Protein 8ZNK (pdb70)

Radius of gyration: 32.52 Å; Cα contacts (8 Å, |Δi|>4): 1766; chains: 2; bounding box: 84×57×94 Å

Nearest PDB structures (foldseek):
  8cgq-assembly1_A  TM=8.191E-01  e=4.050E-26  Zea mays
  6lfz-assembly1_A  TM=8.009E-01  e=1.516E-26  Scutellaria baicalensis
  6lfz-assembly1_B  TM=7.905E-01  e=1.691E-26  Scutellaria baicalensis
  6lg0-assembly1_A  TM=7.712E-01  e=2.104E-26  Scutellaria baicalensis
  6lg0-assembly1_E  TM=7.809E-01  e=1.274E-25  Scutellaria baicalensis

Organism: Daucus carota subsp. sativus (NCBI:txid79200)

Structure (mmCIF, N/CA/C/O backbone):
data_8ZNK
#
_entry.id   8ZNK
#
_cell.length_a   80.560
_cell.length_b   67.610
_cell.length_c   93.850
_cell.angle_alpha   90.00
_cell.angle_beta   99.40
_cell.angle_gamma   90.00
#
_symmetry.space_group_name_H-M   'P 1 21 1'
#
loop_
_entity.id
_entity.type
_entity.pdbx_description
1 polymer 'chromone glycosyltransferase (UGT93BB1)'
2 non-polymer "URIDINE-5'-DIPHOSPHATE"
3 water water
#
loop_
_atom_site.group_PDB
_atom_site.id
_atom_site.type_symbol
_atom_site.label_atom_id
_atom_site.label_alt_id
_atom_site.label_comp_id
_atom_site.label_asym_id
_atom_site.label_entity_id
_atom_site.label_seq_id
_atom_site.pdbx_PDB_ins_code
_atom_site.Cartn_x
_atom_site.Cartn_y
_atom_site.Cartn_z
_atom_site.occupancy
_atom_site.B_iso_or_equiv
_atom_site.auth_seq_id
_atom_site.auth_comp_id
_atom_site.auth_asym_id
_atom_site.auth_atom_id
_atom_site.pdbx_PDB_model_num
ATOM 1 N N . GLN A 1 19 ? 36.907 25.623 20.880 1.00 44.49 19 GLN A N 1
ATOM 2 C CA . GLN A 1 19 ? 36.555 24.796 19.730 1.00 42.24 19 GLN A CA 1
ATOM 3 C C . GLN A 1 19 ? 35.784 23.524 20.110 1.00 40.81 19 GLN A C 1
ATOM 4 O O . GLN A 1 19 ? 36.028 22.914 21.155 1.00 40.96 19 GLN A O 1
ATOM 10 N N . ILE A 1 20 ? 34.835 23.151 19.257 1.00 33.90 20 ILE A N 1
ATOM 11 C CA . ILE A 1 20 ? 34.172 21.853 19.300 1.00 33.12 20 ILE A CA 1
ATOM 12 C C . ILE A 1 20 ? 34.816 20.983 18.233 1.00 29.55 20 ILE A C 1
ATOM 13 O O . ILE A 1 20 ? 35.084 21.465 17.131 1.00 29.34 20 ILE A O 1
ATOM 18 N N . VAL A 1 21 ? 35.091 19.715 18.546 1.00 27.40 21 VAL A N 1
ATOM 19 C CA . VAL A 1 21 ? 35.565 18.777 17.531 1.00 26.18 21 VAL A CA 1
ATOM 20 C C . VAL A 1 21 ? 34.770 17.484 17.648 1.00 24.82 21 VAL A C 1
ATOM 21 O O . VAL A 1 21 ? 34.386 17.074 18.745 1.00 26.54 21 VAL A O 1
ATOM 25 N N . VAL A 1 22 ? 34.508 16.861 16.501 1.00 22.78 22 VAL A N 1
ATOM 26 C CA . VAL A 1 22 ? 33.750 15.618 16.382 1.00 21.56 22 VAL A CA 1
ATOM 27 C C . VAL A 1 22 ? 34.685 14.495 15.959 1.00 24.13 22 VAL A C 1
ATOM 28 O O . VAL A 1 22 ? 35.542 14.684 15.085 1.00 23.43 22 VAL A O 1
ATOM 32 N N . VAL A 1 23 ? 34.538 13.336 16.602 1.00 21.21 23 VAL A N 1
ATOM 33 C CA . VAL A 1 23 ? 35.274 12.130 16.231 1.00 20.51 23 VAL A CA 1
ATOM 34 C C . VAL A 1 23 ? 34.247 11.083 15.818 1.00 21.65 23 VAL A C 1
ATOM 35 O O . VAL A 1 23 ? 33.394 10.687 16.623 1.00 22.03 23 VAL A O 1
ATOM 39 N N . MET A 1 24 ? 34.321 10.670 14.546 1.00 20.04 24 MET A N 1
ATOM 40 C CA . MET A 1 24 ? 33.526 9.607 13.944 1.00 17.74 24 MET A CA 1
ATOM 41 C C . MET A 1 24 ? 34.222 8.267 14.090 1.00 21.56 24 MET A C 1
ATOM 42 O O . MET A 1 24 ? 35.321 8.085 13.558 1.00 21.08 24 MET A O 1
ATOM 47 N N . VAL A 1 25 ? 33.548 7.301 14.702 1.00 18.05 25 VAL A N 1
ATOM 48 C CA . VAL A 1 25 ? 34.149 5.981 14.876 1.00 21.43 25 VAL A CA 1
ATOM 49 C C . VAL A 1 25 ? 33.145 4.953 14.371 1.00 19.30 25 VAL A C 1
ATOM 50 O O . VAL A 1 25 ? 32.295 4.474 15.139 1.00 18.55 25 VAL A O 1
ATOM 54 N N . PRO A 1 26 ? 33.177 4.613 13.087 1.00 20.83 26 PRO A N 1
ATOM 55 C CA . PRO A 1 26 ? 32.229 3.639 12.556 1.00 18.31 26 PRO A CA 1
ATOM 56 C C . PRO A 1 26 ? 32.629 2.226 12.946 1.00 21.97 26 PRO A C 1
ATOM 57 O O . PRO A 1 26 ? 33.788 1.929 13.238 1.00 24.32 26 PRO A O 1
ATOM 61 N N . PHE A 1 27 ? 31.659 1.339 12.910 1.00 21.30 27 PHE A N 1
ATOM 62 C CA . PHE A 1 27 ? 32.006 -0.067 12.868 1.00 21.51 27 PHE A CA 1
ATOM 63 C C . PHE A 1 27 ? 32.587 -0.395 11.493 1.00 23.77 27 PHE A C 1
ATOM 64 O O . PHE A 1 27 ? 32.081 0.083 10.474 1.00 22.01 27 PHE A O 1
ATOM 72 N N . PRO A 1 28 ? 33.665 -1.175 11.426 1.00 25.77 28 PRO A N 1
ATOM 73 C CA . PRO A 1 28 ? 34.277 -1.423 10.089 1.00 21.43 28 PRO A CA 1
ATOM 74 C C . PRO A 1 28 ? 33.513 -2.449 9.256 1.00 27.46 28 PRO A C 1
ATOM 75 O O . PRO A 1 28 ? 33.902 -3.613 9.079 1.00 27.88 28 PRO A O 1
ATOM 79 N N . ALA A 1 29 ? 32.374 -2.017 8.720 1.00 24.01 29 ALA A N 1
ATOM 80 C CA . ALA A 1 29 ? 31.631 -2.773 7.715 1.00 26.32 29 ALA A CA 1
ATOM 81 C C . ALA A 1 29 ? 30.950 -1.755 6.814 1.00 24.53 29 ALA A C 1
ATOM 82 O O . ALA A 1 29 ? 30.674 -0.634 7.246 1.00 22.41 29 ALA A O 1
ATOM 84 N N . GLN A 1 30 ? 30.714 -2.138 5.551 1.00 23.20 30 GLN A N 1
ATOM 85 C CA . GLN A 1 30 ? 30.463 -1.158 4.489 1.00 22.83 30 GLN A CA 1
ATOM 86 C C . GLN A 1 30 ? 29.403 -0.129 4.867 1.00 22.89 30 GLN A C 1
ATOM 87 O O . GLN A 1 30 ? 29.642 1.078 4.765 1.00 21.97 30 GLN A O 1
ATOM 93 N N . SER A 1 31 ? 28.204 -0.594 5.251 1.00 19.00 31 SER A N 1
ATOM 94 C CA . SER A 1 31 ? 27.099 0.326 5.506 1.00 26.87 31 SER A CA 1
ATOM 95 C C . SER A 1 31 ? 27.406 1.242 6.682 1.00 22.75 31 SER A C 1
ATOM 96 O O . SER A 1 31 ? 27.019 2.415 6.678 1.00 22.50 31 SER A O 1
ATOM 99 N N . HIS A 1 32 ? 28.107 0.724 7.699 1.00 18.94 32 HIS A N 1
ATOM 100 C CA . HIS A 1 32 ? 28.429 1.542 8.860 1.00 22.28 32 HIS A CA 1
ATOM 101 C C . HIS A 1 32 ? 29.506 2.563 8.531 1.00 22.49 32 HIS A C 1
ATOM 102 O O . HIS A 1 32 ? 29.412 3.726 8.940 1.00 22.16 32 HIS A O 1
ATOM 109 N N . LEU A 1 33 ? 30.516 2.171 7.754 1.00 21.20 33 LEU A N 1
ATOM 110 C CA . LEU A 1 33 ? 31.516 3.150 7.341 1.00 19.47 33 LEU A CA 1
ATOM 111 C C . LEU A 1 33 ? 30.895 4.250 6.490 1.00 21.48 33 LEU A C 1
ATOM 112 O O . LEU A 1 33 ? 31.205 5.434 6.674 1.00 18.99 33 LEU A O 1
ATOM 117 N N . ASN A 1 34 ? 30.021 3.873 5.550 1.00 18.91 34 ASN A N 1
ATOM 118 C CA . ASN A 1 34 ? 29.428 4.852 4.647 1.00 22.83 34 ASN A CA 1
ATOM 119 C C . ASN A 1 34 ? 28.471 5.784 5.384 1.00 22.57 34 ASN A C 1
ATOM 120 O O . ASN A 1 34 ? 28.420 6.981 5.072 1.00 23.09 34 ASN A O 1
ATOM 125 N N . GLN A 1 35 ? 27.732 5.264 6.383 1.00 20.19 35 GLN A N 1
ATOM 126 C CA . GLN A 1 35 ? 26.805 6.106 7.144 1.00 21.91 35 GLN A CA 1
ATOM 127 C C . GLN A 1 35 ? 27.525 7.320 7.722 1.00 22.02 35 GLN A C 1
ATOM 128 O O . GLN A 1 35 ? 27.053 8.455 7.596 1.00 21.32 35 GLN A O 1
ATOM 134 N N . LEU A 1 36 ? 28.673 7.101 8.371 1.00 20.09 36 LEU A N 1
ATOM 135 C CA . LEU A 1 36 ? 29.314 8.208 9.069 1.00 21.02 36 LEU A CA 1
ATOM 136 C C . LEU A 1 36 ? 30.089 9.123 8.134 1.00 19.72 36 LEU A C 1
ATOM 137 O O . LEU A 1 36 ? 30.354 10.272 8.501 1.00 20.44 36 LEU A O 1
ATOM 142 N N . LEU A 1 37 ? 30.490 8.648 6.951 1.00 18.73 37 LEU A N 1
ATOM 143 C CA . LEU A 1 37 ? 30.997 9.566 5.942 1.00 20.91 37 LEU A CA 1
ATOM 144 C C . LEU A 1 37 ? 29.909 10.557 5.544 1.00 21.70 37 LEU A C 1
ATOM 145 O O . LEU A 1 37 ? 30.160 11.762 5.450 1.00 20.49 37 LEU A O 1
ATOM 150 N N . HIS A 1 38 ? 28.681 10.073 5.323 1.00 20.80 38 HIS A N 1
ATOM 151 C CA . HIS A 1 38 ? 27.608 10.972 4.918 1.00 21.37 38 HIS A CA 1
ATOM 152 C C . HIS A 1 38 ? 27.070 11.795 6.079 1.00 20.13 38 HIS A C 1
ATOM 153 O O . HIS A 1 38 ? 26.644 12.931 5.856 1.00 20.17 38 HIS A O 1
ATOM 160 N N . LEU A 1 39 ? 27.119 11.285 7.318 1.00 19.44 39 LEU A N 1
ATOM 161 C CA . LEU A 1 39 ? 26.853 12.173 8.456 1.00 20.95 39 LEU A CA 1
ATOM 162 C C . LEU A 1 39 ? 27.881 13.297 8.513 1.00 21.13 39 LEU A C 1
ATOM 163 O O . LEU A 1 39 ? 27.546 14.441 8.850 1.00 22.95 39 LEU A O 1
ATOM 168 N N . SER A 1 40 ? 29.139 12.990 8.181 1.00 19.70 40 SER A N 1
ATOM 169 C CA . SER A 1 40 ? 30.158 14.030 8.084 1.00 21.77 40 SER A CA 1
ATOM 170 C C . SER A 1 40 ? 29.800 15.049 7.014 1.00 21.23 40 SER A C 1
ATOM 171 O O . SER A 1 40 ? 29.954 16.259 7.226 1.00 20.99 40 SER A O 1
ATOM 174 N N . ARG A 1 41 ? 29.319 14.577 5.858 1.00 21.97 41 ARG A N 1
ATOM 175 C CA . ARG A 1 41 ? 28.851 15.492 4.818 1.00 21.81 41 ARG A CA 1
ATOM 176 C C . ARG A 1 41 ? 27.791 16.442 5.359 1.00 24.49 41 ARG A C 1
ATOM 177 O O . ARG A 1 41 ? 27.802 17.639 5.058 1.00 22.56 41 ARG A O 1
ATOM 185 N N . LEU A 1 42 ? 26.880 15.926 6.182 1.00 20.38 42 LEU A N 1
ATOM 186 C CA . LEU A 1 42 ? 25.804 16.748 6.744 1.00 23.01 42 LEU A CA 1
ATOM 187 C C . LEU A 1 42 ? 26.304 17.718 7.807 1.00 22.71 42 LEU A C 1
ATOM 188 O O . LEU A 1 42 ? 25.750 18.809 7.960 1.00 26.80 42 LEU A O 1
ATOM 193 N N . ILE A 1 43 ? 27.303 17.323 8.592 1.00 22.21 43 ILE A N 1
ATOM 194 C CA . ILE A 1 43 ? 27.762 18.201 9.661 1.00 24.81 43 ILE A CA 1
ATOM 195 C C . ILE A 1 43 ? 28.725 19.249 9.127 1.00 27.43 43 ILE A C 1
ATOM 196 O O . ILE A 1 43 ? 28.838 20.334 9.703 1.00 28.05 43 ILE A O 1
ATOM 201 N N . SER A 1 44 ? 29.352 18.977 7.988 1.00 29.73 44 SER A N 1
ATOM 202 C CA . SER A 1 44 ? 30.418 19.841 7.489 1.00 33.47 44 SER A CA 1
ATOM 203 C C . SER A 1 44 ? 30.004 21.293 7.240 1.00 32.23 44 SER A C 1
ATOM 204 O O . SER A 1 44 ? 30.801 22.185 7.576 1.00 36.25 44 SER A O 1
ATOM 207 N N . PRO A 1 45 ? 28.821 21.610 6.693 1.00 28.42 45 PRO A N 1
ATOM 208 C CA . PRO A 1 45 ? 28.451 23.028 6.512 1.00 32.37 45 PRO A CA 1
ATOM 209 C C . PRO A 1 45 ? 28.389 23.826 7.802 1.00 31.72 45 PRO A C 1
ATOM 210 O O . PRO A 1 45 ? 28.334 25.060 7.739 1.00 32.31 45 PRO A O 1
ATOM 214 N N . TYR A 1 46 ? 28.373 23.175 8.959 1.00 23.22 46 TYR A N 1
ATOM 215 C CA . TYR A 1 46 ? 28.379 23.867 10.235 1.00 29.92 46 TYR A CA 1
ATOM 216 C C . TYR A 1 46 ? 29.787 24.222 10.706 1.00 29.41 46 TYR A C 1
ATOM 217 O O . TYR A 1 46 ? 29.942 24.781 11.799 1.00 30.23 46 TYR A O 1
ATOM 226 N N . ASN A 1 47 ? 30.809 23.904 9.913 1.00 31.10 47 ASN A N 1
ATOM 227 C CA . ASN A 1 47 ? 32.205 24.258 10.196 1.00 32.94 47 ASN A CA 1
ATOM 228 C C . ASN A 1 47 ? 32.646 23.774 11.575 1.00 35.14 47 ASN A C 1
ATOM 229 O O . ASN A 1 47 ? 33.223 24.511 12.375 1.00 36.69 47 ASN A O 1
ATOM 234 N N . ILE A 1 48 ? 32.373 22.506 11.836 1.00 29.29 48 ILE A N 1
ATOM 235 C CA . ILE A 1 48 ? 32.856 21.783 13.004 1.00 26.37 48 ILE A CA 1
ATOM 236 C C . ILE A 1 48 ? 33.877 20.762 12.520 1.00 24.40 48 ILE A C 1
ATOM 237 O O . ILE A 1 48 ? 33.553 19.941 11.650 1.00 25.12 48 ILE A O 1
ATOM 242 N N . PRO A 1 49 ? 35.108 20.785 13.024 1.00 26.02 49 PRO A N 1
ATOM 243 C CA . PRO A 1 49 ? 36.109 19.818 12.552 1.00 26.21 49 PRO A CA 1
ATOM 244 C C . PRO A 1 49 ? 35.735 18.396 12.931 1.00 25.89 49 PRO A C 1
ATOM 245 O O . PRO A 1 49 ? 35.206 18.134 14.015 1.00 22.80 49 PRO A O 1
ATOM 249 N N . ILE A 1 50 ? 36.028 17.474 12.017 1.00 22.19 50 ILE A N 1
ATOM 250 C CA . ILE A 1 50 ? 35.653 16.074 12.144 1.00 24.10 50 ILE A CA 1
ATOM 251 C C . ILE A 1 50 ? 36.890 15.221 11.908 1.00 22.83 50 ILE A C 1
ATOM 252 O O . ILE A 1 50 ? 37.631 15.440 10.938 1.00 25.28 50 ILE A O 1
ATOM 257 N N . HIS A 1 51 ? 37.103 14.262 12.796 1.00 22.38 51 HIS A N 1
ATOM 258 C CA . HIS A 1 51 ? 38.146 13.249 12.693 1.00 24.72 51 HIS A CA 1
ATOM 259 C C . HIS A 1 51 ? 37.475 11.898 12.488 1.00 24.31 51 HIS A C 1
ATOM 260 O O . HIS A 1 51 ? 36.801 11.390 13.389 1.00 23.22 51 HIS A O 1
ATOM 267 N N . TYR A 1 52 ? 37.696 11.303 11.325 1.00 21.08 52 TYR A N 1
ATOM 268 C CA . TYR A 1 52 ? 37.093 10.034 10.939 1.00 21.44 52 TYR A CA 1
ATOM 269 C C . TYR A 1 52 ? 38.131 8.926 11.106 1.00 23.93 52 TYR A C 1
ATOM 270 O O . TYR A 1 52 ? 39.227 9.011 10.537 1.00 21.64 52 TYR A O 1
ATOM 279 N N . VAL A 1 53 ? 37.787 7.893 11.878 1.00 20.80 53 VAL A N 1
ATOM 280 C CA . VAL A 1 53 ? 38.756 6.918 12.384 1.00 23.39 53 VAL A CA 1
ATOM 281 C C . VAL A 1 53 ? 38.369 5.511 11.956 1.00 23.09 53 VAL A C 1
ATOM 282 O O . VAL A 1 53 ? 37.294 5.025 12.329 1.00 21.13 53 VAL A O 1
ATOM 286 N N . SER A 1 54 ? 39.276 4.821 11.264 1.00 22.76 54 SER A N 1
ATOM 287 C CA . SER A 1 54 ? 39.124 3.385 11.046 1.00 20.83 54 SER A CA 1
ATOM 288 C C . SER A 1 54 ? 40.493 2.760 10.775 1.00 25.65 54 SER A C 1
ATOM 289 O O . SER A 1 54 ? 41.535 3.412 10.921 1.00 26.15 54 SER A O 1
ATOM 292 N N . THR A 1 55 ? 40.486 1.485 10.368 1.00 26.41 55 THR A N 1
ATOM 293 C CA . THR A 1 55 ? 41.715 0.824 9.940 1.00 26.64 55 THR A CA 1
ATOM 294 C C . THR A 1 55 ? 42.122 1.304 8.552 1.00 26.42 55 THR A C 1
ATOM 295 O O . THR A 1 55 ? 41.312 1.883 7.821 1.00 25.10 55 THR A O 1
ATOM 299 N N . PRO A 1 56 ? 43.379 1.061 8.147 1.00 28.91 56 PRO A N 1
ATOM 300 C CA . PRO A 1 56 ? 43.758 1.407 6.764 1.00 25.65 56 PRO A CA 1
ATOM 301 C C . PRO A 1 56 ? 42.911 0.707 5.718 1.00 25.76 56 PRO A C 1
ATOM 302 O O . PRO A 1 56 ? 42.540 1.326 4.717 1.00 24.37 56 PRO A O 1
ATOM 306 N N . SER A 1 57 ? 42.604 -0.575 5.911 1.00 24.19 57 SER A N 1
ATOM 307 C CA . SER A 1 57 ? 41.853 -1.294 4.891 1.00 25.08 57 SER A CA 1
ATOM 308 C C . SER A 1 57 ? 40.432 -0.751 4.787 1.00 27.62 57 SER A C 1
ATOM 309 O O . SER A 1 57 ? 39.911 -0.552 3.686 1.00 23.59 57 SER A O 1
ATOM 312 N N . HIS A 1 58 ? 39.811 -0.445 5.924 1.00 23.72 58 HIS A N 1
ATOM 313 C CA . HIS A 1 58 ? 38.425 -0.017 5.901 1.00 23.85 58 HIS A CA 1
ATOM 314 C C . HIS A 1 58 ? 38.290 1.435 5.458 1.00 24.03 58 HIS A C 1
ATOM 315 O O . HIS A 1 58 ? 37.295 1.790 4.819 1.00 23.04 58 HIS A O 1
ATOM 322 N N . VAL A 1 59 ? 39.300 2.273 5.715 1.00 23.40 59 VAL A N 1
ATOM 323 C CA . VAL A 1 59 ? 39.296 3.619 5.144 1.00 23.53 59 VAL A CA 1
ATOM 324 C C . VAL A 1 59 ? 39.449 3.546 3.636 1.00 24.05 59 VAL A C 1
ATOM 325 O O . VAL A 1 59 ? 38.726 4.213 2.887 1.00 23.01 59 VAL A O 1
ATOM 329 N N . ARG A 1 60 ? 40.388 2.722 3.165 1.00 22.51 60 ARG A N 1
ATOM 330 C CA . ARG A 1 60 ? 40.476 2.440 1.737 1.00 25.46 60 ARG A CA 1
ATOM 331 C C . ARG A 1 60 ? 39.125 2.007 1.173 1.00 22.22 60 ARG A C 1
ATOM 332 O O . ARG A 1 60 ? 38.660 2.534 0.152 1.00 23.52 60 ARG A O 1
ATOM 340 N N . GLN A 1 61 ? 38.481 1.041 1.828 1.00 21.80 61 GLN A N 1
ATOM 341 C CA . GLN A 1 61 ? 37.188 0.561 1.358 1.00 22.07 61 GLN A CA 1
ATOM 342 C C . GLN A 1 61 ? 36.156 1.685 1.358 1.00 22.47 61 GLN A C 1
ATOM 343 O O . GLN A 1 61 ? 35.433 1.874 0.374 1.00 22.42 61 GLN A O 1
ATOM 349 N N . ALA A 1 62 ? 36.091 2.459 2.452 1.00 22.01 62 ALA A N 1
ATOM 350 C CA . ALA A 1 62 ? 35.066 3.500 2.564 1.00 19.91 62 ALA A CA 1
ATOM 351 C C . ALA A 1 62 ? 35.250 4.577 1.506 1.00 21.73 62 ALA A C 1
ATOM 352 O O . ALA A 1 62 ? 34.279 4.988 0.856 1.00 22.45 62 ALA A O 1
ATOM 354 N N . LYS A 1 63 ? 36.497 5.020 1.284 1.00 24.68 63 LYS A N 1
ATOM 355 C CA . LYS A 1 63 ? 36.770 6.032 0.264 1.00 21.86 63 LYS A CA 1
ATOM 356 C C . LYS A 1 63 ? 36.491 5.514 -1.142 1.00 22.88 63 LYS A C 1
ATOM 357 O O . LYS A 1 63 ? 35.968 6.253 -1.985 1.00 21.46 63 LYS A O 1
ATOM 363 N N . SER A 1 64 ? 36.904 4.273 -1.434 1.00 23.63 64 SER A N 1
ATOM 364 C CA . SER A 1 64 ? 36.762 3.724 -2.783 1.00 23.93 64 SER A CA 1
ATOM 365 C C . SER A 1 64 ? 35.303 3.586 -3.178 1.00 24.93 64 SER A C 1
ATOM 366 O O . SER A 1 64 ? 34.951 3.760 -4.346 1.00 22.16 64 SER A O 1
ATOM 369 N N . ARG A 1 65 ? 34.441 3.235 -2.230 1.00 20.71 65 ARG A N 1
ATOM 370 C CA . ARG A 1 65 ? 33.041 2.981 -2.536 1.00 21.08 65 ARG A CA 1
ATOM 371 C C . ARG A 1 65 ? 32.128 4.171 -2.254 1.00 23.77 65 ARG A C 1
ATOM 372 O O . ARG A 1 65 ? 30.932 4.087 -2.533 1.00 22.09 65 ARG A O 1
ATOM 380 N N . LEU A 1 66 ? 32.656 5.246 -1.676 1.00 21.78 66 LEU A N 1
ATOM 381 C CA . LEU A 1 66 ? 31.885 6.456 -1.422 1.00 20.25 66 LEU A CA 1
ATOM 382 C C . LEU A 1 66 ? 31.313 7.013 -2.717 1.00 24.21 66 LEU A C 1
ATOM 383 O O . LEU A 1 66 ? 32.009 7.092 -3.737 1.00 21.93 66 LEU A O 1
ATOM 388 N N . GLN A 1 67 ? 30.048 7.431 -2.667 1.00 18.34 67 GLN A N 1
ATOM 389 C CA . GLN A 1 67 ? 29.398 8.051 -3.811 1.00 23.02 67 GLN A CA 1
ATOM 390 C C . GLN A 1 67 ? 28.668 9.302 -3.362 1.00 23.07 67 GLN A C 1
ATOM 391 O O . GLN A 1 67 ? 28.227 9.405 -2.213 1.00 20.90 67 GLN A O 1
ATOM 397 N N . ASN A 1 68 ? 28.590 10.265 -4.278 1.00 20.78 68 ASN A N 1
ATOM 398 C CA . ASN A 1 68 ? 27.796 11.482 -4.099 1.00 27.27 68 ASN A CA 1
ATOM 399 C C . ASN A 1 68 ? 28.299 12.330 -2.935 1.00 25.74 68 ASN A C 1
ATOM 400 O O . ASN A 1 68 ? 27.515 13.003 -2.258 1.00 25.36 68 ASN A O 1
ATOM 405 N N . TRP A 1 69 ? 29.609 12.298 -2.694 1.00 23.45 69 TRP A N 1
ATOM 406 C CA . TRP A 1 69 ? 30.253 13.266 -1.811 1.00 26.18 69 TRP A CA 1
ATOM 407 C C . TRP A 1 69 ? 31.696 13.387 -2.274 1.00 30.37 69 TRP A C 1
ATOM 408 O O . TRP A 1 69 ? 32.450 12.407 -2.231 1.00 26.55 69 TRP A O 1
ATOM 419 N N . ASN A 1 70 ? 32.060 14.576 -2.754 1.00 34.66 70 ASN A N 1
ATOM 420 C CA . ASN A 1 70 ? 33.450 14.864 -3.084 1.00 35.54 70 ASN A CA 1
ATOM 421 C C . ASN A 1 70 ? 34.257 15.019 -1.807 1.00 31.93 70 ASN A C 1
ATOM 422 O O . ASN A 1 70 ? 34.328 16.106 -1.220 1.00 30.64 70 ASN A O 1
ATOM 427 N N . ILE A 1 71 ? 34.878 13.926 -1.380 1.00 30.70 71 ILE A N 1
ATOM 428 C CA . ILE A 1 71 ? 35.620 13.940 -0.132 1.00 34.37 71 ILE A CA 1
ATOM 429 C C . ILE A 1 71 ? 36.882 14.783 -0.274 1.00 36.80 71 ILE A C 1
ATOM 430 O O . ILE A 1 71 ? 37.337 15.407 0.694 1.00 30.75 71 ILE A O 1
ATOM 435 N N . ASN A 1 72 ? 37.445 14.865 -1.480 1.00 29.91 72 ASN A N 1
ATOM 436 C CA . ASN A 1 72 ? 38.653 15.655 -1.611 1.00 37.68 72 ASN A CA 1
ATOM 437 C C . ASN A 1 72 ? 38.386 17.132 -1.387 1.00 36.05 72 ASN A C 1
ATOM 438 O O . ASN A 1 72 ? 39.323 17.863 -1.063 1.00 34.99 72 ASN A O 1
ATOM 443 N N . SER A 1 73 ? 37.132 17.583 -1.490 1.00 32.17 73 SER A N 1
ATOM 444 C CA . SER A 1 73 ? 36.820 18.971 -1.173 1.00 35.58 73 SER A CA 1
ATOM 445 C C . SER A 1 73 ? 36.147 19.165 0.184 1.00 33.77 73 SER A C 1
ATOM 446 O O . SER A 1 73 ? 35.785 20.298 0.514 1.00 35.38 73 SER A O 1
ATOM 449 N N . ALA A 1 74 ? 35.967 18.109 0.975 1.00 28.62 74 ALA A N 1
ATOM 450 C CA . ALA A 1 74 ? 35.456 18.266 2.334 1.00 31.19 74 ALA A CA 1
ATOM 451 C C . ALA A 1 74 ? 36.451 19.044 3.187 1.00 28.14 74 ALA A C 1
ATOM 452 O O . ALA A 1 74 ? 37.638 18.705 3.235 1.00 28.02 74 ALA A O 1
ATOM 454 N N . THR A 1 75 ? 35.970 20.065 3.893 1.00 27.98 75 THR A N 1
ATOM 455 C CA . THR A 1 75 ? 36.913 21.042 4.426 1.00 30.48 75 THR A CA 1
ATOM 456 C C . THR A 1 75 ? 37.529 20.637 5.758 1.00 37.64 75 THR A C 1
ATOM 457 O O . THR A 1 75 ? 38.683 20.217 5.786 1.00 42.12 75 THR A O 1
ATOM 461 N N . ASN A 1 76 ? 36.843 20.753 6.869 1.00 37.49 76 ASN A N 1
ATOM 462 C CA . ASN A 1 76 ? 37.524 20.475 8.133 1.00 33.07 76 ASN A CA 1
ATOM 463 C C . ASN A 1 76 ? 37.408 18.987 8.473 1.00 28.16 76 ASN A C 1
ATOM 464 O O . ASN A 1 76 ? 36.801 18.603 9.463 1.00 26.42 76 ASN A O 1
ATOM 469 N N . PHE A 1 77 ? 37.984 18.140 7.615 1.00 23.69 77 PHE A N 1
ATOM 470 C CA . PHE A 1 77 ? 37.701 16.707 7.643 1.00 24.93 77 PHE A CA 1
ATOM 471 C C . PHE A 1 77 ? 39.016 15.941 7.630 1.00 22.71 77 PHE A C 1
ATOM 472 O O . PHE A 1 77 ? 39.731 15.953 6.617 1.00 26.27 77 PHE A O 1
ATOM 480 N N . HIS A 1 78 ? 39.301 15.233 8.718 1.00 23.94 78 HIS A N 1
ATOM 481 C CA . HIS A 1 78 ? 40.588 14.592 8.966 1.00 26.47 78 HIS A CA 1
ATOM 482 C C . HIS A 1 78 ? 40.399 13.092 9.105 1.00 28.70 78 HIS A C 1
ATOM 483 O O . HIS A 1 78 ? 39.587 12.630 9.914 1.00 25.08 78 HIS A O 1
ATOM 490 N N . ILE A 1 79 ? 41.165 12.328 8.353 1.00 24.18 79 ILE A N 1
ATOM 491 C CA . ILE A 1 79 ? 41.075 10.876 8.403 1.00 25.68 79 ILE A CA 1
ATOM 492 C C . ILE A 1 79 ? 42.252 10.337 9.196 1.00 28.38 79 ILE A C 1
ATOM 493 O O . ILE A 1 79 ? 43.389 10.796 9.029 1.00 28.36 79 ILE A O 1
ATOM 498 N N . HIS A 1 80 ? 41.971 9.389 10.086 1.00 24.98 80 HIS A N 1
ATOM 499 C CA . HIS A 1 80 ? 42.983 8.663 10.847 1.00 25.38 80 HIS A CA 1
ATOM 500 C C . HIS A 1 80 ? 42.871 7.185 10.516 1.00 28.68 80 HIS A C 1
ATOM 501 O O . HIS A 1 80 ? 41.810 6.582 10.713 1.00 27.08 80 HIS A O 1
ATOM 508 N N . GLU A 1 81 ? 43.962 6.598 10.040 1.00 27.03 81 GLU A N 1
ATOM 509 C CA . GLU A 1 81 ? 44.029 5.168 9.754 1.00 23.02 81 GLU A CA 1
ATOM 510 C C . GLU A 1 81 ? 44.873 4.491 10.830 1.00 26.19 81 GLU A C 1
ATOM 511 O O . GLU A 1 81 ? 46.082 4.747 10.929 1.00 24.99 81 GLU A O 1
ATOM 517 N N . TYR A 1 82 ? 44.252 3.621 11.617 1.00 24.19 82 TYR A N 1
ATOM 518 C CA . TYR A 1 82 ? 44.928 2.958 12.736 1.00 26.41 82 TYR A CA 1
ATOM 519 C C . TYR A 1 82 ? 44.991 1.467 12.446 1.00 27.20 82 TYR A C 1
ATOM 520 O O . TYR A 1 82 ? 43.935 0.808 12.404 1.00 28.43 82 TYR A O 1
ATOM 529 N N . PRO A 1 83 ? 46.172 0.894 12.213 1.00 29.69 83 PRO A N 1
ATOM 530 C CA . PRO A 1 83 ? 46.259 -0.558 12.019 1.00 28.55 83 PRO A CA 1
ATOM 531 C C . PRO A 1 83 ? 45.796 -1.321 13.249 1.00 32.42 83 PRO A C 1
ATOM 532 O O . PRO A 1 83 ? 45.981 -0.883 14.390 1.00 31.63 83 PRO A O 1
ATOM 536 N N . ILE A 1 84 ? 45.200 -2.480 13.004 1.00 31.71 84 ILE A N 1
ATOM 537 C CA . ILE A 1 84 ? 44.786 -3.390 14.073 1.00 29.24 84 ILE A CA 1
ATOM 538 C C . ILE A 1 84 ? 45.433 -4.743 13.804 1.00 36.43 84 ILE A C 1
ATOM 539 O O . ILE A 1 84 ? 45.924 -5.004 12.689 1.00 31.83 84 ILE A O 1
ATOM 544 N N . PRO A 1 85 ? 45.491 -5.622 14.810 1.00 34.77 85 PRO A N 1
ATOM 545 C CA . PRO A 1 85 ? 46.099 -6.942 14.595 1.00 39.33 85 PRO A CA 1
ATOM 546 C C . PRO A 1 85 ? 45.410 -7.722 13.485 1.00 36.98 85 PRO A C 1
ATOM 547 O O . PRO A 1 85 ? 44.230 -7.523 13.181 1.00 34.08 85 PRO A O 1
ATOM 551 N N . SER A 1 86 ? 46.180 -8.624 12.872 1.00 33.10 86 SER A N 1
ATOM 552 C CA . SER A 1 86 ? 45.664 -9.457 11.796 1.00 33.17 86 SER A CA 1
ATOM 553 C C . SER A 1 86 ? 44.488 -10.303 12.272 1.00 33.97 86 SER A C 1
ATOM 554 O O . SER A 1 86 ? 44.374 -10.650 13.452 1.00 31.69 86 SER A O 1
ATOM 557 N N . PHE A 1 87 ? 43.623 -10.662 11.331 1.00 27.58 87 PHE A N 1
ATOM 558 C CA . PHE A 1 87 ? 42.491 -11.511 11.659 1.00 32.97 87 PHE A CA 1
ATOM 559 C C . PHE A 1 87 ? 42.138 -12.356 10.449 1.00 30.27 87 PHE A C 1
ATOM 560 O O . PHE A 1 87 ? 42.549 -12.069 9.322 1.00 33.69 87 PHE A O 1
ATOM 568 N N . GLU A 1 88 ? 41.362 -13.401 10.711 1.00 33.72 88 GLU A N 1
ATOM 569 C CA . GLU A 1 88 ? 40.840 -14.303 9.690 1.00 38.65 88 GLU A CA 1
ATOM 570 C C . GLU A 1 88 ? 39.820 -13.590 8.805 1.00 31.91 88 GLU A C 1
ATOM 571 O O . GLU A 1 88 ? 38.726 -13.259 9.264 1.00 37.36 88 GLU A O 1
ATOM 577 N N . ALA A 1 89 ? 40.153 -13.387 7.536 1.00 35.36 89 ALA A N 1
ATOM 578 C CA . ALA A 1 89 ? 39.180 -12.887 6.560 1.00 31.00 89 ALA A CA 1
ATOM 579 C C . ALA A 1 89 ? 38.533 -14.071 5.840 1.00 29.28 89 ALA A C 1
ATOM 580 O O . ALA A 1 89 ? 38.801 -14.364 4.680 1.00 30.44 89 ALA A O 1
ATOM 582 N N . LEU A 1 90 ? 37.666 -14.758 6.578 1.00 30.03 90 LEU A N 1
ATOM 583 C CA . LEU A 1 90 ? 36.958 -15.917 6.068 1.00 28.26 90 LEU A CA 1
ATOM 584 C C . LEU A 1 90 ? 35.994 -15.520 4.946 1.00 29.93 90 LEU A C 1
ATOM 585 O O . LEU A 1 90 ? 35.364 -14.462 5.011 1.00 27.90 90 LEU A O 1
ATOM 590 N N . PRO A 1 91 ? 35.815 -16.374 3.939 1.00 29.04 91 PRO A N 1
ATOM 591 C CA . PRO A 1 91 ? 34.788 -16.113 2.918 1.00 29.95 91 PRO A CA 1
ATOM 592 C C . PRO A 1 91 ? 33.404 -16.382 3.479 1.00 26.97 91 PRO A C 1
ATOM 593 O O . PRO A 1 91 ? 33.263 -17.149 4.441 1.00 25.09 91 PRO A O 1
ATOM 597 N N . PRO A 1 92 ? 32.361 -15.776 2.909 1.00 25.43 92 PRO A N 1
ATOM 598 C CA . PRO A 1 92 ? 31.006 -16.047 3.399 1.00 27.20 92 PRO A CA 1
ATOM 599 C C . PRO A 1 92 ? 30.598 -17.497 3.194 1.00 28.61 92 PRO A C 1
ATOM 600 O O . PRO A 1 92 ? 31.063 -18.189 2.279 1.00 25.76 92 PRO A O 1
ATOM 604 N N . ASN A 1 93 ? 29.708 -17.949 4.064 1.00 26.09 93 ASN A N 1
ATOM 605 C CA . ASN A 1 93 ? 29.183 -19.308 3.996 1.00 29.19 93 ASN A CA 1
ATOM 606 C C . ASN A 1 93 ? 27.694 -19.249 3.675 1.00 30.31 93 ASN A C 1
ATOM 607 O O . ASN A 1 93 ? 26.876 -18.984 4.573 1.00 32.65 93 ASN A O 1
ATOM 612 N N . PRO A 1 94 ? 27.290 -19.515 2.429 1.00 28.53 94 PRO A N 1
ATOM 613 C CA . PRO A 1 94 ? 25.866 -19.410 2.067 1.00 32.35 94 PRO A CA 1
ATOM 614 C C . PRO A 1 94 ? 24.974 -20.341 2.857 1.00 32.98 94 PRO A C 1
ATOM 615 O O . PRO A 1 94 ? 23.758 -20.124 2.903 1.00 33.11 94 PRO A O 1
ATOM 619 N N . ASN A 1 95 ? 25.526 -21.388 3.450 1.00 33.40 95 ASN A N 1
ATOM 620 C CA . ASN A 1 95 ? 24.706 -22.375 4.131 1.00 33.23 95 ASN A CA 1
ATOM 621 C C . ASN A 1 95 ? 24.507 -22.084 5.612 1.00 37.31 95 ASN A C 1
ATOM 622 O O . ASN A 1 95 ? 23.845 -22.872 6.292 1.00 40.50 95 ASN A O 1
ATOM 627 N N . ASP A 1 96 ? 25.030 -20.971 6.120 1.00 36.58 96 ASP A N 1
ATOM 628 C CA . ASP A 1 96 ? 24.727 -20.510 7.470 1.00 35.43 96 ASP A CA 1
ATOM 629 C C . ASP A 1 96 ? 23.214 -20.459 7.655 1.00 39.66 96 ASP A C 1
ATOM 630 O O . ASP A 1 96 ? 22.536 -19.669 6.983 1.00 36.30 96 ASP A O 1
ATOM 635 N N . PRO A 1 97 ? 22.645 -21.273 8.548 1.00 38.35 97 PRO A N 1
ATOM 636 C CA . PRO A 1 97 ? 21.178 -21.268 8.707 1.00 39.69 97 PRO A CA 1
ATOM 637 C C . PRO A 1 97 ? 20.596 -19.902 9.057 1.00 41.23 97 PRO A C 1
ATOM 638 O O . PRO A 1 97 ? 19.457 -19.610 8.669 1.00 44.58 97 PRO A O 1
ATOM 642 N N . THR A 1 98 ? 21.337 -19.050 9.774 1.00 38.14 98 THR A N 1
ATOM 643 C CA . THR A 1 98 ? 20.830 -17.733 10.139 1.00 33.20 98 THR A CA 1
ATOM 644 C C . THR A 1 98 ? 20.859 -16.718 8.997 1.00 36.79 98 THR A C 1
ATOM 645 O O . THR A 1 98 ? 20.161 -15.703 9.097 1.00 35.65 98 THR A O 1
ATOM 649 N N . LYS A 1 99 ? 21.622 -16.979 7.923 1.00 32.76 99 LYS A N 1
ATOM 650 C CA . LYS A 1 99 ? 21.878 -16.044 6.821 1.00 32.99 99 LYS A CA 1
ATOM 651 C C . LYS A 1 99 ? 22.644 -14.794 7.259 1.00 30.18 99 LYS A C 1
ATOM 652 O O . LYS A 1 99 ? 22.881 -13.895 6.437 1.00 27.09 99 LYS A O 1
ATOM 658 N N . PHE A 1 100 ? 23.043 -14.723 8.540 1.00 26.35 100 PHE A N 1
ATOM 659 C CA . PHE A 1 100 ? 23.828 -13.619 9.079 1.00 28.07 100 PHE A CA 1
ATOM 660 C C . PHE A 1 100 ? 25.292 -13.754 8.647 1.00 26.48 100 PHE A C 1
ATOM 661 O O . PHE A 1 100 ? 25.795 -14.870 8.485 1.00 26.96 100 PHE A O 1
ATOM 669 N N . PRO A 1 101 ? 26.003 -12.642 8.439 1.00 25.69 101 PRO A N 1
ATOM 670 C CA . PRO A 1 101 ? 27.417 -12.763 8.022 1.00 27.28 101 PRO A CA 1
ATOM 671 C C . PRO A 1 101 ? 28.333 -13.190 9.163 1.00 23.31 101 PRO A C 1
ATOM 672 O O . PRO A 1 101 ? 29.220 -12.438 9.574 1.00 22.63 101 PRO A O 1
ATOM 676 N N . THR A 1 102 ? 28.161 -14.427 9.636 1.00 24.51 102 THR A N 1
ATOM 677 C CA . THR A 1 102 ? 28.946 -14.935 10.760 1.00 28.10 102 THR A CA 1
ATOM 678 C C . THR A 1 102 ? 30.443 -14.971 10.464 1.00 30.22 102 THR A C 1
ATOM 679 O O . THR A 1 102 ? 31.250 -15.001 11.404 1.00 25.60 102 THR A O 1
ATOM 683 N N . HIS A 1 103 ? 30.831 -14.938 9.184 1.00 25.81 103 HIS A N 1
ATOM 684 C CA . HIS A 1 103 ? 32.238 -14.928 8.809 1.00 27.87 103 HIS A CA 1
ATOM 685 C C . HIS A 1 103 ? 32.947 -13.648 9.243 1.00 26.12 103 HIS A C 1
ATOM 686 O O . HIS A 1 103 ? 34.181 -13.616 9.240 1.00 26.75 103 HIS A O 1
ATOM 693 N N . LEU A 1 104 ? 32.203 -12.603 9.630 1.00 25.92 104 LEU A N 1
ATOM 694 C CA . LEU A 1 104 ? 32.789 -11.367 10.139 1.00 29.67 104 LEU A CA 1
ATOM 695 C C . LEU A 1 104 ? 33.234 -11.452 11.604 1.00 27.95 104 LEU A C 1
ATOM 696 O O . LEU A 1 104 ? 33.864 -10.509 12.098 1.00 28.34 104 LEU A O 1
ATOM 701 N N . LEU A 1 105 ? 32.924 -12.531 12.323 1.00 28.31 105 LEU A N 1
ATOM 702 C CA . LEU A 1 105 ? 33.267 -12.565 13.747 1.00 29.13 105 LEU A CA 1
ATOM 703 C C . LEU A 1 105 ? 34.743 -12.288 14.041 1.00 29.40 105 LEU A C 1
ATOM 704 O O . LEU A 1 105 ? 35.022 -11.602 15.039 1.00 30.60 105 LEU A O 1
ATOM 709 N N . PRO A 1 106 ? 35.716 -12.766 13.259 1.00 27.71 106 PRO A N 1
ATOM 710 C CA . PRO A 1 106 ? 37.106 -12.390 13.558 1.00 30.24 106 PRO A CA 1
ATOM 711 C C . PRO A 1 106 ? 37.348 -10.892 13.476 1.00 29.01 106 PRO A C 1
ATOM 712 O O . PRO A 1 106 ? 38.183 -10.371 14.223 1.00 29.05 106 PRO A O 1
ATOM 716 N N . LEU A 1 107 ? 36.630 -10.187 12.598 1.00 29.56 107 LEU A N 1
ATOM 717 C CA . LEU A 1 107 ? 36.757 -8.735 12.519 1.00 29.70 107 LEU A CA 1
ATOM 718 C C . LEU A 1 107 ? 36.096 -8.039 13.702 1.00 27.82 107 LEU A C 1
ATOM 719 O O . LEU A 1 107 ? 36.626 -7.044 14.206 1.00 28.77 107 LEU A O 1
ATOM 724 N N . PHE A 1 108 ? 34.919 -8.500 14.121 1.00 26.63 108 PHE A N 1
ATOM 725 C CA . PHE A 1 108 ? 34.374 -8.012 15.388 1.00 32.81 108 PHE A CA 1
ATOM 726 C C . PHE A 1 108 ? 35.422 -8.081 16.496 1.00 32.21 108 PHE A C 1
ATOM 727 O O . PHE A 1 108 ? 35.647 -7.100 17.216 1.00 33.19 108 PHE A O 1
ATOM 735 N N . HIS A 1 109 ? 36.073 -9.236 16.648 1.00 25.62 109 HIS A N 1
ATOM 736 C CA . HIS A 1 109 ? 37.114 -9.359 17.665 1.00 32.33 109 HIS A CA 1
ATOM 737 C C . HIS A 1 109 ? 38.252 -8.378 17.417 1.00 32.07 109 HIS A C 1
ATOM 738 O O . HIS A 1 109 ? 38.665 -7.649 18.326 1.00 29.26 109 HIS A O 1
ATOM 745 N N . ALA A 1 110 ? 38.790 -8.364 16.193 1.00 27.09 110 ALA A N 1
ATOM 746 C CA . ALA A 1 110 ? 39.971 -7.546 15.929 1.00 27.77 110 ALA A CA 1
ATOM 747 C C . ALA A 1 110 ? 39.672 -6.064 16.115 1.00 30.34 110 ALA A C 1
ATOM 748 O O . ALA A 1 110 ? 40.535 -5.301 16.565 1.00 27.64 110 ALA A O 1
ATOM 750 N N . SER A 1 111 ? 38.457 -5.639 15.756 1.00 28.59 111 SER A N 1
ATOM 751 C CA . SER A 1 111 ? 38.122 -4.220 15.789 1.00 31.81 111 SER A CA 1
ATOM 752 C C . SER A 1 111 ? 38.191 -3.649 17.199 1.00 29.40 111 SER A C 1
ATOM 753 O O . SER A 1 111 ? 38.346 -2.436 17.360 1.00 28.50 111 SER A O 1
ATOM 756 N N . ARG A 1 112 ? 38.072 -4.487 18.229 1.00 27.31 112 ARG A N 1
ATOM 757 C CA . ARG A 1 112 ? 38.141 -3.963 19.586 1.00 31.03 112 ARG A CA 1
ATOM 758 C C . ARG A 1 112 ? 39.511 -3.370 19.906 1.00 29.95 112 ARG A C 1
ATOM 759 O O . ARG A 1 112 ? 39.623 -2.568 20.840 1.00 27.74 112 ARG A O 1
ATOM 767 N N . HIS A 1 113 ? 40.538 -3.670 19.104 1.00 27.60 113 HIS A N 1
ATOM 768 C CA . HIS A 1 113 ? 41.862 -3.110 19.34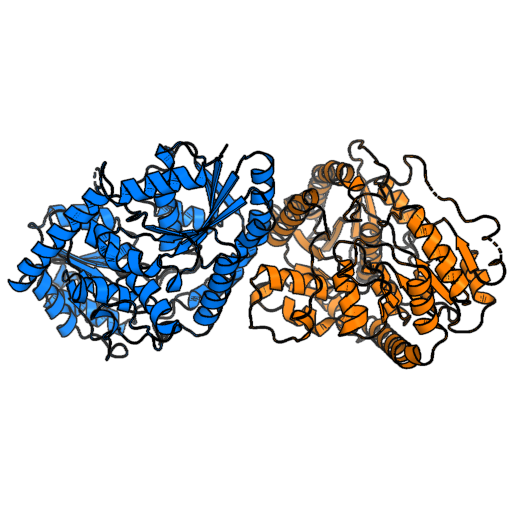1 1.00 29.24 113 HIS A CA 1
ATOM 769 C C . HIS A 1 113 ? 42.038 -1.712 18.779 1.00 29.88 113 HIS A C 1
ATOM 770 O O . HIS A 1 113 ? 43.132 -1.154 18.899 1.00 29.05 113 HIS A O 1
ATOM 777 N N . LEU A 1 114 ? 40.990 -1.124 18.197 1.00 29.10 114 LEU A N 1
ATOM 778 C CA . LEU A 1 114 ? 40.993 0.315 17.977 1.00 23.67 114 LEU A CA 1
ATOM 779 C C . LEU A 1 114 ? 40.900 1.086 19.288 1.00 22.53 114 LEU A C 1
ATOM 780 O O . LEU A 1 114 ? 41.133 2.296 19.297 1.00 21.42 114 LEU A O 1
ATOM 785 N N . CYS A 1 115 ? 40.595 0.410 20.394 1.00 24.01 115 CYS A N 1
ATOM 786 C CA . CYS A 1 115 ? 40.499 1.099 21.680 1.00 27.76 115 CYS A CA 1
ATOM 787 C C . CYS A 1 115 ? 41.777 1.872 22.004 1.00 26.23 115 CYS A C 1
ATOM 788 O O . CYS A 1 115 ? 41.720 3.045 22.389 1.00 24.03 115 CYS A O 1
ATOM 791 N N . GLU A 1 116 ? 42.945 1.241 21.820 1.00 26.72 116 GLU A N 1
ATOM 792 C CA . GLU A 1 116 ? 44.206 1.880 22.198 1.00 25.90 116 GLU A CA 1
ATOM 793 C C . GLU A 1 116 ? 44.480 3.162 21.428 1.00 26.82 116 GLU A C 1
ATOM 794 O O . GLU A 1 116 ? 44.688 4.210 22.068 1.00 24.85 116 GLU A O 1
ATOM 800 N N . PRO A 1 117 ? 44.521 3.169 20.088 1.00 21.27 117 PRO A N 1
ATOM 801 C CA . PRO A 1 117 ? 44.818 4.437 19.407 1.00 25.64 117 PRO A CA 1
ATOM 802 C C . PRO A 1 117 ? 43.700 5.454 19.557 1.00 24.94 117 PRO A C 1
ATOM 803 O O . PRO A 1 117 ? 43.979 6.658 19.611 1.00 26.51 117 PRO A O 1
ATOM 807 N N . VAL A 1 118 ? 42.443 5.007 19.621 1.00 23.88 118 VAL A N 1
ATOM 808 C CA . VAL A 1 118 ? 41.329 5.942 19.796 1.00 21.45 118 VAL A CA 1
ATOM 809 C C . VAL A 1 118 ? 41.385 6.571 21.179 1.00 23.62 118 VAL A C 1
ATOM 810 O O . VAL A 1 118 ? 41.144 7.773 21.339 1.00 27.20 118 VAL A O 1
ATOM 814 N N . THR A 1 119 ? 41.714 5.779 22.203 1.00 23.55 119 THR A N 1
ATOM 815 C CA . THR A 1 119 ? 41.894 6.365 23.529 1.00 23.06 119 THR A CA 1
ATOM 816 C C . THR A 1 119 ? 42.978 7.438 23.515 1.00 25.71 119 THR A C 1
ATOM 817 O O . THR A 1 119 ? 42.807 8.508 24.110 1.00 25.09 119 THR A O 1
ATOM 821 N N . ALA A 1 120 ? 44.096 7.178 22.824 1.00 23.91 120 ALA A N 1
ATOM 822 C CA . ALA A 1 120 ? 45.147 8.184 22.744 1.00 25.98 120 ALA A CA 1
ATOM 823 C C . ALA A 1 120 ? 44.665 9.427 22.008 1.00 27.37 120 ALA A C 1
ATOM 824 O O . ALA A 1 120 ? 44.973 10.554 22.409 1.00 28.19 120 ALA A O 1
ATOM 826 N N . LEU A 1 121 ? 43.891 9.245 20.937 1.00 24.77 121 LEU A N 1
ATOM 827 C CA . LEU A 1 121 ? 43.430 10.392 20.162 1.00 25.33 121 LEU A CA 1
ATOM 828 C C . LEU A 1 121 ? 42.469 11.261 20.964 1.00 26.67 121 LEU A C 1
ATOM 829 O O . LEU A 1 121 ? 42.545 12.496 20.900 1.00 23.16 121 LEU A O 1
ATOM 834 N N . LEU A 1 122 ? 41.558 10.632 21.718 1.00 22.86 122 LEU A N 1
ATOM 835 C CA . LEU A 1 122 ? 40.594 11.393 22.510 1.00 25.66 122 LEU A CA 1
ATOM 836 C C . LEU A 1 122 ? 41.294 12.218 23.579 1.00 28.24 122 LEU A C 1
ATOM 837 O O . LEU A 1 122 ? 40.892 13.350 23.860 1.00 25.38 122 LEU A O 1
ATOM 842 N N . HIS A 1 123 ? 42.322 11.651 24.213 1.00 26.34 123 HIS A N 1
ATOM 843 C CA . HIS A 1 123 ? 43.091 12.431 25.171 1.00 27.48 123 HIS A CA 1
ATOM 844 C C . HIS A 1 123 ? 43.802 13.585 24.484 1.00 32.72 123 HIS A C 1
ATOM 845 O O . HIS A 1 123 ? 43.791 14.721 24.977 1.00 32.73 123 HIS A O 1
ATOM 852 N N . SER A 1 124 ? 44.383 13.320 23.319 1.00 29.62 124 SER A N 1
ATOM 853 C CA . SER A 1 124 ? 45.078 14.357 22.572 1.00 27.51 124 SER A CA 1
ATOM 854 C C . SER A 1 124 ? 44.134 15.489 22.173 1.00 28.75 124 SER A C 1
ATOM 855 O O . SER A 1 124 ? 44.470 16.672 22.313 1.00 28.03 124 SER A O 1
ATOM 858 N N . LEU A 1 125 ? 42.948 15.150 21.653 1.00 28.21 125 LEU A N 1
ATOM 859 C CA . LEU A 1 125 ? 42.009 16.192 21.232 1.00 29.44 125 LEU A CA 1
ATOM 860 C C . LEU A 1 125 ? 41.419 16.934 22.425 1.00 29.27 125 LEU A C 1
ATOM 861 O O . LEU A 1 125 ? 41.198 18.150 22.355 1.00 28.10 125 LEU A O 1
ATOM 866 N N . ALA A 1 126 ? 41.153 16.228 23.524 1.00 28.36 126 ALA A N 1
ATOM 867 C CA . ALA A 1 126 ? 40.525 16.882 24.667 1.00 27.00 126 ALA A CA 1
ATOM 868 C C . ALA A 1 126 ? 41.439 17.914 25.314 1.00 35.86 126 ALA A C 1
ATOM 869 O O . ALA A 1 126 ? 40.949 18.807 26.024 1.00 31.38 126 ALA A O 1
ATOM 871 N N . ALA A 1 127 ? 42.749 17.824 25.065 1.00 30.70 127 ALA A N 1
ATOM 872 C CA . ALA A 1 127 ? 43.682 18.797 25.624 1.00 38.25 127 ALA A CA 1
ATOM 873 C C . ALA A 1 127 ? 43.454 20.192 25.058 1.00 38.05 127 ALA A C 1
ATOM 874 O O . ALA A 1 127 ? 43.664 21.180 25.768 1.00 45.91 127 ALA A O 1
ATOM 876 N N . THR A 1 128 ? 43.010 20.302 23.801 1.00 38.15 128 THR A N 1
ATOM 877 C CA . THR A 1 128 ? 42.898 21.601 23.149 1.00 42.00 128 THR A CA 1
ATOM 878 C C . THR A 1 128 ? 41.475 22.024 22.818 1.00 42.34 128 THR A C 1
ATOM 879 O O . THR A 1 128 ? 41.262 23.195 22.485 1.00 48.28 128 THR A O 1
ATOM 883 N N . ALA A 1 129 ? 40.500 21.131 22.898 1.00 38.60 129 ALA A N 1
ATOM 884 C CA . ALA A 1 129 ? 39.146 21.467 22.492 1.00 37.20 129 ALA A CA 1
ATOM 885 C C . ALA A 1 129 ? 38.297 21.802 23.704 1.00 33.38 129 ALA A C 1
ATOM 886 O O . ALA A 1 129 ? 38.460 21.216 24.776 1.00 36.29 129 ALA A O 1
ATOM 888 N N . HIS A 1 130 ? 37.381 22.751 23.529 1.00 32.57 130 HIS A N 1
ATOM 889 C CA . HIS A 1 130 ? 36.373 22.968 24.556 1.00 34.72 130 HIS A CA 1
ATOM 890 C C . HIS A 1 130 ? 35.586 21.683 24.808 1.00 36.69 130 HIS A C 1
ATOM 891 O O . HIS A 1 130 ? 35.345 21.309 25.962 1.00 30.72 130 HIS A O 1
ATOM 898 N N . ARG A 1 131 ? 35.226 20.966 23.738 1.00 30.77 131 ARG A N 1
ATOM 899 C CA . ARG A 1 131 ? 34.471 19.720 23.834 1.00 29.38 131 ARG A CA 1
ATOM 900 C C . ARG A 1 131 ? 34.854 18.796 22.693 1.00 28.41 131 ARG A C 1
ATOM 901 O O . ARG A 1 131 ? 34.976 19.235 21.553 1.00 28.28 131 ARG A O 1
ATOM 909 N N . VAL A 1 132 ? 35.021 17.518 23.010 1.00 28.36 132 VAL A N 1
ATOM 910 C CA . VAL A 1 132 ? 35.266 16.475 22.019 1.00 28.06 132 VAL A CA 1
ATOM 911 C C . VAL A 1 132 ? 33.998 15.629 21.951 1.00 26.95 132 VAL A C 1
ATOM 912 O O . VAL A 1 132 ? 33.594 15.015 22.951 1.00 25.00 132 VAL A O 1
ATOM 916 N N . VAL A 1 133 ? 33.348 15.612 20.788 1.00 23.90 133 VAL A N 1
ATOM 917 C CA . VAL A 1 133 ? 32.058 14.945 20.628 1.00 20.73 133 VAL A CA 1
ATOM 918 C C . VAL A 1 133 ? 32.320 13.671 19.846 1.00 25.45 133 VAL A C 1
ATOM 919 O O . VAL A 1 133 ? 32.769 13.733 18.697 1.00 22.01 133 VAL A O 1
ATOM 923 N N . VAL A 1 134 ? 32.053 12.519 20.457 1.00 19.63 134 VAL A N 1
ATOM 924 C CA . VAL A 1 134 ? 32.399 11.227 19.867 1.00 21.38 134 VAL A CA 1
ATOM 925 C C . VAL A 1 134 ? 31.106 10.586 19.367 1.00 23.03 134 VAL A C 1
ATOM 926 O O . VAL A 1 134 ? 30.219 10.252 20.161 1.00 23.75 134 VAL A O 1
ATOM 930 N N . ILE A 1 135 ? 30.974 10.450 18.047 1.00 19.36 135 ILE A N 1
ATOM 931 C CA . ILE A 1 135 ? 29.831 9.783 17.418 1.00 20.33 135 ILE A CA 1
ATOM 932 C C . ILE A 1 135 ? 30.300 8.428 16.932 1.00 20.04 135 ILE A C 1
ATOM 933 O O . ILE A 1 135 ? 31.168 8.333 16.056 1.00 20.73 135 ILE A O 1
ATOM 938 N N . HIS A 1 136 ? 29.724 7.378 17.485 1.00 18.36 136 HIS A N 1
ATOM 939 C CA . HIS A 1 136 ? 30.261 6.054 17.251 1.00 20.99 136 HIS A CA 1
ATOM 940 C C . HIS A 1 136 ? 29.112 5.079 17.055 1.00 22.14 136 HIS A C 1
ATOM 941 O O . HIS A 1 136 ? 28.035 5.243 17.631 1.00 18.98 136 HIS A O 1
ATOM 948 N N . ASP A 1 137 ? 29.353 4.066 16.234 1.00 19.94 137 ASP A N 1
ATOM 949 C CA . ASP A 1 137 ? 28.446 2.931 16.151 1.00 22.12 137 ASP A CA 1
ATOM 950 C C . ASP A 1 137 ? 28.271 2.283 17.514 1.00 24.42 137 ASP A C 1
ATOM 951 O O . ASP A 1 137 ? 29.241 2.093 18.254 1.00 23.04 137 ASP A O 1
ATOM 956 N N . VAL A 1 138 ? 27.027 1.928 17.844 1.00 25.33 138 VAL A N 1
ATOM 957 C CA . VAL A 1 138 ? 26.798 1.226 19.102 1.00 22.77 138 VAL A CA 1
ATOM 958 C C . VAL A 1 138 ? 27.662 -0.025 19.172 1.00 26.05 138 VAL A C 1
ATOM 959 O O . VAL A 1 138 ? 28.142 -0.401 20.247 1.00 23.13 138 VAL A O 1
ATOM 963 N N . LEU A 1 139 ? 27.919 -0.667 18.029 1.00 21.96 139 LEU A N 1
ATOM 964 C CA . LEU A 1 139 ? 28.656 -1.922 18.062 1.00 24.23 139 LEU A CA 1
ATOM 965 C C . LEU A 1 139 ? 30.124 -1.746 18.417 1.00 26.23 139 LEU A C 1
ATOM 966 O O . LEU A 1 139 ? 30.812 -2.743 18.664 1.00 26.41 139 LEU A O 1
ATOM 971 N N . ILE A 1 140 ? 30.624 -0.521 18.432 1.00 25.03 140 ILE A N 1
ATOM 972 C CA . ILE A 1 140 ? 32.023 -0.272 18.717 1.00 25.22 140 ILE A CA 1
ATOM 973 C C . ILE A 1 140 ? 32.171 0.581 19.982 1.00 25.19 140 ILE A C 1
ATOM 974 O O . ILE A 1 140 ? 33.197 1.229 20.201 1.00 24.84 140 ILE A O 1
ATOM 979 N N . SER A 1 141 ? 31.138 0.557 20.832 1.00 22.75 141 SER A N 1
ATOM 980 C CA . SER A 1 141 ? 31.110 1.373 22.044 1.00 24.12 141 SER A CA 1
ATOM 981 C C . SER A 1 141 ? 32.330 1.125 22.927 1.00 21.55 141 SER A C 1
ATOM 982 O O . SER A 1 141 ? 32.858 2.057 23.542 1.00 23.17 141 SER A O 1
ATOM 985 N N . SER A 1 142 ? 32.796 -0.123 23.005 1.00 23.65 142 SER A N 1
ATOM 986 C CA . SER A 1 142 ? 33.962 -0.435 23.834 1.00 23.87 142 SER A CA 1
ATOM 987 C C . SER A 1 142 ? 35.219 0.313 23.391 1.00 26.31 142 SER A C 1
ATOM 988 O O . SER A 1 142 ? 36.096 0.586 24.217 1.00 24.61 142 SER A O 1
ATOM 991 N N . VAL A 1 143 ? 35.309 0.684 22.111 1.00 19.76 143 VAL A N 1
ATOM 992 C CA . VAL A 1 143 ? 36.498 1.357 21.611 1.00 23.22 143 VAL A CA 1
ATOM 993 C C . VAL A 1 143 ? 36.575 2.795 22.125 1.00 24.84 143 VAL A C 1
ATOM 994 O O . VAL A 1 143 ? 37.669 3.342 22.290 1.00 25.52 143 VAL A O 1
ATOM 998 N N . VAL A 1 144 ? 35.442 3.415 22.434 1.00 23.27 144 VAL A N 1
ATOM 999 C CA . VAL A 1 144 ? 35.415 4.832 22.789 1.00 21.95 144 VAL A CA 1
ATOM 1000 C C . VAL A 1 144 ? 35.092 5.050 24.263 1.00 24.55 144 VAL A C 1
ATOM 1001 O O . VAL A 1 144 ? 34.844 6.191 24.676 1.00 26.86 144 VAL A O 1
ATOM 1005 N N . GLN A 1 145 ? 35.106 3.991 25.076 1.00 22.67 145 GLN A N 1
ATOM 1006 C CA . GLN A 1 145 ? 34.591 4.106 26.434 1.00 26.87 145 GLN A CA 1
ATOM 1007 C C . GLN A 1 145 ? 35.423 5.038 27.310 1.00 28.60 145 GLN A C 1
ATOM 1008 O O . GLN A 1 145 ? 34.919 5.487 28.338 1.00 28.59 145 GLN A O 1
ATOM 1014 N N . GLU A 1 146 ? 36.651 5.393 26.907 1.00 28.18 146 GLU A N 1
ATOM 1015 C CA . GLU A 1 146 ? 37.436 6.369 27.665 1.00 28.44 146 GLU A CA 1
ATOM 1016 C C . GLU A 1 146 ? 36.745 7.724 27.788 1.00 27.96 146 GLU A C 1
ATOM 1017 O O . GLU A 1 146 ? 37.144 8.533 28.636 1.00 26.77 146 GLU A O 1
ATOM 1023 N N . VAL A 1 147 ? 35.724 7.988 26.966 1.00 22.71 147 VAL A N 1
ATOM 1024 C CA . VAL A 1 147 ? 34.939 9.214 27.073 1.00 27.56 147 VAL A CA 1
ATOM 1025 C C . VAL A 1 147 ? 34.409 9.405 28.499 1.00 29.42 147 VAL A C 1
ATOM 1026 O O . VAL A 1 147 ? 34.299 10.539 28.986 1.00 29.31 147 VAL A O 1
ATOM 1030 N N . LYS A 1 148 ? 34.075 8.322 29.197 1.00 30.15 148 LYS A N 1
ATOM 1031 C CA . LYS A 1 148 ? 33.537 8.562 30.533 1.00 34.18 148 LYS A CA 1
ATOM 1032 C C . LYS A 1 148 ? 34.618 8.979 31.525 1.00 33.28 148 LYS A C 1
ATOM 1033 O O . LYS A 1 148 ? 34.307 9.327 32.668 1.00 35.86 148 LYS A O 1
ATOM 1039 N N . ASN A 1 149 ? 35.876 8.967 31.115 1.00 31.21 149 ASN A N 1
ATOM 1040 C CA . ASN A 1 149 ? 36.979 9.397 31.947 1.00 31.27 149 ASN A CA 1
ATOM 1041 C C . ASN A 1 149 ? 37.474 10.784 31.581 1.00 33.40 149 ASN A C 1
ATOM 1042 O O . ASN A 1 149 ? 38.360 11.310 32.253 1.00 34.57 149 ASN A O 1
ATOM 1047 N N . ILE A 1 150 ? 36.932 11.388 30.536 1.00 30.23 150 ILE A N 1
ATOM 1048 C CA . ILE A 1 150 ? 37.387 12.688 30.064 1.00 29.92 150 ILE A CA 1
ATOM 1049 C C . ILE A 1 150 ? 36.260 13.685 30.299 1.00 29.94 150 ILE A C 1
ATOM 1050 O O . ILE A 1 150 ? 35.168 13.516 29.742 1.00 31.49 150 ILE A O 1
ATOM 1055 N N . PRO A 1 151 ? 36.473 14.716 31.124 1.00 35.93 151 PRO A N 1
ATOM 1056 C CA . PRO A 1 151 ? 35.361 15.617 31.483 1.00 35.19 151 PRO A CA 1
ATOM 1057 C C . PRO A 1 151 ? 34.807 16.396 30.311 1.00 34.47 151 PRO A C 1
ATOM 1058 O O . PRO A 1 151 ? 33.602 16.666 30.291 1.00 36.57 151 PRO A O 1
ATOM 1062 N N . ASN A 1 152 ? 35.637 16.789 29.342 1.00 33.15 152 ASN A N 1
ATOM 1063 C CA . ASN A 1 152 ? 35.145 17.581 28.228 1.00 32.48 152 ASN A CA 1
ATOM 1064 C C . ASN A 1 152 ? 34.916 16.736 26.982 1.00 31.65 152 ASN A C 1
ATOM 1065 O O . ASN A 1 152 ? 34.953 17.266 25.870 1.00 31.15 152 ASN A O 1
ATOM 1070 N N . ALA A 1 153 ? 34.700 15.435 27.138 1.00 27.16 153 ALA A N 1
ATOM 1071 C CA . ALA A 1 153 ? 34.372 14.556 26.028 1.00 28.68 153 ALA A CA 1
ATOM 1072 C C . ALA A 1 153 ? 33.018 13.907 26.289 1.00 31.05 153 ALA A C 1
ATOM 1073 O O . ALA A 1 153 ? 32.722 13.502 27.416 1.00 30.56 153 ALA A O 1
ATOM 1075 N N . GLU A 1 154 ? 32.183 13.824 25.254 1.00 25.53 154 GLU A N 1
ATOM 1076 C CA . GLU A 1 154 ? 30.890 13.166 25.383 1.00 27.57 154 GLU A CA 1
ATOM 1077 C C . GLU A 1 154 ? 30.616 12.336 24.136 1.00 28.94 154 GLU A C 1
ATOM 1078 O O . GLU A 1 154 ? 31.163 12.594 23.063 1.00 28.07 154 GLU A O 1
ATOM 1084 N N . ALA A 1 155 ? 29.748 11.339 24.298 1.00 23.63 155 ALA A N 1
ATOM 1085 C CA . ALA A 1 155 ? 29.507 10.321 23.287 1.00 26.29 155 ALA A CA 1
ATOM 1086 C C . ALA A 1 155 ? 28.049 10.318 22.852 1.00 25.73 155 ALA A C 1
ATOM 1087 O O . ALA A 1 155 ? 27.125 10.382 23.682 1.00 25.31 155 ALA A O 1
ATOM 1089 N N . TYR A 1 156 ? 27.849 10.239 21.546 1.00 21.03 156 TYR A N 1
ATOM 1090 C CA . TYR A 1 156 ? 26.535 10.013 20.964 1.00 22.11 156 TYR A CA 1
ATOM 1091 C C . TYR A 1 156 ? 26.617 8.710 20.181 1.00 22.36 156 TYR A C 1
ATOM 1092 O O . TYR A 1 156 ? 27.420 8.590 19.254 1.00 23.28 156 TYR A O 1
ATOM 1101 N N . ALA A 1 157 ? 25.827 7.724 20.583 1.00 20.27 157 ALA A N 1
ATOM 1102 C CA . ALA A 1 157 ? 25.869 6.417 19.953 1.00 21.86 157 ALA A CA 1
ATOM 1103 C C . ALA A 1 157 ? 24.966 6.414 18.732 1.00 22.40 157 ALA A C 1
ATOM 1104 O O . ALA A 1 157 ? 23.831 6.885 18.788 1.00 21.93 157 ALA A O 1
ATOM 1106 N N . LEU A 1 158 ? 25.479 5.915 17.615 1.00 19.76 158 LEU A N 1
ATOM 1107 C CA . LEU A 1 158 ? 24.694 5.820 16.394 1.00 22.22 158 LEU A CA 1
ATOM 1108 C C . LEU A 1 158 ? 23.988 4.480 16.352 1.00 22.57 158 LEU A C 1
ATOM 1109 O O . LEU A 1 158 ? 24.617 3.419 16.449 1.00 22.81 158 LEU A O 1
ATOM 1114 N N . GLN A 1 159 ? 22.673 4.544 16.267 1.00 27.89 159 GLN A N 1
ATOM 1115 C CA . GLN A 1 159 ? 21.838 3.368 16.129 1.00 26.73 159 GLN A CA 1
ATOM 1116 C C . GLN A 1 159 ? 21.543 3.271 14.633 1.00 28.18 159 GLN A C 1
ATOM 1117 O O . GLN A 1 159 ? 21.012 4.221 14.049 1.00 25.94 159 GLN A O 1
ATOM 1123 N N . SER A 1 160 ? 21.967 2.170 13.998 1.00 26.25 160 SER A N 1
ATOM 1124 C CA . SER A 1 160 ? 22.078 2.136 12.535 1.00 26.79 160 SER A CA 1
ATOM 1125 C C . SER A 1 160 ? 20.855 1.618 11.774 1.00 29.90 160 SER A C 1
ATOM 1126 O O . SER A 1 160 ? 20.878 1.645 10.531 1.00 27.22 160 SER A O 1
ATOM 1129 N N . VAL A 1 161 ? 19.813 1.109 12.438 1.00 26.53 161 VAL A N 1
ATOM 1130 C CA . VAL A 1 161 ? 18.738 0.461 11.687 1.00 24.54 161 VAL A CA 1
ATOM 1131 C C . VAL A 1 161 ? 17.461 1.250 11.924 1.00 23.61 161 VAL A C 1
ATOM 1132 O O . VAL A 1 161 ? 17.512 2.323 12.532 1.00 21.30 161 VAL A O 1
ATOM 1136 N N . SER A 1 162 ? 16.312 0.754 11.447 1.00 21.06 162 SER A N 1
ATOM 1137 C CA . SER A 1 162 ? 15.109 1.566 11.565 1.00 20.87 162 SER A CA 1
ATOM 1138 C C . SER A 1 162 ? 14.780 1.748 13.037 1.00 19.99 162 SER A C 1
ATOM 1139 O O . SER A 1 162 ? 15.082 0.887 13.874 1.00 19.07 162 SER A O 1
ATOM 1142 N N . VAL A 1 163 ? 14.201 2.904 13.365 1.00 20.32 163 VAL A N 1
ATOM 1143 C CA . VAL A 1 163 ? 13.744 3.084 14.742 1.00 19.15 163 VAL A CA 1
ATOM 1144 C C . VAL A 1 163 ? 12.596 2.130 15.040 1.00 22.06 163 VAL A C 1
ATOM 1145 O O . VAL A 1 163 ? 12.431 1.686 16.186 1.00 20.52 163 VAL A O 1
ATOM 1149 N N . PHE A 1 164 ? 11.799 1.779 14.024 1.00 21.07 164 PHE A N 1
ATOM 1150 C CA . PHE A 1 164 ? 10.767 0.770 14.233 1.00 22.71 164 PHE A CA 1
ATOM 1151 C C . PHE A 1 164 ? 11.378 -0.520 14.763 1.00 22.63 164 PHE A C 1
ATOM 1152 O O . PHE A 1 164 ? 10.893 -1.097 15.745 1.00 19.55 164 PHE A O 1
ATOM 1160 N N . ASN A 1 165 ? 12.449 -0.996 14.126 1.00 19.14 165 ASN A N 1
ATOM 1161 C CA . ASN A 1 165 ? 13.078 -2.222 14.605 1.00 21.62 165 ASN A CA 1
ATOM 1162 C C . ASN A 1 165 ? 13.648 -2.012 15.999 1.00 24.91 165 ASN A C 1
ATOM 1163 O O . ASN A 1 165 ? 13.421 -2.816 16.912 1.00 23.32 165 ASN A O 1
ATOM 1168 N N . HIS A 1 166 ? 14.399 -0.922 16.173 1.00 21.92 166 HIS A N 1
ATOM 1169 C CA . HIS A 1 166 ? 15.067 -0.645 17.441 1.00 22.34 166 HIS A CA 1
ATO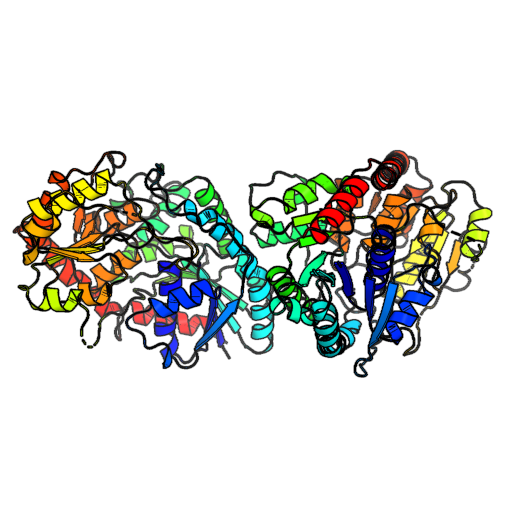M 1170 C C . HIS A 1 166 ? 14.054 -0.450 18.557 1.00 24.34 166 HIS A C 1
ATOM 1171 O O . HIS A 1 166 ? 14.216 -0.984 19.660 1.00 23.90 166 HIS A O 1
ATOM 1178 N N . PHE A 1 167 ? 13.008 0.330 18.294 1.00 22.03 167 PHE A N 1
ATOM 1179 C CA . PHE A 1 167 ? 12.014 0.545 19.342 1.00 23.76 167 PHE A CA 1
ATOM 1180 C C . PHE A 1 167 ? 11.205 -0.716 19.614 1.00 23.86 167 PHE A C 1
ATOM 1181 O O . PHE A 1 167 ? 10.913 -1.027 20.777 1.00 23.94 167 PHE A O 1
ATOM 1189 N N . ALA A 1 168 ? 10.822 -1.460 18.567 1.00 21.59 168 ALA A N 1
ATOM 1190 C CA . ALA A 1 168 ? 10.013 -2.653 18.818 1.00 27.69 168 ALA A CA 1
ATOM 1191 C C . ALA A 1 168 ? 10.775 -3.664 19.668 1.00 29.66 168 ALA A C 1
ATOM 1192 O O . ALA A 1 168 ? 10.180 -4.362 20.504 1.00 27.36 168 ALA A O 1
ATOM 1194 N N . THR A 1 169 ? 12.090 -3.768 19.460 1.00 24.85 169 THR A N 1
ATOM 1195 C CA . THR A 1 169 ? 12.889 -4.675 20.273 1.00 27.22 169 THR A CA 1
ATOM 1196 C C . THR A 1 169 ? 12.949 -4.197 21.722 1.00 28.10 169 THR A C 1
ATOM 1197 O O . THR A 1 169 ? 12.768 -4.994 22.650 1.00 30.05 169 THR A O 1
ATOM 1201 N N . ILE A 1 170 ? 13.142 -2.893 21.942 1.00 28.11 170 ILE A N 1
ATOM 1202 C CA . ILE A 1 170 ? 13.146 -2.381 23.309 1.00 27.01 170 ILE A CA 1
ATOM 1203 C C . ILE A 1 170 ? 11.783 -2.613 23.951 1.00 31.42 170 ILE A C 1
ATOM 1204 O O . ILE A 1 170 ? 11.683 -3.114 25.079 1.00 31.75 170 ILE A O 1
ATOM 1209 N N . TRP A 1 171 ? 10.716 -2.316 23.209 1.00 23.81 171 TRP A N 1
ATOM 1210 C CA . TRP A 1 171 ? 9.355 -2.476 23.721 1.00 25.01 171 TRP A CA 1
ATOM 1211 C C . TRP A 1 171 ? 9.068 -3.924 24.126 1.00 27.28 171 TRP A C 1
ATOM 1212 O O . TRP A 1 171 ? 8.475 -4.173 25.187 1.00 25.82 171 TRP A O 1
ATOM 1223 N N . GLU A 1 172 ? 9.523 -4.901 23.326 1.00 26.00 172 GLU A N 1
ATOM 1224 C CA . GLU A 1 172 ? 9.401 -6.305 23.742 1.00 30.94 172 GLU A CA 1
ATOM 1225 C C . GLU A 1 172 ? 10.253 -6.615 24.972 1.00 32.86 172 GLU A C 1
ATOM 1226 O O . GLU A 1 172 ? 9.815 -7.365 25.852 1.00 31.04 172 GLU A O 1
ATOM 1232 N N . MET A 1 173 ? 11.484 -6.076 25.049 1.00 33.74 173 MET A N 1
ATOM 1233 C CA . MET A 1 173 ? 12.303 -6.345 26.233 1.00 33.87 173 MET A CA 1
ATOM 1234 C C . MET A 1 173 ? 11.671 -5.786 27.504 1.00 34.34 173 MET A C 1
ATOM 1235 O O . MET A 1 173 ? 11.925 -6.307 28.600 1.00 36.40 173 MET A O 1
ATOM 1240 N N . MET A 1 174 ? 10.852 -4.745 27.396 1.00 29.47 174 MET A N 1
ATOM 1241 C CA . MET A 1 174 ? 10.199 -4.190 28.570 1.00 35.55 174 MET A CA 1
ATOM 1242 C C . MET A 1 174 ? 8.868 -4.850 28.889 1.00 30.61 174 MET A C 1
ATOM 1243 O O . MET A 1 174 ? 8.105 -4.304 29.686 1.00 32.70 174 MET A O 1
ATOM 1248 N N . GLY A 1 175 ? 8.556 -5.979 28.270 1.00 28.40 175 GLY A N 1
ATOM 1249 C CA . GLY A 1 175 ? 7.292 -6.633 28.540 1.00 31.45 175 GLY A CA 1
ATOM 1250 C C . GLY A 1 175 ? 6.103 -6.100 27.780 1.00 32.95 175 GLY A C 1
ATOM 1251 O O . GLY A 1 175 ? 4.961 -6.342 28.196 1.00 28.58 175 GLY A O 1
ATOM 1252 N N . LYS A 1 176 ? 6.326 -5.371 26.680 1.00 24.72 176 LYS A N 1
ATOM 1253 C CA . LYS A 1 176 ? 5.229 -4.889 25.836 1.00 28.60 176 LYS A CA 1
ATOM 1254 C C . LYS A 1 176 ? 4.238 -4.003 26.584 1.00 26.94 176 LYS A C 1
ATOM 1255 O O . LYS A 1 176 ? 3.049 -4.340 26.663 1.00 27.09 176 LYS A O 1
ATOM 1261 N N . PRO A 1 177 ? 4.660 -2.851 27.098 1.00 25.55 177 PRO A N 1
ATOM 1262 C CA . PRO A 1 177 ? 3.710 -1.970 27.784 1.00 28.71 177 PRO A CA 1
ATOM 1263 C C . PRO A 1 177 ? 2.677 -1.421 26.813 1.00 29.71 177 PRO A C 1
ATOM 1264 O O . PRO A 1 177 ? 2.974 -1.109 25.652 1.00 24.51 177 PRO A O 1
ATOM 1268 N N . SER A 1 178 ? 1.449 -1.299 27.305 1.00 28.39 178 SER A N 1
ATOM 1269 C CA . SER A 1 178 ? 0.348 -0.732 26.531 1.00 26.44 178 SER A CA 1
ATOM 1270 C C . SER A 1 178 ? 0.328 0.786 26.580 1.00 25.97 178 SER A C 1
ATOM 1271 O O . SER A 1 178 ? -0.553 1.402 25.965 1.00 26.24 178 SER A O 1
ATOM 1274 N N . SER A 1 179 ? 1.278 1.395 27.295 1.00 24.51 179 SER A N 1
ATOM 1275 C CA . SER A 1 179 ? 1.378 2.848 27.367 1.00 28.20 179 SER A CA 1
ATOM 1276 C C . SER A 1 179 ? 1.638 3.489 26.009 1.00 28.09 179 SER A C 1
ATOM 1277 O O . SER A 1 179 ? 1.303 4.667 25.823 1.00 26.72 179 SER A O 1
ATOM 1280 N N . VAL A 1 180 ? 2.212 2.753 25.055 1.00 25.09 180 VAL A N 1
ATOM 1281 C CA . VAL A 1 180 ? 2.307 3.197 23.671 1.00 26.87 180 VAL A CA 1
ATOM 1282 C C . VAL A 1 180 ? 1.306 2.384 22.866 1.00 21.48 180 VAL A C 1
ATOM 1283 O O . VAL A 1 180 ? 1.275 1.151 22.968 1.00 25.28 180 VAL A O 1
ATOM 1287 N N . GLU A 1 181 ? 0.509 3.062 22.051 1.00 25.38 181 GLU A N 1
ATOM 1288 C CA . GLU A 1 181 ? -0.488 2.397 21.220 1.00 27.20 181 GLU A CA 1
ATOM 1289 C C . GLU A 1 181 ? -0.021 2.360 19.774 1.00 25.50 181 GLU A C 1
ATOM 1290 O O . GLU A 1 181 ? 0.278 3.404 19.183 1.00 28.40 181 GLU A O 1
ATOM 1296 N N . ASP A 1 182 ? 0.008 1.163 19.199 1.00 24.10 182 ASP A N 1
ATOM 1297 C CA . ASP A 1 182 ? 0.294 1.025 17.780 1.00 26.51 182 ASP A CA 1
ATOM 1298 C C . ASP A 1 182 ? -0.048 -0.395 17.357 1.00 24.68 182 ASP A C 1
ATOM 1299 O O . ASP A 1 182 ? 0.554 -1.345 17.855 1.00 23.76 182 ASP A O 1
ATOM 1304 N N . GLU A 1 183 ? -1.001 -0.556 16.443 1.00 22.95 183 GLU A N 1
ATOM 1305 C CA . GLU A 1 183 ? -1.432 -1.900 16.077 1.00 26.29 183 GLU A CA 1
ATOM 1306 C C . GLU A 1 183 ? -0.307 -2.714 15.447 1.00 25.27 183 GLU A C 1
ATOM 1307 O O . GLU A 1 183 ? -0.252 -3.934 15.632 1.00 22.27 183 GLU A O 1
ATOM 1313 N N . ALA A 1 184 ? 0.611 -2.061 14.727 1.00 23.96 184 ALA A N 1
ATOM 1314 C CA . ALA A 1 184 ? 1.707 -2.795 14.091 1.00 22.89 184 ALA A CA 1
ATOM 1315 C C . ALA A 1 184 ? 2.544 -3.581 15.102 1.00 24.87 184 ALA A C 1
ATOM 1316 O O . ALA A 1 184 ? 3.049 -4.666 14.781 1.00 24.90 184 ALA A O 1
ATOM 1318 N N . LEU A 1 185 ? 2.704 -3.064 16.322 1.00 22.54 185 LEU A N 1
ATOM 1319 C CA . LEU A 1 185 ? 3.501 -3.764 17.320 1.00 22.18 185 LEU A CA 1
ATOM 1320 C C . LEU A 1 185 ? 2.907 -5.107 17.716 1.00 25.11 185 LEU A C 1
ATOM 1321 O O . LEU A 1 185 ? 3.618 -5.919 18.317 1.00 27.97 185 LEU A O 1
ATOM 1326 N N . ASN A 1 186 ? 1.640 -5.366 17.388 1.00 24.75 186 ASN A N 1
ATOM 1327 C CA . ASN A 1 186 ? 0.994 -6.637 17.681 1.00 25.97 186 ASN A CA 1
ATOM 1328 C C . ASN A 1 186 ? 1.231 -7.695 16.616 1.00 28.21 186 ASN A C 1
ATOM 1329 O O . ASN A 1 186 ? 0.815 -8.846 16.813 1.00 26.77 186 ASN A O 1
ATOM 1334 N N . HIS A 1 187 ? 1.905 -7.346 15.511 1.00 27.46 187 HIS A N 1
ATOM 1335 C CA . HIS A 1 187 ? 2.120 -8.247 14.382 1.00 27.26 187 HIS A CA 1
ATOM 1336 C C . HIS A 1 187 ? 3.594 -8.292 13.954 1.00 27.77 187 HIS A C 1
ATOM 1337 O O . HIS A 1 187 ? 3.893 -8.471 12.772 1.00 25.91 187 HIS A O 1
ATOM 1344 N N . LEU A 1 188 ? 4.523 -8.171 14.911 1.00 25.78 188 LEU A N 1
ATOM 1345 C CA . LEU A 1 188 ? 5.954 -8.163 14.592 1.00 26.21 188 LEU A CA 1
ATOM 1346 C C . LEU A 1 188 ? 6.413 -9.534 14.100 1.00 27.60 188 LEU A C 1
ATOM 1347 O O . LEU A 1 188 ? 5.999 -10.561 14.640 1.00 27.68 188 LEU A O 1
ATOM 1352 N N . PRO A 1 189 ? 7.282 -9.584 13.098 1.00 28.67 189 PRO A N 1
ATOM 1353 C CA . PRO A 1 189 ? 7.828 -10.877 12.669 1.00 26.97 189 PRO A CA 1
ATOM 1354 C C . PRO A 1 189 ? 8.761 -11.435 13.730 1.00 30.65 189 PRO A C 1
ATOM 1355 O O . PRO A 1 189 ? 9.411 -10.694 14.475 1.00 29.54 189 PRO A O 1
ATOM 1359 N N . SER A 1 190 ? 8.827 -12.758 13.800 1.00 32.14 190 SER A N 1
ATOM 1360 C CA . SER A 1 190 ? 9.704 -13.388 14.777 1.00 32.30 190 SER A CA 1
ATOM 1361 C C . SER A 1 190 ? 11.173 -13.069 14.483 1.00 35.86 190 SER A C 1
ATOM 1362 O O . SER A 1 190 ? 11.605 -13.074 13.327 1.00 34.93 190 SER A O 1
ATOM 1365 N N . GLN A 1 191 ? 11.936 -12.767 15.546 1.00 37.80 191 GLN A N 1
ATOM 1366 C CA . GLN A 1 191 ? 13.387 -12.569 15.516 1.00 40.70 191 GLN A CA 1
ATOM 1367 C C . GLN A 1 191 ? 14.156 -13.894 15.552 1.00 40.93 191 GLN A C 1
ATOM 1368 O O . GLN A 1 191 ? 15.389 -13.884 15.465 1.00 37.84 191 GLN A O 1
ATOM 1374 N N . GLU A 1 192 ? 13.467 -15.029 15.690 1.00 37.74 192 GLU A N 1
ATOM 1375 C CA . GLU A 1 192 ? 14.137 -16.288 15.999 1.00 38.62 192 GLU A CA 1
ATOM 1376 C C . GLU A 1 192 ? 15.069 -16.702 14.869 1.00 39.76 192 GLU A C 1
ATOM 1377 O O . GLU A 1 192 ? 14.667 -16.759 13.705 1.00 39.09 192 GLU A O 1
ATOM 1383 N N . GLY A 1 193 ? 16.325 -16.977 15.218 1.00 43.51 193 GLY A N 1
ATOM 1384 C CA . GLY A 1 193 ? 17.306 -17.367 14.229 1.00 43.02 193 GLY A CA 1
ATOM 1385 C C . GLY A 1 193 ? 17.762 -16.262 13.305 1.00 39.04 193 GLY A C 1
ATOM 1386 O O . GLY A 1 193 ? 18.420 -16.551 12.305 1.00 45.61 193 GLY A O 1
ATOM 1387 N N . CYS A 1 194 ? 17.436 -15.003 13.607 1.00 34.02 194 CYS A N 1
ATOM 1388 C CA . CYS A 1 194 ? 17.863 -13.893 12.757 1.00 39.76 194 CYS A CA 1
ATOM 1389 C C . CYS A 1 194 ? 19.333 -13.567 12.929 1.00 36.26 194 CYS A C 1
ATOM 1390 O O . CYS A 1 194 ? 19.944 -12.978 12.031 1.00 30.88 194 CYS A O 1
ATOM 1393 N N . VAL A 1 195 ? 19.900 -13.865 14.092 1.00 31.86 195 VAL A N 1
ATOM 1394 C CA . VAL A 1 195 ? 21.317 -13.617 14.336 1.00 34.78 195 VAL A CA 1
ATOM 1395 C C . VAL A 1 195 ? 21.877 -14.732 15.187 1.00 35.71 195 VAL A C 1
ATOM 1396 O O . VAL A 1 195 ? 21.188 -15.306 16.047 1.00 35.62 195 VAL A O 1
ATOM 1400 N N . PRO A 1 196 ? 23.135 -15.080 14.966 1.00 34.78 196 PRO A N 1
ATOM 1401 C CA . PRO A 1 196 ? 23.768 -16.107 15.795 1.00 34.12 196 PRO A CA 1
ATOM 1402 C C . PRO A 1 196 ? 23.969 -15.615 17.216 1.00 35.57 196 PRO A C 1
ATOM 1403 O O . PRO A 1 196 ? 23.974 -14.415 17.508 1.00 30.63 196 PRO A O 1
ATOM 1407 N N . MET A 1 197 ? 24.137 -16.586 18.110 1.00 36.65 197 MET A N 1
ATOM 1408 C CA . MET A 1 197 ? 24.119 -16.286 19.534 1.00 39.29 197 MET A CA 1
ATOM 1409 C C . MET A 1 197 ? 25.302 -15.409 19.915 1.00 38.53 197 MET A C 1
ATOM 1410 O O . MET A 1 197 ? 25.185 -14.550 20.797 1.00 35.85 197 MET A O 1
ATOM 1415 N N . GLU A 1 198 ? 26.439 -15.605 19.243 1.00 36.82 198 GLU A N 1
ATOM 1416 C CA . GLU A 1 198 ? 27.605 -14.769 19.481 1.00 38.00 198 GLU A CA 1
ATOM 1417 C C . GLU A 1 198 ? 27.277 -13.300 19.255 1.00 35.46 198 GLU A C 1
ATOM 1418 O O . GLU A 1 198 ? 27.653 -12.444 20.065 1.00 37.79 198 GLU A O 1
ATOM 1424 N N . PHE A 1 199 ? 26.559 -12.986 18.169 1.00 31.82 199 PHE A N 1
ATOM 1425 C CA . PHE A 1 199 ? 26.245 -11.586 17.882 1.00 32.73 199 PHE A CA 1
ATOM 1426 C C . PHE A 1 199 ? 25.253 -11.023 18.893 1.00 32.04 199 PHE A C 1
ATOM 1427 O O . PHE A 1 199 ? 25.346 -9.846 19.256 1.00 32.75 199 PHE A O 1
ATOM 1435 N N . ILE A 1 200 ? 24.272 -11.827 19.333 1.00 30.61 200 ILE A N 1
ATOM 1436 C CA . ILE A 1 200 ? 23.454 -11.433 20.489 1.00 35.11 200 ILE A CA 1
ATOM 1437 C C . ILE A 1 200 ? 24.329 -10.923 21.626 1.00 30.23 200 ILE A C 1
ATOM 1438 O O . ILE A 1 200 ? 24.164 -9.791 22.088 1.00 30.74 200 ILE A O 1
ATOM 1443 N N . GLU A 1 201 ? 25.273 -11.751 22.086 1.00 29.42 201 GLU A N 1
ATOM 1444 C CA . GLU A 1 201 ? 26.110 -11.357 23.217 1.00 33.42 201 GLU A CA 1
ATOM 1445 C C . GLU A 1 201 ? 26.858 -10.064 22.924 1.00 32.79 201 GLU A C 1
ATOM 1446 O O . GLU A 1 201 ? 26.930 -9.173 23.778 1.00 27.88 201 GLU A O 1
ATOM 1452 N N . ILE A 1 202 ? 27.413 -9.940 21.715 1.00 30.71 202 ILE A N 1
ATOM 1453 C CA . ILE A 1 202 ? 28.170 -8.742 21.365 1.00 29.65 202 ILE A CA 1
ATOM 1454 C C . ILE A 1 202 ? 27.260 -7.523 21.381 1.00 30.05 202 ILE A C 1
ATOM 1455 O O . ILE A 1 202 ? 27.607 -6.469 21.928 1.00 29.09 202 ILE A O 1
ATOM 1460 N N . LEU A 1 203 ? 26.080 -7.641 20.767 1.00 27.74 203 LEU A N 1
ATOM 1461 C CA . LEU A 1 203 ? 25.153 -6.515 20.730 1.00 29.97 203 LEU A CA 1
ATOM 1462 C C . LEU A 1 203 ? 24.739 -6.085 22.128 1.00 31.67 203 LEU A C 1
ATOM 1463 O O . LEU A 1 203 ? 24.749 -4.889 22.446 1.00 31.39 203 LEU A O 1
ATOM 1468 N N . MET A 1 204 ? 24.351 -7.045 22.972 1.00 31.55 204 MET A N 1
ATOM 1469 C CA . MET A 1 204 ? 23.939 -6.714 24.335 1.00 31.46 204 MET A CA 1
ATOM 1470 C C . MET A 1 204 ? 25.070 -6.047 25.099 1.00 30.85 204 MET A C 1
ATOM 1471 O O . MET A 1 204 ? 24.869 -5.020 25.757 1.00 32.78 204 MET A O 1
ATOM 1476 N N . SER A 1 205 ? 26.265 -6.635 25.027 1.00 29.19 205 SER A N 1
ATOM 1477 C CA . SER A 1 205 ? 27.439 -6.095 25.704 1.00 31.03 205 SER A CA 1
ATOM 1478 C C . SER A 1 205 ? 27.741 -4.670 25.247 1.00 31.22 205 SER A C 1
ATOM 1479 O O . SER A 1 205 ? 27.952 -3.764 26.069 1.00 30.19 205 SER A O 1
ATOM 1482 N N . GLN A 1 206 ? 27.789 -4.451 23.937 1.00 28.24 206 GLN A N 1
ATOM 1483 C CA . GLN A 1 206 ? 28.113 -3.116 23.448 1.00 28.77 206 GLN A CA 1
ATOM 1484 C C . GLN A 1 206 ? 26.984 -2.127 23.727 1.00 27.13 206 GLN A C 1
ATOM 1485 O O . GLN A 1 206 ? 27.246 -0.970 24.065 1.00 27.79 206 GLN A O 1
ATOM 1491 N N . SER A 1 207 ? 25.726 -2.561 23.604 1.00 25.22 207 SER A N 1
ATOM 1492 C CA . SER A 1 207 ? 24.607 -1.665 23.889 1.00 27.13 207 SER A CA 1
ATOM 1493 C C . SER A 1 207 ? 24.573 -1.256 25.357 1.00 29.78 207 SER A C 1
ATOM 1494 O O . SER A 1 207 ? 24.295 -0.092 25.678 1.00 26.87 207 SER A O 1
ATOM 1497 N N . HIS A 1 208 ? 24.828 -2.205 26.262 1.00 29.91 208 HIS A N 1
ATOM 1498 C CA . HIS A 1 208 ? 24.827 -1.894 27.688 1.00 32.37 208 HIS A CA 1
ATOM 1499 C C . HIS A 1 208 ? 25.934 -0.904 28.013 1.00 33.36 208 HIS A C 1
ATOM 1500 O O . HIS A 1 208 ? 25.740 0.028 28.800 1.00 30.84 208 HIS A O 1
ATOM 1507 N N . LEU A 1 209 ? 27.100 -1.083 27.391 1.00 28.67 209 LEU A N 1
ATOM 1508 C CA . LEU A 1 209 ? 28.184 -0.119 27.521 1.00 31.29 209 LEU A CA 1
ATOM 1509 C C . LEU A 1 209 ? 27.745 1.265 27.058 1.00 30.63 209 LEU A C 1
ATOM 1510 O O . LEU A 1 209 ? 27.924 2.260 27.772 1.00 30.92 209 LEU A O 1
ATOM 1515 N N . ALA A 1 210 ? 27.143 1.347 25.865 1.00 27.93 210 ALA A N 1
ATOM 1516 C CA . ALA A 1 210 ? 26.712 2.649 25.361 1.00 31.00 210 ALA A CA 1
ATOM 1517 C C . ALA A 1 210 ? 25.681 3.283 26.291 1.00 31.56 210 ALA A C 1
ATOM 1518 O O . ALA A 1 210 ? 25.699 4.497 26.522 1.00 29.28 210 ALA A O 1
ATOM 1520 N N . ASN A 1 211 ? 24.796 2.468 26.864 1.00 28.92 211 ASN A N 1
ATOM 1521 C CA . ASN A 1 211 ? 23.810 3.003 27.797 1.00 34.94 211 ASN A CA 1
ATOM 1522 C C . ASN A 1 211 ? 24.468 3.623 29.024 1.00 32.52 211 ASN A C 1
ATOM 1523 O O . ASN A 1 211 ? 23.910 4.552 29.624 1.00 34.58 211 ASN A O 1
ATOM 1528 N N . GLN A 1 212 ? 25.651 3.133 29.415 1.00 32.84 212 GLN A N 1
ATOM 1529 C CA . GLN A 1 212 ? 26.305 3.653 30.614 1.00 33.24 212 GLN A CA 1
ATOM 1530 C C . GLN A 1 212 ? 26.886 5.046 30.400 1.00 34.07 212 GLN A C 1
ATOM 1531 O O . GLN A 1 212 ? 26.898 5.859 31.330 1.00 33.01 212 GLN A O 1
ATOM 1537 N N . PHE A 1 213 ? 27.398 5.352 29.207 1.00 29.40 213 PHE A N 1
ATOM 1538 C CA . PHE A 1 213 ? 28.084 6.629 29.035 1.00 28.31 213 PHE A CA 1
ATOM 1539 C C . PHE A 1 213 ? 27.599 7.526 27.901 1.00 29.52 213 PHE A C 1
ATOM 1540 O O . PHE A 1 213 ? 28.078 8.664 27.815 1.00 29.30 213 PHE A O 1
ATOM 1548 N N . ALA A 1 214 ? 26.673 7.084 27.048 1.00 28.77 214 ALA A N 1
ATOM 1549 C CA . ALA A 1 214 ? 26.169 7.959 25.988 1.00 28.38 214 ALA A CA 1
ATOM 1550 C C . ALA A 1 214 ? 25.395 9.145 26.556 1.00 27.95 214 ALA A C 1
ATOM 1551 O O . ALA A 1 214 ? 24.625 9.002 27.509 1.00 31.84 214 ALA A O 1
ATOM 1553 N N . THR A 1 215 ? 25.616 10.330 25.968 1.00 23.61 215 THR A N 1
ATOM 1554 C CA . THR A 1 215 ? 24.774 11.496 26.237 1.00 26.05 215 THR A CA 1
ATOM 1555 C C . THR A 1 215 ? 23.508 11.475 25.387 1.00 30.35 215 THR A C 1
ATOM 1556 O O . THR A 1 215 ? 22.445 11.929 25.832 1.00 28.38 215 THR A O 1
ATOM 1560 N N . GLY A 1 216 ? 23.595 10.933 24.176 1.00 23.33 216 GLY A N 1
ATOM 1561 C CA . GLY A 1 216 ? 22.448 10.832 23.301 1.00 23.52 216 GLY A CA 1
ATOM 1562 C C . GLY A 1 216 ? 22.653 9.684 22.340 1.00 21.98 216 GLY A C 1
ATOM 1563 O O . GLY A 1 216 ? 23.732 9.093 22.270 1.00 20.71 216 GLY A O 1
ATOM 1564 N N . PHE A 1 217 ? 21.587 9.352 21.617 1.00 21.88 217 PHE A N 1
ATOM 1565 C CA . PHE A 1 217 ? 21.633 8.393 20.522 1.00 20.90 217 PHE A CA 1
ATOM 1566 C C . PHE A 1 217 ? 21.227 9.134 19.262 1.00 24.26 217 PHE A C 1
ATOM 1567 O O . PHE A 1 217 ? 20.327 9.980 19.302 1.00 20.25 217 PHE A O 1
ATOM 1575 N N . ILE A 1 218 ? 21.898 8.830 18.149 1.00 18.84 218 ILE A N 1
ATOM 1576 C CA . ILE A 1 218 ? 21.558 9.376 16.846 1.00 18.70 218 ILE A CA 1
ATOM 1577 C C . ILE A 1 218 ? 20.993 8.239 16.011 1.00 21.23 218 ILE A C 1
ATOM 1578 O O . ILE A 1 218 ? 21.554 7.135 16.004 1.00 21.02 218 ILE A O 1
ATOM 1583 N N . HIS A 1 219 ? 19.891 8.506 15.317 1.00 17.92 219 HIS A N 1
ATOM 1584 C CA . HIS A 1 219 ? 19.235 7.531 14.455 1.00 19.09 219 HIS A CA 1
ATOM 1585 C C . HIS A 1 219 ? 19.290 8.019 13.017 1.00 19.66 219 HIS A C 1
ATOM 1586 O O . HIS A 1 219 ? 19.017 9.196 12.741 1.00 22.24 219 HIS A O 1
ATOM 1593 N N . ASN A 1 220 ? 19.661 7.122 12.101 1.00 21.23 220 ASN A N 1
ATOM 1594 C CA . ASN A 1 220 ? 19.682 7.464 10.680 1.00 18.99 220 ASN A CA 1
ATOM 1595 C C . ASN A 1 220 ? 18.269 7.234 10.159 1.00 19.84 220 ASN A C 1
ATOM 1596 O O . ASN A 1 220 ? 17.956 6.227 9.524 1.00 19.59 220 ASN A O 1
ATOM 1601 N N . THR A 1 221 ? 17.378 8.160 10.502 1.00 20.08 221 THR A N 1
ATOM 1602 C CA . THR A 1 221 ? 16.011 8.090 10.011 1.00 19.67 221 THR A CA 1
ATOM 1603 C C . THR A 1 221 ? 15.445 9.491 10.053 1.00 22.05 221 THR A C 1
ATOM 1604 O O . THR A 1 221 ? 15.970 10.364 10.750 1.00 22.91 221 THR A O 1
ATOM 1608 N N . SER A 1 222 ? 14.359 9.687 9.311 1.00 21.52 222 SER A N 1
ATOM 1609 C CA . SER A 1 222 ? 13.640 10.949 9.298 1.00 21.59 222 SER A CA 1
ATOM 1610 C C . SER A 1 222 ? 12.306 10.766 10.009 1.00 25.93 222 SER A C 1
ATOM 1611 O O . SER A 1 222 ? 11.663 9.713 9.887 1.00 23.96 222 SER A O 1
ATOM 1614 N N . LYS A 1 223 ? 11.890 11.787 10.761 1.00 23.99 223 LYS A N 1
ATOM 1615 C CA . LYS A 1 223 ? 10.569 11.738 11.382 1.00 24.02 223 LYS A CA 1
ATOM 1616 C C . LYS A 1 223 ? 9.449 11.699 10.344 1.00 26.86 223 LYS A C 1
ATOM 1617 O O . LYS A 1 223 ? 8.309 11.336 10.672 1.00 27.67 223 LYS A O 1
ATOM 1623 N N . ALA A 1 224 ? 9.740 12.069 9.096 1.00 24.79 224 ALA A N 1
ATOM 1624 C CA . ALA A 1 224 ? 8.743 11.918 8.044 1.00 24.53 224 ALA A CA 1
ATOM 1625 C C . ALA A 1 224 ? 8.486 10.447 7.72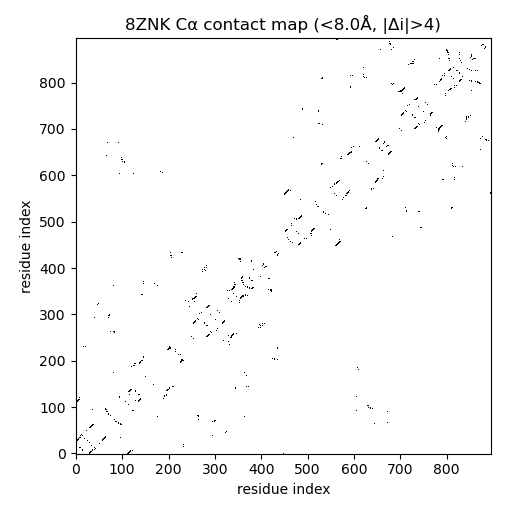0 1.00 28.26 224 ALA A C 1
ATOM 1626 O O . ALA A 1 224 ? 7.416 10.105 7.203 1.00 26.94 224 ALA A O 1
ATOM 1628 N N . ILE A 1 225 ? 9.454 9.578 7.997 1.00 24.35 225 ILE A N 1
ATOM 1629 C CA . ILE A 1 225 ? 9.304 8.135 7.809 1.00 23.57 225 ILE A CA 1
ATOM 1630 C C . ILE A 1 225 ? 8.724 7.479 9.053 1.00 26.28 225 ILE A C 1
ATOM 1631 O O . ILE A 1 225 ? 7.778 6.686 8.991 1.00 26.94 225 ILE A O 1
ATOM 1636 N N . GLU A 1 226 ? 9.303 7.782 10.212 1.00 25.81 226 GLU A N 1
ATOM 1637 C CA . GLU A 1 226 ? 9.007 7.011 11.412 1.00 27.41 226 GLU A CA 1
ATOM 1638 C C . GLU A 1 226 ? 8.848 7.887 12.638 1.00 24.10 226 GLU A C 1
ATOM 1639 O O . GLU A 1 226 ? 9.251 7.471 13.726 1.00 22.17 226 GLU A O 1
ATOM 1645 N N . GLY A 1 227 ? 8.317 9.106 12.488 1.00 24.85 227 GLY A N 1
ATOM 1646 C CA . GLY A 1 227 ? 8.267 10.018 13.626 1.00 25.41 227 GLY A CA 1
ATOM 1647 C C . GLY A 1 227 ? 7.498 9.452 14.806 1.00 24.73 227 GLY A C 1
ATOM 1648 O O . GLY A 1 227 ? 7.848 9.698 15.965 1.00 25.26 227 GLY A O 1
ATOM 1649 N N . LYS A 1 228 ? 6.457 8.673 14.533 1.00 25.39 228 LYS A N 1
ATOM 1650 C CA . LYS A 1 228 ? 5.689 8.073 15.618 1.00 25.57 228 LYS A CA 1
ATOM 1651 C C . LYS A 1 228 ? 6.578 7.217 16.516 1.00 24.89 228 LYS A C 1
ATOM 1652 O O . LYS A 1 228 ? 6.482 7.288 17.750 1.00 21.27 228 LYS A O 1
ATOM 1658 N N . TYR A 1 229 ? 7.477 6.421 15.916 1.00 21.94 229 TYR A N 1
ATOM 1659 C CA . TYR A 1 229 ? 8.341 5.554 16.711 1.00 23.25 229 TYR A CA 1
ATOM 1660 C C . TYR A 1 229 ? 9.520 6.298 17.307 1.00 22.97 229 TYR A C 1
ATOM 1661 O O . TYR A 1 229 ? 10.013 5.905 18.367 1.00 22.83 229 TYR A O 1
ATOM 1670 N N . VAL A 1 230 ? 10.015 7.339 16.632 1.00 20.20 230 VAL A N 1
ATOM 1671 C CA . VAL A 1 230 ? 10.988 8.215 17.274 1.00 22.43 230 VAL A CA 1
ATOM 1672 C C . VAL A 1 230 ? 10.384 8.836 18.533 1.00 20.74 230 VAL A C 1
ATOM 1673 O O . VAL A 1 230 ? 11.017 8.877 19.601 1.00 21.83 230 VAL A O 1
ATOM 1677 N N . ASP A 1 231 ? 9.149 9.331 18.427 1.00 22.51 231 ASP A N 1
ATOM 1678 C CA . ASP A 1 231 ? 8.495 9.917 19.597 1.00 25.01 231 ASP A CA 1
ATOM 1679 C C . ASP A 1 231 ? 8.322 8.901 20.731 1.00 25.92 231 ASP A C 1
ATOM 1680 O O . ASP A 1 231 ? 8.555 9.239 21.900 1.00 22.93 231 ASP A O 1
ATOM 1685 N N . PHE A 1 232 ? 7.900 7.661 20.420 1.00 23.62 232 PHE A N 1
ATOM 1686 C CA . PHE A 1 232 ? 7.804 6.626 21.460 1.00 23.95 232 PHE A CA 1
ATOM 1687 C C . PHE A 1 232 ? 9.152 6.393 22.135 1.00 23.94 232 PHE A C 1
ATOM 1688 O O . PHE A 1 232 ? 9.244 6.312 23.367 1.00 22.35 232 PHE A O 1
ATOM 1696 N N . LEU A 1 233 ? 10.205 6.194 21.330 1.00 23.20 233 LEU A N 1
ATOM 1697 C CA . LEU A 1 233 ? 11.520 5.871 21.887 1.00 24.63 233 LEU A CA 1
ATOM 1698 C C . LEU A 1 233 ? 12.050 6.978 22.788 1.00 19.45 233 LEU A C 1
ATOM 1699 O O . LEU A 1 233 ? 12.736 6.700 23.779 1.00 23.06 233 LEU A O 1
ATOM 1704 N N . ASP A 1 234 ? 11.793 8.236 22.437 1.00 19.56 234 ASP A N 1
ATOM 1705 C CA . ASP A 1 234 ? 12.285 9.356 23.240 1.00 22.98 234 ASP A CA 1
ATOM 1706 C C . ASP A 1 234 ? 11.591 9.477 24.594 1.00 26.02 234 ASP A C 1
ATOM 1707 O O . ASP A 1 234 ? 12.063 10.233 25.449 1.00 25.44 234 ASP A O 1
ATOM 1712 N N . LYS A 1 235 ? 10.466 8.808 24.790 1.00 23.96 235 LYS A N 1
ATOM 1713 C CA . LYS A 1 235 ? 9.816 8.859 26.098 1.00 27.68 235 LYS A CA 1
ATOM 1714 C C . LYS A 1 235 ? 10.740 8.265 27.146 1.00 28.03 235 LYS A C 1
ATOM 1715 O O . LYS A 1 235 ? 11.447 7.287 26.884 1.00 25.53 235 LYS A O 1
ATOM 1721 N N . GLU A 1 236 ? 10.709 8.849 28.349 1.00 31.54 236 GLU A N 1
ATOM 1722 C CA . GLU A 1 236 ? 11.619 8.432 29.412 1.00 32.05 236 GLU A CA 1
ATOM 1723 C C . GLU A 1 236 ? 11.419 6.967 29.769 1.00 30.66 236 GLU A C 1
ATOM 1724 O O . GLU A 1 236 ? 12.374 6.285 30.161 1.00 29.72 236 GLU A O 1
ATOM 1730 N N . GLU A 1 237 ? 10.188 6.465 29.631 1.00 31.00 237 GLU A N 1
ATOM 1731 C CA . GLU A 1 237 ? 9.919 5.049 29.869 1.00 32.32 237 GLU A CA 1
ATOM 1732 C C . GLU A 1 237 ? 10.891 4.148 29.107 1.00 30.97 237 GLU A C 1
ATOM 1733 O O . GLU A 1 237 ? 11.259 3.078 29.593 1.00 30.30 237 GLU A O 1
ATOM 1739 N N . PHE A 1 238 ? 11.302 4.554 27.900 1.00 28.93 238 PHE A N 1
ATOM 1740 C CA . PHE A 1 238 ? 12.060 3.678 27.013 1.00 29.76 238 PHE A CA 1
ATOM 1741 C C . PHE A 1 238 ? 13.515 4.069 26.818 1.00 30.91 238 PHE A C 1
ATOM 1742 O O . PHE A 1 238 ? 14.339 3.196 26.551 1.00 30.88 238 PHE A O 1
ATOM 1750 N N . SER A 1 239 ? 13.864 5.337 26.976 1.00 29.56 239 SER A N 1
ATOM 1751 C CA . SER A 1 239 ? 15.243 5.774 26.811 1.00 30.59 239 SER A CA 1
ATOM 1752 C C . SER A 1 239 ? 15.755 6.579 28.001 1.00 31.43 239 SER A C 1
ATOM 1753 O O . SER A 1 239 ? 16.916 7.019 27.986 1.00 29.71 239 SER A O 1
ATOM 1756 N N . GLY A 1 240 ? 14.932 6.738 29.034 1.00 29.02 240 GLY A N 1
ATOM 1757 C CA . GLY A 1 240 ? 15.185 7.541 30.220 1.00 35.69 240 GLY A CA 1
ATOM 1758 C C . GLY A 1 240 ? 16.392 8.447 30.210 1.00 39.05 240 GLY A C 1
ATOM 1759 O O . GLY A 1 240 ? 17.511 7.970 30.410 1.00 49.61 240 GLY A O 1
ATOM 1760 N N . ASN A 1 241 ? 16.201 9.735 29.947 1.00 36.27 241 ASN A N 1
ATOM 1761 C CA . ASN A 1 241 ? 17.245 10.761 30.036 1.00 35.60 241 ASN A CA 1
ATOM 1762 C C . ASN A 1 241 ? 18.318 10.703 28.946 1.00 33.94 241 ASN A C 1
ATOM 1763 O O . ASN A 1 241 ? 19.128 11.634 28.865 1.00 29.77 241 ASN A O 1
ATOM 1768 N N . ILE A 1 242 ? 18.345 9.694 28.087 1.00 31.04 242 ILE A N 1
ATOM 1769 C CA . ILE A 1 242 ? 19.244 9.745 26.937 1.00 26.70 242 ILE A CA 1
ATOM 1770 C C . ILE A 1 242 ? 18.453 10.311 25.764 1.00 26.32 242 ILE A C 1
ATOM 1771 O O . ILE A 1 242 ? 17.452 9.724 25.338 1.00 23.82 242 ILE A O 1
ATOM 1776 N N . LYS A 1 243 ? 18.884 11.457 25.252 1.00 25.73 243 LYS A N 1
ATOM 1777 C CA . LYS A 1 243 ? 18.155 12.093 24.169 1.00 28.53 243 LYS A CA 1
ATOM 1778 C C . LYS A 1 243 ? 18.333 11.302 22.875 1.00 26.40 243 LYS A C 1
ATOM 1779 O O . LYS A 1 243 ? 19.382 10.713 22.633 1.00 25.82 243 LYS A O 1
ATOM 1785 N N . GLN A 1 244 ? 17.284 11.284 22.050 1.00 27.54 244 GLN A N 1
ATOM 1786 C CA . GLN A 1 244 ? 17.283 10.608 20.756 1.00 23.70 244 GLN A CA 1
ATOM 1787 C C . GLN A 1 244 ? 17.174 11.640 19.641 1.00 27.84 244 GLN A C 1
ATOM 1788 O O . GLN A 1 244 ? 16.323 12.526 19.698 1.00 33.57 244 GLN A O 1
ATOM 1794 N N . TRP A 1 245 ? 18.035 11.532 18.632 1.00 20.35 245 TRP A N 1
ATOM 1795 C CA . TRP A 1 245 ? 18.042 12.457 17.509 1.00 23.24 245 TRP A CA 1
ATOM 1796 C C . TRP A 1 245 ? 17.766 11.697 16.220 1.00 22.43 245 TRP A C 1
ATOM 1797 O O . TRP A 1 245 ? 18.432 10.703 15.936 1.00 23.79 245 TRP A O 1
ATOM 1808 N N . ALA A 1 246 ? 16.813 12.164 15.430 1.00 22.64 246 ALA A N 1
ATOM 1809 C CA . ALA A 1 246 ? 16.529 11.540 14.138 1.00 23.77 246 ALA A CA 1
ATOM 1810 C C . ALA A 1 246 ? 17.113 12.451 13.068 1.00 24.34 246 ALA A C 1
ATOM 1811 O O . ALA A 1 246 ? 16.484 13.436 12.668 1.00 21.88 246 ALA A O 1
ATOM 1813 N N . LEU A 1 247 ? 18.318 12.111 12.601 1.00 22.09 247 LEU A N 1
ATOM 1814 C CA . LEU A 1 247 ? 19.106 13.001 11.754 1.00 20.86 247 LEU A CA 1
ATOM 1815 C C . LEU A 1 247 ? 19.219 12.519 10.316 1.00 22.66 247 LEU A C 1
ATOM 1816 O O . LEU A 1 247 ? 20.028 13.058 9.553 1.00 20.95 247 LEU A O 1
ATOM 1821 N N . GLY A 1 248 ? 18.399 11.561 9.913 1.00 20.19 248 GLY A N 1
ATOM 1822 C CA . GLY A 1 248 ? 18.494 11.014 8.583 1.00 21.93 248 GLY A CA 1
ATOM 1823 C C . GLY A 1 248 ? 17.394 11.483 7.653 1.00 19.53 248 GLY A C 1
ATOM 1824 O O . GLY A 1 248 ? 16.504 12.257 8.029 1.00 20.64 248 GLY A O 1
ATOM 1825 N N . PRO A 1 249 ? 17.431 10.999 6.401 1.00 20.39 249 PRO A N 1
ATOM 1826 C CA . PRO A 1 249 ? 18.405 10.018 5.870 1.00 21.89 249 PRO A CA 1
ATOM 1827 C C . PRO A 1 249 ? 19.801 10.596 5.707 1.00 22.30 249 PRO A C 1
ATOM 1828 O O . PRO A 1 249 ? 19.947 11.776 5.368 1.00 20.16 249 PRO A O 1
ATOM 1832 N N . PHE A 1 250 ? 20.852 9.798 5.937 1.00 20.34 250 PHE A N 1
ATOM 1833 C CA . PHE A 1 250 ? 22.203 10.298 5.692 1.00 21.78 250 PHE A CA 1
ATOM 1834 C C . PHE A 1 250 ? 22.553 10.286 4.217 1.00 21.70 250 PHE A C 1
ATOM 1835 O O . PHE A 1 250 ? 23.431 11.045 3.793 1.00 19.49 250 PHE A O 1
ATOM 1843 N N . ASN A 1 251 ? 21.911 9.426 3.433 1.00 19.44 251 ASN A N 1
ATOM 1844 C CA . ASN A 1 251 ? 22.163 9.453 2.001 1.00 23.29 251 ASN A CA 1
ATOM 1845 C C . ASN A 1 251 ? 21.682 10.786 1.443 1.00 21.16 251 ASN A C 1
ATOM 1846 O O . ASN A 1 251 ? 20.758 11.401 1.993 1.00 18.64 251 ASN A O 1
ATOM 1851 N N . PRO A 1 252 ? 22.315 11.275 0.382 1.00 20.10 252 PRO A N 1
ATOM 1852 C CA . PRO A 1 252 ? 21.841 12.506 -0.246 1.00 20.14 252 PRO A CA 1
ATOM 1853 C C . PRO A 1 252 ? 20.431 12.347 -0.785 1.00 20.57 252 PRO A C 1
ATOM 1854 O O . PRO A 1 252 ? 19.967 11.245 -1.096 1.00 19.96 252 PRO A O 1
ATOM 1858 N N . VAL A 1 253 ? 19.739 13.479 -0.906 1.00 18.73 253 VAL A N 1
ATOM 1859 C CA . VAL A 1 253 ? 18.366 13.464 -1.396 1.00 22.07 253 VAL A CA 1
ATOM 1860 C C . VAL A 1 253 ? 18.288 13.866 -2.857 1.00 23.11 253 VAL A C 1
ATOM 1861 O O . VAL A 1 253 ? 17.189 14.030 -3.397 1.00 23.17 253 VAL A O 1
ATOM 1865 N N . SER A 1 254 ? 19.430 14.040 -3.512 1.00 24.41 254 SER A N 1
ATOM 1866 C CA . SER A 1 254 ? 19.441 14.260 -4.952 1.00 23.86 254 SER A CA 1
ATOM 1867 C C . SER A 1 254 ? 20.842 13.911 -5.406 1.00 24.41 254 SER A C 1
ATOM 1868 O O . SER A 1 254 ? 21.784 13.985 -4.621 1.00 25.22 254 SER A O 1
ATOM 1871 N N . VAL A 1 255 ? 20.961 13.456 -6.645 1.00 26.41 255 VAL A N 1
ATOM 1872 C CA . VAL A 1 255 ? 22.232 13.017 -7.193 1.00 23.63 255 VAL A CA 1
ATOM 1873 C C . VAL A 1 255 ? 22.532 13.872 -8.416 1.00 30.44 255 VAL A C 1
ATOM 1874 O O . VAL A 1 255 ? 21.684 14.015 -9.302 1.00 27.91 255 VAL A O 1
ATOM 1878 N N . SER A 1 256 ? 23.721 14.459 -8.438 1.00 28.38 256 SER A N 1
ATOM 1879 C CA . SER A 1 256 ? 24.250 15.116 -9.624 1.00 31.62 256 SER A CA 1
ATOM 1880 C C . SER A 1 256 ? 24.831 14.096 -10.594 1.00 40.24 256 SER A C 1
ATOM 1881 O O . SER A 1 256 ? 26.041 13.827 -10.568 1.00 38.73 256 SER A O 1
ATOM 1884 N N . ARG A 1 262 ? 29.665 7.821 -18.157 1.00 32.62 262 ARG A N 1
ATOM 1885 C CA . ARG A 1 262 ? 28.435 7.303 -17.550 1.00 37.81 262 ARG A CA 1
ATOM 1886 C C . ARG A 1 262 ? 28.534 5.816 -17.232 1.00 35.63 262 ARG A C 1
ATOM 1887 O O . ARG A 1 262 ? 28.980 5.026 -18.065 1.00 29.18 262 ARG A O 1
ATOM 1895 N N . HIS A 1 263 ? 28.078 5.438 -16.038 1.00 28.40 263 HIS A N 1
ATOM 1896 C CA . HIS A 1 263 ? 28.192 4.057 -15.604 1.00 29.01 263 HIS A CA 1
ATOM 1897 C C . HIS A 1 263 ? 27.403 3.145 -16.531 1.00 31.11 263 HIS A C 1
ATOM 1898 O O . HIS A 1 263 ? 26.372 3.537 -17.086 1.00 27.86 263 HIS A O 1
ATOM 1905 N N . LYS A 1 264 ? 27.913 1.912 -16.705 1.00 28.29 264 LYS A N 1
ATOM 1906 C CA . LYS A 1 264 ? 27.277 0.963 -17.617 1.00 26.44 264 LYS A CA 1
ATOM 1907 C C . LYS A 1 264 ? 25.834 0.678 -17.216 1.00 27.99 264 LYS A C 1
ATOM 1908 O O . LYS A 1 264 ? 24.975 0.478 -18.076 1.00 24.91 264 LYS A O 1
ATOM 1914 N N . CYS A 1 265 ? 25.553 0.637 -15.909 1.00 25.40 265 CYS A N 1
ATOM 1915 C CA . CYS A 1 265 ? 24.184 0.425 -15.455 1.00 25.73 265 CYS A CA 1
ATOM 1916 C C . CYS A 1 265 ? 23.300 1.594 -15.855 1.00 24.15 265 CYS A C 1
ATOM 1917 O O . CYS A 1 265 ? 22.141 1.405 -16.241 1.00 22.02 265 CYS A O 1
ATOM 1920 N N . LEU A 1 266 ? 23.836 2.815 -15.769 1.00 24.00 266 LEU A N 1
ATOM 1921 C CA . LEU A 1 266 ? 23.044 3.989 -16.129 1.00 23.76 266 LEU A CA 1
ATOM 1922 C C . LEU A 1 266 ? 22.863 4.112 -17.633 1.00 23.92 266 LEU A C 1
ATOM 1923 O O . LEU A 1 266 ? 21.807 4.556 -18.093 1.00 21.94 266 LEU A O 1
ATOM 1928 N N . ASN A 1 267 ? 23.878 3.735 -18.414 1.00 24.89 267 ASN A N 1
ATOM 1929 C CA . ASN A 1 267 ? 23.693 3.662 -19.861 1.00 24.55 267 ASN A CA 1
ATOM 1930 C C . ASN A 1 267 ? 22.557 2.719 -20.219 1.00 25.04 267 ASN A C 1
ATOM 1931 O O . ASN A 1 267 ? 21.762 3.008 -21.120 1.00 27.75 267 ASN A O 1
ATOM 1936 N N . PHE A 1 268 ? 22.470 1.576 -19.531 1.00 29.08 268 PHE A N 1
ATOM 1937 C CA . PHE A 1 268 ? 21.370 0.641 -19.756 1.00 25.48 268 PHE A CA 1
ATOM 1938 C C . PHE A 1 268 ? 20.025 1.286 -19.426 1.00 24.97 268 PHE A C 1
ATOM 1939 O O . PHE A 1 268 ? 19.081 1.204 -20.212 1.00 23.42 268 PHE A O 1
ATOM 1947 N N . LEU A 1 269 ? 19.926 1.949 -18.268 1.00 22.11 269 LEU A N 1
ATOM 1948 C CA . LEU A 1 269 ? 18.672 2.599 -17.878 1.00 21.70 269 LEU A CA 1
ATOM 1949 C C . LEU A 1 269 ? 18.257 3.672 -18.874 1.00 21.40 269 LEU A C 1
ATOM 1950 O O . LEU A 1 269 ? 17.059 3.889 -19.110 1.00 23.22 269 LEU A O 1
ATOM 1955 N N . ASP A 1 270 ? 19.235 4.361 -19.463 1.00 23.17 270 ASP A N 1
ATOM 1956 C CA . ASP A 1 270 ? 18.929 5.406 -20.431 1.00 24.45 270 ASP A CA 1
ATOM 1957 C C . ASP A 1 270 ? 18.171 4.848 -21.624 1.00 26.33 270 ASP A C 1
ATOM 1958 O O . ASP A 1 270 ? 17.441 5.582 -22.296 1.00 28.12 270 ASP A O 1
ATOM 1963 N N . LYS A 1 271 ? 18.346 3.567 -21.919 1.00 26.05 271 LYS A N 1
ATOM 1964 C CA . LYS A 1 271 ? 17.682 2.931 -23.054 1.00 28.49 271 LYS A CA 1
ATOM 1965 C C . LYS A 1 271 ? 16.276 2.462 -22.763 1.00 30.32 271 LYS A C 1
ATOM 1966 O O . LYS A 1 271 ? 15.587 2.023 -23.688 1.00 29.69 271 LYS A O 1
ATOM 1972 N N . GLN A 1 272 ? 15.812 2.570 -21.527 1.00 25.81 272 GLN A N 1
ATOM 1973 C CA . GLN A 1 272 ? 14.545 1.971 -21.163 1.00 25.98 272 GLN A CA 1
ATOM 1974 C C . GLN A 1 272 ? 13.462 3.031 -20.988 1.00 28.59 272 GLN A C 1
ATOM 1975 O O . GLN A 1 272 ? 13.740 4.226 -20.840 1.00 27.62 272 GLN A O 1
ATOM 1981 N N . SER A 1 273 ? 12.218 2.558 -21.018 1.00 24.64 273 SER A N 1
ATOM 1982 C CA . SER A 1 273 ? 11.044 3.365 -20.739 1.00 26.16 273 SER A CA 1
ATOM 1983 C C . SER A 1 273 ? 10.973 3.757 -19.257 1.00 29.01 273 SER A C 1
ATOM 1984 O O . SER A 1 273 ? 11.554 3.090 -18.395 1.00 25.65 273 SER A O 1
ATOM 1987 N N . PRO A 1 274 ? 10.225 4.814 -18.935 1.00 25.26 274 PRO A N 1
ATOM 1988 C CA . PRO A 1 274 ? 10.118 5.244 -17.535 1.00 27.28 274 PRO A CA 1
ATOM 1989 C C . PRO A 1 274 ? 9.549 4.166 -16.619 1.00 27.75 274 PRO A C 1
ATOM 1990 O O . PRO A 1 274 ? 8.598 3.462 -16.962 1.00 23.95 274 PRO A O 1
ATOM 1994 N N . ARG A 1 275 ? 10.151 4.050 -15.434 1.00 26.03 275 ARG A N 1
ATOM 1995 C CA . ARG A 1 275 ? 9.681 3.155 -14.368 1.00 23.90 275 ARG A CA 1
ATOM 1996 C C . ARG A 1 275 ? 9.509 1.702 -14.826 1.00 25.80 275 ARG A C 1
ATOM 1997 O O . ARG A 1 275 ? 8.678 0.960 -14.293 1.00 25.90 275 ARG A O 1
ATOM 2005 N N . SER A 1 276 ? 10.324 1.267 -15.775 1.00 22.94 276 SER A N 1
ATOM 2006 C CA . SER A 1 276 ? 10.192 -0.059 -16.367 1.00 26.56 276 SER A CA 1
ATOM 2007 C C . SER A 1 276 ? 11.221 -1.086 -15.879 1.00 28.27 276 SER A C 1
ATOM 2008 O O . SER A 1 276 ? 11.072 -2.275 -16.183 1.00 28.05 276 SER A O 1
ATOM 2011 N N . VAL A 1 277 ? 12.229 -0.686 -15.107 1.00 22.82 277 VAL A N 1
ATOM 2012 C CA . VAL A 1 277 ? 13.351 -1.561 -14.765 1.00 22.30 277 VAL A CA 1
ATOM 2013 C C . VAL A 1 277 ? 13.308 -1.928 -13.290 1.00 21.51 277 VAL A C 1
ATOM 2014 O O . VAL A 1 277 ? 13.242 -1.044 -12.431 1.00 19.34 277 VAL A O 1
ATOM 2018 N N . MET A 1 278 ? 13.392 -3.227 -12.999 1.00 20.42 278 MET A N 1
ATOM 2019 C CA . MET A 1 278 ? 13.554 -3.693 -11.626 1.00 22.01 278 MET A CA 1
ATOM 2020 C C . MET A 1 278 ? 15.040 -3.740 -11.269 1.00 20.12 278 MET A C 1
ATOM 2021 O O . MET A 1 278 ? 15.821 -4.430 -11.932 1.00 22.19 278 MET A O 1
ATOM 2026 N N . TYR A 1 279 ? 15.428 -3.015 -10.221 1.00 21.01 279 TYR A N 1
ATOM 2027 C CA . TYR A 1 279 ? 16.792 -3.060 -9.705 1.00 21.40 279 TYR A CA 1
ATOM 2028 C C . TYR A 1 279 ? 16.831 -4.097 -8.592 1.00 19.19 279 TYR A C 1
ATOM 2029 O O . TYR A 1 279 ? 15.962 -4.094 -7.725 1.00 18.78 279 TYR A O 1
ATOM 2038 N N . VAL A 1 280 ? 17.812 -5.001 -8.639 1.00 18.66 280 VAL A N 1
ATOM 2039 C CA . VAL A 1 280 ? 17.881 -6.166 -7.754 1.00 19.15 280 VAL A CA 1
ATOM 2040 C C . VAL A 1 280 ? 19.251 -6.169 -7.082 1.00 20.29 280 VAL A C 1
ATOM 2041 O O . VAL A 1 280 ? 20.269 -6.361 -7.754 1.00 22.44 280 VAL A O 1
ATOM 2045 N N . SER A 1 281 ? 19.281 -6.015 -5.753 1.00 20.43 281 SER A N 1
ATOM 2046 C CA . SER A 1 281 ? 20.567 -5.905 -5.067 1.00 20.14 281 SER A CA 1
ATOM 2047 C C . SER A 1 281 ? 20.366 -6.192 -3.593 1.00 24.09 281 SER A C 1
ATOM 2048 O O . SER A 1 281 ? 19.370 -5.760 -3.013 1.00 19.95 281 SER A O 1
ATOM 2051 N N . PHE A 1 282 ? 21.324 -6.880 -2.984 1.00 22.33 282 PHE A N 1
ATOM 2052 C CA . PHE A 1 282 ? 21.159 -7.398 -1.628 1.00 22.83 282 PHE A CA 1
ATOM 2053 C C . PHE A 1 282 ? 22.286 -6.939 -0.708 1.00 23.36 282 PHE A C 1
ATOM 2054 O O . PHE A 1 282 ? 22.734 -7.670 0.183 1.00 20.92 282 PHE A O 1
ATOM 2062 N N . GLY A 1 283 ? 22.750 -5.701 -0.902 1.00 21.27 283 GLY A N 1
ATOM 2063 C CA . GLY A 1 283 ? 23.702 -5.128 0.038 1.00 22.23 283 GLY A CA 1
ATOM 2064 C C . GLY A 1 283 ? 25.030 -5.862 0.047 1.00 23.14 283 GLY A C 1
ATOM 2065 O O . GLY A 1 283 ? 25.492 -6.398 -0.970 1.00 23.47 283 GLY A O 1
ATOM 2066 N N . THR A 1 284 ? 25.632 -5.931 1.230 1.00 20.32 284 THR A N 1
ATOM 2067 C CA . THR A 1 284 ? 26.952 -6.517 1.382 1.00 21.44 284 THR A CA 1
ATOM 2068 C C . THR A 1 284 ? 26.992 -7.660 2.384 1.00 22.87 284 THR A C 1
ATOM 2069 O O . THR A 1 284 ? 28.070 -8.217 2.629 1.00 21.84 284 THR A O 1
ATOM 2073 N N . THR A 1 285 ? 25.870 -8.007 2.998 1.00 19.79 285 THR A N 1
ATOM 2074 C CA . THR A 1 285 ? 25.882 -9.001 4.065 1.00 25.50 285 THR A CA 1
ATOM 2075 C C . THR A 1 285 ? 25.098 -10.257 3.717 1.00 24.96 285 THR A C 1
ATOM 2076 O O . THR A 1 285 ? 24.837 -11.070 4.610 1.00 28.34 285 THR A O 1
ATOM 2080 N N . ILE A 1 286 ? 24.713 -10.442 2.458 1.00 24.00 286 ILE A N 1
ATOM 2081 C CA . ILE A 1 286 ? 23.855 -11.550 2.048 1.00 18.87 286 ILE A CA 1
ATOM 2082 C C . ILE A 1 286 ? 24.679 -12.503 1.191 1.00 23.91 286 ILE A C 1
ATOM 2083 O O . ILE A 1 286 ? 25.378 -12.069 0.267 1.00 21.42 286 ILE A O 1
ATOM 2088 N N . SER A 1 287 ? 24.599 -13.799 1.488 1.00 23.89 287 SER A N 1
ATOM 2089 C CA . SER A 1 287 ? 25.257 -14.827 0.686 1.00 25.96 287 SER A CA 1
ATOM 2090 C C . SER A 1 287 ? 24.223 -15.883 0.324 1.00 27.35 287 SER A C 1
ATOM 2091 O O . SER A 1 287 ? 23.654 -16.516 1.214 1.00 28.95 287 SER A O 1
ATOM 2094 N N . PHE A 1 288 ? 23.955 -16.045 -0.971 1.00 25.08 288 PHE A N 1
ATOM 2095 C CA . PHE A 1 288 ? 22.970 -16.992 -1.490 1.00 23.62 288 PHE A CA 1
ATOM 2096 C C . PHE A 1 288 ? 23.630 -18.327 -1.836 1.00 26.92 288 PHE A C 1
ATOM 2097 O O . PHE A 1 288 ? 24.768 -18.374 -2.304 1.00 24.10 288 PHE A O 1
ATOM 2105 N N . THR A 1 289 ? 22.881 -19.411 -1.675 1.00 27.96 289 THR A N 1
ATOM 2106 C CA . THR A 1 289 ? 23.335 -20.684 -2.222 1.00 29.17 289 THR A CA 1
ATOM 2107 C C . THR A 1 289 ? 23.250 -20.662 -3.743 1.00 27.38 289 THR A C 1
ATOM 2108 O O . THR A 1 289 ? 22.447 -19.934 -4.326 1.00 27.49 289 THR A O 1
ATOM 2112 N N . ASP A 1 290 ? 24.084 -21.483 -4.389 1.00 28.36 290 ASP A N 1
ATOM 2113 C CA . ASP A 1 290 ? 24.008 -21.620 -5.842 1.00 31.84 290 ASP A CA 1
ATOM 2114 C C . ASP A 1 290 ? 22.585 -21.937 -6.287 1.00 29.49 290 ASP A C 1
ATOM 2115 O O . ASP A 1 290 ? 22.127 -21.443 -7.321 1.00 32.32 290 ASP A O 1
ATOM 2120 N N . GLU A 1 291 ? 21.865 -22.752 -5.509 1.00 26.86 291 GLU A N 1
ATOM 2121 C CA . GLU A 1 291 ? 20.482 -23.080 -5.852 1.00 30.81 291 GLU A CA 1
ATOM 2122 C C . GLU A 1 291 ? 19.581 -21.852 -5.802 1.00 30.11 291 GLU A C 1
ATOM 2123 O O . GLU A 1 291 ? 18.725 -21.662 -6.677 1.00 26.52 291 GLU A O 1
ATOM 2129 N N . GLN A 1 292 ? 19.723 -21.021 -4.766 1.00 28.22 292 GLN A N 1
ATOM 2130 C CA . GLN A 1 292 ? 18.862 -19.843 -4.701 1.00 25.34 292 GLN A CA 1
ATOM 2131 C C . GLN A 1 292 ? 19.207 -18.854 -5.806 1.00 28.19 292 GLN A C 1
ATOM 2132 O O . GLN A 1 292 ? 18.310 -18.174 -6.328 1.00 28.12 292 GLN A O 1
ATOM 2138 N N . ILE A 1 293 ? 20.485 -18.785 -6.204 1.00 24.58 293 ILE A N 1
ATOM 2139 C CA . ILE A 1 293 ? 20.864 -17.918 -7.318 1.00 27.37 293 ILE A CA 1
ATOM 2140 C C . ILE A 1 293 ? 20.181 -18.380 -8.595 1.00 29.72 293 ILE A C 1
ATOM 2141 O O . ILE A 1 293 ? 19.729 -17.566 -9.407 1.00 27.66 293 ILE A O 1
ATOM 2146 N N . HIS A 1 294 ? 20.116 -19.698 -8.806 1.00 32.89 294 HIS A N 1
ATOM 2147 C CA . HIS A 1 294 ? 19.451 -20.218 -9.998 1.00 31.16 294 HIS A CA 1
ATOM 2148 C C . HIS A 1 294 ? 17.959 -19.880 -10.001 1.00 27.58 294 HIS A C 1
ATOM 2149 O O . HIS A 1 294 ? 17.409 -19.489 -11.037 1.00 29.64 294 HIS A O 1
ATOM 2156 N N . GLU A 1 295 ? 17.284 -20.013 -8.855 1.00 25.81 295 GLU A N 1
ATOM 2157 C CA . GLU A 1 295 ? 15.864 -19.653 -8.812 1.00 29.73 295 GLU A CA 1
ATOM 2158 C C . GLU A 1 295 ? 15.663 -18.164 -9.075 1.00 29.15 295 GLU A C 1
ATOM 2159 O O . GLU A 1 295 ? 14.683 -17.766 -9.721 1.00 25.43 295 GLU A O 1
ATOM 2165 N N . LEU A 1 296 ? 16.590 -17.330 -8.589 1.00 28.78 296 LEU A N 1
ATOM 2166 C CA . LEU A 1 296 ? 16.504 -15.891 -8.816 1.00 25.54 296 LEU A CA 1
ATOM 2167 C C . LEU A 1 296 ? 16.681 -15.564 -10.286 1.00 26.68 296 LEU A C 1
ATOM 2168 O O . LEU A 1 296 ? 15.905 -14.786 -10.856 1.00 27.27 296 LEU A O 1
ATOM 2173 N N . ALA A 1 297 ? 17.711 -16.143 -10.912 1.00 26.63 297 ALA A N 1
ATOM 2174 C CA . ALA A 1 297 ? 17.904 -15.984 -12.351 1.00 26.98 297 ALA A CA 1
ATOM 2175 C C . ALA A 1 297 ? 16.634 -16.319 -13.116 1.00 28.11 297 ALA A C 1
ATOM 2176 O O . ALA A 1 297 ? 16.152 -15.516 -13.922 1.00 23.29 297 ALA A O 1
ATOM 2178 N N . LEU A 1 298 ? 16.074 -17.510 -12.871 1.00 28.14 298 LEU A N 1
ATOM 2179 C CA . LEU A 1 298 ? 14.900 -17.939 -13.627 1.00 26.95 298 LEU A CA 1
ATOM 2180 C C . LEU A 1 298 ? 13.683 -17.080 -13.313 1.00 30.05 298 LEU A C 1
ATOM 2181 O O . LEU A 1 298 ? 12.850 -16.849 -14.190 1.00 27.10 298 LEU A O 1
ATOM 2186 N N . GLY A 1 299 ? 13.541 -16.637 -12.060 1.00 27.60 299 GLY A N 1
ATOM 2187 C CA . GLY A 1 299 ? 12.407 -15.790 -11.706 1.00 27.10 299 GLY A CA 1
ATOM 2188 C C . GLY A 1 299 ? 12.413 -14.459 -12.431 1.00 27.24 299 GLY A C 1
ATOM 2189 O O . GLY A 1 299 ? 11.368 -13.987 -12.891 1.00 27.36 299 GLY A O 1
ATOM 2190 N N . LEU A 1 300 ? 13.588 -13.827 -12.535 1.00 27.35 300 LEU A N 1
ATOM 2191 C CA . LEU A 1 300 ? 13.699 -12.564 -13.265 1.00 26.98 300 LEU A CA 1
ATOM 2192 C C . LEU A 1 300 ? 13.353 -12.747 -14.733 1.00 29.22 300 LEU A C 1
ATOM 2193 O O . LEU A 1 300 ? 12.672 -11.903 -15.325 1.00 28.81 300 LEU A O 1
ATOM 2198 N N . GLU A 1 301 ? 13.805 -13.850 -15.335 1.00 27.88 301 GLU A N 1
ATOM 2199 C CA . GLU A 1 301 ? 13.420 -14.143 -16.708 1.00 28.11 301 GLU A CA 1
ATOM 2200 C C . GLU A 1 301 ? 11.917 -14.378 -16.812 1.00 28.16 301 GLU A C 1
ATOM 2201 O O . GLU A 1 301 ? 11.255 -13.835 -17.701 1.00 32.10 301 GLU A O 1
ATOM 2207 N N . LYS A 1 302 ? 11.351 -15.173 -15.895 1.00 28.75 302 LYS A N 1
ATOM 2208 C CA . LYS A 1 302 ? 9.913 -15.423 -15.956 1.00 30.28 302 LYS A CA 1
ATOM 2209 C C . LYS A 1 302 ? 9.085 -14.168 -15.719 1.00 33.34 302 LYS A C 1
ATOM 2210 O O . LYS A 1 302 ? 7.924 -14.126 -16.144 1.00 33.03 302 LYS A O 1
ATOM 2216 N N . SER A 1 303 ? 9.641 -13.155 -15.040 1.00 29.62 303 SER A N 1
ATOM 2217 C CA . SER A 1 303 ? 8.898 -11.917 -14.821 1.00 29.81 303 SER A CA 1
ATOM 2218 C C . SER A 1 303 ? 8.605 -11.203 -16.126 1.00 30.43 303 SER A C 1
ATOM 2219 O O . SER A 1 303 ? 7.654 -10.416 -16.200 1.00 32.56 303 SER A O 1
ATOM 2222 N N . GLU A 1 304 ? 9.437 -11.431 -17.139 1.00 27.07 304 GLU A N 1
ATOM 2223 C CA . GLU A 1 304 ? 9.418 -10.726 -18.423 1.00 35.12 304 GLU A CA 1
ATOM 2224 C C . GLU A 1 304 ? 9.661 -9.222 -18.289 1.00 33.63 304 GLU A C 1
ATOM 2225 O O . GLU A 1 304 ? 9.439 -8.475 -19.246 1.00 32.28 304 GLU A O 1
ATOM 2231 N N . GLN A 1 305 ? 10.129 -8.742 -17.143 1.00 30.21 305 GLN A N 1
ATOM 2232 C CA . GLN A 1 305 ? 10.440 -7.324 -17.003 1.00 29.70 305 GLN A CA 1
ATOM 2233 C C . GLN A 1 305 ? 11.920 -7.054 -17.289 1.00 27.71 305 GLN A C 1
ATOM 2234 O O . GLN A 1 305 ? 12.764 -7.954 -17.259 1.00 28.98 305 GLN A O 1
ATOM 2240 N N . HIS A 1 306 ? 12.230 -5.795 -17.575 1.00 24.36 306 HIS A N 1
ATOM 2241 C CA . HIS A 1 306 ? 13.624 -5.376 -17.628 1.00 25.64 306 HIS A CA 1
ATOM 2242 C C . HIS A 1 306 ? 14.190 -5.297 -16.217 1.00 26.14 306 HIS A C 1
ATOM 2243 O O . HIS A 1 306 ? 13.471 -4.980 -15.267 1.00 23.36 306 HIS A O 1
ATOM 2250 N N . PHE A 1 307 ? 15.484 -5.591 -16.080 1.00 23.25 307 PHE A N 1
ATOM 2251 C CA . PHE A 1 307 ? 16.069 -5.607 -14.746 1.00 25.00 307 PHE A CA 1
ATOM 2252 C C . PHE A 1 307 ? 17.569 -5.349 -14.798 1.00 25.32 307 PHE A C 1
ATOM 2253 O O . PHE A 1 307 ? 18.234 -5.590 -15.810 1.00 24.56 307 PHE A O 1
ATOM 2261 N N . ILE A 1 308 ? 18.087 -4.853 -13.670 1.00 22.25 308 ILE A N 1
ATOM 2262 C CA . ILE A 1 308 ? 19.511 -4.817 -13.360 1.00 20.65 308 ILE A CA 1
ATOM 2263 C C . ILE A 1 308 ? 19.708 -5.700 -12.137 1.00 23.87 308 ILE A C 1
ATOM 2264 O O . ILE A 1 308 ? 19.082 -5.467 -11.099 1.00 21.49 308 ILE A O 1
ATOM 2269 N N . TRP A 1 309 ? 20.584 -6.682 -12.241 1.00 21.18 309 TRP A N 1
ATOM 2270 C CA . TRP A 1 309 ? 20.807 -7.629 -11.156 1.00 24.78 309 TRP A CA 1
ATOM 2271 C C . TRP A 1 309 ? 22.250 -7.506 -10.697 1.00 24.09 309 TRP A C 1
ATOM 2272 O O . TRP A 1 309 ? 23.176 -7.812 -11.458 1.00 20.89 309 TRP A O 1
ATOM 2283 N N . VAL A 1 310 ? 22.424 -7.043 -9.457 1.00 21.01 310 VAL A N 1
ATOM 2284 C CA . VAL A 1 310 ? 23.727 -6.973 -8.802 1.00 21.68 310 VAL A CA 1
ATOM 2285 C C . VAL A 1 310 ? 23.954 -8.323 -8.132 1.00 24.35 310 VAL A C 1
ATOM 2286 O O . VAL A 1 310 ? 23.425 -8.599 -7.051 1.00 21.98 310 VAL A O 1
ATOM 2290 N N . LEU A 1 311 ? 24.784 -9.139 -8.754 1.00 20.19 311 LEU A N 1
ATOM 2291 C CA . LEU A 1 311 ? 25.069 -10.505 -8.342 1.00 23.22 311 LEU A CA 1
ATOM 2292 C C . LEU A 1 311 ? 26.495 -10.500 -7.814 1.00 24.13 311 LEU A C 1
ATOM 2293 O O . LEU A 1 311 ? 27.444 -10.599 -8.594 1.00 20.74 311 LEU A O 1
ATOM 2298 N N . ARG A 1 312 ? 26.663 -10.366 -6.499 1.00 21.88 312 ARG A N 1
ATOM 2299 C CA . ARG A 1 312 ? 27.997 -10.136 -5.951 1.00 21.49 312 ARG A CA 1
ATOM 2300 C C . ARG A 1 312 ? 28.101 -10.760 -4.571 1.00 22.36 312 ARG A C 1
ATOM 2301 O O . ARG A 1 312 ? 27.248 -10.510 -3.726 1.00 22.62 312 ARG A O 1
ATOM 2309 N N . GLU A 1 313 ? 29.141 -11.556 -4.340 1.00 22.02 313 GLU A N 1
ATOM 2310 C CA . GLU A 1 313 ? 29.266 -12.223 -3.049 1.00 22.58 313 GLU A CA 1
ATOM 2311 C C . GLU A 1 313 ? 29.329 -11.189 -1.918 1.00 23.34 313 GLU A C 1
ATOM 2312 O O . GLU A 1 313 ? 29.776 -10.046 -2.105 1.00 21.12 313 GLU A O 1
ATOM 2318 N N . ALA A 1 314 ? 28.844 -11.585 -0.741 1.00 21.15 314 ALA A N 1
ATOM 2319 C CA . ALA A 1 314 ? 28.925 -10.722 0.431 1.00 21.49 314 ALA A CA 1
ATOM 2320 C C . ALA A 1 314 ? 30.374 -10.338 0.749 1.00 24.33 314 ALA A C 1
ATOM 2321 O O . ALA A 1 314 ? 31.324 -11.070 0.455 1.00 21.96 314 ALA A O 1
ATOM 2323 N N . ASP A 1 315 ? 30.529 -9.178 1.386 1.00 25.10 315 ASP A N 1
ATOM 2324 C CA . ASP A 1 315 ? 31.841 -8.701 1.804 1.00 21.86 315 ASP A CA 1
ATOM 2325 C C . ASP A 1 315 ? 32.454 -9.614 2.853 1.00 22.68 315 ASP A C 1
ATOM 2326 O O . ASP A 1 315 ? 31.762 -10.098 3.763 1.00 22.77 315 ASP A O 1
ATOM 2331 N N . ARG A 1 316 ? 33.773 -9.807 2.740 1.00 22.14 316 ARG A N 1
ATOM 2332 C CA . ARG A 1 316 ? 34.605 -10.288 3.829 1.00 24.20 316 ARG A CA 1
ATOM 2333 C C . ARG A 1 316 ? 34.941 -9.139 4.789 1.00 23.43 316 ARG A C 1
ATOM 2334 O O . ARG A 1 316 ? 34.749 -7.960 4.484 1.00 24.64 316 ARG A O 1
ATOM 2342 N N . GLY A 1 317 ? 35.473 -9.495 5.960 1.00 23.18 317 GLY A N 1
ATOM 2343 C CA . GLY A 1 317 ? 35.971 -8.500 6.907 1.00 28.32 317 GLY A CA 1
ATOM 2344 C C . GLY A 1 317 ? 37.142 -7.681 6.392 1.00 28.81 317 GLY A C 1
ATOM 2345 O O . GLY A 1 317 ? 37.511 -6.685 7.026 1.00 27.48 317 GLY A O 1
ATOM 2346 N N . ASP A 1 318 ? 37.742 -8.097 5.276 1.00 27.40 318 ASP A N 1
ATOM 2347 C CA . ASP A 1 318 ? 38.744 -7.331 4.538 1.00 27.56 318 ASP A CA 1
ATOM 2348 C C . ASP A 1 318 ? 38.406 -7.576 3.076 1.00 24.65 318 ASP A C 1
ATOM 2349 O O . ASP A 1 318 ? 38.597 -8.686 2.572 1.00 24.54 318 ASP A O 1
ATOM 2354 N N . ILE A 1 319 ? 37.841 -6.572 2.404 1.00 24.92 319 ILE A N 1
ATOM 2355 C CA . ILE A 1 319 ? 37.362 -6.817 1.047 1.00 26.43 319 ILE A CA 1
ATOM 2356 C C . ILE A 1 319 ? 38.497 -6.930 0.049 1.00 23.61 319 ILE A C 1
ATOM 2357 O O . ILE A 1 319 ? 38.256 -7.245 -1.132 1.00 26.41 319 ILE A O 1
ATOM 2362 N N . TYR A 1 320 ? 39.729 -6.669 0.479 1.00 25.14 320 TYR A N 1
ATOM 2363 C CA . TYR A 1 320 ? 40.874 -6.804 -0.413 1.00 27.16 320 TYR A CA 1
ATOM 2364 C C . TYR A 1 320 ? 41.598 -8.121 -0.204 1.00 27.28 320 TYR A C 1
ATOM 2365 O O . TYR A 1 320 ? 42.613 -8.367 -0.856 1.00 29.86 320 TYR A O 1
ATOM 2374 N N . ALA A 1 321 ? 41.050 -9.003 0.624 1.00 25.70 321 ALA A N 1
ATOM 2375 C CA . ALA A 1 321 ? 41.657 -10.297 0.903 1.00 30.20 321 ALA A CA 1
ATOM 2376 C C . ALA A 1 321 ? 40.962 -11.385 0.096 1.00 26.39 321 ALA A C 1
ATOM 2377 O O . ALA A 1 321 ? 39.734 -11.396 -0.025 1.00 27.00 321 ALA A O 1
ATOM 2379 N N . GLY A 1 322 ? 41.751 -12.287 -0.482 1.00 23.62 322 GLY A N 1
ATOM 2380 C CA . GLY A 1 322 ? 41.154 -13.479 -1.049 1.00 25.73 322 GLY A CA 1
ATOM 2381 C C . GLY A 1 322 ? 40.460 -13.245 -2.378 1.00 25.77 322 GLY A C 1
ATOM 2382 O O . GLY A 1 322 ? 40.578 -12.192 -3.010 1.00 24.64 322 GLY A O 1
ATOM 2383 N N . THR A 1 323 ? 39.733 -14.271 -2.802 1.00 23.68 323 THR A N 1
ATOM 2384 C CA . THR A 1 323 ? 39.041 -14.274 -4.079 1.00 30.19 323 THR A CA 1
ATOM 2385 C C . THR A 1 323 ? 37.575 -14.572 -3.846 1.00 29.87 323 THR A C 1
ATOM 2386 O O . THR A 1 323 ? 37.223 -15.570 -3.206 1.00 30.80 323 THR A O 1
ATOM 2390 N N . GLU A 1 324 ? 36.754 -13.695 -4.381 1.00 26.52 324 GLU A N 1
ATOM 2391 C CA . GLU A 1 324 ? 35.304 -13.761 -4.361 1.00 31.85 324 GLU A CA 1
ATOM 2392 C C . GLU A 1 324 ? 34.745 -14.950 -5.146 1.00 31.16 324 GLU A C 1
ATOM 2393 O O . GLU A 1 324 ? 35.086 -15.171 -6.315 1.00 28.60 324 GLU A O 1
ATOM 2399 N N . ARG A 1 325 ? 33.874 -15.711 -4.499 1.00 27.24 325 ARG A N 1
ATOM 2400 C CA . ARG A 1 325 ? 33.062 -16.714 -5.188 1.00 27.21 325 ARG A CA 1
ATOM 2401 C C . ARG A 1 325 ? 32.271 -16.102 -6.352 1.00 32.57 325 ARG A C 1
ATOM 2402 O O . ARG A 1 325 ? 31.656 -15.033 -6.186 1.00 28.29 325 ARG A O 1
ATOM 2410 N N . THR A 1 327 ? 29.472 -17.112 -9.094 1.00 34.47 327 THR A N 1
ATOM 2411 C CA . THR A 1 327 ? 28.489 -18.186 -9.313 1.00 36.99 327 THR A CA 1
ATOM 2412 C C . THR A 1 327 ? 28.053 -18.276 -10.788 1.00 35.41 327 THR A C 1
ATOM 2413 O O . THR A 1 327 ? 27.607 -17.298 -11.374 1.00 28.99 327 THR A O 1
ATOM 2417 N N . GLU A 1 328 ? 28.292 -19.459 -11.362 1.00 35.98 328 GLU A N 1
ATOM 2418 C CA . GLU A 1 328 ? 27.710 -20.046 -12.569 1.00 43.53 328 GLU A CA 1
ATOM 2419 C C . GLU A 1 328 ? 26.276 -19.612 -12.863 1.00 33.97 328 GLU A C 1
ATOM 2420 O O . GLU A 1 328 ? 25.380 -19.925 -12.075 1.00 42.64 328 GLU A O 1
ATOM 2426 N N . LEU A 1 329 ? 26.010 -18.973 -13.979 1.00 33.97 329 LEU A N 1
ATOM 2427 C CA . LEU A 1 329 ? 24.598 -18.781 -14.301 1.00 38.09 329 LEU A CA 1
ATOM 2428 C C . LEU A 1 329 ? 24.073 -19.971 -15.107 1.00 40.57 329 LEU A C 1
ATOM 2429 O O . LEU A 1 329 ? 24.850 -20.677 -15.762 1.00 39.31 329 LEU A O 1
ATOM 2434 N N . PRO A 1 330 ? 22.762 -20.244 -15.066 1.00 37.03 330 PRO A N 1
ATOM 2435 C CA . PRO A 1 330 ? 22.234 -21.418 -15.780 1.00 41.18 330 PRO A CA 1
ATOM 2436 C C . PRO A 1 330 ? 22.643 -21.406 -17.247 1.00 38.63 330 PRO A C 1
ATOM 2437 O O . PRO A 1 330 ? 22.866 -20.349 -17.835 1.00 38.65 330 PRO A O 1
ATOM 2441 N N . ASN A 1 331 ? 22.771 -22.602 -17.826 1.00 42.63 331 ASN A N 1
ATOM 2442 C CA . ASN A 1 331 ? 23.188 -22.727 -19.222 1.00 41.92 331 ASN A CA 1
ATOM 2443 C C . ASN A 1 331 ? 22.278 -21.921 -20.141 1.00 41.93 331 ASN A C 1
ATOM 2444 O O . ASN A 1 331 ? 21.052 -21.964 -20.009 1.00 44.56 331 ASN A O 1
ATOM 2449 N N . GLY A 1 332 ? 22.888 -21.180 -21.069 1.00 44.54 332 GLY A N 1
ATOM 2450 C CA . GLY A 1 332 ? 22.144 -20.383 -22.028 1.00 40.99 332 GLY A CA 1
ATOM 2451 C C . GLY A 1 332 ? 21.345 -19.241 -21.443 1.00 44.50 332 GLY A C 1
ATOM 2452 O O . GLY A 1 332 ? 20.571 -18.609 -22.171 1.00 42.55 332 GLY A O 1
ATOM 2453 N N . TYR A 1 333 ? 21.510 -18.942 -20.154 1.00 42.83 333 TYR A N 1
ATOM 2454 C CA . TYR A 1 333 ? 20.680 -17.919 -19.524 1.00 40.60 333 TYR A CA 1
ATOM 2455 C C . TYR A 1 333 ? 21.069 -16.516 -19.980 1.00 40.21 333 TYR A C 1
ATOM 2456 O O . TYR A 1 333 ? 20.205 -15.720 -20.368 1.00 38.85 333 TYR A O 1
ATOM 2465 N N . GLU A 1 334 ? 22.363 -16.187 -19.934 1.00 42.13 334 GLU A N 1
ATOM 2466 C CA . GLU A 1 334 ? 22.791 -14.827 -20.248 1.00 43.29 334 GLU A CA 1
ATOM 2467 C C . GLU A 1 334 ? 22.555 -14.474 -21.712 1.00 50.27 334 GLU A C 1
ATOM 2468 O O . GLU A 1 334 ? 22.570 -13.285 -22.058 1.00 51.60 334 GLU A O 1
ATOM 2474 N N . ASP A 1 335 ? 22.333 -15.477 -22.577 1.00 45.49 335 ASP A N 1
ATOM 2475 C CA . ASP A 1 335 ? 21.955 -15.208 -23.961 1.00 46.43 335 ASP A CA 1
ATOM 2476 C C . ASP A 1 335 ? 20.465 -14.906 -24.088 1.00 43.25 335 ASP A C 1
ATOM 2477 O O . ASP A 1 335 ? 20.072 -13.998 -24.825 1.00 42.57 335 ASP A O 1
ATOM 2482 N N . ARG A 1 336 ? 19.618 -15.643 -23.372 1.00 43.28 336 ARG A N 1
ATOM 2483 C CA . ARG A 1 336 ? 18.184 -15.436 -23.514 1.00 44.41 336 ARG A CA 1
ATOM 2484 C C . ARG A 1 336 ? 17.683 -14.129 -22.909 1.00 45.49 336 ARG A C 1
ATOM 2485 O O . ARG A 1 336 ? 16.545 -13.748 -23.196 1.00 45.14 336 ARG A O 1
ATOM 2493 N N . ILE A 1 337 ? 18.472 -13.433 -22.091 1.00 47.08 337 ILE A N 1
ATOM 2494 C CA . ILE A 1 337 ? 17.965 -12.251 -21.403 1.00 41.93 337 ILE A CA 1
ATOM 2495 C C . ILE A 1 337 ? 18.653 -10.974 -21.871 1.00 42.63 337 ILE A C 1
ATOM 2496 O O . ILE A 1 337 ? 18.486 -9.926 -21.237 1.00 39.71 337 ILE A O 1
ATOM 2501 N N . LYS A 1 338 ? 19.384 -11.024 -22.994 1.00 42.83 338 LYS A N 1
ATOM 2502 C CA . LYS A 1 338 ? 20.317 -9.951 -23.352 1.00 44.08 338 LYS A CA 1
ATOM 2503 C C . LYS A 1 338 ? 19.630 -8.595 -23.486 1.00 43.46 338 LYS A C 1
ATOM 2504 O O . LYS A 1 338 ? 20.201 -7.569 -23.099 1.00 45.77 338 LYS A O 1
ATOM 2510 N N . GLU A 1 339 ? 18.425 -8.554 -24.056 1.00 45.74 339 GLU A N 1
ATOM 2511 C CA . GLU A 1 339 ? 17.760 -7.264 -24.210 1.00 44.84 339 GLU A CA 1
ATOM 2512 C C . GLU A 1 339 ? 17.071 -6.843 -22.929 1.00 43.80 339 GLU A C 1
ATOM 2513 O O . GLU A 1 339 ? 16.855 -5.646 -22.704 1.00 41.46 339 GLU A O 1
ATOM 2519 N N . LYS A 1 340 ? 16.709 -7.811 -22.098 1.00 39.60 340 LYS A N 1
ATOM 2520 C CA . LYS A 1 340 ? 15.871 -7.563 -20.939 1.00 38.99 340 LYS A CA 1
ATOM 2521 C C . LYS A 1 340 ? 16.694 -7.235 -19.703 1.00 32.63 340 LYS A C 1
ATOM 2522 O O . LYS A 1 340 ? 16.340 -6.329 -18.940 1.00 29.24 340 LYS A O 1
ATOM 2528 N N . GLY A 1 341 ? 17.792 -7.934 -19.500 1.00 31.52 341 GLY A N 1
ATOM 2529 C CA . GLY A 1 341 ? 18.476 -7.912 -18.221 1.00 32.37 341 GLY A CA 1
ATOM 2530 C C . GLY A 1 341 ? 19.929 -7.508 -18.321 1.00 33.60 341 GLY A C 1
ATOM 2531 O O . GLY A 1 341 ? 20.625 -7.862 -19.269 1.00 33.98 341 GLY A O 1
ATOM 2532 N N . MET A 1 342 ? 20.373 -6.761 -17.326 1.00 26.02 342 MET A N 1
ATOM 2533 C CA . MET A 1 342 ? 21.780 -6.475 -17.116 1.00 28.81 342 MET A CA 1
ATOM 2534 C C . MET A 1 342 ? 22.230 -7.111 -15.819 1.00 28.05 342 MET A C 1
ATOM 2535 O O . MET A 1 342 ? 21.626 -6.884 -14.768 1.00 27.92 342 MET A O 1
ATOM 2540 N N . MET A 1 343 ? 23.302 -7.878 -15.890 1.00 26.58 343 MET A N 1
ATOM 2541 C CA . MET A 1 343 ? 23.815 -8.573 -14.727 1.00 28.54 343 MET A CA 1
ATOM 2542 C C . MET A 1 343 ? 25.228 -8.089 -14.462 1.00 28.28 343 MET A C 1
ATOM 2543 O O . MET A 1 343 ? 26.060 -8.084 -15.373 1.00 28.12 343 MET A O 1
ATOM 2548 N N . VAL A 1 344 ? 25.486 -7.643 -13.237 1.00 24.22 344 VAL A N 1
ATOM 2549 C CA . VAL A 1 344 ? 26.764 -7.040 -12.877 1.00 24.43 344 VAL A CA 1
ATOM 2550 C C . VAL A 1 344 ? 27.234 -7.659 -11.574 1.00 25.63 344 VAL A C 1
ATOM 2551 O O . VAL A 1 344 ? 26.422 -7.956 -10.687 1.00 25.46 344 VAL A O 1
ATOM 2555 N N . ARG A 1 345 ? 28.550 -7.835 -11.453 1.00 21.58 345 ARG A N 1
ATOM 2556 C CA . ARG A 1 345 ? 29.140 -8.557 -10.334 1.00 24.06 345 ARG A CA 1
ATOM 2557 C C . ARG A 1 345 ? 30.054 -7.672 -9.494 1.00 22.19 345 ARG A C 1
ATOM 2558 O O . ARG A 1 345 ? 30.875 -8.179 -8.722 1.00 29.06 345 ARG A O 1
ATOM 2566 N N . ASP A 1 346 ? 29.924 -6.358 -9.606 1.00 24.96 346 ASP A N 1
ATOM 2567 C CA . ASP A 1 346 ? 30.819 -5.453 -8.897 1.00 28.32 346 ASP A CA 1
ATOM 2568 C C . ASP A 1 346 ? 30.002 -4.427 -8.117 1.00 23.71 346 ASP A C 1
ATOM 2569 O O . ASP A 1 346 ? 28.804 -4.600 -7.860 1.00 22.81 346 ASP A O 1
ATOM 2574 N N . TRP A 1 347 ? 30.654 -3.329 -7.759 1.00 23.38 347 TRP A N 1
ATOM 2575 C CA . TRP A 1 347 ? 30.051 -2.284 -6.937 1.00 23.45 347 TRP A CA 1
ATOM 2576 C C . TRP A 1 347 ? 29.421 -1.236 -7.844 1.00 25.87 347 TRP A C 1
ATOM 2577 O O . TRP A 1 347 ? 30.081 -0.718 -8.747 1.00 22.74 347 TRP A O 1
ATOM 2588 N N . VAL A 1 348 ? 28.145 -0.941 -7.621 1.00 19.39 348 VAL A N 1
ATOM 2589 C CA . VAL A 1 348 ? 27.395 -0.090 -8.541 1.00 20.17 348 VAL A CA 1
ATOM 2590 C C . VAL A 1 348 ? 27.010 1.206 -7.840 1.00 20.79 348 VAL A C 1
ATOM 2591 O O . VAL A 1 348 ? 27.019 1.260 -6.601 1.00 20.43 348 VAL A O 1
ATOM 2595 N N . PRO A 1 349 ? 26.628 2.247 -8.584 1.00 21.67 349 PRO A N 1
ATOM 2596 C CA . PRO A 1 349 ? 26.079 3.485 -7.973 1.00 21.03 349 PRO A CA 1
ATOM 2597 C C . PRO A 1 349 ? 24.592 3.338 -7.662 1.00 20.35 349 PRO A C 1
ATOM 2598 O O . PRO A 1 349 ? 23.705 3.781 -8.406 1.00 18.39 349 PRO A O 1
ATOM 2602 N N . GLN A 1 350 ? 24.323 2.690 -6.521 1.00 17.24 350 GLN A N 1
ATOM 2603 C CA . GLN A 1 350 ? 22.958 2.308 -6.157 1.00 19.68 350 GLN A CA 1
ATOM 2604 C C . GLN A 1 350 ? 22.021 3.510 -6.088 1.00 19.98 350 GLN A C 1
ATOM 2605 O O . GLN A 1 350 ? 20.931 3.491 -6.673 1.00 16.84 350 GLN A O 1
ATOM 2611 N N . LEU A 1 351 ? 22.398 4.543 -5.324 1.00 19.12 351 LEU A N 1
ATOM 2612 C CA . LEU A 1 351 ? 21.504 5.693 -5.168 1.00 16.44 351 LEU A CA 1
ATOM 2613 C C . LEU A 1 351 ? 21.224 6.347 -6.511 1.00 20.04 351 LEU A C 1
ATOM 2614 O O . LEU A 1 351 ? 20.085 6.749 -6.789 1.00 19.04 351 LEU A O 1
ATOM 2619 N N . GLU A 1 352 ? 22.262 6.501 -7.347 1.00 18.32 352 GLU A N 1
ATOM 2620 C CA . GLU A 1 352 ? 22.056 7.092 -8.667 1.00 19.87 352 GLU A CA 1
ATOM 2621 C C . GLU A 1 352 ? 21.123 6.248 -9.530 1.00 20.75 352 GLU A C 1
ATOM 2622 O O . GLU A 1 352 ? 20.325 6.789 -10.300 1.00 19.78 352 GLU A O 1
ATOM 2628 N N . ILE A 1 353 ? 21.255 4.923 -9.463 1.00 19.12 353 ILE A N 1
ATOM 2629 C CA . ILE A 1 353 ? 20.331 4.046 -10.176 1.00 20.53 353 ILE A CA 1
ATOM 2630 C C . ILE A 1 353 ? 18.913 4.257 -9.673 1.00 21.63 353 ILE A C 1
ATOM 2631 O O . ILE A 1 353 ? 17.968 4.378 -10.461 1.00 19.46 353 ILE A O 1
ATOM 2636 N N . LEU A 1 354 ? 18.743 4.331 -8.343 1.00 17.35 354 LEU A N 1
ATOM 2637 C CA . LEU A 1 354 ? 17.408 4.491 -7.791 1.00 17.41 354 LEU A CA 1
ATOM 2638 C C . LEU A 1 354 ? 16.802 5.836 -8.184 1.00 23.04 354 LEU A C 1
ATOM 2639 O O . LEU A 1 354 ? 15.577 5.947 -8.277 1.00 20.44 354 LEU A O 1
ATOM 2644 N N . ALA A 1 355 ? 17.644 6.845 -8.469 1.00 19.97 355 ALA A N 1
ATOM 2645 C CA . ALA A 1 355 ? 17.209 8.178 -8.873 1.00 20.16 355 ALA A CA 1
ATOM 2646 C C . ALA A 1 355 ? 16.911 8.287 -10.365 1.00 21.07 355 ALA A C 1
ATOM 2647 O O . ALA A 1 355 ? 16.438 9.332 -10.810 1.00 24.08 355 ALA A O 1
ATOM 2649 N N . HIS A 1 356 ? 17.175 7.261 -11.133 1.00 20.35 356 HIS A N 1
ATOM 2650 C CA . HIS A 1 356 ? 16.959 7.291 -12.577 1.00 20.95 356 HIS A CA 1
ATOM 2651 C C . HIS A 1 356 ? 15.471 7.129 -12.893 1.00 21.87 356 HIS A C 1
ATOM 2652 O O . HIS A 1 356 ? 14.806 6.279 -12.295 1.00 20.14 356 HIS A O 1
ATOM 2659 N N . PRO A 1 357 ? 14.936 7.913 -13.838 1.00 20.92 357 PRO A N 1
ATOM 2660 C CA . PRO A 1 357 ? 13.511 7.772 -14.210 1.00 24.81 357 PRO A CA 1
ATOM 2661 C C . PRO A 1 357 ? 13.110 6.381 -14.671 1.00 24.45 357 PRO A C 1
ATOM 2662 O O . PRO A 1 357 ? 11.925 6.041 -14.588 1.00 20.91 357 PRO A O 1
ATOM 2666 N N . SER A 1 358 ? 14.035 5.570 -15.184 1.00 21.40 358 SER A N 1
ATOM 2667 C CA . SER A 1 358 ? 13.642 4.270 -15.719 1.00 22.68 358 SER A CA 1
ATOM 2668 C C . SER A 1 358 ? 13.475 3.208 -14.635 1.00 23.79 358 SER A C 1
ATOM 2669 O O . SER A 1 358 ? 12.986 2.111 -14.924 1.00 21.49 358 SER A O 1
ATOM 2672 N N . THR A 1 359 ? 13.855 3.501 -13.396 1.00 24.19 359 THR A N 1
ATOM 2673 C CA . THR A 1 359 ? 13.800 2.498 -12.342 1.00 24.02 359 THR A CA 1
ATOM 2674 C C . THR A 1 359 ? 12.375 2.420 -11.793 1.00 24.32 359 THR A C 1
ATOM 2675 O O . THR A 1 359 ? 11.821 3.427 -11.323 1.00 25.37 359 THR A O 1
ATOM 2679 N N . GLY A 1 360 ? 11.776 1.225 -11.849 1.00 22.25 360 GLY A N 1
ATOM 2680 C CA . GLY A 1 360 ? 10.407 1.039 -11.405 1.00 22.94 360 GLY A CA 1
ATOM 2681 C C . GLY A 1 360 ? 10.226 0.301 -10.094 1.00 25.37 360 GLY A C 1
ATOM 2682 O O . GLY A 1 360 ? 9.138 0.331 -9.518 1.00 26.67 360 GLY A O 1
ATOM 2683 N N . GLY A 1 361 ? 11.261 -0.376 -9.612 1.00 22.37 361 GLY A N 1
ATOM 2684 C CA . GLY A 1 361 ? 11.166 -1.059 -8.331 1.00 23.37 361 GLY A CA 1
ATOM 2685 C C . GLY A 1 361 ? 12.533 -1.521 -7.889 1.00 22.41 361 GLY A C 1
ATOM 2686 O O . GLY A 1 361 ? 13.490 -1.520 -8.665 1.00 20.70 361 GLY A O 1
ATOM 2687 N N . PHE A 1 362 ? 12.614 -1.901 -6.609 1.00 21.80 362 PHE A N 1
ATOM 2688 C CA . PHE A 1 362 ? 13.868 -2.293 -5.971 1.00 19.95 362 PHE A CA 1
ATOM 2689 C C . PHE A 1 362 ? 13.597 -3.563 -5.175 1.00 21.00 362 PHE A C 1
ATOM 2690 O O . PHE A 1 362 ? 12.958 -3.507 -4.121 1.00 21.88 362 PHE A O 1
ATOM 2698 N N . MET A 1 363 ? 14.077 -4.707 -5.681 1.00 19.83 363 MET A N 1
ATOM 2699 C CA . MET A 1 363 ? 14.129 -5.944 -4.897 1.00 22.18 363 MET A CA 1
ATOM 2700 C C . MET A 1 363 ? 15.341 -5.937 -3.984 1.00 21.99 363 MET A C 1
ATOM 2701 O O . MET A 1 363 ? 16.478 -5.967 -4.461 1.00 21.40 363 MET A O 1
ATOM 2706 N N . SER A 1 364 ? 15.084 -5.977 -2.671 1.00 21.54 364 SER A N 1
ATOM 2707 C CA . SER A 1 364 ? 16.031 -5.604 -1.634 1.00 22.53 364 SER A CA 1
ATOM 2708 C C . SER A 1 364 ? 15.978 -6.596 -0.485 1.00 20.94 364 SER A C 1
ATOM 2709 O O . SER A 1 364 ? 14.911 -7.108 -0.142 1.00 22.02 364 SER A O 1
ATOM 2712 N N . HIS A 1 365 ? 17.135 -6.840 0.130 1.00 19.52 365 HIS A N 1
ATOM 2713 C CA . HIS A 1 365 ? 17.135 -7.534 1.409 1.00 22.99 365 HIS A CA 1
ATOM 2714 C C . HIS A 1 365 ? 16.647 -6.640 2.543 1.00 19.22 365 HIS A C 1
ATOM 2715 O O . HIS A 1 365 ? 16.506 -7.106 3.669 1.00 19.83 365 HIS A O 1
ATOM 2722 N N . CYS A 1 366 ? 16.418 -5.364 2.278 1.00 17.84 366 CYS A N 1
ATOM 2723 C CA . CYS A 1 366 ? 15.850 -4.435 3.256 1.00 19.72 366 CYS A CA 1
ATOM 2724 C C . CYS A 1 366 ? 16.819 -4.154 4.389 1.00 21.41 366 CYS A C 1
ATOM 2725 O O . CYS A 1 366 ? 16.416 -3.851 5.509 1.00 21.34 366 CYS A O 1
ATOM 2728 N N . GLY A 1 367 ? 18.120 -4.211 4.121 1.00 22.92 367 GLY A N 1
ATOM 2729 C CA . GLY A 1 367 ? 19.039 -3.475 4.970 1.00 20.68 367 GLY A CA 1
ATOM 2730 C C . GLY A 1 367 ? 18.620 -2.020 5.034 1.00 18.66 367 GLY A C 1
ATOM 2731 O O . GLY A 1 367 ? 18.065 -1.475 4.079 1.00 17.30 367 GLY A O 1
ATOM 2732 N N . TRP A 1 368 ? 18.843 -1.393 6.191 1.00 21.85 368 TRP A N 1
ATOM 2733 C CA . TRP A 1 368 ? 18.201 -0.104 6.422 1.00 19.37 368 TRP A CA 1
ATOM 2734 C C . TRP A 1 368 ? 18.713 0.974 5.469 1.00 21.00 368 TRP A C 1
ATOM 2735 O O . TRP A 1 368 ? 17.937 1.840 5.036 1.00 18.73 368 TRP A O 1
ATOM 2746 N N . ASN A 1 369 ? 19.992 0.932 5.096 1.00 18.32 369 ASN A N 1
ATOM 2747 C CA . ASN A 1 369 ? 20.499 1.993 4.235 1.00 19.82 369 ASN A CA 1
ATOM 2748 C C . ASN A 1 369 ? 19.909 1.873 2.841 1.00 18.26 369 ASN A C 1
ATOM 2749 O O . ASN A 1 369 ? 19.615 2.886 2.192 1.00 19.87 369 ASN A O 1
ATOM 2754 N N . SER A 1 370 ? 19.704 0.640 2.372 1.00 19.81 370 SER A N 1
ATOM 2755 C CA . SER A 1 370 ? 19.020 0.447 1.098 1.00 19.73 370 SER A CA 1
ATOM 2756 C C . SER A 1 370 ? 17.552 0.858 1.193 1.00 17.97 370 SER A C 1
ATOM 2757 O O . SER A 1 370 ? 17.000 1.409 0.237 1.00 17.09 370 SER A O 1
ATOM 2760 N N . CYS A 1 371 ? 16.882 0.563 2.320 1.00 19.41 371 CYS A N 1
ATOM 2761 C CA . CYS A 1 371 ? 15.516 1.070 2.493 1.00 19.71 371 CYS A CA 1
ATOM 2762 C C . CYS A 1 371 ? 15.486 2.586 2.371 1.00 17.67 371 CYS A C 1
ATOM 2763 O O . CYS A 1 371 ? 14.625 3.141 1.684 1.00 18.78 371 CYS A O 1
ATOM 2766 N N . LEU A 1 372 ? 16.407 3.272 3.056 1.00 18.48 372 LEU A N 1
ATOM 2767 C CA . LEU A 1 372 ? 16.451 4.735 2.999 1.00 19.88 372 LEU A CA 1
ATOM 2768 C C . LEU A 1 372 ? 16.699 5.224 1.582 1.00 21.26 372 LEU A C 1
ATOM 2769 O O . LEU A 1 372 ? 16.095 6.205 1.137 1.00 20.61 372 LEU A O 1
ATOM 2774 N N . ASP A 1 373 ? 17.641 4.587 0.892 1.00 15.91 373 ASP A N 1
ATOM 2775 C CA . ASP A 1 373 ? 17.922 4.857 -0.515 1.00 18.74 373 ASP A CA 1
ATOM 2776 C C . ASP A 1 373 ? 16.630 4.837 -1.326 1.00 19.29 373 ASP A C 1
ATOM 2777 O O . ASP A 1 373 ? 16.317 5.776 -2.069 1.00 19.74 373 ASP A O 1
ATOM 2782 N N . SER A 1 374 ? 15.881 3.739 -1.215 1.00 19.18 374 SER A N 1
ATOM 2783 C CA . SER A 1 374 ? 14.662 3.582 -1.996 1.00 21.56 374 SER A CA 1
ATOM 2784 C C . SER A 1 374 ? 13.585 4.573 -1.557 1.00 20.08 374 SER A C 1
ATOM 2785 O O . SER A 1 374 ? 12.906 5.166 -2.403 1.00 22.92 374 SER A O 1
ATOM 2788 N N . LEU A 1 375 ? 13.396 4.745 -0.245 1.00 21.11 375 LEU A N 1
ATOM 2789 C CA . LEU A 1 375 ? 12.371 5.667 0.245 1.00 21.70 375 LEU A CA 1
ATOM 2790 C C . LEU A 1 375 ? 12.671 7.085 -0.206 1.00 23.94 375 LEU A C 1
ATOM 2791 O O . LEU A 1 375 ? 11.766 7.830 -0.618 1.00 24.95 375 LEU A O 1
ATOM 2796 N N . THR A 1 376 ? 13.941 7.476 -0.123 1.00 19.39 376 THR A N 1
ATOM 2797 C CA . THR A 1 376 ? 14.322 8.828 -0.510 1.00 21.75 376 THR A CA 1
ATOM 2798 C C . THR A 1 376 ? 13.986 9.073 -1.971 1.00 22.65 376 THR A C 1
ATOM 2799 O O . THR A 1 376 ? 13.517 10.156 -2.348 1.00 21.91 376 THR A O 1
ATOM 2803 N N . MET A 1 377 ? 14.233 8.076 -2.811 1.00 20.24 377 MET A N 1
ATOM 2804 C CA . MET A 1 377 ? 14.091 8.224 -4.247 1.00 21.13 377 MET A CA 1
ATOM 2805 C C . MET A 1 377 ? 12.677 7.902 -4.720 1.00 23.67 377 MET A C 1
ATOM 2806 O O . MET A 1 377 ? 12.383 8.037 -5.914 1.00 21.98 377 MET A O 1
ATOM 2811 N N . GLY A 1 378 ? 11.790 7.490 -3.816 1.00 23.10 378 GLY A N 1
ATOM 2812 C CA . GLY A 1 378 ? 10.425 7.170 -4.190 1.00 23.13 378 GLY A CA 1
ATOM 2813 C C . GLY A 1 378 ? 10.265 5.900 -4.992 1.00 25.18 378 GLY A C 1
ATOM 2814 O O . GLY A 1 378 ? 9.351 5.808 -5.820 1.00 23.84 378 GLY A O 1
ATOM 2815 N N . VAL A 1 379 ? 11.105 4.903 -4.759 1.00 21.04 379 VAL A N 1
ATOM 2816 C CA . VAL A 1 379 ? 11.050 3.657 -5.517 1.00 21.06 379 VAL A CA 1
ATOM 2817 C C . VAL A 1 379 ? 10.429 2.586 -4.625 1.00 19.26 379 VAL A C 1
ATOM 2818 O O . VAL A 1 379 ? 10.918 2.366 -3.515 1.00 20.08 379 VAL A O 1
ATOM 2822 N N . PRO A 1 380 ? 9.367 1.909 -5.058 1.00 22.21 380 PRO A N 1
ATOM 2823 C CA . PRO A 1 380 ? 8.767 0.870 -4.217 1.00 22.94 380 PRO A CA 1
ATOM 2824 C C . PRO A 1 380 ? 9.649 -0.370 -4.137 1.00 21.09 380 PRO A C 1
ATOM 2825 O O . PRO A 1 380 ? 10.433 -0.672 -5.037 1.00 19.50 380 PRO A O 1
ATOM 2829 N N . VAL A 1 381 ? 9.512 -1.099 -3.032 1.00 21.75 381 VAL A N 1
ATOM 2830 C CA . VAL A 1 381 ? 10.444 -2.150 -2.649 1.00 20.90 381 VAL A CA 1
ATOM 2831 C C . VAL A 1 381 ? 9.749 -3.500 -2.767 1.00 25.35 381 VAL A C 1
ATOM 2832 O O . VAL A 1 381 ? 8.610 -3.664 -2.306 1.00 22.73 381 VAL A O 1
ATOM 2836 N N . ALA A 1 382 ? 10.418 -4.454 -3.412 1.00 21.12 382 ALA A N 1
ATOM 2837 C CA . ALA A 1 382 ? 10.057 -5.864 -3.326 1.00 22.28 382 ALA A CA 1
ATOM 2838 C C . ALA A 1 382 ? 10.939 -6.454 -2.235 1.00 23.49 382 ALA A C 1
ATOM 2839 O O . ALA A 1 382 ? 12.125 -6.709 -2.448 1.00 21.75 382 ALA A O 1
ATOM 2841 N N . ALA A 1 383 ? 10.363 -6.655 -1.047 1.00 22.10 383 ALA A N 1
ATOM 2842 C CA . ALA A 1 383 ? 11.133 -6.933 0.157 1.00 20.43 383 ALA A CA 1
ATOM 2843 C C . ALA A 1 383 ? 11.438 -8.423 0.310 1.00 26.24 383 ALA A C 1
ATOM 2844 O O . ALA A 1 383 ? 10.526 -9.258 0.306 1.00 24.39 383 ALA A O 1
ATOM 2846 N N . TRP A 1 384 ? 12.718 -8.737 0.495 1.00 21.87 384 TRP A N 1
ATOM 2847 C CA . TRP A 1 384 ? 13.202 -10.098 0.732 1.00 22.56 384 TRP A CA 1
ATOM 2848 C C . TRP A 1 384 ? 14.136 -10.087 1.938 1.00 21.75 384 TRP A C 1
ATOM 2849 O O . TRP A 1 384 ? 15.355 -10.282 1.806 1.00 22.66 384 TRP A O 1
ATOM 2860 N N . PRO A 1 385 ? 13.599 -9.869 3.140 1.00 22.78 385 PRO A N 1
ATOM 2861 C CA . PRO A 1 385 ? 14.465 -9.762 4.325 1.00 23.62 385 PRO A CA 1
ATOM 2862 C C . PRO A 1 385 ? 15.126 -11.096 4.634 1.00 23.46 385 PRO A C 1
ATOM 2863 O O . PRO A 1 385 ? 14.549 -12.164 4.404 1.00 24.38 385 PRO A O 1
ATOM 2867 N N . MET A 1 386 ? 16.342 -11.033 5.181 1.00 20.40 386 MET A N 1
ATOM 2868 C CA . MET A 1 386 ? 17.090 -12.255 5.431 1.00 25.12 386 MET A CA 1
ATOM 2869 C C . MET A 1 386 ? 17.483 -12.436 6.886 1.00 29.27 386 MET A C 1
ATOM 2870 O O . MET A 1 386 ? 17.279 -13.522 7.439 1.00 27.30 386 MET A O 1
ATOM 2875 N N . HIS A 1 387 ? 18.067 -11.417 7.522 1.00 22.99 387 HIS A N 1
ATOM 2876 C CA . HIS A 1 387 ? 18.611 -11.581 8.865 1.00 27.35 387 HIS A CA 1
ATOM 2877 C C . HIS A 1 387 ? 18.554 -10.255 9.612 1.00 25.02 387 HIS A C 1
ATOM 2878 O O . HIS A 1 387 ? 18.187 -9.223 9.049 1.00 23.91 387 HIS A O 1
ATOM 2885 N N . SER A 1 388 ? 18.902 -10.305 10.902 1.00 26.41 388 SER A N 1
ATOM 2886 C CA . SER A 1 388 ? 19.104 -9.108 11.751 1.00 27.24 388 SER A CA 1
ATOM 2887 C C . SER A 1 388 ? 17.846 -8.240 11.735 1.00 28.05 388 SER A C 1
ATOM 2888 O O . SER A 1 388 ? 16.741 -8.763 11.950 1.00 26.63 388 SER A O 1
ATOM 2891 N N . ASP A 1 389 ? 17.963 -6.931 11.489 1.00 22.44 389 ASP A N 1
ATOM 2892 C CA . ASP A 1 389 ? 16.877 -5.960 11.496 1.00 24.87 389 ASP A CA 1
ATOM 2893 C C . ASP A 1 389 ? 16.008 -6.025 10.250 1.00 23.25 389 ASP A C 1
ATOM 2894 O O . ASP A 1 389 ? 14.953 -5.388 10.224 1.00 22.09 389 ASP A O 1
ATOM 2899 N N . GLN A 1 390 ? 16.431 -6.763 9.225 1.00 17.80 390 GLN A N 1
ATOM 2900 C CA . GLN A 1 390 ? 15.747 -6.708 7.938 1.00 19.97 390 GLN A CA 1
ATOM 2901 C C . GLN A 1 390 ? 14.259 -7.058 7.970 1.00 20.69 390 GLN A C 1
ATOM 2902 O O . GLN A 1 390 ? 13.491 -6.378 7.269 1.00 19.31 390 GLN A O 1
ATOM 2908 N N . PRO A 1 391 ? 13.779 -8.074 8.710 1.00 20.99 391 PRO A N 1
ATOM 2909 C CA . PRO A 1 391 ? 12.329 -8.352 8.676 1.00 23.22 391 PRO A CA 1
ATOM 2910 C C . PRO A 1 391 ? 11.492 -7.225 9.242 1.00 23.08 391 PRO A C 1
ATOM 2911 O O . PRO A 1 391 ? 10.398 -6.958 8.734 1.00 21.78 391 PRO A O 1
ATOM 2915 N N . ARG A 1 392 ? 11.962 -6.560 10.300 1.00 20.49 392 ARG A N 1
ATOM 2916 C CA . ARG A 1 392 ? 11.169 -5.467 10.850 1.00 20.25 392 ARG A CA 1
ATOM 2917 C C . ARG A 1 392 ? 11.288 -4.219 9.974 1.00 21.57 392 ARG A C 1
ATOM 2918 O O . ARG A 1 392 ? 10.300 -3.494 9.788 1.00 20.44 392 ARG A O 1
ATOM 2926 N N . ASN A 1 393 ? 12.485 -3.960 9.417 1.00 24.70 393 ASN A N 1
ATOM 2927 C CA . ASN A 1 393 ? 12.621 -2.928 8.385 1.00 20.10 393 ASN A CA 1
ATOM 2928 C C . ASN A 1 393 ? 11.614 -3.169 7.265 1.00 21.04 393 ASN A C 1
ATOM 2929 O O . ASN A 1 393 ? 10.927 -2.247 6.802 1.00 19.05 393 ASN A O 1
ATOM 2934 N N . ALA A 1 394 ? 11.543 -4.418 6.792 1.00 20.71 394 ALA A N 1
ATOM 2935 C CA . ALA A 1 394 ? 10.634 -4.760 5.709 1.00 21.41 394 ALA A CA 1
ATOM 2936 C C . ALA A 1 394 ? 9.179 -4.601 6.119 1.00 24.30 394 ALA A C 1
ATOM 2937 O O . ALA A 1 394 ? 8.353 -4.173 5.309 1.00 22.62 394 ALA A O 1
ATOM 2939 N N . MET A 1 395 ? 8.825 -4.942 7.363 1.00 22.20 395 MET A N 1
ATOM 2940 C CA . MET A 1 395 ? 7.415 -4.774 7.704 1.00 24.04 395 MET A CA 1
ATOM 2941 C C . MET A 1 395 ? 7.070 -3.292 7.826 1.00 20.86 395 MET A C 1
ATOM 2942 O O . MET A 1 395 ? 5.962 -2.889 7.462 1.00 22.36 395 MET A O 1
ATOM 2947 N N . LEU A 1 396 ? 8.034 -2.451 8.235 1.00 20.41 396 LEU A N 1
ATOM 2948 C CA . LEU A 1 396 ? 7.821 -1.003 8.198 1.00 22.81 396 LEU A CA 1
ATOM 2949 C C . LEU A 1 396 ? 7.532 -0.524 6.776 1.00 24.70 396 LEU A C 1
ATOM 2950 O O . LEU A 1 396 ? 6.537 0.170 6.532 1.00 23.59 396 LEU A O 1
ATOM 2955 N N . VAL A 1 397 ? 8.386 -0.900 5.816 1.00 21.24 397 VAL A N 1
ATOM 2956 C CA . VAL A 1 397 ? 8.206 -0.457 4.426 1.00 24.26 397 VAL A CA 1
ATOM 2957 C C . VAL A 1 397 ? 6.907 -0.997 3.817 1.00 23.55 397 VAL A C 1
ATOM 2958 O O . VAL A 1 397 ? 6.151 -0.264 3.161 1.00 23.16 397 VAL A O 1
ATOM 2962 N N . VAL A 1 398 ? 6.656 -2.293 3.963 1.00 19.64 398 VAL A N 1
ATOM 2963 C CA . VAL A 1 398 ? 5.536 -2.915 3.258 1.00 25.34 398 VAL A CA 1
ATOM 2964 C C . VAL A 1 398 ? 4.228 -2.773 4.033 1.00 26.67 398 VAL A C 1
ATOM 2965 O O . VAL A 1 398 ? 3.209 -2.365 3.474 1.00 26.17 398 VAL A O 1
ATOM 2969 N N . ASP A 1 399 ? 4.222 -3.126 5.315 1.00 24.81 399 ASP A N 1
ATOM 2970 C CA . ASP A 1 399 ? 2.971 -3.237 6.064 1.00 25.96 399 ASP A CA 1
ATOM 2971 C C . ASP A 1 399 ? 2.549 -1.933 6.730 1.00 28.90 399 ASP A C 1
ATOM 2972 O O . ASP A 1 399 ? 1.348 -1.650 6.813 1.00 27.57 399 ASP A O 1
ATOM 2977 N N . VAL A 1 400 ? 3.488 -1.134 7.231 1.00 21.82 400 VAL A N 1
ATOM 2978 C CA . VAL A 1 400 ? 3.113 0.113 7.912 1.00 24.22 400 VAL A CA 1
ATOM 2979 C C . VAL A 1 400 ? 3.025 1.271 6.932 1.00 27.58 400 VAL A C 1
ATOM 2980 O O . VAL A 1 400 ? 2.037 2.008 6.900 1.00 24.95 400 VAL A O 1
ATOM 2984 N N . LEU A 1 401 ? 4.059 1.457 6.116 1.00 23.26 401 LEU A N 1
ATOM 2985 C CA . LEU A 1 401 ? 4.091 2.574 5.183 1.00 27.33 401 LEU A CA 1
ATOM 2986 C C . LEU A 1 401 ? 3.420 2.271 3.847 1.00 26.30 401 LEU A C 1
ATOM 2987 O O . LEU A 1 401 ? 3.071 3.212 3.120 1.00 26.60 401 LEU A O 1
ATOM 2992 N N . LYS A 1 402 ? 3.267 0.992 3.484 1.00 24.17 402 LYS A N 1
ATOM 2993 C CA . LYS A 1 402 ? 2.476 0.600 2.314 1.00 24.49 402 LYS A CA 1
ATOM 2994 C C . LYS A 1 402 ? 3.151 0.9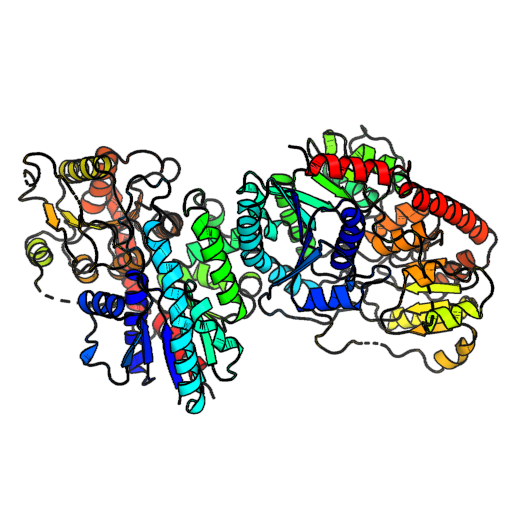90 1.001 1.00 27.92 402 LYS A C 1
ATOM 2995 O O . LYS A 1 402 ? 2.488 1.425 0.052 1.00 25.82 402 LYS A O 1
ATOM 3001 N N . ILE A 1 403 ? 4.470 0.843 0.926 1.00 26.60 403 ILE A N 1
ATOM 3002 C CA . ILE A 1 403 ? 5.146 1.213 -0.312 1.00 20.25 403 ILE A CA 1
ATOM 3003 C C . ILE A 1 403 ? 6.001 0.058 -0.810 1.00 24.74 403 ILE A C 1
ATOM 3004 O O . ILE A 1 403 ? 7.040 0.255 -1.452 1.00 26.69 403 ILE A O 1
ATOM 3009 N N . GLY A 1 404 ? 5.551 -1.158 -0.553 1.00 23.80 404 GLY A N 1
ATOM 3010 C CA . GLY A 1 404 ? 6.254 -2.295 -1.097 1.00 24.61 404 GLY A CA 1
ATOM 3011 C C . GLY A 1 404 ? 5.395 -3.538 -1.121 1.00 28.54 404 GLY A C 1
ATOM 3012 O O . GLY A 1 404 ? 4.177 -3.487 -0.915 1.00 25.57 404 GLY A O 1
ATOM 3013 N N . THR A 1 405 ? 6.061 -4.655 -1.388 1.00 23.94 405 THR A N 1
ATOM 3014 C CA . THR A 1 405 ? 5.443 -5.964 -1.389 1.00 25.43 405 THR A CA 1
ATOM 3015 C C . THR A 1 405 ? 6.498 -6.983 -0.980 1.00 26.68 405 THR A C 1
ATOM 3016 O O . THR A 1 405 ? 7.704 -6.748 -1.106 1.00 27.36 405 THR A O 1
ATOM 3020 N N . PHE A 1 406 ? 6.041 -8.111 -0.461 1.00 24.75 406 PHE A N 1
ATOM 3021 C CA . PHE A 1 406 ? 6.959 -9.155 -0.022 1.00 27.60 406 PHE A CA 1
ATOM 3022 C C . PHE A 1 406 ? 7.277 -10.128 -1.151 1.00 27.99 406 PHE A C 1
ATOM 3023 O O . PHE A 1 406 ? 6.387 -10.555 -1.888 1.00 28.74 406 PHE A O 1
ATOM 3031 N N . VAL A 1 407 ? 8.561 -10.467 -1.285 1.00 27.55 407 VAL A N 1
ATOM 3032 C CA . VAL A 1 407 ? 8.958 -11.535 -2.201 1.00 31.70 407 VAL A CA 1
ATOM 3033 C C . VAL A 1 407 ? 8.753 -12.890 -1.539 1.00 34.61 407 VAL A C 1
ATOM 3034 O O . VAL A 1 407 ? 8.106 -13.784 -2.098 1.00 32.57 407 VAL A O 1
ATOM 3038 N N . ASN A 1 408 ? 9.320 -13.055 -0.348 1.00 31.21 408 ASN A N 1
ATOM 3039 C CA . ASN A 1 408 ? 9.297 -14.288 0.422 1.00 36.16 408 ASN A CA 1
ATOM 3040 C C . ASN A 1 408 ? 8.261 -14.206 1.537 1.00 36.38 408 ASN A C 1
ATOM 3041 O O . ASN A 1 408 ? 7.761 -13.137 1.885 1.00 35.62 408 ASN A O 1
ATOM 3046 N N . ASP A 1 409 ? 7.955 -15.356 2.122 1.00 44.02 409 ASP A N 1
ATOM 3047 C CA . ASP A 1 409 ? 7.057 -15.412 3.268 1.00 42.83 409 ASP A CA 1
ATOM 3048 C C . ASP A 1 409 ? 7.905 -15.666 4.509 1.00 39.57 409 ASP A C 1
ATOM 3049 O O . ASP A 1 409 ? 8.553 -16.714 4.619 1.00 39.11 409 ASP A O 1
ATOM 3054 N N . TRP A 1 410 ? 7.925 -14.691 5.424 1.00 37.99 410 TRP A N 1
ATOM 3055 C CA . TRP A 1 410 ? 8.853 -14.754 6.548 1.00 40.83 410 TRP A CA 1
ATOM 3056 C C . TRP A 1 410 ? 8.652 -16.021 7.371 1.00 40.75 410 TRP A C 1
ATOM 3057 O O . TRP A 1 410 ? 9.617 -16.602 7.876 1.00 41.10 410 TRP A O 1
ATOM 3068 N N . GLU A 1 411 ? 7.409 -16.474 7.511 1.00 43.76 411 GLU A N 1
ATOM 3069 C CA . GLU A 1 411 ? 7.188 -17.686 8.287 1.00 46.84 411 GLU A CA 1
ATOM 3070 C C . GLU A 1 411 ? 7.711 -18.926 7.579 1.00 45.95 411 GLU A C 1
ATOM 3071 O O . GLU A 1 411 ? 7.743 -20.003 8.184 1.00 49.50 411 GLU A O 1
ATOM 3077 N N . LYS A 1 412 ? 8.141 -18.793 6.328 1.00 45.97 412 LYS A N 1
ATOM 3078 C CA . LYS A 1 412 ? 8.708 -19.885 5.551 1.00 48.66 412 LYS A CA 1
ATOM 3079 C C . LYS A 1 412 ? 10.153 -19.582 5.165 1.00 46.27 412 LYS A C 1
ATOM 3080 O O . LYS A 1 412 ? 10.636 -20.049 4.132 1.00 44.58 412 LYS A O 1
ATOM 3086 N N . ARG A 1 413 ? 10.857 -18.798 5.988 1.00 45.74 413 ARG A N 1
ATOM 3087 C CA . ARG A 1 413 ? 12.142 -18.248 5.564 1.00 44.47 413 ARG A CA 1
ATOM 3088 C C . ARG A 1 413 ? 13.204 -19.316 5.358 1.00 43.16 413 ARG A C 1
ATOM 3089 O O . ARG A 1 413 ? 14.198 -19.056 4.679 1.00 47.87 413 ARG A O 1
ATOM 3097 N N . SER A 1 414 ? 13.033 -20.505 5.928 1.00 44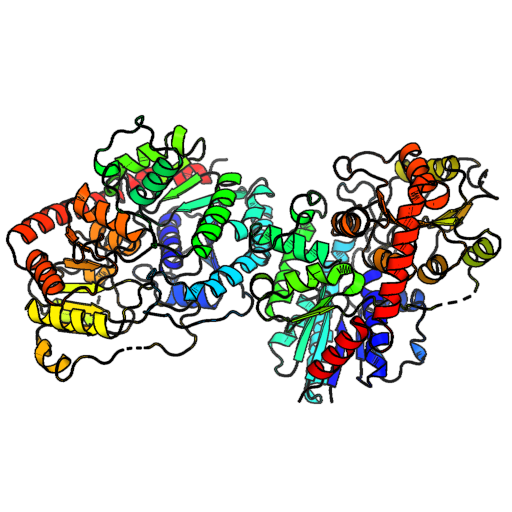.08 414 SER A N 1
ATOM 3098 C CA . SER A 1 414 ? 14.012 -21.555 5.684 1.00 44.84 414 SER A CA 1
ATOM 3099 C C . SER A 1 414 ? 13.843 -22.216 4.320 1.00 44.23 414 SER A C 1
ATOM 3100 O O . SER A 1 414 ? 14.733 -22.961 3.902 1.00 43.17 414 SER A O 1
ATOM 3103 N N . GLU A 1 415 ? 12.750 -21.949 3.611 1.00 44.11 415 GLU A N 1
ATOM 3104 C CA . GLU A 1 415 ? 12.487 -22.585 2.327 1.00 44.41 415 GLU A CA 1
ATOM 3105 C C . GLU A 1 415 ? 13.137 -21.816 1.181 1.00 44.20 415 GLU A C 1
ATOM 3106 O O . GLU A 1 415 ? 13.282 -20.594 1.226 1.00 38.89 415 GLU A O 1
ATOM 3112 N N . LEU A 1 416 ? 13.526 -22.551 0.146 1.00 39.02 416 LEU A N 1
ATOM 3113 C CA . LEU A 1 416 ? 13.957 -21.930 -1.098 1.00 34.66 416 LEU A CA 1
ATOM 3114 C C . LEU A 1 416 ? 12.859 -21.033 -1.649 1.00 35.01 416 LEU A C 1
ATOM 3115 O O . LEU A 1 416 ? 11.693 -21.433 -1.704 1.00 32.51 416 LEU A O 1
ATOM 3120 N N . VAL A 1 417 ? 13.226 -19.816 -2.054 1.00 31.56 417 VAL A N 1
ATOM 3121 C CA . VAL A 1 417 ? 12.277 -18.925 -2.718 1.00 34.32 417 VAL A CA 1
ATOM 3122 C C . VAL A 1 417 ? 12.225 -19.306 -4.194 1.00 31.56 417 VAL A C 1
ATOM 3123 O O . VAL A 1 417 ? 13.224 -19.204 -4.911 1.00 27.57 417 VAL A O 1
ATOM 3127 N N . SER A 1 418 ? 11.060 -19.741 -4.653 1.00 31.12 418 SER A N 1
ATOM 3128 C CA . SER A 1 418 ? 10.920 -20.270 -6.004 1.00 29.65 418 SER A CA 1
ATOM 3129 C C . SER A 1 418 ? 10.966 -19.167 -7.062 1.00 31.08 418 SER A C 1
ATOM 3130 O O . SER A 1 418 ? 10.634 -18.010 -6.806 1.00 29.70 418 SER A O 1
ATOM 3133 N N . SER A 1 419 ? 11.389 -19.542 -8.274 1.00 30.41 419 SER A N 1
ATOM 3134 C CA . SER A 1 419 ? 11.382 -18.579 -9.366 1.00 30.55 419 SER A CA 1
ATOM 3135 C C . SER A 1 419 ? 9.980 -18.019 -9.610 1.00 30.78 419 SER A C 1
ATOM 3136 O O . SER A 1 419 ? 9.839 -16.861 -10.018 1.00 29.93 419 SER A O 1
ATOM 3139 N N . ALA A 1 420 ? 8.932 -18.811 -9.344 1.00 30.89 420 ALA A N 1
ATOM 3140 C CA . ALA A 1 420 ? 7.568 -18.311 -9.528 1.00 32.37 420 ALA A CA 1
ATOM 3141 C C . ALA A 1 420 ? 7.255 -17.182 -8.555 1.00 31.95 420 ALA A C 1
ATOM 3142 O O . ALA A 1 420 ? 6.653 -16.173 -8.942 1.00 31.01 420 ALA A O 1
ATOM 3144 N N . MET A 1 421 ? 7.653 -17.338 -7.287 1.00 29.96 421 MET A N 1
ATOM 3145 C CA . MET A 1 421 ? 7.413 -16.299 -6.288 1.00 32.18 421 MET A CA 1
ATOM 3146 C C . MET A 1 421 ? 8.129 -15.013 -6.667 1.00 32.16 421 MET A C 1
ATOM 3147 O O . MET A 1 421 ? 7.604 -13.908 -6.478 1.00 28.80 421 MET A O 1
ATOM 3152 N N . ILE A 1 422 ? 9.347 -15.146 -7.183 1.00 30.23 422 ILE A N 1
ATOM 3153 C CA . ILE A 1 422 ? 10.137 -13.986 -7.569 1.00 28.50 422 ILE A CA 1
ATOM 3154 C C . ILE A 1 422 ? 9.490 -13.272 -8.748 1.00 32.04 422 ILE A C 1
ATOM 3155 O O . ILE A 1 422 ? 9.347 -12.042 -8.750 1.00 27.58 422 ILE A O 1
ATOM 3160 N N . ALA A 1 423 ? 9.079 -14.030 -9.770 1.00 26.19 423 ALA A N 1
ATOM 3161 C CA . ALA A 1 423 ? 8.474 -13.392 -10.932 1.00 28.68 423 ALA A CA 1
ATOM 3162 C C . ALA A 1 423 ? 7.167 -12.708 -10.561 1.00 28.76 423 ALA A C 1
ATOM 3163 O O . ALA A 1 423 ? 6.855 -11.628 -11.076 1.00 32.06 423 ALA A O 1
ATOM 3165 N N . LYS A 1 424 ? 6.390 -13.316 -9.664 1.00 27.14 424 LYS A N 1
ATOM 3166 C CA . LYS A 1 424 ? 5.124 -12.710 -9.268 1.00 31.50 424 LYS A CA 1
ATOM 3167 C C . LYS A 1 424 ? 5.355 -11.354 -8.604 1.00 32.05 424 LYS A C 1
ATOM 3168 O O . LYS A 1 424 ? 4.659 -10.378 -8.909 1.00 33.66 424 LYS A O 1
ATOM 3174 N N . ALA A 1 425 ? 6.358 -11.259 -7.727 1.00 28.85 425 ALA A N 1
ATOM 3175 C CA . ALA A 1 425 ? 6.636 -9.993 -7.055 1.00 30.00 425 ALA A CA 1
ATOM 3176 C C . ALA A 1 425 ? 7.117 -8.930 -8.038 1.00 29.08 425 ALA A C 1
ATOM 3177 O O . ALA A 1 425 ? 6.737 -7.756 -7.921 1.00 28.80 425 ALA A O 1
ATOM 3179 N N . VAL A 1 426 ? 7.943 -9.319 -9.018 1.00 27.36 426 VAL A N 1
ATOM 3180 C CA . VAL A 1 426 ? 8.485 -8.347 -9.965 1.00 26.50 426 VAL A CA 1
ATOM 3181 C C . VAL A 1 426 ? 7.385 -7.805 -10.873 1.00 27.95 426 VAL A C 1
ATOM 3182 O O . VAL A 1 426 ? 7.276 -6.589 -11.083 1.00 28.50 426 VAL A O 1
ATOM 3186 N N . LYS A 1 427 ? 6.579 -8.695 -11.458 1.00 29.23 427 LYS A N 1
ATOM 3187 C CA . LYS A 1 427 ? 5.474 -8.242 -12.301 1.00 29.95 427 LYS A CA 1
ATOM 3188 C C . LYS A 1 427 ? 4.502 -7.354 -11.525 1.00 29.15 427 LYS A C 1
ATOM 3189 O O . LYS A 1 427 ? 4.016 -6.348 -12.052 1.00 31.31 427 LYS A O 1
ATOM 3195 N N . LYS A 1 428 ? 4.212 -7.705 -10.271 1.00 27.87 428 LYS A N 1
ATOM 3196 C CA . LYS A 1 428 ? 3.314 -6.884 -9.459 1.00 32.78 428 LYS A CA 1
ATOM 3197 C C . LYS A 1 428 ? 3.799 -5.440 -9.388 1.00 36.00 428 LYS A C 1
ATOM 3198 O O . LYS A 1 428 ? 3.043 -4.499 -9.670 1.00 33.81 428 LYS A O 1
ATOM 3204 N N . LEU A 1 429 ? 5.065 -5.247 -9.008 1.00 29.84 429 LEU A N 1
ATOM 3205 C CA . LEU A 1 429 ? 5.570 -3.899 -8.783 1.00 31.82 429 LEU A CA 1
ATOM 3206 C C . LEU A 1 429 ? 5.709 -3.117 -10.085 1.00 30.64 429 LEU A C 1
ATOM 3207 O O . LEU A 1 429 ? 5.382 -1.927 -10.136 1.00 29.55 429 LEU A O 1
ATOM 3212 N N . VAL A 1 430 ? 6.239 -3.743 -11.131 1.00 30.41 430 VAL A N 1
ATOM 3213 C CA . VAL A 1 430 ? 6.556 -2.999 -12.347 1.00 29.25 430 VAL A CA 1
ATOM 3214 C C . VAL A 1 430 ? 5.401 -2.955 -13.341 1.00 34.96 430 VAL A C 1
ATOM 3215 O O . VAL A 1 430 ? 5.292 -1.993 -14.112 1.00 36.87 430 VAL A O 1
ATOM 3219 N N . ALA A 1 431 ? 4.533 -3.964 -13.358 1.00 31.79 431 ALA A N 1
ATOM 3220 C CA . ALA A 1 431 ? 3.620 -4.105 -14.486 1.00 37.19 431 ALA A CA 1
ATOM 3221 C C . ALA A 1 431 ? 2.140 -3.959 -14.149 1.00 38.49 431 ALA A C 1
ATOM 3222 O O . ALA A 1 431 ? 1.367 -3.597 -15.037 1.00 46.84 431 ALA A O 1
ATOM 3224 N N . SER A 1 432 ? 1.719 -4.201 -12.913 1.00 36.06 432 SER A N 1
ATOM 3225 C CA . SER A 1 432 ? 0.298 -4.328 -12.610 1.00 38.47 432 SER A CA 1
ATOM 3226 C C . SER A 1 432 ? -0.281 -3.034 -12.048 1.00 42.94 432 SER A C 1
ATOM 3227 O O . SER A 1 432 ? 0.432 -2.183 -11.503 1.00 37.31 432 SER A O 1
ATOM 3230 N N . LYS A 1 433 ? -1.616 -2.937 -12.120 1.00 44.39 433 LYS A N 1
ATOM 3231 C CA . LYS A 1 433 ? -2.330 -1.766 -11.606 1.00 43.65 433 LYS A CA 1
ATOM 3232 C C . LYS A 1 433 ? -2.059 -1.551 -10.121 1.00 44.64 433 LYS A C 1
ATOM 3233 O O . LYS A 1 433 ? -1.896 -0.411 -9.668 1.00 45.43 433 LYS A O 1
ATOM 3239 N N . GLU A 1 434 ? -2.023 -2.630 -9.342 1.00 43.20 434 GLU A N 1
ATOM 3240 C CA . GLU A 1 434 ? -1.698 -2.496 -7.925 1.00 43.85 434 GLU A CA 1
ATOM 3241 C C . GLU A 1 434 ? -0.271 -1.985 -7.716 1.00 40.24 434 GLU A C 1
ATOM 3242 O O . GLU A 1 434 ? -0.011 -1.241 -6.767 1.00 38.83 434 GLU A O 1
ATOM 3248 N N . GLY A 1 435 ? 0.650 -2.317 -8.618 1.00 36.77 435 GLY A N 1
ATOM 3249 C CA . GLY A 1 435 ? 1.991 -1.753 -8.532 1.00 38.55 435 GLY A CA 1
ATOM 3250 C C . GLY A 1 435 ? 2.018 -0.251 -8.751 1.00 36.53 435 GLY A C 1
ATOM 3251 O O . GLY A 1 435 ? 2.783 0.467 -8.098 1.00 33.62 435 GLY A O 1
ATOM 3252 N N . ALA A 1 436 ? 1.195 0.249 -9.677 1.00 41.59 436 ALA A N 1
ATOM 3253 C CA . ALA A 1 436 ? 1.098 1.698 -9.857 1.00 40.91 436 ALA A CA 1
ATOM 3254 C C . ALA A 1 436 ? 0.544 2.390 -8.610 1.00 37.53 436 ALA A C 1
ATOM 3255 O O . ALA A 1 436 ? 0.929 3.528 -8.319 1.00 36.55 436 ALA A O 1
ATOM 3257 N N . GLU A 1 437 ? -0.340 1.721 -7.860 1.00 35.45 437 GLU A N 1
ATOM 3258 C CA . GLU A 1 437 ? -0.842 2.273 -6.600 1.00 36.22 437 GLU A CA 1
ATOM 3259 C C . GLU A 1 437 ? 0.232 2.296 -5.510 1.00 38.76 437 GLU A C 1
ATOM 3260 O O . GLU A 1 437 ? 0.307 3.245 -4.716 1.00 34.77 437 GLU A O 1
ATOM 3266 N N . ILE A 1 438 ? 1.014 1.218 -5.398 1.00 34.05 438 ILE A N 1
ATOM 3267 C CA . ILE A 1 438 ? 2.151 1.211 -4.480 1.00 30.49 438 ILE A CA 1
ATOM 3268 C C . ILE A 1 438 ? 3.157 2.279 -4.877 1.00 25.60 438 ILE A C 1
ATOM 3269 O O . ILE A 1 438 ? 3.700 2.989 -4.021 1.00 24.18 438 ILE A O 1
ATOM 3274 N N . ARG A 1 439 ? 3.415 2.413 -6.181 1.00 25.82 439 ARG A N 1
ATOM 3275 C CA . ARG A 1 439 ? 4.394 3.387 -6.646 1.00 25.78 439 ARG A CA 1
ATOM 3276 C C . ARG A 1 439 ? 3.945 4.805 -6.330 1.00 28.00 439 ARG A C 1
ATOM 3277 O O . ARG A 1 439 ? 4.761 5.650 -5.942 1.00 27.19 439 ARG A O 1
ATOM 3285 N N . LYS A 1 440 ? 2.645 5.081 -6.457 1.00 31.73 440 LYS A N 1
ATOM 3286 C CA . LYS A 1 440 ? 2.167 6.423 -6.136 1.00 32.18 440 LYS A CA 1
ATOM 3287 C C . LYS A 1 440 ? 2.413 6.768 -4.664 1.00 28.34 440 LYS A C 1
ATOM 3288 O O . LYS A 1 440 ? 2.842 7.888 -4.353 1.00 29.00 440 LYS A O 1
ATOM 3294 N N . ARG A 1 441 ? 2.147 5.833 -3.734 1.00 27.75 441 ARG A N 1
ATOM 3295 C CA . ARG A 1 441 ? 2.486 6.120 -2.333 1.00 26.65 441 ARG A CA 1
ATOM 3296 C C . ARG A 1 441 ? 3.993 6.203 -2.106 1.00 28.40 441 ARG A C 1
ATOM 3297 O O . ARG A 1 441 ? 4.439 6.981 -1.250 1.00 25.29 441 ARG A O 1
ATOM 3305 N N . ALA A 1 442 ? 4.782 5.376 -2.808 1.00 23.08 442 ALA A N 1
ATOM 3306 C CA . ALA A 1 442 ? 6.235 5.500 -2.727 1.00 24.83 442 ALA A CA 1
ATOM 3307 C C . ALA A 1 442 ? 6.697 6.878 -3.187 1.00 24.76 442 ALA A C 1
ATOM 3308 O O . ALA A 1 442 ? 7.546 7.500 -2.544 1.00 21.39 442 ALA A O 1
ATOM 3310 N N . VAL A 1 443 ? 6.137 7.378 -4.294 1.00 23.02 443 VAL A N 1
ATOM 3311 C CA . VAL A 1 443 ? 6.506 8.706 -4.784 1.00 24.19 443 VAL A CA 1
ATOM 3312 C C . VAL A 1 443 ? 6.159 9.789 -3.766 1.00 24.54 443 VAL A C 1
ATOM 3313 O O . VAL A 1 443 ? 6.922 10.748 -3.580 1.00 23.72 443 VAL A O 1
ATOM 3317 N N . GLU A 1 444 ? 5.018 9.658 -3.088 1.00 23.74 444 GLU A N 1
ATOM 3318 C CA . GLU A 1 444 ? 4.660 10.653 -2.070 1.00 24.96 444 GLU A CA 1
ATOM 3319 C C . GLU A 1 444 ? 5.562 10.553 -0.839 1.00 27.92 444 GLU A C 1
ATOM 3320 O O . GLU A 1 444 ? 5.932 11.583 -0.248 1.00 23.55 444 GLU A O 1
ATOM 3326 N N . MET A 1 445 ? 5.951 9.334 -0.440 1.00 26.08 445 MET A N 1
ATOM 3327 C CA . MET A 1 445 ? 6.905 9.219 0.664 1.00 26.00 445 MET A CA 1
ATOM 3328 C C . MET A 1 445 ? 8.229 9.871 0.295 1.00 24.39 445 MET A C 1
ATOM 3329 O O . MET A 1 445 ? 8.815 10.609 1.097 1.00 25.77 445 MET A O 1
ATOM 3334 N N . GLY A 1 446 ? 8.711 9.602 -0.924 1.00 24.30 446 GLY A N 1
ATOM 3335 C CA . GLY A 1 446 ? 9.944 10.213 -1.390 1.00 22.91 446 GLY A CA 1
ATOM 3336 C C . GLY A 1 446 ? 9.935 11.720 -1.282 1.00 24.73 446 GLY A C 1
ATOM 3337 O O . GLY A 1 446 ? 10.901 12.327 -0.817 1.00 22.89 446 GLY A O 1
ATOM 3338 N N . ALA A 1 447 ? 8.842 12.351 -1.722 1.00 21.25 447 ALA A N 1
ATOM 3339 C CA . ALA A 1 447 ? 8.766 13.805 -1.647 1.00 24.35 447 ALA A CA 1
ATOM 3340 C C . ALA A 1 447 ? 8.854 14.283 -0.199 1.00 26.88 447 ALA A C 1
ATOM 3341 O O . ALA A 1 447 ? 9.538 15.266 0.103 1.00 24.29 447 ALA A O 1
ATOM 3343 N N . ALA A 1 448 ? 8.189 13.577 0.715 1.00 21.35 448 ALA A N 1
ATOM 3344 C CA . ALA A 1 448 ? 8.224 13.977 2.113 1.00 26.67 448 ALA A CA 1
ATOM 3345 C C . ALA A 1 448 ? 9.601 13.735 2.732 1.00 24.08 448 ALA A C 1
ATOM 3346 O O . ALA A 1 448 ? 10.067 14.536 3.551 1.00 23.80 448 ALA A O 1
ATOM 3348 N N . VAL A 1 449 ? 10.274 12.646 2.355 1.00 24.25 449 VAL A N 1
ATOM 3349 C CA . VAL A 1 449 ? 11.622 12.401 2.867 1.00 19.64 449 VAL A CA 1
ATOM 3350 C C . VAL A 1 449 ? 12.588 13.479 2.385 1.00 21.92 449 VAL A C 1
ATOM 3351 O O . VAL A 1 449 ? 13.386 14.018 3.161 1.00 20.43 449 VAL A O 1
ATOM 3355 N N . ARG A 1 450 ? 12.558 13.790 1.091 1.00 21.11 450 ARG A N 1
ATOM 3356 C CA . ARG A 1 450 ? 13.479 14.790 0.560 1.00 22.96 450 ARG A CA 1
ATOM 3357 C C . ARG A 1 450 ? 13.209 16.177 1.144 1.00 23.91 450 ARG A C 1
ATOM 3358 O O . ARG A 1 450 ? 14.156 16.942 1.402 1.00 25.71 450 ARG A O 1
ATOM 3366 N N . GLN A 1 451 ? 11.939 16.497 1.402 1.00 27.62 451 GLN A N 1
ATOM 3367 C CA . GLN A 1 451 ? 11.585 17.769 2.036 1.00 25.43 451 GLN A CA 1
ATOM 3368 C C . GLN A 1 451 ? 12.048 17.850 3.484 1.00 27.10 451 GLN A C 1
ATOM 3369 O O . GLN A 1 451 ? 12.289 18.954 3.986 1.00 26.65 451 GLN A O 1
ATOM 3375 N N . SER A 1 452 ? 12.162 16.717 4.185 1.00 24.37 452 SER A N 1
ATOM 3376 C CA . SER A 1 452 ? 12.541 16.779 5.593 1.00 27.03 452 SER A CA 1
ATOM 3377 C C . SER A 1 452 ? 13.970 17.275 5.789 1.00 24.16 452 SER A C 1
ATOM 3378 O O . SER A 1 452 ? 14.307 17.759 6.877 1.00 24.76 452 SER A O 1
ATOM 3381 N N . VAL A 1 453 ? 14.806 17.195 4.752 1.00 25.80 453 VAL A N 1
ATOM 3382 C CA . VAL A 1 453 ? 16.191 17.629 4.850 1.00 29.08 453 VAL A CA 1
ATOM 3383 C C . VAL A 1 453 ? 16.376 19.068 4.382 1.00 29.68 453 VAL A C 1
ATOM 3384 O O . VAL A 1 453 ? 17.384 19.701 4.724 1.00 34.05 453 VAL A O 1
ATOM 3388 N N . ALA A 1 454 ? 15.418 19.618 3.644 1.00 32.70 454 ALA A N 1
ATOM 3389 C CA . ALA A 1 454 ? 15.522 20.996 3.189 1.00 33.88 454 ALA A CA 1
ATOM 3390 C C . ALA A 1 454 ? 15.166 21.974 4.316 1.00 37.16 454 ALA A C 1
ATOM 3391 O O . ALA A 1 454 ? 14.742 21.590 5.408 1.00 29.97 454 ALA A O 1
ATOM 3393 N N . ASP A 1 455 ? 15.350 23.266 4.034 1.00 39.70 455 ASP A N 1
ATOM 3394 C CA . ASP A 1 455 ? 15.105 24.295 5.037 1.00 38.79 455 ASP A CA 1
ATOM 3395 C C . ASP A 1 455 ? 13.655 24.250 5.495 1.00 35.38 455 ASP A C 1
ATOM 3396 O O . ASP A 1 455 ? 12.734 24.159 4.676 1.00 37.41 455 ASP A O 1
ATOM 3401 N N . GLY A 1 456 ? 13.453 24.290 6.811 1.00 31.04 456 GLY A N 1
ATOM 3402 C CA . GLY A 1 456 ? 12.144 24.114 7.384 1.00 33.40 456 GLY A CA 1
ATOM 3403 C C . GLY A 1 456 ? 11.714 22.675 7.575 1.00 34.71 456 GLY A C 1
ATOM 3404 O O . GLY A 1 456 ? 10.717 22.428 8.272 1.00 36.16 456 GLY A O 1
ATOM 3405 N N . GLY A 1 457 ? 12.418 21.714 6.978 1.00 29.86 457 GLY A N 1
ATOM 3406 C CA . GLY A 1 457 ? 12.036 20.322 7.120 1.00 27.51 457 GLY A CA 1
ATOM 3407 C C . GLY A 1 457 ? 12.368 19.771 8.491 1.00 28.39 457 GLY A C 1
ATOM 3408 O O . GLY A 1 457 ? 13.236 20.282 9.209 1.00 27.54 457 GLY A O 1
ATOM 3409 N N . VAL A 1 458 ? 11.668 18.694 8.866 1.00 22.49 458 VAL A N 1
ATOM 3410 C CA . VAL A 1 458 ? 11.819 18.172 10.221 1.00 24.10 458 VAL A CA 1
ATOM 3411 C C . VAL A 1 458 ? 13.257 17.703 10.487 1.00 26.79 458 VAL A C 1
ATOM 3412 O O . VAL A 1 458 ? 13.798 17.938 11.574 1.00 25.53 458 VAL A O 1
ATOM 3416 N N . THR A 1 459 ? 13.924 17.076 9.505 1.00 24.49 459 THR A N 1
ATOM 3417 C CA . THR A 1 459 ? 15.298 16.624 9.767 1.00 24.14 459 THR A CA 1
ATOM 3418 C C . THR A 1 459 ? 16.258 17.803 9.900 1.00 23.17 459 THR A C 1
ATOM 3419 O O . THR A 1 459 ? 17.153 17.785 10.751 1.00 23.73 459 THR A O 1
ATOM 3423 N N . ARG A 1 460 ? 16.084 18.846 9.085 1.00 24.03 460 ARG A N 1
ATOM 3424 C CA . ARG A 1 460 ? 16.943 20.018 9.226 1.00 27.23 460 ARG A CA 1
ATOM 3425 C C . ARG A 1 460 ? 16.785 20.648 10.610 1.00 26.69 460 ARG A C 1
ATOM 3426 O O . ARG A 1 460 ? 17.765 21.105 11.216 1.00 28.25 460 ARG A O 1
ATOM 3434 N N . MET A 1 461 ? 15.566 20.662 11.139 1.00 26.88 461 MET A N 1
ATOM 3435 C CA . MET A 1 461 ? 15.362 21.196 12.482 1.00 28.67 461 MET A CA 1
ATOM 3436 C C . MET A 1 461 ? 16.042 20.327 13.534 1.00 27.41 461 MET A C 1
ATOM 3437 O O . MET A 1 461 ? 16.634 20.845 14.492 1.00 25.30 461 MET A O 1
ATOM 3442 N N . GLU A 1 462 ? 15.980 19.004 13.372 1.00 26.37 462 GLU A N 1
ATOM 3443 C CA . GLU A 1 462 ? 16.663 18.116 14.305 1.00 26.90 462 GLU A CA 1
ATOM 3444 C C . GLU A 1 462 ? 18.174 18.329 14.258 1.00 22.73 462 GLU A C 1
ATOM 3445 O O . GLU A 1 462 ? 18.842 18.351 15.297 1.00 21.85 462 GLU A O 1
ATOM 3451 N N . LEU A 1 463 ? 18.725 18.466 13.051 1.00 23.08 463 LEU A N 1
ATOM 3452 C CA . LEU A 1 463 ? 20.158 18.637 12.886 1.00 22.51 463 LEU A CA 1
ATOM 3453 C C . LEU A 1 463 ? 20.612 19.981 13.447 1.00 24.09 463 LEU A C 1
ATOM 3454 O O . LEU A 1 463 ? 21.669 20.072 14.084 1.00 23.05 463 LEU A O 1
ATOM 3459 N N . ASP A 1 464 ? 19.821 21.034 13.227 1.00 24.91 464 ASP A N 1
ATOM 3460 C CA . ASP A 1 464 ? 20.131 22.331 13.820 1.00 25.37 464 ASP A CA 1
ATOM 3461 C C . ASP A 1 464 ? 20.175 22.226 15.336 1.00 24.85 464 ASP A C 1
ATOM 3462 O O . ASP A 1 464 ? 21.088 22.751 15.986 1.00 26.12 464 ASP A O 1
ATOM 3467 N N . SER A 1 465 ? 19.221 21.509 15.917 1.00 25.47 465 SER A N 1
ATOM 3468 C CA . SER A 1 465 ? 19.192 21.384 17.368 1.00 27.68 465 SER A CA 1
ATOM 3469 C C . SER A 1 465 ? 20.321 20.492 17.876 1.00 27.75 465 SER A C 1
ATOM 3470 O O . SER A 1 465 ? 20.907 20.764 18.940 1.00 24.29 465 SER A O 1
ATOM 3473 N N . PHE A 1 466 ? 20.648 19.419 17.137 1.00 24.42 466 PHE A N 1
ATOM 3474 C CA . PHE A 1 466 ? 21.787 18.593 17.519 1.00 24.92 466 PHE A CA 1
ATOM 3475 C C . PHE A 1 466 ? 23.075 19.409 17.521 1.00 23.77 466 PHE A C 1
ATOM 3476 O O . PHE A 1 466 ? 23.888 19.296 18.444 1.00 23.77 466 PHE A O 1
ATOM 3484 N N . ILE A 1 467 ? 23.289 20.220 16.481 1.00 23.92 467 ILE A N 1
ATOM 3485 C CA . ILE A 1 467 ? 24.493 21.050 16.412 1.00 24.55 467 ILE A CA 1
ATOM 3486 C C . ILE A 1 467 ? 24.522 22.049 17.564 1.00 29.05 467 ILE A C 1
ATOM 3487 O O . ILE A 1 467 ? 25.581 22.308 18.161 1.00 25.88 467 ILE A O 1
ATOM 3492 N N . ALA A 1 468 ? 23.365 22.625 17.890 1.00 28.12 468 ALA A N 1
ATOM 3493 C CA . ALA A 1 468 ? 23.285 23.527 19.035 1.00 30.40 468 ALA A CA 1
ATOM 3494 C C . ALA A 1 468 ? 23.651 22.805 20.317 1.00 26.60 468 ALA A C 1
ATOM 3495 O O . ALA A 1 468 ? 24.366 23.352 21.166 1.00 33.67 468 ALA A O 1
ATOM 3497 N N . GLN A 1 469 ? 23.187 21.565 20.464 1.00 27.44 469 GLN A N 1
ATOM 3498 C CA . GLN A 1 469 ? 23.500 20.771 21.648 1.00 31.33 469 GLN A CA 1
ATOM 3499 C C . GLN A 1 469 ? 24.996 20.554 21.788 1.00 29.65 469 GLN A C 1
ATOM 3500 O O . GLN A 1 469 ? 25.572 20.795 22.855 1.00 29.73 469 GLN A O 1
ATOM 3506 N N . ILE A 1 470 ? 25.655 20.095 20.718 1.00 27.26 470 ILE A N 1
ATOM 3507 C CA . ILE A 1 470 ? 27.053 19.700 20.888 1.00 27.32 470 ILE A CA 1
ATOM 3508 C C . ILE A 1 470 ? 28.008 20.880 20.901 1.00 28.49 470 ILE A C 1
ATOM 3509 O O . ILE A 1 470 ? 29.174 20.701 21.260 1.00 29.09 470 ILE A O 1
ATOM 3514 N N . SER A 1 471 ? 27.554 22.089 20.573 1.00 28.90 471 SER A N 1
ATOM 3515 C CA . SER A 1 471 ? 28.440 23.244 20.648 1.00 32.76 471 SER A CA 1
ATOM 3516 C C . SER A 1 471 ? 28.022 24.225 21.733 1.00 34.75 471 SER A C 1
ATOM 3517 O O . SER A 1 471 ? 28.455 25.379 21.711 1.00 37.89 471 SER A O 1
ATOM 3520 N N . ARG A 1 472 ? 27.205 23.784 22.688 1.00 32.70 472 ARG A N 1
ATOM 3521 C CA . ARG A 1 472 ? 26.854 24.629 23.820 1.00 39.48 472 ARG A CA 1
ATOM 3522 C C . ARG A 1 472 ? 28.102 24.942 24.639 1.00 40.16 472 ARG A C 1
ATOM 3523 O O . ARG A 1 472 ? 29.076 24.184 24.646 1.00 39.12 472 ARG A O 1
ATOM 3531 N N . ILE A 1 473 ? 28.072 26.069 25.340 1.00 44.91 473 ILE A N 1
ATOM 3532 C CA . ILE A 1 473 ? 29.208 26.431 26.181 1.00 48.22 473 ILE A CA 1
ATOM 3533 C C . ILE A 1 473 ? 28.855 26.267 27.645 1.00 51.18 473 ILE A C 1
ATOM 3534 O O . ILE A 1 473 ? 28.559 25.152 28.083 1.00 49.41 473 ILE A O 1
ATOM 3539 N N . GLN B 1 19 ? 72.438 -17.171 10.559 1.00 33.16 19 GLN B N 1
ATOM 3540 C CA . GLN B 1 19 ? 72.655 -16.627 11.902 1.00 36.23 19 GLN B CA 1
ATOM 3541 C C . GLN B 1 19 ? 71.434 -15.850 12.380 1.00 31.45 19 GLN B C 1
ATOM 3542 O O . GLN B 1 19 ? 70.821 -15.090 11.622 1.00 26.10 19 GLN B O 1
ATOM 3548 N N . ILE B 1 20 ? 71.095 -16.105 13.640 1.00 25.25 20 ILE B N 1
ATOM 3549 C CA . ILE B 1 20 ? 70.043 -15.438 14.389 1.00 27.04 20 ILE B CA 1
ATOM 3550 C C . ILE B 1 20 ? 70.730 -14.448 15.312 1.00 24.86 20 ILE B C 1
ATOM 3551 O O . ILE B 1 20 ? 71.802 -14.742 15.849 1.00 24.47 20 ILE B O 1
ATOM 3556 N N . VAL B 1 21 ? 70.130 -13.282 15.521 1.00 21.81 21 VAL B N 1
ATOM 3557 C CA . VAL B 1 21 ? 70.690 -12.333 16.475 1.00 22.75 21 VAL B CA 1
ATOM 3558 C C . VAL B 1 21 ? 69.517 -11.667 17.175 1.00 22.33 21 VAL B C 1
ATOM 3559 O O . VAL B 1 21 ? 68.454 -11.472 16.579 1.00 23.89 21 VAL B O 1
ATOM 3563 N N . VAL B 1 22 ? 69.698 -11.364 18.457 1.00 21.79 22 VAL B N 1
ATOM 3564 C CA . VAL B 1 22 ? 68.674 -10.722 19.280 1.00 21.52 22 VAL B CA 1
ATOM 3565 C C . VAL B 1 22 ? 69.139 -9.313 19.614 1.00 23.25 22 VAL B C 1
ATOM 3566 O O . VAL B 1 22 ? 70.316 -9.101 19.947 1.00 20.49 22 VAL B O 1
ATOM 3570 N N . VAL B 1 23 ? 68.208 -8.355 19.552 1.00 22.49 23 VAL B N 1
ATOM 3571 C CA . VAL B 1 23 ? 68.433 -6.987 20.004 1.00 19.80 23 VAL B CA 1
ATOM 3572 C C . VAL B 1 23 ? 67.444 -6.721 21.133 1.00 19.31 23 VAL B C 1
ATOM 3573 O O . VAL B 1 23 ? 66.232 -6.838 20.935 1.00 20.76 23 VAL B O 1
ATOM 3577 N N . MET B 1 24 ? 67.976 -6.385 22.305 1.00 17.84 24 MET B N 1
ATOM 3578 C CA . MET B 1 24 ? 67.231 -6.153 23.541 1.00 20.48 24 MET B CA 1
ATOM 3579 C C . MET B 1 24 ? 67.050 -4.648 23.646 1.00 21.87 24 MET B C 1
ATOM 3580 O O . MET B 1 24 ? 68.046 -3.920 23.669 1.00 18.37 24 MET B O 1
ATOM 3585 N N . VAL B 1 25 ? 65.814 -4.162 23.709 1.00 19.37 25 VAL B N 1
ATOM 3586 C CA . VAL B 1 25 ? 65.671 -2.716 23.848 1.00 18.91 25 VAL B CA 1
ATOM 3587 C C . VAL B 1 25 ? 64.777 -2.423 25.044 1.00 20.39 25 VAL B C 1
ATOM 3588 O O . VAL B 1 25 ? 63.558 -2.435 24.895 1.00 20.22 25 VAL B O 1
ATOM 3592 N N . PRO B 1 26 ? 65.320 -2.184 26.235 1.00 21.22 26 PRO B N 1
ATOM 3593 C CA . PRO B 1 26 ? 64.466 -1.879 27.392 1.00 18.56 26 PRO B CA 1
ATOM 3594 C C . PRO B 1 26 ? 64.038 -0.423 27.411 1.00 20.81 26 PRO B C 1
ATOM 3595 O O . PRO B 1 26 ? 64.640 0.450 26.782 1.00 22.40 26 PRO B O 1
ATOM 3599 N N . PHE B 1 27 ? 62.965 -0.173 28.141 1.00 19.02 27 PHE B N 1
ATOM 3600 C CA . PHE B 1 27 ? 62.704 1.188 28.575 1.00 21.12 27 PHE B CA 1
ATOM 3601 C C . PHE B 1 27 ? 63.690 1.551 29.689 1.00 23.48 27 PHE B C 1
ATOM 3602 O O . PHE B 1 27 ? 63.950 0.730 30.572 1.00 24.59 27 PHE B O 1
ATOM 3610 N N . PRO B 1 28 ? 64.280 2.755 29.660 1.00 23.20 28 PRO B N 1
ATOM 3611 C CA . PRO B 1 28 ? 65.361 3.102 30.613 1.00 22.04 28 PRO B CA 1
ATOM 3612 C C . PRO B 1 28 ? 64.852 3.430 32.011 1.00 25.69 28 PRO B C 1
ATOM 3613 O O . PRO B 1 28 ? 64.892 4.565 32.499 1.00 24.68 28 PRO B O 1
ATOM 3617 N N . ALA B 1 29 ? 64.348 2.399 32.681 1.00 23.04 29 ALA B N 1
ATOM 3618 C CA . ALA B 1 29 ? 63.953 2.477 34.078 1.00 25.12 29 ALA B CA 1
ATOM 3619 C C . ALA B 1 29 ? 64.366 1.168 34.734 1.00 23.71 29 ALA B C 1
ATOM 3620 O O . ALA B 1 29 ? 64.415 0.124 34.077 1.00 18.81 29 ALA B O 1
ATOM 3622 N N . GLN B 1 30 ? 64.648 1.228 36.037 1.00 22.25 30 GLN B N 1
ATOM 3623 C CA . GLN B 1 30 ? 65.445 0.182 36.671 1.00 24.78 30 GLN B CA 1
ATOM 3624 C C . GLN B 1 30 ? 64.872 -1.206 36.440 1.00 22.17 30 GLN B C 1
ATOM 3625 O O . GLN B 1 30 ? 65.563 -2.100 35.936 1.00 20.03 30 GLN B O 1
ATOM 3631 N N . SER B 1 31 ? 63.617 -1.414 36.845 1.00 23.20 31 SER B N 1
ATOM 3632 C CA . SER B 1 31 ? 62.961 -2.704 36.644 1.00 26.09 31 SER B CA 1
ATOM 3633 C C . SER B 1 31 ? 63.092 -3.198 35.204 1.00 20.71 31 SER B C 1
ATOM 3634 O O . SER B 1 31 ? 63.362 -4.381 34.958 1.00 21.70 31 SER B O 1
ATOM 3637 N N . HIS B 1 32 ? 62.850 -2.311 34.241 1.00 23.25 32 HIS B N 1
ATOM 3638 C CA . HIS B 1 32 ? 62.826 -2.730 32.843 1.00 22.11 32 HIS B CA 1
ATOM 3639 C C . HIS B 1 32 ? 64.232 -3.031 32.320 1.00 22.15 32 HIS B C 1
ATOM 3640 O O . HIS B 1 32 ? 64.432 -4.010 31.590 1.00 20.78 32 HIS B O 1
ATOM 3647 N N . LEU B 1 33 ? 65.217 -2.186 32.648 1.00 21.32 33 LEU B N 1
ATOM 3648 C CA . LEU B 1 33 ? 66.605 -2.490 32.289 1.00 20.65 33 LEU B CA 1
ATOM 3649 C C . LEU B 1 33 ? 67.034 -3.838 32.850 1.00 21.88 33 LEU B C 1
ATOM 3650 O O . LEU B 1 33 ? 67.634 -4.665 32.147 1.00 22.91 33 LEU B O 1
ATOM 3655 N N . ASN B 1 34 ? 66.735 -4.069 34.125 1.00 20.35 34 ASN B N 1
ATOM 3656 C CA . ASN B 1 34 ? 67.132 -5.305 34.784 1.00 22.45 34 ASN B CA 1
ATOM 3657 C C . ASN B 1 34 ? 66.443 -6.523 34.187 1.00 22.02 34 ASN B C 1
ATOM 3658 O O . ASN B 1 34 ? 67.082 -7.566 34.002 1.00 25.18 34 ASN B O 1
ATOM 3663 N N . GLN B 1 35 ? 65.137 -6.423 33.906 1.00 22.67 35 GLN B N 1
ATOM 3664 C CA . GLN B 1 35 ? 64.395 -7.529 33.291 1.00 24.89 35 GLN B CA 1
ATOM 3665 C C . GLN B 1 35 ? 65.089 -8.052 32.040 1.00 23.39 35 GLN B C 1
ATOM 3666 O O . GLN B 1 35 ? 65.209 -9.261 31.841 1.00 20.43 35 GLN B O 1
ATOM 3672 N N . LEU B 1 36 ? 65.484 -7.155 31.143 1.00 21.66 36 LEU B N 1
ATOM 3673 C CA . LEU B 1 36 ? 66.064 -7.623 29.888 1.00 22.57 36 LEU B CA 1
ATOM 3674 C C . LEU B 1 36 ? 67.516 -8.058 30.029 1.00 20.65 36 LEU B C 1
ATOM 3675 O O . LEU B 1 36 ? 67.999 -8.840 29.201 1.00 18.86 36 LEU B O 1
ATOM 3680 N N . LEU B 1 37 ? 68.234 -7.581 31.049 1.00 21.25 37 LEU B N 1
ATOM 3681 C CA . LEU B 1 37 ? 69.531 -8.177 31.352 1.00 22.17 37 LEU B CA 1
ATOM 3682 C C . LEU B 1 37 ? 69.369 -9.651 31.729 1.00 22.45 37 LEU B C 1
ATOM 3683 O O . LEU B 1 37 ? 70.138 -10.513 31.285 1.00 20.36 37 LEU B O 1
ATOM 3688 N N . HIS B 1 38 ? 68.364 -9.964 32.533 1.00 21.34 38 HIS B N 1
ATOM 3689 C CA . HIS B 1 38 ? 68.178 -11.354 32.926 1.00 23.49 38 HIS B CA 1
ATOM 3690 C C . HIS B 1 38 ? 67.536 -12.202 31.834 1.00 22.30 38 HIS B C 1
ATOM 3691 O O . HIS B 1 38 ? 67.839 -13.399 31.744 1.00 22.41 38 HIS B O 1
ATOM 3698 N N . LEU B 1 39 ? 66.696 -11.625 30.969 1.00 17.68 39 LEU B N 1
ATOM 3699 C CA . LEU B 1 39 ? 66.307 -12.383 29.785 1.00 20.27 39 LEU B CA 1
ATOM 3700 C C . LEU B 1 39 ? 67.537 -12.706 28.944 1.00 20.98 39 LEU B C 1
ATOM 3701 O O . LEU B 1 39 ? 67.646 -13.804 28.387 1.00 21.78 39 LEU B O 1
ATOM 3706 N N . SER B 1 40 ? 68.493 -11.770 28.860 1.00 21.08 40 SER B N 1
ATOM 3707 C CA . SER B 1 40 ? 69.721 -12.057 28.124 1.00 22.11 40 SER B CA 1
ATOM 3708 C C . SER B 1 40 ? 70.467 -13.211 28.762 1.00 20.99 40 SER B C 1
ATOM 3709 O O . SER B 1 40 ? 70.989 -14.087 28.061 1.00 24.79 40 SER B O 1
ATOM 3712 N N . ARG B 1 41 ? 70.496 -13.245 30.099 1.00 23.93 41 ARG B N 1
ATOM 3713 C CA . ARG B 1 41 ? 71.107 -14.371 30.798 1.00 23.44 41 ARG B CA 1
ATOM 3714 C C . ARG B 1 41 ? 70.433 -15.687 30.417 1.00 23.29 41 ARG B C 1
ATOM 3715 O O . ARG B 1 41 ? 71.115 -16.699 30.224 1.00 24.99 41 ARG B O 1
ATOM 3723 N N . LEU B 1 42 ? 69.102 -15.686 30.271 1.00 26.41 42 LEU B N 1
ATOM 3724 C CA . LEU B 1 42 ? 68.371 -16.912 29.921 1.00 24.12 42 LEU B CA 1
ATOM 3725 C C . LEU B 1 42 ? 68.632 -17.341 28.479 1.00 25.42 42 LEU B C 1
ATOM 3726 O O . LEU B 1 42 ? 68.726 -18.542 28.195 1.00 22.21 42 LEU B O 1
ATOM 3731 N N . ILE B 1 43 ? 68.751 -16.384 27.554 1.00 22.97 43 ILE B N 1
ATOM 3732 C CA . ILE B 1 43 ? 68.860 -16.732 26.129 1.00 22.51 43 ILE B CA 1
ATOM 3733 C C . ILE B 1 43 ? 70.303 -17.033 25.744 1.00 25.16 43 ILE B C 1
ATOM 3734 O O . ILE B 1 43 ? 70.559 -17.884 24.879 1.00 24.85 43 ILE B O 1
ATOM 3739 N N . SER B 1 44 ? 71.260 -16.379 26.391 1.00 24.22 44 SER B N 1
ATOM 3740 C CA . SER B 1 44 ? 72.657 -16.513 25.987 1.00 29.21 44 SER B CA 1
ATOM 3741 C C . SER B 1 44 ? 73.161 -17.956 25.893 1.00 29.35 44 SER B C 1
ATOM 3742 O O . SER B 1 44 ? 73.876 -18.251 24.922 1.00 31.16 44 SER B O 1
ATOM 3745 N N . PRO B 1 45 ? 72.826 -18.892 26.795 1.00 25.97 45 PRO B N 1
ATOM 3746 C CA . PRO B 1 45 ? 73.384 -20.256 26.668 1.00 27.70 45 PRO B CA 1
ATOM 3747 C C . PRO B 1 45 ? 72.922 -20.995 25.423 1.00 28.53 45 PRO B C 1
ATOM 3748 O O . PRO B 1 45 ? 73.467 -22.064 25.120 1.00 28.47 45 PRO B O 1
ATOM 3752 N N . TYR B 1 46 ? 71.900 -20.504 24.737 1.00 26.88 46 TYR B N 1
ATOM 3753 C CA . TYR B 1 46 ? 71.449 -21.096 23.491 1.00 25.08 46 TYR B CA 1
ATOM 3754 C C . TYR B 1 46 ? 72.333 -20.690 22.320 1.00 26.80 46 TYR B C 1
ATOM 3755 O O . TYR B 1 46 ? 72.029 -21.035 21.173 1.00 28.24 46 TYR B O 1
ATOM 3764 N N . ASN B 1 47 ? 73.391 -19.929 22.594 1.00 23.50 47 ASN B N 1
ATOM 3765 C CA . ASN B 1 47 ? 74.422 -19.576 21.623 1.00 27.21 47 ASN B CA 1
ATOM 3766 C C . ASN B 1 47 ? 73.839 -18.667 20.534 1.00 31.30 47 ASN B C 1
ATOM 3767 O O . ASN B 1 47 ? 74.003 -18.896 19.336 1.00 31.98 47 ASN B O 1
ATOM 3772 N N . ILE B 1 48 ? 73.126 -17.634 20.971 1.00 26.93 48 ILE B N 1
ATOM 3773 C CA . ILE B 1 48 ? 72.573 -16.608 20.099 1.00 26.16 48 ILE B CA 1
ATOM 3774 C C . ILE B 1 48 ? 73.196 -15.283 20.514 1.00 25.18 48 ILE B C 1
ATOM 3775 O O . ILE B 1 48 ? 73.133 -14.915 21.689 1.00 24.24 48 ILE B O 1
ATOM 3780 N N . PRO B 1 49 ? 73.828 -14.544 19.606 1.00 24.81 49 PRO B N 1
ATOM 3781 C CA . PRO B 1 49 ? 74.356 -13.232 19.987 1.00 25.06 49 PRO B CA 1
ATOM 3782 C C . PRO B 1 49 ? 73.227 -12.290 20.391 1.00 22.35 49 PRO B C 1
ATOM 3783 O O . PRO B 1 49 ? 72.133 -12.307 19.816 1.00 19.70 49 PRO B O 1
ATOM 3787 N N . ILE B 1 50 ? 73.510 -11.476 21.398 1.00 22.07 50 ILE B N 1
ATOM 3788 C CA . ILE B 1 50 ? 72.546 -10.553 21.975 1.00 21.68 50 ILE B CA 1
ATOM 3789 C C . ILE B 1 50 ? 73.176 -9.171 22.009 1.00 24.12 50 ILE B C 1
ATOM 3790 O O . ILE B 1 50 ? 74.299 -9.007 22.494 1.00 23.13 50 ILE B O 1
ATOM 3795 N N . HIS B 1 51 ? 72.448 -8.188 21.491 1.00 21.21 51 HIS B N 1
ATOM 3796 C CA . HIS B 1 51 ? 72.799 -6.782 21.565 1.00 18.38 51 HIS B CA 1
ATOM 3797 C C . HIS B 1 51 ? 71.815 -6.129 22.516 1.00 21.36 51 HIS B C 1
ATOM 3798 O O . HIS B 1 51 ? 70.605 -6.324 22.384 1.00 27.31 51 HIS B O 1
ATOM 3805 N N . TYR B 1 52 ? 72.326 -5.369 23.468 1.00 19.39 52 TYR B N 1
ATOM 3806 C CA . TYR B 1 52 ? 71.497 -4.732 24.480 1.00 19.41 52 TYR B CA 1
ATOM 3807 C C . TYR B 1 52 ? 71.715 -3.228 24.393 1.00 21.22 52 TYR B C 1
ATOM 3808 O O . TYR B 1 52 ? 72.857 -2.760 24.453 1.00 22.46 52 TYR B O 1
ATOM 3817 N N . VAL B 1 53 ? 70.625 -2.475 24.272 1.00 19.92 53 VAL B N 1
ATOM 3818 C CA . VAL B 1 53 ? 70.681 -1.072 23.868 1.00 19.97 53 VAL B CA 1
ATOM 3819 C C . VAL B 1 53 ? 70.110 -0.195 24.969 1.00 21.67 53 VAL B C 1
ATOM 3820 O O . VAL B 1 53 ? 68.944 -0.361 25.341 1.00 22.46 53 VAL B O 1
ATOM 3824 N N . SER B 1 54 ? 70.909 0.758 25.460 1.00 21.79 54 SER B N 1
ATOM 3825 C CA . SER B 1 54 ? 70.401 1.844 26.310 1.00 23.24 54 SER B CA 1
ATOM 3826 C C . SER B 1 54 ? 71.336 3.049 26.222 1.00 27.16 54 SER B C 1
ATOM 3827 O O . SER B 1 54 ? 72.204 3.120 25.346 1.00 24.69 54 SER B O 1
ATOM 3830 N N . THR B 1 55 ? 71.139 4.017 27.138 1.00 24.41 55 THR B N 1
ATOM 3831 C CA . THR B 1 55 ? 71.985 5.206 27.259 1.00 26.57 55 THR B CA 1
ATOM 3832 C C . THR B 1 55 ? 73.209 4.914 28.130 1.00 26.12 55 THR B C 1
ATOM 3833 O O . THR B 1 55 ? 73.207 3.958 28.917 1.00 24.15 55 THR B O 1
ATOM 3837 N N . PRO B 1 56 ? 74.274 5.725 28.012 1.00 24.07 56 PRO B N 1
ATOM 3838 C CA . PRO B 1 56 ? 75.425 5.544 28.920 1.00 26.17 56 PRO B CA 1
ATOM 3839 C C . PRO B 1 56 ? 75.041 5.565 30.389 1.00 25.34 56 PRO B C 1
ATOM 3840 O O . PRO B 1 56 ? 75.479 4.694 31.157 1.00 24.28 56 PRO B O 1
ATOM 3844 N N . SER B 1 57 ? 74.218 6.530 30.795 1.00 22.13 57 SER B N 1
ATOM 3845 C CA . SER B 1 57 ? 73.834 6.630 32.200 1.00 24.98 57 SER B CA 1
ATOM 3846 C C . SER B 1 57 ? 73.014 5.418 32.647 1.00 23.12 57 SER B C 1
ATOM 3847 O O . SER B 1 57 ? 73.212 4.895 33.755 1.00 23.26 57 SER B O 1
ATOM 3850 N N . HIS B 1 58 ? 72.077 4.965 31.816 1.00 23.56 58 HIS B N 1
ATOM 3851 C CA . HIS B 1 58 ? 71.232 3.844 32.227 1.00 23.81 58 HIS B CA 1
ATOM 3852 C C . HIS B 1 58 ? 71.963 2.509 32.143 1.00 25.75 58 HIS B C 1
ATOM 3853 O O . HIS B 1 58 ? 71.653 1.591 32.911 1.00 22.37 58 HIS B O 1
ATOM 3860 N N . VAL B 1 59 ? 72.948 2.383 31.248 1.00 22.20 59 VAL B N 1
ATOM 3861 C CA . VAL B 1 59 ? 73.786 1.189 31.261 1.00 23.49 59 VAL B CA 1
ATOM 3862 C C . VAL B 1 59 ? 74.649 1.158 32.521 1.00 23.79 59 VAL B C 1
ATOM 3863 O O . VAL B 1 59 ? 74.794 0.109 33.161 1.00 23.50 59 VAL B O 1
ATOM 3867 N N . ARG B 1 60 ? 75.219 2.309 32.904 1.00 22.31 60 ARG B N 1
ATOM 3868 C CA . ARG B 1 60 ? 75.940 2.420 34.170 1.00 25.52 60 ARG B CA 1
ATOM 3869 C C . ARG B 1 60 ? 75.042 2.051 35.345 1.00 27.29 60 ARG B C 1
ATOM 3870 O O . ARG B 1 60 ? 75.433 1.285 36.237 1.00 24.10 60 ARG B O 1
ATOM 3878 N N . GLN B 1 61 ? 73.828 2.592 35.358 1.00 23.05 61 GLN B N 1
ATOM 3879 C CA . GLN B 1 61 ? 72.880 2.258 36.418 1.00 23.69 61 GLN B CA 1
ATOM 3880 C C . GLN B 1 61 ? 72.555 0.765 36.415 1.00 22.23 61 GLN B C 1
ATOM 3881 O O . GLN B 1 61 ? 72.596 0.104 37.464 1.00 26.15 61 GLN B O 1
ATOM 3887 N N . ALA B 1 62 ? 72.232 0.216 35.239 1.00 21.95 62 ALA B N 1
ATOM 3888 C CA . ALA B 1 62 ? 71.846 -1.192 35.144 1.00 22.84 62 ALA B CA 1
ATOM 3889 C C . ALA B 1 62 ? 72.984 -2.105 35.585 1.00 27.55 62 ALA B C 1
ATOM 3890 O O . ALA B 1 62 ? 72.767 -3.068 36.328 1.00 23.28 62 ALA B O 1
ATOM 3892 N N . LYS B 1 63 ? 74.212 -1.802 35.154 1.00 24.70 63 LYS B N 1
ATOM 3893 C CA . LYS B 1 63 ? 75.352 -2.643 35.504 1.00 26.21 63 LYS B CA 1
ATOM 3894 C C . LYS B 1 63 ? 75.672 -2.539 36.987 1.00 23.97 63 LYS B C 1
ATOM 3895 O O . LYS B 1 63 ? 75.970 -3.545 37.638 1.00 24.32 63 LYS B O 1
ATOM 3901 N N . SER B 1 64 ? 75.629 -1.327 37.534 1.00 22.55 64 SER B N 1
ATOM 3902 C CA . SER B 1 64 ? 75.996 -1.139 38.932 1.00 25.36 64 SER B CA 1
ATOM 3903 C C . SER B 1 64 ? 75.058 -1.897 39.866 1.00 26.71 64 SER B C 1
ATOM 3904 O O . SER B 1 64 ? 75.479 -2.347 40.940 1.00 29.25 64 SER B O 1
ATOM 3907 N N . ARG B 1 65 ? 73.796 -2.058 39.472 1.00 23.78 65 ARG B N 1
ATOM 3908 C CA . ARG B 1 65 ? 72.777 -2.681 40.307 1.00 26.99 65 ARG B CA 1
ATOM 3909 C C . ARG B 1 65 ? 72.494 -4.129 39.937 1.00 25.13 65 ARG B C 1
ATOM 3910 O O . ARG B 1 65 ? 71.674 -4.777 40.601 1.00 25.81 65 ARG B O 1
ATOM 3918 N N . LEU B 1 66 ? 73.101 -4.636 38.867 1.00 23.66 66 LEU B N 1
ATOM 3919 C CA . LEU B 1 66 ? 72.844 -6.003 38.440 1.00 23.42 66 LEU B CA 1
ATOM 3920 C C . LEU B 1 66 ? 73.294 -6.962 39.527 1.00 25.34 66 LEU B C 1
ATOM 3921 O O . LEU B 1 66 ? 74.368 -6.791 40.108 1.00 21.65 66 LEU B O 1
ATOM 3926 N N . GLN B 1 67 ? 72.472 -7.978 39.794 1.00 23.63 67 GLN B N 1
ATOM 3927 C CA . GLN B 1 67 ? 72.826 -9.039 40.723 1.00 24.71 67 GLN B CA 1
ATOM 3928 C C . GLN B 1 67 ? 72.567 -10.409 40.113 1.00 26.35 67 GLN B C 1
ATOM 3929 O O . GLN B 1 67 ? 71.659 -10.591 39.298 1.00 24.35 67 GLN B O 1
ATOM 3935 N N . ASN B 1 68 ? 73.393 -11.372 40.527 1.00 25.47 68 ASN B N 1
ATOM 3936 C CA . ASN B 1 68 ? 73.185 -12.787 40.236 1.00 26.42 68 ASN B CA 1
ATOM 3937 C C . ASN B 1 68 ? 73.345 -13.084 38.752 1.00 28.71 68 ASN B C 1
ATOM 3938 O O . ASN B 1 68 ? 72.639 -13.924 38.184 1.00 29.81 68 ASN B O 1
ATOM 3943 N N . TRP B 1 69 ? 74.288 -12.398 38.119 1.00 26.76 69 TRP B N 1
ATOM 3944 C CA . TRP B 1 69 ? 74.697 -12.753 36.767 1.00 31.65 69 TRP B CA 1
ATOM 3945 C C . TRP B 1 69 ? 76.093 -12.190 36.523 1.00 32.00 69 TRP B C 1
ATOM 3946 O O . TRP B 1 69 ? 76.306 -10.988 36.682 1.00 31.57 69 TRP B O 1
ATOM 3957 N N . ASN B 1 70 ? 77.038 -13.043 36.136 1.00 34.56 70 ASN B N 1
ATOM 3958 C CA . ASN B 1 70 ? 78.347 -12.528 35.730 1.00 37.30 70 ASN B CA 1
ATOM 3959 C C . ASN B 1 70 ? 78.265 -12.104 34.276 1.00 37.44 70 ASN B C 1
ATOM 3960 O O . ASN B 1 70 ? 78.478 -12.892 33.356 1.00 39.53 70 ASN B O 1
ATOM 3965 N N . ILE B 1 71 ? 77.960 -10.823 34.082 1.00 33.72 71 ILE B N 1
ATOM 3966 C CA . ILE B 1 71 ? 77.760 -10.287 32.747 1.00 36.69 71 ILE B CA 1
ATOM 3967 C C . ILE B 1 71 ? 79.086 -10.240 31.989 1.00 40.27 71 ILE B C 1
ATOM 3968 O O . ILE B 1 71 ? 79.122 -10.456 30.772 1.00 39.33 71 ILE B O 1
ATOM 3973 N N . ASN B 1 72 ? 80.202 -10.024 32.695 1.00 44.29 72 ASN B N 1
ATOM 3974 C CA . ASN B 1 72 ? 81.496 -9.929 32.023 1.00 49.16 72 ASN B CA 1
ATOM 3975 C C . ASN B 1 72 ? 81.954 -11.261 31.440 1.00 45.18 72 ASN B C 1
ATOM 3976 O O . ASN B 1 72 ? 82.859 -11.271 30.600 1.00 52.21 72 ASN B O 1
ATOM 3981 N N . SER B 1 73 ? 81.335 -12.369 31.836 1.00 45.47 73 SER B N 1
ATOM 3982 C CA . SER B 1 73 ? 81.634 -13.687 31.302 1.00 47.09 73 SER B CA 1
ATOM 3983 C C . SER B 1 73 ? 80.650 -14.136 30.228 1.00 47.91 73 SER B C 1
ATOM 3984 O O . SER B 1 73 ? 80.735 -15.280 29.762 1.00 45.42 73 SER B O 1
ATOM 3987 N N . ALA B 1 74 ? 79.706 -13.286 29.838 1.00 44.30 74 ALA B N 1
ATOM 3988 C CA . ALA B 1 74 ? 78.730 -13.666 28.825 1.00 41.24 74 ALA B CA 1
ATOM 3989 C C . ALA B 1 74 ? 79.371 -13.527 27.449 1.00 45.22 74 ALA B C 1
ATOM 3990 O O . ALA B 1 74 ? 79.821 -12.441 27.066 1.00 46.28 74 ALA B O 1
ATOM 3992 N N . THR B 1 75 ? 79.399 -14.623 26.707 1.00 40.64 75 THR B N 1
ATOM 3993 C CA . THR B 1 75 ? 80.157 -14.690 25.471 1.00 45.98 75 THR B CA 1
ATOM 3994 C C . THR B 1 75 ? 79.675 -13.672 24.435 1.00 44.77 75 THR B C 1
ATOM 3995 O O . THR B 1 75 ? 80.255 -12.587 24.333 1.00 54.29 75 THR B O 1
ATOM 3999 N N . ASN B 1 76 ? 78.625 -13.969 23.683 1.00 38.82 76 ASN B N 1
ATOM 4000 C CA . ASN B 1 76 ? 78.223 -13.079 22.593 1.00 38.56 76 ASN B CA 1
ATOM 4001 C C . ASN B 1 76 ? 77.156 -12.083 23.059 1.00 30.92 76 ASN B C 1
ATOM 4002 O O . ASN B 1 76 ? 76.071 -11.998 22.493 1.00 28.60 76 ASN B O 1
ATOM 4007 N N . PHE B 1 77 ? 77.485 -11.329 24.106 1.00 27.98 77 PHE B N 1
ATOM 4008 C CA . PHE B 1 77 ? 76.595 -10.322 24.678 1.00 28.83 77 PHE B CA 1
ATOM 4009 C C . PHE B 1 77 ? 77.233 -8.952 24.520 1.00 27.92 77 PHE B C 1
ATOM 4010 O O . PHE B 1 77 ? 78.314 -8.714 25.064 1.00 29.51 77 PHE B O 1
ATOM 4018 N N . HIS B 1 78 ? 76.555 -8.049 23.804 1.00 23.84 78 HIS B N 1
ATOM 4019 C CA . HIS B 1 78 ? 77.127 -6.765 23.407 1.00 24.75 78 HIS B CA 1
ATOM 4020 C C . HIS B 1 78 ? 76.233 -5.628 23.872 1.00 25.57 78 HIS B C 1
ATOM 4021 O O . HIS B 1 78 ? 75.060 -5.561 23.493 1.00 27.28 78 HIS B O 1
ATOM 4028 N N . ILE B 1 79 ? 76.796 -4.711 24.639 1.00 25.21 79 ILE B N 1
ATOM 4029 C CA . ILE B 1 79 ? 76.069 -3.554 25.143 1.00 23.15 79 ILE B CA 1
ATOM 4030 C C . ILE B 1 79 ? 76.375 -2.368 24.240 1.00 26.13 79 ILE B C 1
ATOM 4031 O O . ILE B 1 79 ? 77.547 -2.089 23.955 1.00 24.62 79 ILE B O 1
ATOM 4036 N N . HIS B 1 80 ? 75.330 -1.665 23.799 1.00 21.17 80 HIS B N 1
ATOM 4037 C CA . HIS B 1 80 ? 75.455 -0.443 23.008 1.00 23.11 80 HIS B CA 1
ATOM 4038 C C . HIS B 1 80 ? 75.000 0.739 23.844 1.00 22.72 80 HIS B C 1
ATOM 4039 O O . HIS B 1 80 ? 73.826 0.809 24.232 1.00 23.56 80 HIS B O 1
ATOM 4046 N N . GLU B 1 81 ? 75.908 1.678 24.091 1.00 20.79 81 GLU B N 1
ATOM 4047 C CA . GLU B 1 81 ? 75.601 2.868 24.880 1.00 23.66 81 GLU B CA 1
ATOM 4048 C C . GLU B 1 81 ? 75.396 4.027 23.909 1.00 26.32 81 GLU B C 1
ATOM 4049 O O . GLU B 1 81 ? 76.362 4.566 23.361 1.00 26.49 81 GLU B O 1
ATOM 4055 N N . TYR B 1 82 ? 74.137 4.415 23.699 1.00 22.46 82 TYR B N 1
ATOM 4056 C CA . TYR B 1 82 ? 73.792 5.481 22.758 1.00 22.15 82 TYR B CA 1
ATOM 4057 C C . TYR B 1 82 ? 73.388 6.716 23.545 1.00 22.58 82 TYR B C 1
ATOM 4058 O O . TYR B 1 82 ? 72.436 6.640 24.338 1.00 25.33 82 TYR B O 1
ATOM 4067 N N . PRO B 1 83 ? 74.046 7.855 23.367 1.00 25.09 83 PRO B N 1
ATOM 4068 C CA . PRO B 1 83 ? 73.633 9.065 24.089 1.00 27.38 83 PRO B CA 1
ATOM 4069 C C . PRO B 1 83 ? 72.304 9.587 23.571 1.00 27.21 83 PRO B C 1
ATOM 4070 O O . PRO B 1 83 ? 71.968 9.434 22.395 1.00 27.09 83 PRO B O 1
ATOM 4074 N N . ILE B 1 84 ? 71.552 10.215 24.468 1.00 26.36 84 ILE B N 1
ATOM 4075 C CA . ILE B 1 84 ? 70.305 10.903 24.138 1.00 29.46 84 ILE B CA 1
ATOM 4076 C C . ILE B 1 84 ? 70.449 12.352 24.578 1.00 28.28 84 ILE B C 1
ATOM 4077 O O . ILE B 1 84 ? 71.388 12.697 25.318 1.00 30.38 84 ILE B O 1
ATOM 4082 N N . PRO B 1 85 ? 69.563 13.239 24.120 1.00 28.89 85 PRO B N 1
ATOM 4083 C CA . PRO B 1 85 ? 69.675 14.648 24.525 1.00 32.68 85 PRO B CA 1
ATOM 4084 C C . PRO B 1 85 ? 69.512 14.793 26.031 1.00 34.14 85 PRO B C 1
ATOM 4085 O O . PRO B 1 85 ? 68.904 13.953 26.696 1.00 26.78 85 PRO B O 1
ATOM 4089 N N . SER B 1 86 ? 70.105 15.856 26.567 1.00 29.29 86 SER B N 1
ATOM 4090 C CA . SER B 1 86 ? 69.908 16.202 27.957 1.00 29.73 86 SER B CA 1
ATOM 4091 C C . SER B 1 86 ? 68.429 16.410 28.237 1.00 29.24 86 SER B C 1
ATOM 4092 O O . SER B 1 86 ? 67.646 16.815 27.370 1.00 29.84 86 SER B O 1
ATOM 4095 N N . PHE B 1 87 ? 68.019 16.104 29.466 1.00 26.50 87 PHE B N 1
ATOM 4096 C CA . PHE B 1 87 ? 66.590 16.258 29.813 1.00 26.17 87 PHE B CA 1
ATOM 4097 C C . PHE B 1 87 ? 66.466 16.616 31.295 1.00 29.69 87 PHE B C 1
ATOM 4098 O O . PHE B 1 87 ? 67.423 16.494 32.033 1.00 28.17 87 PHE B O 1
ATOM 4106 N N . GLU B 1 88 ? 65.286 17.064 31.714 1.00 30.85 88 GLU B N 1
ATOM 4107 C CA . GLU B 1 88 ? 65.039 17.493 33.083 1.00 33.57 88 GLU B CA 1
ATOM 4108 C C . GLU B 1 88 ? 64.901 16.248 33.926 1.00 29.63 88 GLU B C 1
ATOM 4109 O O . GLU B 1 88 ? 63.896 15.546 33.819 1.00 29.28 88 GLU B O 1
ATOM 4115 N N . ALA B 1 89 ? 65.934 15.938 34.744 1.00 26.14 89 ALA B N 1
ATOM 4116 C CA . ALA B 1 89 ? 65.799 14.832 35.707 1.00 26.47 89 ALA B CA 1
ATOM 4117 C C . ALA B 1 89 ? 65.065 15.331 36.955 1.00 27.13 89 ALA B C 1
ATOM 4118 O O . ALA B 1 89 ? 65.640 15.512 38.027 1.00 30.66 89 ALA B O 1
ATOM 4120 N N . LEU B 1 90 ? 63.765 15.596 36.775 1.00 26.89 90 LEU B N 1
ATOM 4121 C CA . LEU B 1 90 ? 62.905 16.133 37.835 1.00 27.24 90 LEU B CA 1
ATOM 4122 C C . LEU B 1 90 ? 62.971 15.281 39.102 1.00 26.73 90 LEU B C 1
ATOM 4123 O O . LEU B 1 90 ? 63.086 14.055 39.034 1.00 26.17 90 LEU B O 1
ATOM 4128 N N . PRO B 1 91 ? 62.863 15.905 40.276 1.00 27.86 91 PRO B N 1
ATOM 4129 C CA . PRO B 1 91 ? 62.766 15.130 41.502 1.00 24.86 91 PRO B CA 1
ATOM 4130 C C . PRO B 1 91 ? 61.394 14.501 41.634 1.00 27.29 91 PRO B C 1
ATOM 4131 O O . PRO B 1 91 ? 60.391 15.052 41.146 1.00 26.26 91 PRO B O 1
ATOM 4135 N N . PRO B 1 92 ? 61.288 13.350 42.296 1.00 28.94 92 PRO B N 1
ATOM 4136 C CA . PRO B 1 92 ? 59.964 12.779 42.567 1.00 27.85 92 PRO B CA 1
ATOM 4137 C C . PRO B 1 92 ? 59.161 13.681 43.492 1.00 30.12 92 PRO B C 1
ATOM 4138 O O . PRO B 1 92 ? 59.716 14.394 44.329 1.00 31.96 92 PRO B O 1
ATOM 4142 N N . ASN B 1 93 ? 57.838 13.650 43.324 1.00 29.39 93 ASN B N 1
ATOM 4143 C CA . ASN B 1 93 ? 56.912 14.445 44.128 1.00 32.21 93 ASN B CA 1
ATOM 4144 C C . ASN B 1 93 ? 56.024 13.532 44.963 1.00 29.74 93 ASN B C 1
ATOM 4145 O O . ASN B 1 93 ? 55.099 12.915 44.415 1.00 29.84 93 ASN B O 1
ATOM 4150 N N . PRO B 1 94 ? 56.216 13.457 46.282 1.00 29.74 94 PRO B N 1
ATOM 4151 C CA . PRO B 1 94 ? 55.346 12.601 47.104 1.00 30.16 94 PRO B CA 1
ATOM 4152 C C . PRO B 1 94 ? 53.900 13.048 47.118 1.00 33.12 94 PRO B C 1
ATOM 4153 O O . PRO B 1 94 ? 53.026 12.253 47.487 1.00 32.12 94 PRO B O 1
ATOM 4157 N N . ASN B 1 95 ? 53.620 14.301 46.768 1.00 30.60 95 ASN B N 1
ATOM 4158 C CA . ASN B 1 95 ? 52.270 14.840 46.856 1.00 35.29 95 ASN B CA 1
ATOM 4159 C C . ASN B 1 95 ? 51.495 14.723 45.549 1.00 39.05 95 ASN B C 1
ATOM 4160 O O . ASN B 1 95 ? 50.350 15.175 45.487 1.00 40.70 95 ASN B O 1
ATOM 4165 N N . ASP B 1 96 ? 52.092 14.130 44.514 1.00 37.97 96 ASP B N 1
ATOM 4166 C CA . ASP B 1 96 ? 51.381 13.685 43.324 1.00 37.78 96 ASP B CA 1
ATOM 4167 C C . ASP B 1 96 ? 50.231 12.764 43.734 1.00 44.48 96 ASP B C 1
ATOM 4168 O O . ASP B 1 96 ? 50.471 11.727 44.375 1.00 42.06 96 ASP B O 1
ATOM 4173 N N . PRO B 1 97 ? 48.991 13.079 43.353 1.00 43.78 97 PRO B N 1
ATOM 4174 C CA . PRO B 1 97 ? 47.847 12.258 43.799 1.00 44.21 97 PRO B CA 1
ATOM 4175 C C . PRO B 1 97 ? 47.912 10.807 43.353 1.00 44.72 97 PRO B C 1
ATOM 4176 O O . PRO B 1 97 ? 47.463 9.929 44.102 1.00 42.03 97 PRO B O 1
ATOM 4180 N N . THR B 1 98 ? 48.471 10.516 42.169 1.00 35.72 98 THR B N 1
ATOM 4181 C CA . THR B 1 98 ? 48.374 9.160 41.632 1.00 36.64 98 THR B CA 1
ATOM 4182 C C . THR B 1 98 ? 49.441 8.202 42.157 1.00 36.77 98 THR B C 1
ATOM 4183 O O . THR B 1 98 ? 49.262 6.980 42.024 1.00 38.90 98 THR B O 1
ATOM 4187 N N . LYS B 1 99 ? 50.548 8.710 42.707 1.00 33.76 99 LYS B N 1
ATOM 4188 C CA . LYS B 1 99 ? 51.743 7.959 43.118 1.00 29.70 99 LYS B CA 1
ATOM 4189 C C . LYS B 1 99 ? 52.547 7.459 41.918 1.00 29.41 99 LYS B C 1
ATOM 4190 O O . LYS B 1 99 ? 53.631 6.905 42.105 1.00 29.41 99 LYS B O 1
ATOM 4196 N N . PHE B 1 100 ? 52.053 7.649 40.696 1.00 27.36 100 PHE B N 1
ATOM 4197 C CA . PHE B 1 100 ? 52.774 7.282 39.488 1.00 26.17 100 PHE B CA 1
ATOM 4198 C C . PHE B 1 100 ? 54.032 8.148 39.359 1.00 25.70 100 PHE B C 1
ATOM 4199 O O . PHE B 1 100 ? 54.031 9.307 39.763 1.00 25.34 100 PHE B O 1
ATOM 4207 N N . PRO B 1 101 ? 55.130 7.603 38.811 1.00 27.75 101 PRO B N 1
ATOM 4208 C CA . PRO B 1 101 ? 56.388 8.398 38.698 1.00 24.44 101 PRO B CA 1
ATOM 4209 C C . PRO B 1 101 ? 56.354 9.426 37.571 1.00 25.01 101 PRO B C 1
ATOM 4210 O O . PRO B 1 101 ? 57.086 9.343 36.579 1.00 23.63 101 PRO B O 1
ATOM 4214 N N . THR B 1 102 ? 55.511 10.442 37.739 1.00 25.71 102 THR B N 1
ATOM 4215 C CA . THR B 1 102 ? 55.291 11.451 36.704 1.00 25.89 102 THR B CA 1
ATOM 4216 C C . THR B 1 102 ? 56.535 12.287 36.435 1.00 25.20 102 THR B C 1
ATOM 4217 O O . THR B 1 102 ? 56.645 12.891 35.364 1.00 25.26 102 THR B O 1
ATOM 4221 N N . HIS B 1 103 ? 57.482 12.320 37.370 1.00 23.29 103 HIS B N 1
ATOM 4222 C CA . HIS B 1 103 ? 58.730 13.035 37.160 1.00 26.97 103 HIS B CA 1
ATOM 4223 C C . HIS B 1 103 ? 59.567 12.415 36.045 1.00 24.95 103 HIS B C 1
ATOM 4224 O O . HIS B 1 103 ? 60.555 13.026 35.619 1.00 26.66 103 HIS B O 1
ATOM 4231 N N . LEU B 1 104 ? 59.183 11.233 35.550 1.00 22.48 104 LEU B N 1
ATOM 4232 C CA . LEU B 1 104 ? 59.901 10.564 34.471 1.00 27.22 104 LEU B CA 1
ATOM 4233 C C . LEU B 1 104 ? 59.487 11.045 33.089 1.00 27.29 104 LEU B C 1
ATOM 4234 O O . LEU B 1 104 ? 60.075 10.594 32.099 1.00 26.48 104 LEU B O 1
ATOM 4239 N N . LEU B 1 105 ? 58.478 11.911 32.985 1.00 25.71 105 LEU B N 1
ATOM 4240 C CA . LEU B 1 105 ? 57.994 12.289 31.657 1.00 28.26 105 LEU B CA 1
ATOM 4241 C C . LEU B 1 105 ? 59.082 12.891 30.768 1.00 28.72 105 LEU B C 1
ATOM 4242 O O . LEU B 1 105 ? 59.105 12.559 29.568 1.00 28.36 105 LEU B O 1
ATOM 4247 N N . PRO B 1 106 ? 59.985 13.760 31.245 1.00 24.83 106 PRO B N 1
ATOM 4248 C CA . PRO B 1 106 ? 60.998 14.284 30.313 1.00 26.64 106 PRO B CA 1
ATOM 4249 C C . PRO B 1 106 ? 61.902 13.191 29.777 1.00 27.83 106 PRO B C 1
ATOM 4250 O O . PRO B 1 106 ? 62.314 13.256 28.610 1.00 26.86 106 PRO B O 1
ATOM 4254 N N . LEU B 1 107 ? 62.184 12.158 30.580 1.00 24.53 107 LEU B N 1
ATOM 4255 C CA . LEU B 1 107 ? 62.980 11.037 30.085 1.00 24.52 107 LEU B CA 1
ATOM 4256 C C . LEU B 1 107 ? 62.209 10.231 29.047 1.00 23.77 107 LEU B C 1
ATOM 4257 O O . LEU B 1 107 ? 62.796 9.782 28.055 1.00 26.18 107 LEU B O 1
ATOM 4262 N N . PHE B 1 108 ? 60.901 10.020 29.248 1.00 24.73 108 PHE B N 1
ATOM 4263 C CA . PHE B 1 108 ? 60.091 9.413 28.184 1.00 28.42 108 PHE B CA 1
ATOM 4264 C C . PHE B 1 108 ? 60.322 10.107 26.844 1.00 27.77 108 PHE B C 1
ATOM 4265 O O . PHE B 1 108 ? 60.611 9.453 25.837 1.00 29.43 108 PHE B O 1
ATOM 4273 N N . HIS B 1 109 ? 60.209 11.435 26.818 1.00 27.68 109 HIS B N 1
ATOM 4274 C CA . HIS B 1 109 ? 60.390 12.175 25.568 1.00 29.86 109 HIS B CA 1
ATOM 4275 C C . HIS B 1 109 ? 61.827 12.088 25.057 1.00 28.27 109 HIS B C 1
ATOM 4276 O O . HIS B 1 109 ? 62.055 11.889 23.858 1.00 26.57 109 HIS B O 1
ATOM 4283 N N . ALA B 1 110 ? 62.807 12.229 25.950 1.00 24.93 110 ALA B N 1
ATOM 4284 C CA . ALA B 1 110 ? 64.202 12.158 25.535 1.00 26.27 110 ALA B CA 1
ATOM 4285 C C . ALA B 1 110 ? 64.542 10.780 24.981 1.00 26.04 110 ALA B C 1
ATOM 4286 O O . ALA B 1 110 ? 65.265 10.664 23.986 1.00 25.44 110 ALA B O 1
ATOM 4288 N N . SER B 1 111 ? 63.982 9.722 25.572 1.00 25.93 111 SER B N 1
ATOM 4289 C CA . SER B 1 111 ? 64.346 8.374 25.148 1.00 22.65 111 SER B CA 1
ATOM 4290 C C . SER B 1 111 ? 63.909 8.048 23.718 1.00 23.53 111 SER B C 1
ATOM 4291 O O . SER B 1 111 ? 64.461 7.116 23.123 1.00 24.05 111 SER B O 1
ATOM 4294 N N . ARG B 1 112 ? 62.916 8.756 23.160 1.00 26.36 112 ARG B N 1
ATOM 4295 C CA . ARG B 1 112 ? 62.520 8.486 21.780 1.00 24.57 112 ARG B CA 1
ATOM 4296 C C . ARG B 1 112 ? 63.658 8.717 20.807 1.00 29.00 112 ARG B C 1
ATOM 4297 O O . ARG B 1 112 ? 63.638 8.165 19.697 1.00 27.82 112 ARG B O 1
ATOM 4305 N N . HIS B 1 113 ? 64.660 9.498 21.217 1.00 27.83 113 HIS B N 1
ATOM 4306 C CA . HIS B 1 113 ? 65.824 9.784 20.386 1.00 27.02 113 HIS B CA 1
ATOM 4307 C C . HIS B 1 113 ? 66.630 8.534 20.049 1.00 31.16 113 HIS B C 1
ATOM 4308 O O . HIS B 1 113 ? 67.368 8.534 19.055 1.00 31.23 113 HIS B O 1
ATOM 4315 N N . LEU B 1 114 ? 66.486 7.459 20.832 1.00 24.15 114 LEU B N 1
ATOM 4316 C CA . LEU B 1 114 ? 67.172 6.205 20.538 1.00 25.67 114 LEU B CA 1
ATOM 4317 C C . LEU B 1 114 ? 66.758 5.604 19.195 1.00 19.42 114 LEU B C 1
ATOM 4318 O O . LEU B 1 114 ? 67.422 4.676 18.719 1.00 21.47 114 LEU B O 1
ATOM 4323 N N . CYS B 1 115 ? 65.666 6.075 18.588 1.00 22.73 115 CYS B N 1
ATOM 4324 C CA . CYS B 1 115 ? 65.222 5.506 17.315 1.00 21.54 115 CYS B CA 1
ATOM 4325 C C . CYS B 1 115 ? 66.323 5.577 16.258 1.00 23.97 115 CYS B C 1
ATOM 4326 O O . CYS B 1 115 ? 66.569 4.603 15.536 1.00 21.77 115 CYS B O 1
ATOM 4329 N N . GLU B 1 116 ? 67.020 6.709 16.168 1.00 23.02 116 GLU B N 1
ATOM 4330 C CA . GLU B 1 116 ? 68.040 6.850 15.129 1.00 26.65 116 GLU B CA 1
ATOM 4331 C C . GLU B 1 116 ? 69.141 5.800 15.265 1.00 25.06 116 GLU B C 1
ATOM 4332 O O . GLU B 1 116 ? 69.345 5.023 14.316 1.00 24.61 116 GLU B O 1
ATOM 4338 N N . PRO B 1 117 ? 69.856 5.687 16.398 1.00 22.92 117 PRO B N 1
ATOM 4339 C CA . PRO B 1 117 ? 70.918 4.665 16.459 1.00 25.16 117 PRO B CA 1
ATOM 4340 C C . PRO B 1 117 ? 70.387 3.240 16.462 1.00 24.89 117 PRO B C 1
ATOM 4341 O O . PRO B 1 117 ? 71.106 2.331 16.025 1.00 23.68 117 PRO B O 1
ATOM 4345 N N . VAL B 1 118 ? 69.150 3.009 16.917 1.00 21.73 118 VAL B N 1
ATOM 4346 C CA . VAL B 1 118 ? 68.617 1.647 16.894 1.00 20.13 118 VAL B CA 1
ATOM 4347 C C . VAL B 1 118 ? 68.232 1.262 15.470 1.00 21.45 118 VAL B C 1
ATOM 4348 O O . VAL B 1 118 ? 68.488 0.138 15.021 1.00 20.48 118 VAL B O 1
ATOM 4352 N N . THR B 1 119 ? 67.649 2.203 14.726 1.00 20.16 119 THR B N 1
ATOM 4353 C CA . THR B 1 119 ? 67.331 1.946 13.322 1.00 23.25 119 THR B CA 1
ATOM 4354 C C . THR B 1 119 ? 68.587 1.575 12.535 1.00 23.43 119 THR B C 1
ATOM 4355 O O . THR B 1 119 ? 68.575 0.638 11.721 1.00 21.17 119 THR B O 1
ATOM 4359 N N . ALA B 1 120 ? 69.684 2.302 12.766 1.00 26.24 120 ALA B N 1
ATOM 4360 C CA . ALA B 1 120 ? 70.922 1.991 12.062 1.00 22.77 120 ALA B CA 1
ATOM 4361 C C . ALA B 1 120 ? 71.433 0.618 12.464 1.00 23.58 120 ALA B C 1
ATOM 4362 O O . ALA B 1 120 ? 71.861 -0.168 11.615 1.00 23.54 120 ALA B O 1
ATOM 4364 N N . LEU B 1 121 ? 71.361 0.294 13.761 1.00 22.91 121 LEU B N 1
ATOM 4365 C CA . LEU B 1 121 ? 71.843 -1.008 14.212 1.00 21.94 121 LEU B CA 1
ATOM 4366 C C . LEU B 1 121 ? 71.008 -2.141 13.611 1.00 20.68 121 LEU B C 1
ATOM 4367 O O . LEU B 1 121 ? 71.560 -3.172 13.197 1.00 21.14 121 LEU B O 1
ATOM 4372 N N . LEU B 1 122 ? 69.679 -1.958 13.529 1.00 19.94 122 LEU B N 1
ATOM 4373 C CA . LEU B 1 122 ? 68.820 -2.982 12.934 1.00 21.60 122 LEU B CA 1
ATOM 4374 C C . LEU B 1 122 ? 69.147 -3.180 11.459 1.00 22.62 122 LEU B C 1
ATOM 4375 O O . LEU B 1 122 ? 69.200 -4.318 10.978 1.00 22.45 122 LEU B O 1
ATOM 4380 N N . HIS B 1 123 ? 69.381 -2.091 10.725 1.00 24.54 123 HIS B N 1
ATOM 4381 C CA . HIS B 1 123 ? 69.775 -2.239 9.321 1.00 24.46 123 HIS B CA 1
ATOM 4382 C C . HIS B 1 123 ? 71.117 -2.942 9.188 1.00 23.55 123 HIS B C 1
ATOM 4383 O O . HIS B 1 123 ? 71.301 -3.783 8.302 1.00 26.02 123 HIS B O 1
ATOM 4390 N N . SER B 1 124 ? 72.066 -2.639 10.072 1.00 23.41 124 SER B N 1
ATOM 4391 C CA . SER B 1 124 ? 73.388 -3.231 9.920 1.00 25.53 124 SER B CA 1
ATOM 4392 C C . SER B 1 124 ? 73.354 -4.735 10.210 1.00 28.50 124 SER B C 1
ATOM 4393 O O . SER B 1 124 ? 73.962 -5.531 9.483 1.00 27.03 124 SER B O 1
ATOM 4396 N N . LEU B 1 125 ? 72.618 -5.149 11.240 1.00 26.13 125 LEU B N 1
ATOM 4397 C CA . LEU B 1 125 ? 72.525 -6.576 11.556 1.00 27.19 125 LEU B CA 1
ATOM 4398 C C . LEU B 1 125 ? 71.713 -7.334 10.513 1.00 24.34 125 LEU B C 1
ATOM 4399 O O . LEU B 1 125 ? 72.057 -8.465 10.153 1.00 26.31 125 LEU B O 1
ATOM 4404 N N . ALA B 1 126 ? 70.629 -6.733 10.024 1.00 25.37 126 ALA B N 1
ATOM 4405 C CA . ALA B 1 126 ? 69.777 -7.390 9.029 1.00 23.67 126 ALA B CA 1
ATOM 4406 C C . ALA B 1 126 ? 70.504 -7.622 7.719 1.00 30.39 126 ALA B C 1
ATOM 4407 O O . ALA B 1 126 ? 70.100 -8.493 6.942 1.00 28.71 126 ALA B O 1
ATOM 4409 N N . ALA B 1 127 ? 71.556 -6.853 7.457 1.00 26.77 127 ALA B N 1
ATOM 4410 C CA . ALA B 1 127 ? 72.341 -7.067 6.252 1.00 31.33 127 ALA B CA 1
ATOM 4411 C C . ALA B 1 127 ? 73.023 -8.423 6.272 1.00 34.83 127 ALA B C 1
ATOM 4412 O O . ALA B 1 127 ? 73.276 -9.001 5.209 1.00 38.95 127 ALA B O 1
ATOM 4414 N N . THR B 1 128 ? 73.302 -8.963 7.465 1.00 29.79 128 THR B N 1
ATOM 4415 C CA . THR B 1 128 ? 74.148 -10.146 7.580 1.00 37.17 128 THR B CA 1
ATOM 4416 C C . THR B 1 128 ? 73.514 -11.280 8.376 1.00 39.11 128 THR B C 1
ATOM 4417 O O . THR B 1 128 ? 74.186 -12.288 8.623 1.00 44.58 128 THR B O 1
ATOM 4421 N N . ALA B 1 129 ? 72.273 -11.140 8.825 1.00 25.80 129 ALA B N 1
ATOM 4422 C CA . ALA B 1 129 ? 71.649 -12.161 9.654 1.00 27.97 129 ALA B CA 1
ATOM 4423 C C . ALA B 1 129 ? 70.501 -12.804 8.894 1.00 26.78 129 ALA B C 1
ATOM 4424 O O . ALA B 1 129 ? 69.887 -12.176 8.031 1.00 26.59 129 ALA B O 1
ATOM 4426 N N . HIS B 1 130 ? 70.199 -14.066 9.220 1.00 24.75 130 HIS B N 1
ATOM 4427 C CA . HIS B 1 130 ? 68.964 -14.634 8.703 1.00 25.21 130 HIS B CA 1
ATOM 4428 C C . HIS B 1 130 ? 67.751 -13.922 9.294 1.00 23.77 130 HIS B C 1
ATOM 4429 O O . HIS B 1 130 ? 66.800 -13.592 8.573 1.00 23.64 130 HIS B O 1
ATOM 4436 N N . ARG B 1 131 ? 67.785 -13.649 10.595 1.00 22.17 131 ARG B N 1
ATOM 4437 C CA . ARG B 1 131 ? 66.692 -12.997 11.295 1.00 21.86 131 ARG B CA 1
ATOM 4438 C C . ARG B 1 131 ? 67.265 -12.145 12.403 1.00 20.87 131 ARG B C 1
ATOM 4439 O O . ARG B 1 131 ? 68.127 -12.602 13.155 1.00 22.79 131 ARG B O 1
ATOM 4447 N N . VAL B 1 132 ? 66.732 -10.936 12.542 1.00 19.70 132 VAL B N 1
ATOM 4448 C CA . VAL B 1 132 ? 67.047 -10.073 13.665 1.00 18.98 132 VAL B CA 1
ATOM 4449 C C . VAL B 1 132 ? 65.819 -10.077 14.561 1.00 19.44 132 VAL B C 1
ATOM 4450 O O . VAL B 1 132 ? 64.735 -9.673 14.133 1.00 22.99 132 VAL B O 1
ATOM 4454 N N . VAL B 1 133 ? 65.975 -10.575 15.782 1.00 21.10 133 VAL B N 1
ATOM 4455 C CA . VAL B 1 133 ? 64.869 -10.749 16.716 1.00 21.28 133 VAL B CA 1
ATOM 4456 C C . VAL B 1 133 ? 64.933 -9.588 17.701 1.00 22.10 133 VAL B C 1
ATOM 4457 O O . VAL B 1 133 ? 65.863 -9.506 18.510 1.00 21.96 133 VAL B O 1
ATOM 4461 N N . VAL B 1 134 ? 63.946 -8.698 17.665 1.00 21.52 134 VAL B N 1
ATOM 4462 C CA . VAL B 1 134 ? 63.986 -7.469 18.453 1.00 22.23 134 VAL B CA 1
ATOM 4463 C C . VAL B 1 134 ? 63.026 -7.630 19.627 1.00 19.42 134 VAL B C 1
ATOM 4464 O O . VAL B 1 134 ? 61.806 -7.700 19.443 1.00 19.97 134 VAL B O 1
ATOM 4468 N N . ILE B 1 135 ? 63.563 -7.674 20.836 1.00 20.68 135 ILE B N 1
ATOM 4469 C CA . ILE B 1 135 ? 62.769 -7.817 22.052 1.00 18.68 135 ILE B CA 1
ATOM 4470 C C . ILE B 1 135 ? 62.785 -6.478 22.779 1.00 20.32 135 ILE B C 1
ATOM 4471 O O . ILE B 1 135 ? 63.849 -5.992 23.191 1.00 20.28 135 ILE B O 1
ATOM 4476 N N . HIS B 1 136 ? 61.612 -5.880 22.939 1.00 21.34 136 HIS B N 1
ATOM 4477 C CA . HIS B 1 136 ? 61.547 -4.494 23.383 1.00 22.68 136 HIS B CA 1
ATOM 4478 C C . HIS B 1 136 ? 60.401 -4.300 24.357 1.00 21.16 136 HIS B C 1
ATOM 4479 O O . HIS B 1 136 ? 59.363 -4.950 24.249 1.00 22.58 136 HIS B O 1
ATOM 4486 N N . ASP B 1 137 ? 60.608 -3.388 25.301 1.00 20.85 137 ASP B N 1
ATOM 4487 C CA . ASP B 1 137 ? 59.530 -2.951 26.178 1.00 22.70 137 ASP B CA 1
ATOM 4488 C C . ASP B 1 137 ? 58.420 -2.288 25.372 1.00 23.76 137 ASP B C 1
ATOM 4489 O O . ASP B 1 137 ? 58.684 -1.542 24.416 1.00 22.30 137 ASP B O 1
ATOM 4494 N N . VAL B 1 138 ? 57.163 -2.560 25.762 1.00 20.45 138 VAL B N 1
ATOM 4495 C CA . VAL B 1 138 ? 56.037 -1.923 25.079 1.00 21.48 138 VAL B CA 1
ATOM 4496 C C . VAL B 1 138 ? 56.220 -0.411 25.069 1.00 22.17 138 VAL B C 1
ATOM 4497 O O . VAL B 1 138 ? 55.952 0.259 24.064 1.00 24.25 138 VAL B O 1
ATOM 4501 N N . LEU B 1 139 ? 56.698 0.151 26.187 1.00 23.46 139 LEU B N 1
ATOM 4502 C CA . LEU B 1 139 ? 56.824 1.598 26.309 1.00 25.28 139 LEU B CA 1
ATOM 4503 C C . LEU B 1 139 ? 57.918 2.193 25.430 1.00 24.68 139 LEU B C 1
ATOM 4504 O O . LEU B 1 139 ? 58.033 3.414 25.385 1.00 24.14 139 LEU B O 1
ATOM 4509 N N . ILE B 1 140 ? 58.714 1.385 24.728 1.00 23.55 140 ILE B N 1
ATOM 4510 C CA . ILE B 1 140 ? 59.719 1.970 23.848 1.00 22.66 140 ILE B CA 1
ATOM 4511 C C . ILE B 1 140 ? 59.498 1.468 22.422 1.00 25.84 140 ILE B C 1
ATOM 4512 O O . ILE B 1 140 ? 60.411 1.474 21.585 1.00 22.74 140 ILE B O 1
ATOM 4517 N N . SER B 1 141 ? 58.251 1.082 22.132 1.00 23.34 141 SER B N 1
ATOM 4518 C CA . SER B 1 141 ? 57.901 0.530 20.819 1.00 23.14 141 SER B CA 1
ATOM 4519 C C . SER B 1 141 ? 58.254 1.485 19.685 1.00 23.39 141 SER B C 1
ATOM 4520 O O . SER B 1 141 ? 58.699 1.051 18.618 1.00 23.41 141 SER B O 1
ATOM 4523 N N . SER B 1 142 ? 58.029 2.789 19.877 1.00 22.65 142 SER B N 1
ATOM 4524 C CA . SER B 1 142 ? 58.312 3.731 18.794 1.00 25.93 142 SER B CA 1
ATOM 4525 C C . SER B 1 142 ? 59.782 3.690 18.377 1.00 29.23 142 SER B C 1
ATOM 4526 O O . SER B 1 142 ? 60.098 3.892 17.194 1.00 24.42 142 SER B O 1
ATOM 4529 N N . VAL B 1 143 ? 60.676 3.332 19.303 1.00 23.70 143 VAL B N 1
ATOM 4530 C CA . VAL B 1 143 ? 62.107 3.324 19.020 1.00 23.44 143 VAL B CA 1
ATOM 4531 C C . VAL B 1 143 ? 62.485 2.196 18.059 1.00 22.75 143 VAL B C 1
ATOM 4532 O O . VAL B 1 143 ? 63.476 2.315 17.322 1.00 25.63 143 VAL B O 1
ATOM 4536 N N . VAL B 1 144 ? 61.722 1.096 18.033 1.00 20.55 144 VAL B N 1
ATOM 4537 C CA . VAL B 1 144 ? 62.068 -0.054 17.199 1.00 23.57 144 VAL B CA 1
ATOM 4538 C C . VAL B 1 144 ? 61.181 -0.153 15.960 1.00 27.42 144 VAL B C 1
ATOM 4539 O O . VAL B 1 144 ? 61.182 -1.182 15.285 1.00 23.86 144 VAL B O 1
ATOM 4543 N N . GLN B 1 145 ? 60.449 0.909 15.621 1.00 28.11 145 GLN B N 1
ATOM 4544 C CA . GLN B 1 145 ? 59.404 0.776 14.612 1.00 30.69 145 GLN B CA 1
ATOM 4545 C C . GLN B 1 145 ? 59.949 0.452 13.227 1.00 30.01 145 GLN B C 1
ATOM 4546 O O . GLN B 1 145 ? 59.181 0.003 12.372 1.00 30.22 145 GLN B O 1
ATOM 4552 N N . GLU B 1 146 ? 61.246 0.635 12.987 1.00 29.04 146 GLU B N 1
ATOM 4553 C CA . GLU B 1 146 ? 61.792 0.256 11.687 1.00 30.14 146 GLU B CA 1
ATOM 4554 C C . GLU B 1 146 ? 61.711 -1.245 11.433 1.00 30.25 146 GLU B C 1
ATOM 4555 O O . GLU B 1 146 ? 61.962 -1.667 10.305 1.00 30.43 146 GLU B O 1
ATOM 4561 N N . VAL B 1 147 ? 61.355 -2.062 12.434 1.00 27.95 147 VAL B N 1
ATOM 4562 C CA . VAL B 1 147 ? 61.151 -3.483 12.159 1.00 26.20 147 VAL B CA 1
ATOM 4563 C C . VAL B 1 147 ? 60.035 -3.684 11.145 1.00 28.85 147 VAL B C 1
ATOM 4564 O O . VAL B 1 147 ? 60.029 -4.685 10.419 1.00 29.61 147 VAL B O 1
ATOM 4568 N N . LYS B 1 148 ? 59.077 -2.752 11.061 1.00 30.49 148 LYS B N 1
ATOM 4569 C CA . LYS B 1 148 ? 57.992 -2.955 10.104 1.00 31.21 148 LYS B CA 1
ATOM 4570 C C . LYS B 1 148 ? 58.478 -2.827 8.669 1.00 32.38 148 LYS B C 1
ATOM 4571 O O . LYS B 1 148 ? 57.826 -3.347 7.763 1.00 37.03 148 LYS B O 1
ATOM 4577 N N . ASN B 1 149 ? 59.629 -2.196 8.452 1.00 28.40 149 ASN B N 1
ATOM 4578 C CA . ASN B 1 149 ? 60.193 -2.015 7.129 1.00 32.58 149 ASN B CA 1
ATOM 4579 C C . ASN B 1 149 ? 61.318 -2.991 6.803 1.00 35.25 149 ASN B C 1
ATOM 4580 O O . ASN B 1 149 ? 61.798 -2.979 5.666 1.00 35.74 149 ASN B O 1
ATOM 4585 N N . ILE B 1 150 ? 61.773 -3.807 7.751 1.00 26.62 150 ILE B N 1
ATOM 4586 C CA . ILE B 1 150 ? 62.861 -4.754 7.509 1.00 26.21 150 ILE B CA 1
ATOM 4587 C C . ILE B 1 150 ? 62.281 -6.162 7.449 1.00 28.76 150 ILE B C 1
ATOM 4588 O O . ILE B 1 150 ? 61.741 -6.648 8.456 1.00 27.80 150 ILE B O 1
ATOM 4593 N N . PRO B 1 151 ? 62.389 -6.859 6.312 1.00 28.59 151 PRO B N 1
ATOM 4594 C CA . PRO B 1 151 ? 61.659 -8.130 6.168 1.00 29.42 151 PRO B CA 1
ATOM 4595 C C . PRO B 1 151 ? 62.170 -9.229 7.079 1.00 29.17 151 PRO B C 1
ATOM 4596 O O . PRO B 1 151 ? 61.379 -10.096 7.471 1.00 31.42 151 PRO B O 1
ATOM 4600 N N . ASN B 1 152 ? 63.462 -9.244 7.412 1.00 27.86 152 ASN B N 1
ATOM 4601 C CA . ASN B 1 152 ? 64.031 -10.306 8.234 1.00 27.39 152 ASN B CA 1
ATOM 4602 C C . ASN B 1 152 ? 64.223 -9.861 9.677 1.00 28.05 152 ASN B C 1
ATOM 4603 O O . ASN B 1 152 ? 65.103 -10.370 10.377 1.00 24.21 152 ASN B O 1
ATOM 4608 N N . ALA B 1 153 ? 63.417 -8.899 10.127 1.00 26.77 153 ALA B N 1
ATOM 4609 C CA . ALA B 1 153 ? 63.391 -8.468 11.518 1.00 26.78 153 ALA B CA 1
ATOM 4610 C C . ALA B 1 153 ? 61.994 -8.711 12.055 1.00 26.57 153 ALA B C 1
ATOM 4611 O O . ALA B 1 153 ? 61.013 -8.339 11.407 1.00 33.11 153 ALA B O 1
ATOM 4613 N N . GLU B 1 154 ? 61.892 -9.366 13.212 1.00 23.93 154 GLU B N 1
ATOM 4614 C CA . GLU B 1 154 ? 60.590 -9.585 13.822 1.00 23.85 154 GLU B CA 1
ATOM 4615 C C . GLU B 1 154 ? 60.670 -9.196 15.283 1.00 26.54 154 GLU B C 1
ATOM 4616 O O . GLU B 1 154 ? 61.680 -9.448 15.955 1.00 22.29 154 GLU B O 1
ATOM 4622 N N . ALA B 1 155 ? 59.613 -8.544 15.751 1.00 23.24 155 ALA B N 1
ATOM 4623 C CA . ALA B 1 155 ? 59.596 -7.920 17.058 1.00 23.13 155 ALA B CA 1
ATOM 4624 C C . ALA B 1 155 ? 58.840 -8.799 18.041 1.00 23.54 155 ALA B C 1
ATOM 4625 O O . ALA B 1 155 ? 57.818 -9.404 17.699 1.00 23.81 155 ALA B O 1
ATOM 4627 N N . TYR B 1 156 ? 59.336 -8.849 19.266 1.00 20.45 156 TYR B N 1
ATOM 4628 C CA . TYR B 1 156 ? 58.611 -9.463 20.365 1.00 21.02 156 TYR B CA 1
ATOM 4629 C C . TYR B 1 156 ? 58.442 -8.399 21.430 1.00 24.07 156 TYR B C 1
ATOM 4630 O O . TYR B 1 156 ? 59.434 -7.902 21.979 1.00 21.68 156 TYR B O 1
ATOM 4639 N N . ALA B 1 157 ? 57.189 -8.032 21.688 1.00 22.29 157 ALA B N 1
ATOM 4640 C CA . ALA B 1 157 ? 56.883 -7.022 22.683 1.00 22.06 157 ALA B CA 1
ATOM 4641 C C . ALA B 1 157 ? 56.942 -7.640 24.067 1.00 25.43 157 ALA B C 1
ATOM 4642 O O . ALA B 1 157 ? 56.301 -8.663 24.335 1.00 26.74 157 ALA B O 1
ATOM 4644 N N . LEU B 1 158 ? 57.706 -7.019 24.944 1.00 24.74 158 LEU B N 1
ATOM 4645 C CA . LEU B 1 158 ? 57.825 -7.483 26.312 1.00 28.61 158 LEU B CA 1
ATOM 4646 C C . LEU B 1 158 ? 56.774 -6.774 27.145 1.00 26.83 158 LEU B C 1
ATOM 4647 O O . LEU B 1 158 ? 56.773 -5.542 27.248 1.00 28.66 158 LEU B O 1
ATOM 4652 N N . GLN B 1 159 ? 55.849 -7.546 27.689 1.00 33.24 159 GLN B N 1
ATOM 4653 C CA . GLN B 1 159 ? 54.835 -7.018 28.580 1.00 31.49 159 GLN B CA 1
ATOM 4654 C C . GLN B 1 159 ? 55.372 -7.262 29.985 1.00 36.70 159 GLN B C 1
ATOM 4655 O O . GLN B 1 159 ? 55.685 -8.409 30.336 1.00 29.10 159 GLN B O 1
ATOM 4661 N N . SER B 1 160 ? 55.542 -6.180 30.758 1.00 29.56 160 SER B N 1
ATOM 4662 C CA . SER B 1 160 ? 56.341 -6.223 31.975 1.00 32.42 160 SER B CA 1
ATOM 4663 C C . SER B 1 160 ? 55.556 -6.580 33.234 1.00 34.24 160 SER B C 1
ATOM 4664 O O . SER B 1 160 ? 56.183 -6.803 34.280 1.00 33.77 160 SER B O 1
ATOM 4667 N N . VAL B 1 161 ? 54.229 -6.645 33.181 1.00 30.35 161 VAL B N 1
ATOM 4668 C CA . VAL B 1 161 ? 53.438 -6.728 34.414 1.00 27.11 161 VAL B CA 1
ATOM 4669 C C . VAL B 1 161 ? 52.783 -8.103 34.442 1.00 25.60 161 VAL B C 1
ATOM 4670 O O . VAL B 1 161 ? 52.966 -8.884 33.504 1.00 22.00 161 VAL B O 1
ATOM 4674 N N . SER B 1 162 ? 52.036 -8.427 35.503 1.00 22.37 162 SER B N 1
ATOM 4675 C CA . SER B 1 162 ? 51.419 -9.751 35.575 1.00 20.51 162 SER B CA 1
ATOM 4676 C C . SER B 1 162 ? 50.433 -9.947 34.428 1.00 22.96 162 SER B C 1
ATOM 4677 O O . SER B 1 162 ? 49.794 -9.003 33.948 1.00 22.21 162 SER B O 1
ATOM 4680 N N . VAL B 1 163 ? 50.333 -11.192 33.966 1.00 20.38 163 VAL B N 1
ATOM 4681 C CA . VAL B 1 163 ? 49.371 -11.470 32.906 1.00 21.06 163 VAL B CA 1
ATOM 4682 C C . VAL B 1 163 ? 47.961 -11.292 33.437 1.00 24.71 163 VAL B C 1
ATOM 4683 O O . VAL B 1 163 ? 47.065 -10.854 32.709 1.00 22.59 163 VAL B O 1
ATOM 4687 N N . PHE B 1 164 ? 47.756 -11.557 34.729 1.00 23.42 164 PHE B N 1
ATOM 4688 C CA . PHE B 1 164 ? 46.461 -11.262 35.329 1.00 25.33 164 PHE B CA 1
ATOM 4689 C C . PHE B 1 164 ? 46.094 -9.791 35.117 1.00 22.53 164 PHE B C 1
ATOM 4690 O O . PHE B 1 164 ? 45.010 -9.483 34.615 1.00 24.17 164 PHE B O 1
ATOM 4698 N N . ASN B 1 165 ? 47.021 -8.868 35.411 1.00 22.76 165 ASN B N 1
ATOM 4699 C CA . ASN B 1 165 ? 46.741 -7.449 35.184 1.00 22.72 165 ASN B CA 1
ATOM 4700 C C . ASN B 1 165 ? 46.506 -7.168 33.706 1.00 25.49 165 ASN B C 1
ATOM 4701 O O . ASN B 1 165 ? 45.562 -6.456 33.333 1.00 23.13 165 ASN B O 1
ATOM 4706 N N . HIS B 1 166 ? 47.393 -7.684 32.851 1.00 23.36 166 HIS B N 1
ATOM 4707 C CA . HIS B 1 166 ? 47.302 -7.403 31.426 1.00 26.38 166 HIS B CA 1
ATOM 4708 C C . HIS B 1 166 ? 46.000 -7.938 30.854 1.00 24.29 166 HIS B C 1
ATOM 4709 O O . HIS B 1 166 ? 45.261 -7.211 30.182 1.00 25.65 166 HIS B O 1
ATOM 4716 N N . PHE B 1 167 ? 45.698 -9.212 31.113 1.00 22.13 167 PHE B N 1
ATOM 4717 C CA . PHE B 1 167 ? 44.496 -9.781 30.529 1.00 23.31 167 PHE B CA 1
ATOM 4718 C C . PHE B 1 167 ? 43.242 -9.150 31.124 1.00 25.61 167 PHE B C 1
ATOM 4719 O O . PHE B 1 167 ? 42.283 -8.886 30.399 1.00 26.72 167 PHE B O 1
ATOM 4727 N N . ALA B 1 168 ? 43.216 -8.914 32.438 1.00 26.68 168 ALA B N 1
ATOM 4728 C CA . ALA B 1 168 ? 42.023 -8.306 33.022 1.00 26.98 168 ALA B CA 1
ATOM 4729 C C . ALA B 1 168 ? 41.765 -6.930 32.423 1.00 25.27 168 ALA B C 1
ATOM 4730 O O . ALA B 1 168 ? 40.615 -6.581 32.133 1.00 29.72 168 ALA B O 1
ATOM 4732 N N . THR B 1 169 ? 42.819 -6.142 32.219 1.00 26.80 169 THR B N 1
ATOM 4733 C CA . THR B 1 169 ? 42.665 -4.829 31.602 1.00 27.32 169 THR B CA 1
ATOM 4734 C C . THR B 1 169 ? 42.182 -4.955 30.160 1.00 29.30 169 THR B C 1
ATOM 4735 O O . THR B 1 169 ? 41.256 -4.250 29.737 1.00 29.88 169 THR B O 1
ATOM 4739 N N . ILE B 1 170 ? 42.793 -5.858 29.392 1.00 25.14 170 ILE B N 1
ATOM 4740 C CA . ILE B 1 170 ? 42.355 -6.074 28.017 1.00 28.35 170 ILE B CA 1
ATOM 4741 C C . ILE B 1 170 ? 40.898 -6.511 28.004 1.00 29.92 170 ILE B C 1
ATOM 4742 O O . ILE B 1 170 ? 40.083 -6.007 27.226 1.00 27.10 170 ILE B O 1
ATOM 4747 N N . TRP B 1 171 ? 40.542 -7.422 28.903 1.00 26.58 171 TRP B N 1
ATOM 4748 C CA . TRP B 1 171 ? 39.174 -7.917 28.961 1.00 29.68 171 TRP B CA 1
ATOM 4749 C C . TRP B 1 171 ? 38.187 -6.774 29.205 1.00 28.66 171 TRP B C 1
ATOM 4750 O O . TRP B 1 171 ? 37.158 -6.680 28.525 1.00 26.67 171 TRP B O 1
ATOM 4761 N N . GLU B 1 172 ? 38.517 -5.857 30.119 1.00 27.96 172 GLU B N 1
ATOM 4762 C CA . GLU B 1 172 ? 37.637 -4.710 30.344 1.00 31.28 172 GLU B CA 1
ATOM 4763 C C . GLU B 1 172 ? 37.601 -3.800 29.121 1.00 30.21 172 GLU B C 1
ATOM 4764 O O . GLU B 1 172 ? 36.545 -3.258 28.770 1.00 29.32 172 GLU B O 1
ATOM 4770 N N . MET B 1 173 ? 38.741 -3.626 28.450 1.00 28.59 173 MET B N 1
ATOM 4771 C CA . MET B 1 173 ? 38.765 -2.786 27.257 1.00 29.13 173 MET B CA 1
ATOM 4772 C C . MET B 1 173 ? 37.912 -3.363 26.126 1.00 30.80 173 MET B C 1
ATOM 4773 O O . MET B 1 173 ? 37.392 -2.596 25.304 1.00 28.19 173 MET B O 1
ATOM 4778 N N . MET B 1 174 ? 37.799 -4.698 26.033 1.00 26.43 174 MET B N 1
ATOM 4779 C CA . MET B 1 174 ? 36.923 -5.369 25.063 1.00 32.01 174 MET B CA 1
ATOM 4780 C C . MET B 1 174 ? 35.448 -5.325 25.428 1.00 33.37 174 MET B C 1
ATOM 4781 O O . MET B 1 174 ? 34.642 -5.900 24.684 1.00 31.96 174 MET B O 1
ATOM 4786 N N . GLY B 1 175 ? 35.082 -4.738 26.563 1.00 30.59 175 GLY B N 1
ATOM 4787 C CA . GLY B 1 175 ? 33.694 -4.735 26.982 1.00 35.12 175 GLY B CA 1
ATOM 4788 C C . GLY B 1 175 ? 33.290 -5.906 27.848 1.00 36.38 175 GLY B C 1
ATOM 4789 O O . GLY B 1 175 ? 32.100 -6.235 27.892 1.00 38.08 175 GLY B O 1
ATOM 4790 N N . LYS B 1 176 ? 34.238 -6.550 28.526 1.00 33.18 176 LYS B N 1
ATOM 4791 C CA . LYS B 1 176 ? 33.966 -7.682 29.405 1.00 33.17 176 LYS B CA 1
ATOM 4792 C C . LYS B 1 176 ? 33.221 -8.803 28.673 1.00 35.85 176 LYS B C 1
ATOM 4793 O O . LYS B 1 176 ? 32.110 -9.168 29.062 1.00 39.50 176 LYS B O 1
ATOM 4799 N N . PRO B 1 177 ? 33.805 -9.360 27.609 1.00 35.37 177 PRO B N 1
ATOM 4800 C CA . PRO B 1 177 ? 33.147 -10.471 26.915 1.00 35.61 177 PRO B CA 1
ATOM 4801 C C . PRO B 1 177 ? 32.888 -11.617 27.875 1.00 40.20 177 PRO B C 1
ATOM 4802 O O . PRO B 1 177 ? 33.666 -11.866 28.796 1.00 37.27 177 PRO B O 1
ATOM 4806 N N . SER B 1 178 ? 31.792 -12.337 27.638 1.00 43.99 178 SER B N 1
ATOM 4807 C CA . SER B 1 178 ? 31.412 -13.454 28.499 1.00 42.79 178 SER B CA 1
ATOM 4808 C C . SER B 1 178 ? 32.036 -14.781 28.078 1.00 43.79 178 SER B C 1
ATOM 4809 O O . SER B 1 178 ? 31.838 -15.787 28.764 1.00 41.85 178 SER B O 1
ATOM 4812 N N . SER B 1 179 ? 32.793 -14.812 26.991 1.00 40.44 179 SER B N 1
ATOM 4813 C CA . SER B 1 179 ? 33.454 -16.053 26.584 1.00 41.12 179 SER B CA 1
ATOM 4814 C C . SER B 1 179 ? 34.576 -16.485 27.532 1.00 44.20 179 SER B C 1
ATOM 4815 O O . SER B 1 179 ? 35.219 -17.488 27.201 1.00 40.11 179 SER B O 1
ATOM 4818 N N . VAL B 1 180 ? 34.868 -15.799 28.639 1.00 37.18 180 VAL B N 1
ATOM 4819 C CA . VAL B 1 180 ? 35.747 -16.318 29.681 1.00 41.66 180 VAL B CA 1
ATOM 4820 C C . VAL B 1 180 ? 34.958 -16.359 30.978 1.00 39.69 180 VAL B C 1
ATOM 4821 O O . VAL B 1 180 ? 34.313 -15.374 31.348 1.00 43.33 180 VAL B O 1
ATOM 4825 N N . GLU B 1 181 ? 34.994 -17.503 31.652 1.00 45.69 181 GLU B N 1
ATOM 4826 C CA . GLU B 1 181 ? 34.397 -17.669 32.972 1.00 46.61 181 GLU B CA 1
ATOM 4827 C C . GLU B 1 181 ? 35.509 -17.629 34.011 1.00 42.56 181 GLU B C 1
ATOM 4828 O O . GLU B 1 181 ? 36.385 -18.501 34.015 1.00 41.47 181 GLU B O 1
ATOM 4834 N N . ASP B 1 182 ? 35.459 -16.641 34.902 1.00 41.73 182 ASP B N 1
ATOM 4835 C CA . ASP B 1 182 ? 36.431 -16.570 35.990 1.00 41.63 182 ASP B CA 1
ATOM 4836 C C . ASP B 1 182 ? 35.912 -15.616 37.050 1.00 40.44 182 ASP B C 1
ATOM 4837 O O . ASP B 1 182 ? 35.774 -14.416 36.787 1.00 36.40 182 ASP B O 1
ATOM 4842 N N . GLU B 1 183 ? 35.661 -16.135 38.256 1.00 43.11 183 GLU B N 1
ATOM 4843 C CA . GLU B 1 183 ? 35.071 -15.307 39.302 1.00 43.35 183 GLU B CA 1
ATOM 4844 C C . GLU B 1 183 ? 35.937 -14.097 39.634 1.00 39.26 183 GLU B C 1
ATOM 4845 O O . GLU B 1 183 ? 35.402 -13.027 39.954 1.00 36.52 183 GLU B O 1
ATOM 4851 N N . ALA B 1 184 ? 37.264 -14.232 39.527 1.00 36.44 184 ALA B N 1
ATOM 4852 C CA . ALA B 1 184 ? 38.160 -13.132 39.886 1.00 34.58 184 ALA B CA 1
ATOM 4853 C C . ALA B 1 184 ? 37.904 -11.895 39.030 1.00 35.22 184 ALA B C 1
ATOM 4854 O O . ALA B 1 184 ? 38.014 -10.759 39.513 1.00 30.13 184 ALA B O 1
ATOM 4856 N N . LEU B 1 185 ? 37.554 -12.093 37.755 1.00 35.18 185 LEU B N 1
ATOM 4857 C CA . LEU B 1 185 ? 37.288 -10.963 36.877 1.00 33.57 185 LEU B CA 1
ATOM 4858 C C . LEU B 1 185 ? 36.069 -10.157 37.294 1.00 35.66 185 LEU B C 1
ATOM 4859 O O . LEU B 1 185 ? 35.907 -9.034 36.806 1.00 33.62 185 LEU B O 1
ATOM 4864 N N . ASN B 1 186 ? 35.221 -10.689 38.171 1.00 32.87 186 ASN B N 1
ATOM 4865 C CA . ASN B 1 186 ? 34.053 -9.958 38.649 1.00 39.04 186 ASN B CA 1
ATOM 4866 C C . ASN B 1 186 ? 34.356 -9.072 39.849 1.00 40.29 186 ASN B C 1
ATOM 4867 O O . ASN B 1 186 ? 33.446 -8.411 40.361 1.00 36.96 186 ASN B O 1
ATOM 4872 N N . HIS B 1 187 ? 35.599 -9.059 40.326 1.00 35.14 187 HIS B N 1
ATOM 4873 C CA . HIS B 1 187 ? 35.959 -8.383 41.563 1.00 35.72 187 HIS B CA 1
ATOM 4874 C C . HIS B 1 187 ? 37.256 -7.604 41.385 1.00 30.58 187 HIS B C 1
ATOM 4875 O O . HIS B 1 187 ? 38.079 -7.524 42.300 1.00 32.13 187 HIS B O 1
ATOM 4882 N N . LEU B 1 188 ? 37.447 -7.003 40.214 1.00 32.84 188 LEU B N 1
ATOM 4883 C CA . LEU B 1 188 ? 38.701 -6.325 39.927 1.00 28.96 188 LEU B CA 1
ATOM 4884 C C . LEU B 1 188 ? 38.795 -5.001 40.674 1.00 30.81 188 LEU B C 1
ATOM 4885 O O . LEU B 1 188 ? 37.807 -4.277 40.775 1.00 25.32 188 LEU B O 1
ATOM 4890 N N . PRO B 1 189 ? 39.980 -4.640 41.168 1.00 30.11 189 PRO B N 1
ATOM 4891 C CA . PRO B 1 189 ? 40.146 -3.314 41.763 1.00 32.38 189 PRO B CA 1
ATOM 4892 C C . PRO B 1 189 ? 39.998 -2.220 40.714 1.00 30.67 189 PRO B C 1
ATOM 4893 O O . PRO B 1 189 ? 40.270 -2.416 39.530 1.00 32.13 189 PRO B O 1
ATOM 4897 N N . SER B 1 190 ? 39.536 -1.057 41.160 1.00 30.30 190 SER B N 1
ATOM 4898 C CA . SER B 1 190 ? 39.339 0.039 40.231 1.00 34.99 190 SER B CA 1
ATOM 4899 C C . SER B 1 190 ? 40.686 0.494 39.673 1.00 33.57 190 SER B C 1
ATOM 4900 O O . SER B 1 190 ? 41.712 0.463 40.352 1.00 35.75 190 SER B O 1
ATOM 4903 N N . GLN B 1 191 ? 40.691 0.909 38.414 1.00 34.45 191 GLN B N 1
ATOM 4904 C CA . GLN B 1 191 ? 41.906 1.475 37.854 1.00 38.64 191 GLN B CA 1
ATOM 4905 C C . GLN B 1 191 ? 41.926 3.000 37.918 1.00 38.74 191 GLN B C 1
ATOM 4906 O O . GLN B 1 191 ? 42.848 3.621 37.385 1.00 35.23 191 GLN B O 1
ATOM 4912 N N . GLU B 1 192 ? 40.980 3.615 38.624 1.00 35.07 192 GLU B N 1
ATOM 4913 C CA . GLU B 1 192 ? 40.943 5.067 38.660 1.00 36.95 192 GLU B CA 1
ATOM 4914 C C . GLU B 1 192 ? 42.100 5.595 39.512 1.00 39.69 192 GLU B C 1
ATOM 4915 O O . GLU B 1 192 ? 42.335 5.127 40.630 1.00 41.81 192 GLU B O 1
ATOM 4921 N N . GLY B 1 193 ? 42.860 6.540 38.959 1.00 42.05 193 GLY B N 1
ATOM 4922 C CA . GLY B 1 193 ? 44.047 7.051 39.620 1.00 44.36 193 GLY B CA 1
ATOM 4923 C C . GLY B 1 193 ? 45.311 6.217 39.470 1.00 40.81 193 GLY B C 1
ATOM 4924 O O . GLY B 1 193 ? 46.364 6.630 39.973 1.00 42.94 193 GLY B O 1
ATOM 4925 N N . CYS B 1 194 ? 45.247 5.057 38.815 1.00 37.17 194 CYS B N 1
ATOM 4926 C CA . CYS B 1 194 ? 46.436 4.217 38.689 1.00 35.10 194 CYS B CA 1
ATOM 4927 C C . CYS B 1 194 ? 47.526 4.919 37.883 1.00 34.92 194 CYS B C 1
ATOM 4928 O O . CYS B 1 194 ? 48.716 4.761 38.167 1.00 34.57 194 CYS B O 1
ATOM 4931 N N . VAL B 1 195 ? 47.145 5.672 36.854 1.00 34.17 195 VAL B N 1
ATOM 4932 C CA . VAL B 1 195 ? 48.104 6.515 36.137 1.00 34.60 195 VAL B CA 1
ATOM 4933 C C . VAL B 1 195 ? 47.459 7.853 35.835 1.00 35.41 195 VAL B C 1
ATOM 4934 O O . VAL B 1 195 ? 46.233 7.951 35.651 1.00 37.09 195 VAL B O 1
ATOM 4938 N N . PRO B 1 196 ? 48.252 8.920 35.802 1.00 31.21 196 PRO B N 1
ATOM 4939 C CA . PRO B 1 196 ? 47.694 10.231 35.460 1.00 39.22 196 PRO B CA 1
ATOM 4940 C C . PRO B 1 196 ? 47.423 10.322 33.966 1.00 37.28 196 PRO B C 1
ATOM 4941 O O . PRO B 1 196 ? 47.951 9.553 33.163 1.00 34.99 196 PRO B O 1
ATOM 4945 N N . MET B 1 197 ? 46.613 11.317 33.599 1.00 44.23 197 MET B N 1
ATOM 4946 C CA . MET B 1 197 ? 46.117 11.414 32.226 1.00 45.02 197 MET B CA 1
ATOM 4947 C C . MET B 1 197 ? 47.225 11.637 31.198 1.00 44.77 197 MET B C 1
ATOM 4948 O O . MET B 1 197 ? 47.053 11.265 30.034 1.00 46.47 197 MET B O 1
ATOM 4953 N N . GLU B 1 198 ? 48.371 12.207 31.594 1.00 48.57 198 GLU B N 1
ATOM 4954 C CA . GLU B 1 198 ? 49.462 12.406 30.633 1.00 46.40 198 GLU B CA 1
ATOM 4955 C C . GLU B 1 198 ? 50.009 11.084 30.125 1.00 45.90 198 GLU B C 1
ATOM 4956 O O . GLU B 1 198 ? 50.340 10.951 28.936 1.00 53.03 198 GLU B O 1
ATOM 4962 N N . PHE B 1 199 ? 50.121 10.094 31.002 1.00 36.12 199 PHE B N 1
ATOM 4963 C CA . PHE B 1 199 ? 50.701 8.843 30.565 1.00 39.86 199 PHE B CA 1
ATOM 4964 C C . PHE B 1 199 ? 49.669 7.941 29.899 1.00 37.11 199 PHE B C 1
ATOM 4965 O O . PHE B 1 199 ? 50.062 6.943 29.288 1.00 37.52 199 PHE B O 1
ATOM 4973 N N . ILE B 1 200 ? 48.371 8.283 29.951 1.00 38.85 200 ILE B N 1
ATOM 4974 C CA . ILE B 1 200 ? 47.386 7.491 29.211 1.00 36.56 200 ILE B CA 1
ATOM 4975 C C . ILE B 1 200 ? 47.670 7.565 27.722 1.00 29.48 200 ILE B C 1
ATOM 4976 O O . ILE B 1 200 ? 47.800 6.538 27.052 1.00 29.52 200 ILE B O 1
ATOM 4981 N N . GLU B 1 201 ? 47.778 8.782 27.186 1.00 32.00 201 GLU B N 1
ATOM 4982 C CA . GLU B 1 201 ? 48.086 8.939 25.770 1.00 32.08 201 GLU B CA 1
ATOM 4983 C C . GLU B 1 201 ? 49.410 8.277 25.423 1.00 30.71 201 GLU B C 1
ATOM 4984 O O . GLU B 1 201 ? 49.530 7.623 24.382 1.00 27.62 201 GLU B O 1
ATOM 4990 N N . ILE B 1 202 ? 50.398 8.388 26.311 1.00 30.57 202 ILE B N 1
ATOM 4991 C CA . ILE B 1 202 ? 51.697 7.769 26.067 1.00 32.46 202 ILE B CA 1
ATOM 4992 C C . ILE B 1 202 ? 51.578 6.252 26.099 1.00 29.43 202 ILE B C 1
ATOM 4993 O O . ILE B 1 202 ? 52.037 5.559 25.182 1.00 29.49 202 ILE B O 1
ATOM 4998 N N . LEU B 1 203 ? 50.987 5.705 27.169 1.00 30.06 203 LEU B N 1
ATOM 4999 C CA . LEU B 1 203 ? 50.874 4.250 27.280 1.00 30.66 203 LEU B CA 1
ATOM 5000 C C . LEU B 1 203 ? 50.059 3.679 26.132 1.00 29.79 203 LEU B C 1
ATOM 5001 O O . LEU B 1 203 ? 50.403 2.625 25.580 1.00 26.58 203 LEU B O 1
ATOM 5006 N N . MET B 1 204 ? 48.967 4.358 25.760 1.00 25.03 204 MET B N 1
ATOM 5007 C CA . MET B 1 204 ? 48.081 3.769 24.765 1.00 29.36 204 MET B CA 1
ATOM 5008 C C . MET B 1 204 ? 48.730 3.825 23.385 1.00 22.14 204 MET B C 1
ATOM 5009 O O . MET B 1 204 ? 48.639 2.869 22.607 1.00 25.17 204 MET B O 1
ATOM 5014 N N . SER B 1 205 ? 49.395 4.937 23.068 1.00 24.93 205 SER B N 1
ATOM 5015 C CA . SER B 1 205 ? 50.074 5.050 21.771 1.00 25.26 205 SER B CA 1
ATOM 5016 C C . SER B 1 205 ? 51.163 3.996 21.598 1.00 27.19 205 SER B C 1
ATOM 5017 O O . SER B 1 205 ? 51.295 3.403 20.515 1.00 25.98 205 SER B O 1
ATOM 5020 N N . GLN B 1 206 ? 52.000 3.795 22.624 1.00 24.55 206 GLN B N 1
ATOM 5021 C CA . GLN B 1 206 ? 53.029 2.764 22.517 1.00 27.53 206 GLN B CA 1
ATOM 5022 C C . GLN B 1 206 ? 52.419 1.371 22.490 1.00 24.53 206 GLN B C 1
ATOM 5023 O O . GLN B 1 206 ? 52.945 0.482 21.808 1.00 23.96 206 GLN B O 1
ATOM 5029 N N . SER B 1 207 ? 51.322 1.151 23.216 1.00 24.26 207 SER B N 1
ATOM 5030 C CA . SER B 1 207 ? 50.677 -0.160 23.136 1.00 26.33 207 SER B CA 1
ATOM 5031 C C . SER B 1 207 ? 50.136 -0.399 21.741 1.00 23.10 207 SER B C 1
ATOM 5032 O O . SER B 1 207 ? 50.229 -1.511 21.216 1.00 23.55 207 SER B O 1
ATOM 5035 N N . HIS B 1 208 ? 49.558 0.635 21.125 1.00 23.45 208 HIS B N 1
ATOM 5036 C CA . HIS B 1 208 ? 49.072 0.487 19.756 1.00 23.33 208 HIS B CA 1
ATOM 5037 C C . HIS B 1 208 ? 50.207 0.109 18.808 1.00 26.20 208 HIS B C 1
ATOM 5038 O O . HIS B 1 208 ? 50.057 -0.788 17.967 1.00 26.48 208 HIS B O 1
ATOM 5045 N N . LEU B 1 209 ? 51.347 0.784 18.933 1.00 27.15 209 LEU B N 1
ATOM 5046 C CA . LEU B 1 209 ? 52.495 0.470 18.090 1.00 24.95 209 LEU B CA 1
ATOM 5047 C C . LEU B 1 209 ? 52.981 -0.950 18.332 1.00 26.58 209 LEU B C 1
ATOM 5048 O O . LEU B 1 209 ? 53.290 -1.683 17.385 1.00 27.38 209 LEU B O 1
ATOM 5053 N N . ALA B 1 210 ? 53.075 -1.351 19.605 1.00 25.67 210 ALA B N 1
ATOM 5054 C CA . ALA B 1 210 ? 53.480 -2.716 19.926 1.00 28.47 210 ALA B CA 1
ATOM 5055 C C . ALA B 1 210 ? 52.564 -3.724 19.244 1.00 27.91 210 ALA B C 1
ATOM 5056 O O . ALA B 1 210 ? 53.037 -4.698 18.645 1.00 24.34 210 ALA B O 1
ATOM 5058 N N . ASN B 1 211 ? 51.250 -3.485 19.301 1.00 26.77 211 ASN B N 1
ATOM 5059 C CA . ASN B 1 211 ? 50.295 -4.373 18.644 1.00 29.69 211 ASN B CA 1
ATOM 5060 C C . ASN B 1 211 ? 50.488 -4.398 17.127 1.00 29.92 211 ASN B C 1
ATOM 5061 O O . ASN B 1 211 ? 50.247 -5.432 16.498 1.00 33.96 211 ASN B O 1
ATOM 5066 N N . GLN B 1 212 ? 50.898 -3.290 16.506 1.00 31.89 212 GLN B N 1
ATOM 5067 C CA . GLN B 1 212 ? 50.976 -3.329 15.041 1.00 32.91 212 GLN B CA 1
ATOM 5068 C C . GLN B 1 212 ? 52.103 -4.215 14.538 1.00 35.55 212 GLN B C 1
ATOM 5069 O O . GLN B 1 212 ? 51.965 -4.856 13.493 1.00 38.09 212 GLN B O 1
ATOM 5075 N N . PHE B 1 213 ? 53.257 -4.217 15.190 1.00 32.85 213 PHE B N 1
ATOM 5076 C CA . PHE B 1 213 ? 54.337 -4.967 14.561 1.00 36.27 213 PHE B CA 1
ATOM 5077 C C . PHE B 1 213 ? 54.899 -6.100 15.406 1.00 32.45 213 PHE B C 1
ATOM 5078 O O . PHE B 1 213 ? 55.863 -6.751 14.980 1.00 33.28 213 PHE B O 1
ATOM 5086 N N . ALA B 1 214 ? 54.269 -6.416 16.532 1.00 25.95 214 ALA B N 1
ATOM 5087 C CA . ALA B 1 214 ? 54.666 -7.586 17.295 1.00 27.39 214 ALA B CA 1
ATOM 5088 C C . ALA B 1 214 ? 54.343 -8.858 16.525 1.00 26.34 214 ALA B C 1
ATOM 5089 O O . ALA B 1 214 ? 53.221 -9.045 16.052 1.00 31.28 214 ALA B O 1
ATOM 5091 N N . THR B 1 215 ? 55.343 -9.724 16.379 1.00 25.05 215 THR B N 1
ATOM 5092 C CA . THR B 1 215 ? 55.068 -11.092 15.970 1.00 21.74 215 THR B CA 1
ATOM 5093 C C . THR B 1 215 ? 54.564 -11.899 17.158 1.00 25.77 215 THR B C 1
ATOM 5094 O O . THR B 1 215 ? 53.693 -12.762 17.014 1.00 29.21 215 THR B O 1
ATOM 5098 N N . GLY B 1 216 ? 55.077 -11.606 18.348 1.00 24.80 216 GLY B N 1
ATOM 5099 C CA . GLY B 1 216 ? 54.584 -12.232 19.559 1.00 23.77 216 GLY B CA 1
ATOM 5100 C C . GLY B 1 216 ? 54.791 -11.305 20.735 1.00 24.92 216 GLY B C 1
ATOM 5101 O O . GLY B 1 216 ? 55.441 -10.264 20.625 1.00 20.95 216 GLY B O 1
ATOM 5102 N N . PHE B 1 217 ? 54.216 -11.690 21.870 1.00 22.36 217 PHE B N 1
ATOM 5103 C CA . PHE B 1 217 ? 54.463 -11.017 23.139 1.00 23.15 217 PHE B CA 1
ATOM 5104 C C . PHE B 1 217 ? 55.195 -11.957 24.090 1.00 23.88 217 PHE B C 1
ATOM 5105 O O . PHE B 1 217 ? 54.918 -13.166 24.131 1.00 24.19 217 PHE B O 1
ATOM 5113 N N . ILE B 1 218 ? 56.144 -11.405 24.842 1.00 21.34 218 ILE B N 1
ATOM 5114 C CA . ILE B 1 218 ? 56.866 -12.141 25.873 1.00 20.88 218 ILE B CA 1
ATOM 5115 C C . ILE B 1 218 ? 56.414 -11.605 27.219 1.00 20.49 218 ILE B C 1
ATOM 5116 O O . ILE B 1 218 ? 56.410 -10.390 27.441 1.00 23.37 218 ILE B O 1
ATOM 5121 N N . HIS B 1 219 ? 56.035 -12.504 28.110 1.00 19.70 219 HIS B N 1
ATOM 5122 C CA . HIS B 1 219 ? 55.564 -12.138 29.442 1.00 20.84 219 HIS B CA 1
ATOM 5123 C C . HIS B 1 219 ? 56.556 -12.638 30.477 1.00 21.05 219 HIS B C 1
ATOM 5124 O O . HIS B 1 219 ? 56.951 -13.809 30.437 1.00 19.11 219 HIS B O 1
ATOM 5131 N N . ASN B 1 220 ? 56.935 -11.770 31.423 1.00 19.01 220 ASN B N 1
ATOM 5132 C CA . ASN B 1 220 ? 57.840 -12.185 32.496 1.00 20.49 220 ASN B CA 1
ATOM 5133 C C . ASN B 1 220 ? 56.975 -12.852 33.562 1.00 23.36 220 ASN B C 1
ATOM 5134 O O . ASN B 1 220 ? 56.622 -12.276 34.588 1.00 19.76 220 ASN B O 1
ATOM 5139 N N . THR B 1 221 ? 56.588 -14.086 33.276 1.00 23.87 221 THR B N 1
ATOM 5140 C CA . THR B 1 221 ? 55.765 -14.843 34.209 1.00 25.39 221 THR B CA 1
ATOM 5141 C C . THR B 1 221 ? 55.873 -16.312 33.863 1.00 22.54 221 THR B C 1
ATOM 5142 O O . THR B 1 221 ? 56.364 -16.685 32.792 1.00 23.16 221 THR B O 1
ATOM 5146 N N . SER B 1 222 ? 55.448 -17.145 34.804 1.00 23.65 222 SER B N 1
ATOM 5147 C CA . SER B 1 222 ? 55.487 -18.582 34.636 1.00 23.35 222 SER B CA 1
ATOM 5148 C C . SER B 1 222 ? 54.064 -19.120 34.664 1.00 27.25 222 SER B C 1
ATOM 5149 O O . SER B 1 222 ? 53.219 -18.651 35.443 1.00 25.32 222 SER B O 1
ATOM 5152 N N . LYS B 1 223 ? 53.795 -20.088 33.786 1.00 24.37 223 LYS B N 1
ATOM 5153 C CA . LYS B 1 223 ? 52.497 -20.750 33.785 1.00 25.41 223 LYS B CA 1
ATOM 5154 C C . LYS B 1 223 ? 52.216 -21.405 35.131 1.00 28.43 223 LYS B C 1
ATOM 5155 O O . LYS B 1 223 ? 51.048 -21.614 35.482 1.00 26.23 223 LYS B O 1
ATOM 5161 N N . ALA B 1 224 ? 53.258 -21.695 35.917 1.00 27.26 224 ALA B N 1
ATOM 5162 C CA . ALA B 1 224 ? 53.027 -22.192 37.272 1.00 29.91 224 ALA B CA 1
ATOM 5163 C C . ALA B 1 224 ? 52.346 -21.149 38.149 1.00 29.65 224 ALA B C 1
ATOM 5164 O O . ALA B 1 224 ? 51.706 -21.513 39.146 1.00 25.67 224 ALA B O 1
ATOM 5166 N N . ILE B 1 225 ? 52.475 -19.866 37.808 1.00 22.94 225 ILE B N 1
ATOM 5167 C CA . ILE B 1 225 ? 51.861 -18.794 38.590 1.00 25.71 225 ILE B CA 1
ATOM 5168 C C . ILE B 1 225 ? 50.497 -18.408 38.037 1.00 31.26 225 ILE B C 1
ATOM 5169 O O . ILE B 1 225 ? 49.520 -18.295 38.787 1.00 28.58 225 ILE B O 1
ATOM 5174 N N . GLU B 1 226 ? 50.424 -18.177 36.721 1.00 27.05 226 GLU B N 1
ATOM 5175 C CA . GLU B 1 226 ? 49.244 -17.593 36.090 1.00 29.56 226 GLU B CA 1
ATOM 5176 C C . GLU B 1 226 ? 48.862 -18.289 34.793 1.00 27.78 226 GLU B C 1
ATOM 5177 O O . GLU B 1 226 ? 48.232 -17.659 33.938 1.00 28.33 226 GLU B O 1
ATOM 5183 N N . GLY B 1 227 ? 49.244 -19.558 34.609 1.00 28.31 227 GLY B N 1
ATOM 5184 C CA . GLY B 1 227 ? 48.946 -20.244 33.352 1.00 28.40 227 GLY B CA 1
ATOM 5185 C C . GLY B 1 227 ? 47.500 -20.127 32.905 1.00 31.02 227 GLY B C 1
ATOM 5186 O O . GLY B 1 227 ? 47.213 -20.113 31.699 1.00 28.40 227 GLY B O 1
ATOM 5187 N N . LYS B 1 228 ? 46.571 -20.040 33.856 1.00 28.28 228 LYS B N 1
ATOM 5188 C CA . LYS B 1 228 ? 45.161 -19.882 33.505 1.00 32.48 228 LYS B CA 1
ATOM 5189 C C . LYS B 1 228 ? 44.929 -18.599 32.711 1.00 28.50 228 LYS B C 1
ATOM 5190 O O . LYS B 1 228 ? 44.215 -18.608 31.701 1.00 29.03 228 LYS B O 1
ATOM 5196 N N . TYR B 1 229 ? 45.548 -17.494 33.133 1.00 25.70 229 TYR B N 1
ATOM 5197 C CA . TYR B 1 229 ? 45.353 -16.224 32.446 1.00 25.50 229 TYR B CA 1
ATOM 5198 C C . TYR B 1 229 ? 46.224 -16.090 31.201 1.00 28.94 229 TYR B C 1
ATOM 5199 O O . TYR B 1 229 ? 45.843 -15.362 30.275 1.00 24.59 229 TYR B O 1
ATOM 5208 N N . VAL B 1 230 ? 47.366 -16.783 31.151 1.00 26.27 230 VAL B N 1
ATOM 5209 C CA . VAL B 1 230 ? 48.108 -16.894 29.898 1.00 25.79 230 VAL B CA 1
ATOM 5210 C C . VAL B 1 230 ? 47.253 -17.609 28.856 1.00 27.97 230 VAL B C 1
ATOM 5211 O O . VAL B 1 230 ? 47.194 -17.202 27.690 1.00 26.34 230 VAL B O 1
ATOM 5215 N N . ASP B 1 231 ? 46.575 -18.691 29.263 1.00 28.00 231 ASP B N 1
ATOM 5216 C CA . ASP B 1 231 ? 45.695 -19.401 28.341 1.00 30.34 231 ASP B CA 1
ATOM 5217 C C . ASP B 1 231 ? 44.528 -18.526 27.879 1.00 26.99 231 ASP B C 1
ATOM 5218 O O . ASP B 1 231 ? 44.148 -18.572 26.703 1.00 29.05 231 ASP B O 1
ATOM 5223 N N . PHE B 1 232 ? 43.934 -17.730 28.779 1.00 26.16 232 PHE B N 1
ATOM 5224 C CA . PHE B 1 232 ? 42.892 -16.796 28.340 1.00 27.19 232 PHE B CA 1
ATOM 5225 C C . PHE B 1 232 ? 43.429 -15.829 27.290 1.00 24.24 232 PHE B C 1
ATOM 5226 O O . PHE B 1 232 ? 42.814 -15.626 26.236 1.00 24.32 232 PHE B O 1
ATOM 5234 N N . LEU B 1 233 ? 44.556 -15.180 27.594 1.00 23.22 233 LEU B N 1
ATOM 5235 C CA . LEU B 1 233 ? 45.117 -14.181 26.687 1.00 23.23 233 LEU B CA 1
ATOM 5236 C C . LEU B 1 233 ? 45.468 -14.778 25.332 1.00 25.13 233 LEU B C 1
ATOM 5237 O O . LEU B 1 233 ? 45.333 -14.103 24.301 1.00 22.43 233 LEU B O 1
ATOM 5242 N N . ASP B 1 234 ? 45.898 -16.041 25.307 1.00 25.68 234 ASP B N 1
ATOM 5243 C CA . ASP B 1 234 ? 46.359 -16.665 24.066 1.00 25.77 234 ASP B CA 1
ATOM 5244 C C . ASP B 1 234 ? 45.229 -17.019 23.094 1.00 26.01 234 ASP B C 1
ATOM 5245 O O . ASP B 1 234 ? 45.514 -17.308 21.920 1.00 24.30 234 ASP B O 1
ATOM 5250 N N . LYS B 1 235 ? 43.973 -17.034 23.544 1.00 26.27 235 LYS B N 1
ATOM 5251 C CA . LYS B 1 235 ? 42.853 -17.307 22.646 1.00 29.31 235 LYS B CA 1
ATOM 5252 C C . LYS B 1 235 ? 42.805 -16.297 21.509 1.00 27.06 235 LYS B C 1
ATOM 5253 O O . LYS B 1 235 ? 43.098 -15.114 21.695 1.00 27.73 235 LYS B O 1
ATOM 5259 N N . GLU B 1 236 ? 42.409 -16.779 20.322 1.00 26.86 236 GLU B N 1
ATOM 5260 C CA . GLU B 1 236 ? 42.313 -15.912 19.149 1.00 31.46 236 GLU B CA 1
ATOM 5261 C C . GLU B 1 236 ? 41.454 -14.681 19.396 1.00 30.22 236 GLU B C 1
ATOM 5262 O O . GLU B 1 236 ? 41.735 -13.612 18.845 1.00 29.28 236 GLU B O 1
ATOM 5268 N N . GLU B 1 237 ? 40.398 -14.811 20.196 1.00 30.58 237 GLU B N 1
ATOM 5269 C CA . GLU B 1 237 ? 39.538 -13.663 20.465 1.00 31.72 237 GLU B CA 1
ATOM 5270 C C . GLU B 1 237 ? 40.311 -12.502 21.080 1.00 32.35 237 GLU B C 1
ATOM 5271 O O . GLU B 1 237 ? 40.030 -11.333 20.788 1.00 31.04 237 GLU B O 1
ATOM 5277 N N . PHE B 1 238 ? 41.276 -12.793 21.945 1.00 29.81 238 PHE B N 1
ATOM 5278 C CA . PHE B 1 238 ? 41.944 -11.713 22.658 1.00 29.87 238 PHE B CA 1
ATOM 5279 C C . PHE B 1 238 ? 43.265 -11.283 22.032 1.00 30.58 238 PHE B C 1
ATOM 5280 O O . PHE B 1 238 ? 43.591 -10.093 22.055 1.00 32.82 238 PHE B O 1
ATOM 5288 N N . SER B 1 239 ? 44.023 -12.203 21.450 1.00 25.61 239 SER B N 1
ATOM 5289 C CA . SER B 1 239 ? 45.345 -11.883 20.937 1.00 29.18 239 SER B CA 1
ATOM 5290 C C . SER B 1 239 ? 45.497 -12.290 19.488 1.00 30.32 239 SER B C 1
ATOM 5291 O O . SER B 1 239 ? 46.572 -12.079 18.905 1.00 31.01 239 SER B O 1
ATOM 5294 N N . GLY B 1 240 ? 44.448 -12.864 18.909 1.00 32.70 240 GLY B N 1
ATOM 5295 C CA . GLY B 1 240 ? 44.350 -13.211 17.508 1.00 37.44 240 GLY B CA 1
ATOM 5296 C C . GLY B 1 240 ? 45.640 -13.522 16.803 1.00 41.88 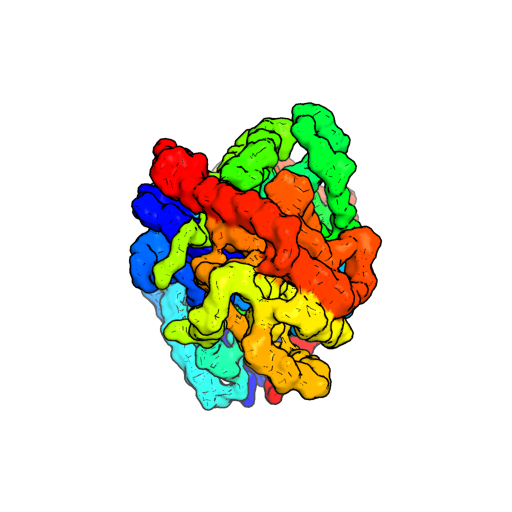240 GLY B C 1
ATOM 5297 O O . GLY B 1 240 ? 46.123 -12.691 16.029 1.00 51.47 240 GLY B O 1
ATOM 5298 N N . ASN B 1 241 ? 46.238 -14.675 17.082 1.00 41.08 241 ASN B N 1
ATOM 5299 C CA . ASN B 1 241 ? 47.363 -15.179 16.307 1.00 41.65 241 ASN B CA 1
ATOM 5300 C C . ASN B 1 241 ? 48.726 -14.562 16.724 1.00 38.15 241 ASN B C 1
ATOM 5301 O O . ASN B 1 241 ? 49.772 -15.083 16.318 1.00 34.64 241 ASN B O 1
ATOM 5306 N N . ILE B 1 242 ? 48.755 -13.517 17.548 1.00 31.26 242 ILE B N 1
ATOM 5307 C CA . ILE B 1 242 ? 49.999 -13.082 18.178 1.00 30.00 242 ILE B CA 1
ATOM 5308 C C . ILE B 1 242 ? 50.302 -14.063 19.310 1.00 30.90 242 ILE B C 1
ATOM 5309 O O . ILE B 1 242 ? 49.494 -14.232 20.222 1.00 23.86 242 ILE B O 1
ATOM 5314 N N . LYS B 1 243 ? 51.450 -14.735 19.248 1.00 28.62 243 LYS B N 1
ATOM 5315 C CA . LYS B 1 243 ? 51.734 -15.757 20.251 1.00 28.46 243 LYS B CA 1
ATOM 5316 C C . LYS B 1 243 ? 52.105 -15.119 21.597 1.00 25.58 243 LYS B C 1
ATOM 5317 O O . LYS B 1 243 ? 52.678 -14.034 21.662 1.00 24.62 243 LYS B O 1
ATOM 5323 N N . GLN B 1 244 ? 51.728 -15.788 22.682 1.00 27.05 244 GLN B N 1
ATOM 5324 C CA . GLN B 1 244 ? 51.941 -15.286 24.037 1.00 28.26 244 GLN B CA 1
ATOM 5325 C C . GLN B 1 244 ? 52.890 -16.222 24.770 1.00 29.17 244 GLN B C 1
ATOM 5326 O O . GLN B 1 244 ? 52.503 -17.330 25.149 1.00 33.59 244 GLN B O 1
ATOM 5332 N N . TRP B 1 245 ? 54.117 -15.767 24.998 1.00 25.00 245 TRP B N 1
ATOM 5333 C CA . TRP B 1 245 ? 55.168 -16.590 25.588 1.00 25.68 245 TRP B CA 1
ATOM 5334 C C . TRP B 1 245 ? 55.355 -16.254 27.062 1.00 25.76 245 TRP B C 1
ATOM 5335 O O . TRP B 1 245 ? 55.743 -15.129 27.391 1.00 24.91 245 TRP B O 1
ATOM 5346 N N . ALA B 1 246 ? 55.166 -17.249 27.935 1.00 22.04 246 ALA B N 1
ATOM 5347 C CA . ALA B 1 246 ? 55.434 -17.107 29.371 1.00 23.37 246 ALA B CA 1
ATOM 5348 C C . ALA B 1 246 ? 56.839 -17.625 29.673 1.00 21.56 246 ALA B C 1
ATOM 5349 O O . ALA B 1 246 ? 57.045 -18.811 29.922 1.00 23.71 246 ALA B O 1
ATOM 5351 N N . LEU B 1 247 ? 57.824 -16.725 29.682 1.00 21.45 247 LEU B N 1
ATOM 5352 C CA . LEU B 1 247 ? 59.228 -17.112 29.781 1.00 20.28 247 LEU B CA 1
ATOM 5353 C C . LEU B 1 247 ? 59.856 -16.779 31.130 1.00 25.56 247 LEU B C 1
ATOM 5354 O O . LEU B 1 247 ? 61.086 -16.766 31.252 1.00 22.69 247 LEU B O 1
ATOM 5359 N N . GLY B 1 248 ? 59.053 -16.503 32.138 1.00 24.23 248 GLY B N 1
ATOM 5360 C CA . GLY B 1 248 ? 59.601 -16.084 33.401 1.00 21.02 248 GLY B CA 1
ATOM 5361 C C . GLY B 1 248 ? 59.455 -17.123 34.493 1.00 26.82 248 GLY B C 1
ATOM 5362 O O . GLY B 1 248 ? 58.945 -18.224 34.277 1.00 25.82 248 GLY B O 1
ATOM 5363 N N . PRO B 1 249 ? 59.906 -16.784 35.699 1.00 24.00 249 PRO B N 1
ATOM 5364 C CA . PRO B 1 249 ? 60.497 -15.489 36.091 1.00 24.63 249 PRO B CA 1
ATOM 5365 C C . PRO B 1 249 ? 61.855 -15.229 35.476 1.00 25.15 249 PRO B C 1
ATOM 5366 O O . PRO B 1 249 ? 62.638 -16.166 35.293 1.00 23.93 249 PRO B O 1
ATOM 5370 N N . PHE B 1 250 ? 62.172 -13.978 35.126 1.00 22.78 250 PHE B N 1
ATOM 5371 C CA . PHE B 1 250 ? 63.513 -13.718 34.607 1.00 24.61 250 PHE B CA 1
ATOM 5372 C C . PHE B 1 250 ? 64.545 -13.701 35.728 1.00 22.82 250 PHE B C 1
ATOM 5373 O O . PHE B 1 250 ? 65.723 -13.938 35.464 1.00 26.23 250 PHE B O 1
ATOM 5381 N N . ASN B 1 251 ? 64.134 -13.463 36.970 1.00 24.78 251 ASN B N 1
ATOM 5382 C CA . ASN B 1 251 ? 65.101 -13.492 38.050 1.00 27.49 251 ASN B CA 1
ATOM 5383 C C . ASN B 1 251 ? 65.608 -14.915 38.276 1.00 25.18 251 ASN B C 1
ATOM 5384 O O . ASN B 1 251 ? 64.890 -15.889 38.018 1.00 27.91 251 ASN B O 1
ATOM 5389 N N . PRO B 1 252 ? 66.856 -15.059 38.732 1.00 27.22 252 PRO B N 1
ATOM 5390 C CA . PRO B 1 252 ? 67.392 -16.391 39.038 1.00 28.56 252 PRO B CA 1
ATOM 5391 C C . PRO B 1 252 ? 66.564 -17.081 40.114 1.00 28.36 252 PRO B C 1
ATOM 5392 O O . PRO B 1 252 ? 65.851 -16.443 40.893 1.00 25.35 252 PRO B O 1
ATOM 5396 N N . VAL B 1 253 ? 66.668 -18.410 40.155 1.00 27.03 253 VAL B N 1
ATOM 5397 C CA . VAL B 1 253 ? 66.047 -19.192 41.218 1.00 30.60 253 VAL B CA 1
ATOM 5398 C C . VAL B 1 253 ? 67.054 -19.559 42.300 1.00 36.46 253 VAL B C 1
ATOM 5399 O O . VAL B 1 253 ? 66.710 -20.253 43.262 1.00 38.45 253 VAL B O 1
ATOM 5403 N N . SER B 1 254 ? 68.287 -19.086 42.166 1.00 31.77 254 SER B N 1
ATOM 5404 C CA . SER B 1 254 ? 69.385 -19.325 43.082 1.00 36.04 254 SER B CA 1
ATOM 5405 C C . SER B 1 254 ? 70.306 -18.119 42.973 1.00 34.61 254 SER B C 1
ATOM 5406 O O . SER B 1 254 ? 70.395 -17.506 41.911 1.00 33.72 254 SER B O 1
ATOM 5409 N N . VAL B 1 255 ? 70.948 -17.741 44.068 1.00 31.74 255 VAL B N 1
ATOM 5410 C CA . VAL B 1 255 ? 71.740 -16.506 44.007 1.00 34.23 255 VAL B CA 1
ATOM 5411 C C . VAL B 1 255 ? 73.258 -16.721 44.031 1.00 38.66 255 VAL B C 1
ATOM 5412 O O . VAL B 1 255 ? 73.724 -17.823 44.308 1.00 39.06 255 VAL B O 1
ATOM 5416 N N . ARG B 1 262 ? 79.608 -9.547 51.601 1.00 53.50 262 ARG B N 1
ATOM 5417 C CA . ARG B 1 262 ? 78.330 -9.795 52.263 1.00 47.97 262 ARG B CA 1
ATOM 5418 C C . ARG B 1 262 ? 77.767 -8.507 52.847 1.00 49.74 262 ARG B C 1
ATOM 5419 O O . ARG B 1 262 ? 78.230 -8.040 53.894 1.00 54.28 262 ARG B O 1
ATOM 5427 N N . HIS B 1 263 ? 76.767 -7.948 52.152 1.00 51.38 263 HIS B N 1
ATOM 5428 C CA . HIS B 1 263 ? 76.081 -6.699 52.489 1.00 46.77 263 HIS B CA 1
ATOM 5429 C C . HIS B 1 263 ? 75.690 -6.677 53.962 1.00 41.03 263 HIS B C 1
ATOM 5430 O O . HIS B 1 263 ? 75.487 -7.734 54.564 1.00 47.21 263 HIS B O 1
ATOM 5437 N N . LYS B 1 264 ? 75.561 -5.490 54.553 1.00 42.33 264 LYS B N 1
ATOM 5438 C CA . LYS B 1 264 ? 75.244 -5.412 55.981 1.00 47.54 264 LYS B CA 1
ATOM 5439 C C . LYS B 1 264 ? 73.894 -6.046 56.318 1.00 47.19 264 LYS B C 1
ATOM 5440 O O . LYS B 1 264 ? 73.745 -6.638 57.396 1.00 43.64 264 LYS B O 1
ATOM 5446 N N . CYS B 1 265 ? 72.901 -5.920 55.427 1.00 35.22 265 CYS B N 1
ATOM 5447 C CA . CYS B 1 265 ? 71.619 -6.600 55.622 1.00 36.20 265 CYS B CA 1
ATOM 5448 C C . CYS B 1 265 ? 71.782 -8.100 55.809 1.00 36.87 265 CYS B C 1
ATOM 5449 O O . CYS B 1 265 ? 71.093 -8.707 56.634 1.00 39.16 265 CYS B O 1
ATOM 5452 N N . LEU B 1 266 ? 72.656 -8.725 55.033 1.00 36.42 266 LEU B N 1
ATOM 5453 C CA . LEU B 1 266 ? 72.792 -10.172 55.152 1.00 37.77 266 LEU B CA 1
ATOM 5454 C C . LEU B 1 266 ? 73.440 -10.573 56.473 1.00 39.97 266 LEU B C 1
ATOM 5455 O O . LEU B 1 266 ? 73.060 -11.593 57.059 1.00 38.97 266 LEU B O 1
ATOM 5460 N N . ASN B 1 267 ? 74.407 -9.791 56.964 1.00 39.75 267 ASN B N 1
ATOM 5461 C CA . ASN B 1 267 ? 74.984 -10.105 58.266 1.00 38.76 267 ASN B CA 1
ATOM 5462 C C . ASN B 1 267 ? 73.933 -9.989 59.360 1.00 38.65 267 ASN B C 1
ATOM 5463 O O . ASN B 1 267 ? 73.905 -10.801 60.293 1.00 37.68 267 ASN B O 1
ATOM 5468 N N . PHE B 1 268 ? 73.051 -8.990 59.249 1.00 38.82 268 PHE B N 1
ATOM 5469 C CA . PHE B 1 268 ? 71.924 -8.869 60.169 1.00 37.42 268 PHE B CA 1
ATOM 5470 C C . PHE B 1 268 ? 71.008 -10.088 60.087 1.00 39.33 268 PHE B C 1
ATOM 5471 O O . PHE B 1 268 ? 70.570 -10.615 61.117 1.00 36.99 268 PHE B O 1
ATOM 5479 N N . LEU B 1 269 ? 70.701 -10.545 58.870 1.00 38.90 269 LEU B N 1
ATOM 5480 C CA . LEU B 1 269 ? 69.873 -11.739 58.702 1.00 35.35 269 LEU B CA 1
ATOM 5481 C C . LEU B 1 269 ? 70.537 -12.978 59.290 1.00 33.44 269 LEU B C 1
ATOM 5482 O O . LEU B 1 269 ? 69.858 -13.830 59.872 1.00 33.32 269 LEU B O 1
ATOM 5487 N N . ASP B 1 270 ? 71.863 -13.103 59.144 1.00 35.52 270 ASP B N 1
ATOM 5488 C CA . ASP B 1 270 ? 72.566 -14.262 59.700 1.00 35.36 270 ASP B CA 1
ATOM 5489 C C . ASP B 1 270 ? 72.391 -14.397 61.211 1.00 37.49 270 ASP B C 1
ATOM 5490 O O . ASP B 1 270 ? 72.515 -15.509 61.733 1.00 39.63 270 ASP B O 1
ATOM 5495 N N . LYS B 1 271 ? 72.097 -13.305 61.924 1.00 38.33 271 LYS B N 1
ATOM 5496 C CA . LYS B 1 271 ? 71.913 -13.370 63.370 1.00 40.20 271 LYS B CA 1
ATOM 5497 C C . LYS B 1 271 ? 70.507 -13.756 63.808 1.00 40.35 271 LYS B C 1
ATOM 5498 O O . LYS B 1 271 ? 70.296 -13.930 65.010 1.00 38.01 271 LYS B O 1
ATOM 5504 N N . GLN B 1 272 ? 69.541 -13.875 62.900 1.00 34.90 272 GLN B N 1
ATOM 5505 C CA . GLN B 1 272 ? 68.149 -13.990 63.311 1.00 36.34 272 GLN B CA 1
ATOM 5506 C C . GLN B 1 272 ? 67.665 -15.430 63.198 1.00 37.51 272 GLN B C 1
ATOM 5507 O O . GLN B 1 272 ? 68.326 -16.299 62.623 1.00 35.43 272 GLN B O 1
ATOM 5513 N N . SER B 1 273 ? 66.493 -15.675 63.778 1.00 36.59 273 SER B N 1
ATOM 5514 C CA . SER B 1 273 ? 65.872 -16.986 63.724 1.00 37.19 273 SER B CA 1
ATOM 5515 C C . SER B 1 273 ? 65.194 -17.191 62.366 1.00 37.37 273 SER B C 1
ATOM 5516 O O . SER B 1 273 ? 65.022 -16.241 61.597 1.00 36.61 273 SER B O 1
ATOM 5519 N N . PRO B 1 274 ? 64.828 -18.430 62.034 1.00 39.44 274 PRO B N 1
ATOM 5520 C CA . PRO B 1 274 ? 64.165 -18.682 60.745 1.00 35.10 274 PRO B CA 1
ATOM 5521 C C . PRO B 1 274 ? 62.823 -17.962 60.613 1.00 35.34 274 PRO B C 1
ATOM 5522 O O . PRO B 1 274 ? 62.017 -17.909 61.548 1.00 33.46 274 PRO B O 1
ATOM 5526 N N . ARG B 1 275 ? 62.592 -17.407 59.423 1.00 33.86 275 ARG B N 1
ATOM 5527 C CA . ARG B 1 275 ? 61.300 -16.829 59.045 1.00 33.54 275 ARG B CA 1
ATOM 5528 C C . ARG B 1 275 ? 60.847 -15.740 60.011 1.00 30.74 275 ARG B C 1
ATOM 5529 O O . ARG B 1 275 ? 59.651 -15.546 60.211 1.00 33.45 275 ARG B O 1
ATOM 5537 N N . SER B 1 276 ? 61.790 -15.006 60.602 1.00 31.67 276 SER B N 1
ATOM 5538 C CA . SER B 1 276 ? 61.474 -14.024 61.632 1.00 32.51 276 SER B CA 1
ATOM 5539 C C . SER B 1 276 ? 61.597 -12.579 61.177 1.00 32.12 276 SER B C 1
ATOM 5540 O O . SER B 1 276 ? 61.173 -11.684 61.917 1.00 30.98 276 SER B O 1
ATOM 5543 N N . VAL B 1 277 ? 62.147 -12.320 59.993 1.00 31.21 277 VAL B N 1
ATOM 5544 C CA . VAL B 1 277 ? 62.471 -10.963 59.563 1.00 29.00 277 VAL B CA 1
ATOM 5545 C C . VAL B 1 277 ? 61.516 -10.522 58.456 1.00 32.35 277 VAL B C 1
ATOM 5546 O O . VAL B 1 277 ? 61.390 -11.187 57.417 1.00 29.35 277 VAL B O 1
ATOM 5550 N N . MET B 1 278 ? 60.856 -9.392 58.683 1.00 32.10 278 MET B N 1
ATOM 5551 C CA . MET B 1 278 ? 60.013 -8.737 57.692 1.00 27.21 278 MET B CA 1
ATOM 5552 C C . MET B 1 278 ? 60.860 -7.810 56.826 1.00 29.93 278 MET B C 1
ATOM 5553 O O . MET B 1 278 ? 61.465 -6.862 57.332 1.00 28.28 278 MET B O 1
ATOM 5558 N N . TYR B 1 279 ? 60.902 -8.081 55.520 1.00 30.03 279 TYR B N 1
ATOM 5559 C CA . TYR B 1 279 ? 61.613 -7.224 54.575 1.00 27.62 279 TYR B CA 1
ATOM 5560 C C . TYR B 1 279 ? 60.642 -6.206 53.984 1.00 25.11 279 TYR B C 1
ATOM 5561 O O . TYR B 1 279 ? 59.546 -6.572 53.555 1.00 26.88 279 TYR B O 1
ATOM 5570 N N . VAL B 1 280 ? 61.030 -4.924 53.986 1.00 26.08 280 VAL B N 1
ATOM 5571 C CA . VAL B 1 280 ? 60.152 -3.834 53.560 1.00 23.13 280 VAL B CA 1
ATOM 5572 C C . VAL B 1 280 ? 60.849 -3.048 52.451 1.00 26.07 280 VAL B C 1
ATOM 5573 O O . VAL B 1 280 ? 61.878 -2.404 52.693 1.00 24.08 280 VAL B O 1
ATOM 5577 N N . SER B 1 281 ? 60.278 -3.058 51.253 1.00 25.04 281 SER B N 1
ATOM 5578 C CA . SER B 1 281 ? 60.927 -2.325 50.169 1.00 24.51 281 SER B CA 1
ATOM 5579 C C . SER B 1 281 ? 59.878 -1.990 49.121 1.00 25.71 281 SER B C 1
ATOM 5580 O O . SER B 1 281 ? 58.963 -2.785 48.872 1.00 24.48 281 SER B O 1
ATOM 5583 N N . PHE B 1 282 ? 60.005 -0.809 48.523 1.00 22.09 282 PHE B N 1
ATOM 5584 C CA . PHE B 1 282 ? 58.989 -0.316 47.605 1.00 24.50 282 PHE B CA 1
ATOM 5585 C C . PHE B 1 282 ? 59.546 -0.013 46.206 1.00 24.99 282 PHE B C 1
ATOM 5586 O O . PHE B 1 282 ? 59.059 0.886 45.517 1.00 22.80 282 PHE B O 1
ATOM 5594 N N . GLY B 1 283 ? 60.554 -0.761 45.764 1.00 25.85 283 GLY B N 1
ATOM 5595 C CA . GLY B 1 283 ? 60.977 -0.619 44.379 1.00 26.15 283 GLY B CA 1
ATOM 5596 C C . GLY B 1 283 ? 61.681 0.704 44.120 1.00 25.09 283 GLY B C 1
ATOM 5597 O O . GLY B 1 283 ? 62.330 1.278 44.998 1.00 26.24 283 GLY B O 1
ATOM 5598 N N . THR B 1 284 ? 61.515 1.218 42.902 1.00 24.77 284 THR B N 1
ATOM 5599 C CA . THR B 1 284 ? 62.200 2.429 42.483 1.00 23.13 284 THR B CA 1
ATOM 5600 C C . THR B 1 284 ? 61.270 3.544 42.023 1.00 26.99 284 THR B C 1
ATOM 5601 O O . THR B 1 284 ? 61.769 4.607 41.628 1.00 25.79 284 THR B O 1
ATOM 5605 N N . THR B 1 285 ? 59.950 3.351 42.055 1.00 23.72 285 THR B N 1
ATOM 5606 C CA . THR B 1 285 ? 59.013 4.340 41.518 1.00 24.34 285 THR B CA 1
ATOM 5607 C C . THR B 1 285 ? 58.125 4.976 42.578 1.00 26.38 285 THR B C 1
ATOM 5608 O O . THR B 1 285 ? 57.232 5.754 42.232 1.00 30.66 285 THR B O 1
ATOM 5612 N N . ILE B 1 286 ? 58.351 4.685 43.848 1.00 24.32 286 ILE B N 1
ATOM 5613 C CA . ILE B 1 286 ? 57.439 5.077 44.918 1.00 27.01 286 ILE B CA 1
ATOM 5614 C C . ILE B 1 286 ? 58.073 6.207 45.722 1.00 25.87 286 ILE B C 1
ATOM 5615 O O . ILE B 1 286 ? 59.196 6.063 46.215 1.00 24.33 286 ILE B O 1
ATOM 5620 N N . SER B 1 287 ? 57.340 7.311 45.883 1.00 24.26 287 SER B N 1
ATOM 5621 C CA . SER B 1 287 ? 57.740 8.456 46.692 1.00 26.17 287 SER B CA 1
ATOM 5622 C C . SER B 1 287 ? 56.730 8.680 47.809 1.00 29.20 287 SER B C 1
ATOM 5623 O O . SER B 1 287 ? 55.565 8.994 47.539 1.00 29.53 287 SER B O 1
ATOM 5626 N N . PHE B 1 288 ? 57.192 8.572 49.052 1.00 26.02 288 PHE B N 1
ATOM 5627 C CA . PHE B 1 288 ? 56.344 8.681 50.233 1.00 31.08 288 PHE B CA 1
ATOM 5628 C C . PHE B 1 288 ? 56.364 10.107 50.780 1.00 29.92 288 PHE B C 1
ATOM 5629 O O . PHE B 1 288 ? 57.406 10.760 50.770 1.00 29.00 288 PHE B O 1
ATOM 5637 N N . THR B 1 289 ? 55.219 10.573 51.289 1.00 30.43 289 THR B N 1
ATOM 5638 C CA . THR B 1 289 ? 55.184 11.820 52.052 1.00 35.77 289 THR B CA 1
ATOM 5639 C C . THR B 1 289 ? 55.828 11.614 53.416 1.00 32.22 289 THR B C 1
ATOM 5640 O O . THR B 1 289 ? 55.768 10.526 53.991 1.00 35.42 289 THR B O 1
ATOM 5644 N N . ASP B 1 290 ? 56.382 12.699 53.966 1.00 35.03 290 ASP B N 1
ATOM 5645 C CA . ASP B 1 290 ? 56.984 12.637 55.299 1.00 35.28 290 ASP B CA 1
ATOM 5646 C C . ASP B 1 290 ? 56.034 12.015 56.310 1.00 34.05 290 ASP B C 1
ATOM 5647 O O . ASP B 1 290 ? 56.444 11.164 57.104 1.00 35.82 290 ASP B O 1
ATOM 5652 N N . GLU B 1 291 ? 54.763 12.427 56.290 1.00 34.49 291 GLU B N 1
ATOM 5653 C CA . GLU B 1 291 ? 53.756 11.825 57.159 1.00 34.47 291 GLU B CA 1
ATOM 5654 C C . GLU B 1 291 ? 53.750 10.302 57.044 1.00 37.53 291 GLU B C 1
ATOM 5655 O O . GLU B 1 291 ? 53.786 9.588 58.053 1.00 33.29 291 GLU B O 1
ATOM 5661 N N . GLN B 1 292 ? 53.734 9.781 55.810 1.00 35.23 292 GLN B N 1
ATOM 5662 C CA . GLN B 1 292 ? 53.613 8.335 55.635 1.00 31.89 292 GLN B CA 1
ATOM 5663 C C . GLN B 1 292 ? 54.869 7.572 56.065 1.00 32.77 292 GLN B C 1
ATOM 5664 O O . GLN B 1 292 ? 54.734 6.458 56.577 1.00 33.85 292 GLN B O 1
ATOM 5670 N N . ILE B 1 293 ? 56.087 8.108 55.850 1.00 31.62 293 ILE B N 1
ATOM 5671 C CA . ILE B 1 293 ? 57.270 7.481 56.463 1.00 33.06 293 ILE B CA 1
ATOM 5672 C C . ILE B 1 293 ? 57.121 7.388 57.976 1.00 34.99 293 ILE B C 1
ATOM 5673 O O . ILE B 1 293 ? 57.480 6.370 58.580 1.00 32.27 293 ILE B O 1
ATOM 5678 N N . HIS B 1 294 ? 56.621 8.445 58.613 1.00 33.42 294 HIS B N 1
ATOM 5679 C CA . HIS B 1 294 ? 56.502 8.434 60.068 1.00 36.51 294 HIS B CA 1
ATOM 5680 C C . HIS B 1 294 ? 55.591 7.297 60.526 1.00 37.77 294 HIS B C 1
ATOM 5681 O O . HIS B 1 294 ? 55.950 6.519 61.421 1.00 38.75 294 HIS B O 1
ATOM 5688 N N . GLU B 1 295 ? 54.418 7.162 59.893 1.00 32.73 295 GLU B N 1
ATOM 5689 C CA . GLU B 1 295 ? 53.502 6.082 60.257 1.00 33.32 295 GLU B CA 1
ATOM 5690 C C . GLU B 1 295 ? 54.123 4.723 59.995 1.00 35.77 295 GLU B C 1
ATOM 5691 O O . GLU B 1 295 ? 53.948 3.785 60.783 1.00 31.45 295 GLU B O 1
ATOM 5697 N N . LEU B 1 296 ? 54.853 4.589 58.888 1.00 33.40 296 LEU B N 1
ATOM 5698 C CA . LEU B 1 296 ? 55.454 3.295 58.595 1.00 32.07 296 LEU B CA 1
ATOM 5699 C C . LEU B 1 296 ? 56.530 2.957 59.624 1.00 33.44 296 LEU B C 1
ATOM 5700 O O . LEU B 1 296 ? 56.623 1.809 60.076 1.00 30.60 296 LEU B O 1
ATOM 5705 N N . ALA B 1 297 ? 57.316 3.953 60.045 1.00 32.97 297 ALA B N 1
ATOM 5706 C CA . ALA B 1 297 ? 58.302 3.727 61.101 1.00 35.05 297 ALA B CA 1
ATOM 5707 C C . ALA B 1 297 ? 57.643 3.263 62.400 1.00 34.39 297 ALA B C 1
ATOM 5708 O O . ALA B 1 297 ? 58.123 2.326 63.048 1.00 35.03 297 ALA B O 1
ATOM 5710 N N . LEU B 1 298 ? 56.543 3.903 62.800 1.00 35.65 298 LEU B N 1
ATOM 5711 C CA . LEU B 1 298 ? 55.897 3.497 64.048 1.00 37.11 298 LEU B CA 1
ATOM 5712 C C . LEU B 1 298 ? 55.163 2.173 63.901 1.00 37.19 298 LEU B C 1
ATOM 5713 O O . LEU B 1 298 ? 55.022 1.436 64.884 1.00 36.43 298 LEU B O 1
ATOM 5718 N N . GLY B 1 299 ? 54.696 1.848 62.694 1.00 33.73 299 GLY B N 1
ATOM 5719 C CA . GLY B 1 299 ? 54.063 0.554 62.482 1.00 32.42 299 GLY B CA 1
ATOM 5720 C C . GLY B 1 299 ? 55.029 -0.610 62.623 1.00 32.53 299 GLY B C 1
ATOM 5721 O O . GLY B 1 299 ? 54.694 -1.634 63.227 1.00 30.73 299 GLY B O 1
ATOM 5722 N N . LEU B 1 300 ? 56.239 -0.476 62.072 1.00 29.72 300 LEU B N 1
ATOM 5723 C CA . LEU B 1 300 ? 57.213 -1.559 62.195 1.00 27.84 300 LEU B CA 1
ATOM 5724 C C . LEU B 1 300 ? 57.670 -1.739 63.638 1.00 34.09 300 LEU B C 1
ATOM 5725 O O . LEU B 1 300 ? 57.921 -2.869 64.077 1.00 33.71 300 LEU B O 1
ATOM 5730 N N . GLU B 1 301 ? 57.821 -0.638 64.375 1.00 33.90 301 GLU B N 1
ATOM 5731 C CA . GLU B 1 301 ? 58.148 -0.740 65.796 1.00 37.21 301 GLU B CA 1
ATOM 5732 C C . GLU B 1 301 ? 57.020 -1.415 66.557 1.00 39.11 301 GLU B C 1
ATOM 5733 O O . GLU B 1 301 ? 57.239 -2.357 67.331 1.00 41.81 301 GLU B O 1
ATOM 5739 N N . LYS B 1 302 ? 55.799 -0.935 66.334 1.00 36.74 302 LYS B N 1
ATOM 5740 C CA . LYS B 1 302 ? 54.615 -1.457 66.988 1.00 38.70 302 LYS B CA 1
ATOM 5741 C C . LYS B 1 302 ? 54.344 -2.909 66.621 1.00 41.62 302 LYS B C 1
ATOM 5742 O O . LYS B 1 302 ? 53.654 -3.607 67.372 1.00 41.06 302 LYS B O 1
ATOM 5748 N N . SER B 1 303 ? 54.869 -3.390 65.490 1.00 35.51 303 SER B N 1
ATOM 5749 C CA . SER B 1 303 ? 54.681 -4.794 65.156 1.00 37.20 303 SER B CA 1
ATOM 5750 C C . SER B 1 303 ? 55.515 -5.703 66.047 1.00 36.95 303 SER B C 1
ATOM 5751 O O . SER B 1 303 ? 55.240 -6.908 66.114 1.00 41.73 303 SER B O 1
ATOM 5754 N N . GLU B 1 304 ? 56.550 -5.158 66.688 1.00 38.02 304 GLU B N 1
ATOM 5755 C CA . GLU B 1 304 ? 57.488 -5.882 67.541 1.00 37.52 304 GLU B CA 1
ATOM 5756 C C . GLU B 1 304 ? 58.207 -7.004 66.812 1.00 41.23 304 GLU B C 1
ATOM 5757 O O . GLU B 1 304 ? 58.771 -7.895 67.451 1.00 39.75 304 GLU B O 1
ATOM 5763 N N . GLN B 1 305 ? 58.212 -6.992 65.484 1.00 38.28 305 GLN B N 1
ATOM 5764 C CA . GLN B 1 305 ? 58.931 -7.995 64.723 1.00 34.68 305 GLN B CA 1
ATOM 5765 C C . GLN B 1 305 ? 60.270 -7.424 64.276 1.00 34.59 305 GLN B C 1
ATOM 5766 O O . GLN B 1 305 ? 60.476 -6.209 64.278 1.00 35.84 305 GLN B O 1
ATOM 5772 N N . HIS B 1 306 ? 61.200 -8.320 63.954 1.00 34.29 306 HIS B N 1
ATOM 5773 C CA . HIS B 1 306 ? 62.450 -7.924 63.320 1.00 31.76 306 HIS B CA 1
ATOM 5774 C C . HIS B 1 306 ? 62.182 -7.485 61.883 1.00 31.95 306 HIS B C 1
ATOM 5775 O O . HIS B 1 306 ? 61.239 -7.963 61.240 1.00 29.03 306 HIS B O 1
ATOM 5782 N N . PHE B 1 307 ? 63.012 -6.568 61.372 1.00 26.18 307 PHE B N 1
ATOM 5783 C CA . PHE B 1 307 ? 62.731 -6.079 60.028 1.00 28.01 307 PHE B CA 1
ATOM 5784 C C . PHE B 1 307 ? 63.965 -5.455 59.400 1.00 30.42 307 PHE B C 1
ATOM 5785 O O . PHE B 1 307 ? 64.890 -5.009 60.088 1.00 32.15 307 PHE B O 1
ATOM 5793 N N . ILE B 1 308 ? 63.958 -5.451 58.066 1.00 27.46 308 ILE B N 1
ATOM 5794 C CA . ILE B 1 308 ? 64.882 -4.690 57.229 1.00 26.68 308 ILE B CA 1
ATOM 5795 C C . ILE B 1 308 ? 64.024 -3.725 56.417 1.00 27.59 308 ILE B C 1
ATOM 5796 O O . ILE B 1 308 ? 63.143 -4.160 55.673 1.00 25.48 308 ILE B O 1
ATOM 5801 N N . TRP B 1 309 ? 64.244 -2.427 56.586 1.00 27.74 309 TRP B N 1
ATOM 5802 C CA . TRP B 1 309 ? 63.446 -1.395 55.930 1.00 27.17 309 TRP B CA 1
ATOM 5803 C C . TRP B 1 309 ? 64.328 -0.652 54.936 1.00 29.42 309 TRP B C 1
ATOM 5804 O O . TRP B 1 309 ? 65.243 0.070 55.343 1.00 28.87 309 TRP B O 1
ATOM 5815 N N . VAL B 1 310 ? 64.064 -0.836 53.639 1.00 25.70 310 VAL B N 1
ATOM 5816 C CA . VAL B 1 310 ? 64.781 -0.113 52.592 1.00 26.13 310 VAL B CA 1
ATOM 5817 C C . VAL B 1 310 ? 64.049 1.208 52.408 1.00 25.70 310 VAL B C 1
ATOM 5818 O O . VAL B 1 310 ? 62.985 1.264 51.787 1.00 24.83 310 VAL B O 1
ATOM 5822 N N . LEU B 1 311 ? 64.611 2.271 52.976 1.00 25.66 311 LEU B N 1
ATOM 5823 C CA . LEU B 1 311 ? 64.024 3.608 52.963 1.00 26.37 311 LEU B CA 1
ATOM 5824 C C . LEU B 1 311 ? 64.824 4.434 51.973 1.00 26.61 311 LEU B C 1
ATOM 5825 O O . LEU B 1 311 ? 65.908 4.932 52.300 1.00 25.35 311 LEU B O 1
ATOM 5830 N N . ARG B 1 312 ? 64.297 4.575 50.763 1.00 28.48 312 ARG B N 1
ATOM 5831 C CA . ARG B 1 312 ? 65.092 5.166 49.693 1.00 27.03 312 ARG B CA 1
ATOM 5832 C C . ARG B 1 312 ? 64.152 5.852 48.716 1.00 23.02 312 ARG B C 1
ATOM 5833 O O . ARG B 1 312 ? 63.166 5.252 48.286 1.00 28.50 312 ARG B O 1
ATOM 5841 N N . GLU B 1 313 ? 64.435 7.109 48.393 1.00 27.69 313 GLU B N 1
ATOM 5842 C CA . GLU B 1 313 ? 63.586 7.854 47.469 1.00 26.17 313 GLU B CA 1
ATOM 5843 C C . GLU B 1 313 ? 63.521 7.166 46.102 1.00 25.79 313 GLU B C 1
ATOM 5844 O O . GLU B 1 313 ? 64.418 6.414 45.712 1.00 26.82 313 GLU B O 1
ATOM 5850 N N . ALA B 1 314 ? 62.424 7.391 45.382 1.00 24.00 314 ALA B N 1
ATOM 5851 C CA . ALA B 1 314 ? 62.310 6.849 44.031 1.00 23.68 314 ALA B CA 1
ATOM 5852 C C . ALA B 1 314 ? 63.432 7.378 43.146 1.00 27.14 314 ALA B C 1
ATOM 5853 O O . ALA B 1 314 ? 64.002 8.437 43.403 1.00 25.10 314 ALA B O 1
ATOM 5855 N N . ASP B 1 315 ? 63.757 6.612 42.102 1.00 24.86 315 ASP B N 1
ATOM 5856 C CA . ASP B 1 315 ? 64.773 7.004 41.136 1.00 26.61 315 ASP B CA 1
ATOM 5857 C C . ASP B 1 315 ? 64.324 8.209 40.318 1.00 25.57 315 ASP B C 1
ATOM 5858 O O . ASP B 1 315 ? 63.180 8.270 39.855 1.00 26.27 315 ASP B O 1
ATOM 5863 N N . ARG B 1 316 ? 65.250 9.144 40.096 1.00 25.39 316 ARG B N 1
ATOM 5864 C CA . ARG B 1 316 ? 65.079 10.119 39.037 1.00 22.57 316 ARG B CA 1
ATOM 5865 C C . ARG B 1 316 ? 65.361 9.460 37.692 1.00 29.95 316 ARG B C 1
ATOM 5866 O O . ARG B 1 316 ? 65.892 8.345 37.625 1.00 28.25 316 ARG B O 1
ATOM 5874 N N . GLY B 1 317 ? 65.015 10.168 36.609 1.00 26.26 317 GLY B N 1
ATOM 5875 C CA . GLY B 1 317 ? 65.308 9.651 35.273 1.00 27.14 317 GLY B CA 1
ATOM 5876 C C . GLY B 1 317 ? 66.788 9.517 34.985 1.00 26.68 317 GLY B C 1
ATOM 5877 O O . GLY B 1 317 ? 67.170 8.869 33.999 1.00 25.87 317 GLY B O 1
ATOM 5878 N N . ASP B 1 318 ? 67.620 10.125 35.819 1.00 27.69 318 ASP B N 1
ATOM 5879 C CA . ASP B 1 318 ? 69.062 9.940 35.802 1.00 30.78 318 ASP B CA 1
ATOM 5880 C C . ASP B 1 318 ? 69.476 9.849 37.261 1.00 28.92 318 ASP B C 1
ATOM 5881 O O . ASP B 1 318 ? 69.392 10.843 37.988 1.00 28.95 318 ASP B O 1
ATOM 5886 N N . ILE B 1 319 ? 69.879 8.657 37.717 1.00 29.02 319 ILE B N 1
ATOM 5887 C CA . ILE B 1 319 ? 70.183 8.508 39.142 1.00 29.73 319 ILE B CA 1
ATOM 5888 C C . ILE B 1 319 ? 71.542 9.074 39.512 1.00 31.21 319 ILE B C 1
ATOM 5889 O O . ILE B 1 319 ? 71.923 9.022 40.686 1.00 34.32 319 ILE B O 1
ATOM 5894 N N . TYR B 1 320 ? 72.281 9.629 38.556 1.00 31.65 320 TYR B N 1
ATOM 5895 C CA . TYR B 1 320 ? 73.538 10.296 38.852 1.00 32.21 320 TYR B CA 1
ATOM 5896 C C . TYR B 1 320 ? 73.392 11.804 38.803 1.00 40.14 320 TYR B C 1
ATOM 5897 O O . TYR B 1 320 ? 74.366 12.525 39.042 1.00 39.94 320 TYR B O 1
ATOM 5906 N N . ALA B 1 321 ? 72.188 12.290 38.524 1.00 37.88 321 ALA B N 1
ATOM 5907 C CA . ALA B 1 321 ? 71.890 13.709 38.485 1.00 43.25 321 ALA B CA 1
ATOM 5908 C C . ALA B 1 321 ? 71.066 14.089 39.706 1.00 40.53 321 ALA B C 1
ATOM 5909 O O . ALA B 1 321 ? 70.336 13.271 40.268 1.00 38.75 321 ALA B O 1
ATOM 5911 N N . GLY B 1 322 ? 71.180 15.340 40.109 1.00 41.26 322 GLY B N 1
ATOM 5912 C CA . GLY B 1 322 ? 70.290 15.822 41.133 1.00 37.71 322 GLY B CA 1
ATOM 5913 C C . GLY B 1 322 ? 70.726 15.359 42.503 1.00 46.31 322 GLY B C 1
ATOM 5914 O O . GLY B 1 322 ? 71.685 14.600 42.670 1.00 46.87 322 GLY B O 1
ATOM 5915 N N . THR B 1 323 ? 70.015 15.837 43.499 1.00 40.18 323 THR B N 1
ATOM 5916 C CA . THR B 1 323 ? 70.359 15.601 44.883 1.00 40.71 323 THR B CA 1
ATOM 5917 C C . THR B 1 323 ? 69.292 14.713 45.499 1.00 40.35 323 THR B C 1
ATOM 5918 O O . THR B 1 323 ? 68.171 14.644 44.992 1.00 41.25 323 THR B O 1
ATOM 5922 N N . GLU B 1 324 ? 69.643 13.984 46.552 1.00 40.45 324 GLU B N 1
ATOM 5923 C CA . GLU B 1 324 ? 68.661 13.043 47.058 1.00 44.86 324 GLU B CA 1
ATOM 5924 C C . GLU B 1 324 ? 67.978 13.588 48.308 1.00 38.68 324 GLU B C 1
ATOM 5925 O O . GLU B 1 324 ? 68.319 14.643 48.849 1.00 38.54 324 GLU B O 1
ATOM 5931 N N . ARG B 1 325 ? 66.955 12.867 48.725 1.00 39.84 325 ARG B N 1
ATOM 5932 C CA . ARG B 1 325 ? 66.046 13.287 49.765 1.00 38.75 325 ARG B CA 1
ATOM 5933 C C . ARG B 1 325 ? 66.405 12.639 51.093 1.00 41.89 325 ARG B C 1
ATOM 5934 O O . ARG B 1 325 ? 66.550 11.425 51.149 1.00 50.67 325 ARG B O 1
ATOM 5942 N N . THR B 1 327 ? 65.361 11.473 54.280 1.00 44.65 327 THR B N 1
ATOM 5943 C CA . THR B 1 327 ? 64.096 11.728 54.974 1.00 44.23 327 THR B CA 1
ATOM 5944 C C . THR B 1 327 ? 64.169 11.420 56.471 1.00 47.42 327 THR B C 1
ATOM 5945 O O . THR B 1 327 ? 64.748 10.420 56.906 1.00 40.65 327 THR B O 1
ATOM 5949 N N . GLU B 1 328 ? 63.500 12.314 57.203 1.00 53.21 328 GLU B N 1
ATOM 5950 C CA . GLU B 1 328 ? 63.612 12.521 58.640 1.00 57.72 328 GLU B CA 1
ATOM 5951 C C . GLU B 1 328 ? 63.026 11.338 59.414 1.00 50.42 328 GLU B C 1
ATOM 5952 O O . GLU B 1 328 ? 61.821 11.080 59.328 1.00 53.63 328 GLU B O 1
ATOM 5958 N N . LEU B 1 329 ? 63.836 10.652 60.190 1.00 48.44 329 LEU B N 1
ATOM 5959 C CA . LEU B 1 329 ? 63.271 9.661 61.101 1.00 52.80 329 LEU B CA 1
ATOM 5960 C C . LEU B 1 329 ? 62.906 10.291 62.441 1.00 53.18 329 LEU B C 1
ATOM 5961 O O . LEU B 1 329 ? 63.439 11.339 62.812 1.00 52.99 329 LEU B O 1
ATOM 5966 N N . PRO B 1 330 ? 62.000 9.677 63.202 1.00 51.51 330 PRO B N 1
ATOM 5967 C CA . PRO B 1 330 ? 61.613 10.259 64.493 1.00 52.78 330 PRO B CA 1
ATOM 5968 C C . PRO B 1 330 ? 62.759 10.255 65.494 1.00 54.97 330 PRO B C 1
ATOM 5969 O O . PRO B 1 330 ? 63.734 9.510 65.375 1.00 53.97 330 PRO B O 1
ATOM 5973 N N . ASN B 1 331 ? 62.620 11.120 66.501 1.00 60.94 331 ASN B N 1
ATOM 5974 C CA . ASN B 1 331 ? 63.697 11.374 67.456 1.00 62.08 331 ASN B CA 1
ATOM 5975 C C . ASN B 1 331 ? 63.979 10.127 68.285 1.00 56.64 331 ASN B C 1
ATOM 5976 O O . ASN B 1 331 ? 63.081 9.600 68.949 1.00 55.72 331 ASN B O 1
ATOM 5981 N N . GLY B 1 332 ? 65.225 9.659 68.250 1.00 59.46 332 GLY B N 1
ATOM 5982 C CA . GLY B 1 332 ? 65.603 8.462 68.970 1.00 60.98 332 GLY B CA 1
ATOM 5983 C C . GLY B 1 332 ? 65.009 7.171 68.449 1.00 58.76 332 GLY B C 1
ATOM 5984 O O . GLY B 1 332 ? 65.249 6.116 69.050 1.00 56.42 332 GLY B O 1
ATOM 5985 N N . TYR B 1 333 ? 64.248 7.217 67.352 1.00 58.84 333 TYR B N 1
ATOM 5986 C CA . TYR B 1 333 ? 63.696 6.000 66.763 1.00 54.17 333 TYR B CA 1
ATOM 5987 C C . TYR B 1 333 ? 64.792 4.978 66.467 1.00 51.75 333 TYR B C 1
ATOM 5988 O O . TYR B 1 333 ? 64.721 3.829 66.917 1.00 49.73 333 TYR B O 1
ATOM 5997 N N . GLU B 1 334 ? 65.815 5.375 65.712 1.00 55.67 334 GLU B N 1
ATOM 5998 C CA . GLU B 1 334 ? 66.867 4.445 65.292 1.00 51.22 334 GLU B CA 1
ATOM 5999 C C . GLU B 1 334 ? 67.669 3.897 66.472 1.00 55.28 334 GLU B C 1
ATOM 6000 O O . GLU B 1 334 ? 68.145 2.756 66.437 1.00 57.75 334 GLU B O 1
ATOM 6006 N N . ARG B 1 336 ? 65.710 3.171 69.554 1.00 51.58 336 ARG B N 1
ATOM 6007 C CA . ARG B 1 336 ? 64.823 2.186 70.172 1.00 53.53 336 ARG B CA 1
ATOM 6008 C C . ARG B 1 336 ? 64.751 0.858 69.426 1.00 54.16 336 ARG B C 1
ATOM 6009 O O . ARG B 1 336 ? 64.534 -0.181 70.050 1.00 58.32 336 ARG B O 1
ATOM 6017 N N . ILE B 1 337 ? 64.901 0.888 68.100 1.00 49.17 337 ILE B N 1
ATOM 6018 C CA . ILE B 1 337 ? 64.738 -0.306 67.271 1.00 46.45 337 ILE B CA 1
ATOM 6019 C C . ILE B 1 337 ? 66.058 -0.997 66.978 1.00 47.99 337 ILE B C 1
ATOM 6020 O O . ILE B 1 337 ? 66.087 -1.956 66.204 1.00 49.03 337 ILE B O 1
ATOM 6025 N N . LYS B 1 338 ? 67.146 -0.544 67.597 1.00 49.64 338 LYS B N 1
ATOM 6026 C CA . LYS B 1 338 ? 68.489 -0.999 67.257 1.00 52.22 338 LYS B CA 1
ATOM 6027 C C . LYS B 1 338 ? 68.582 -2.521 67.155 1.00 53.81 338 LYS B C 1
ATOM 6028 O O . LYS B 1 338 ? 69.113 -3.062 66.177 1.00 55.58 338 LYS B O 1
ATOM 6034 N N . GLU B 1 339 ? 68.065 -3.231 68.154 1.00 53.29 339 GLU B N 1
ATOM 6035 C CA . GLU B 1 339 ? 68.159 -4.684 68.146 1.00 52.92 339 GLU B CA 1
ATOM 6036 C C . GLU B 1 339 ? 67.060 -5.332 67.310 1.00 50.65 339 GLU B C 1
ATOM 6037 O O . GLU B 1 339 ? 67.174 -6.511 66.951 1.00 47.83 339 GLU B O 1
ATOM 6043 N N . LYS B 1 340 ? 66.006 -4.590 66.979 1.00 44.27 340 LYS B N 1
ATOM 6044 C CA . LYS B 1 340 ? 64.885 -5.139 66.236 1.00 42.44 340 LYS B CA 1
ATOM 6045 C C . LYS B 1 340 ? 65.005 -4.907 64.734 1.00 43.44 340 LYS B C 1
ATOM 6046 O O . LYS B 1 340 ? 64.918 -5.860 63.953 1.00 39.89 340 LYS B O 1
ATOM 6052 N N . GLY B 1 341 ? 65.214 -3.663 64.316 1.00 41.46 341 GLY B N 1
ATOM 6053 C CA . GLY B 1 341 ? 65.144 -3.299 62.915 1.00 38.04 341 GLY B CA 1
ATOM 6054 C C . GLY B 1 341 ? 66.481 -2.827 62.381 1.00 42.53 341 GLY B C 1
ATOM 6055 O O . GLY B 1 341 ? 67.335 -2.351 63.130 1.00 42.24 341 GLY B O 1
ATOM 6056 N N . MET B 1 342 ? 66.665 -2.987 61.072 1.00 37.89 342 MET B N 1
ATOM 6057 C CA . MET B 1 342 ? 67.793 -2.398 60.374 1.00 37.13 342 MET B CA 1
ATOM 6058 C C . MET B 1 342 ? 67.246 -1.555 59.229 1.00 41.37 342 MET B C 1
ATOM 6059 O O . MET B 1 342 ? 66.386 -2.009 58.462 1.00 36.05 342 MET B O 1
ATOM 6064 N N . MET B 1 343 ? 67.732 -0.326 59.126 1.00 37.94 343 MET B N 1
ATOM 6065 C CA . MET B 1 343 ? 67.222 0.642 58.171 1.00 35.31 343 MET B CA 1
ATOM 6066 C C . MET B 1 343 ? 68.342 1.036 57.226 1.00 35.80 343 MET B C 1
ATOM 6067 O O . MET B 1 343 ? 69.393 1.513 57.667 1.00 33.01 343 MET B O 1
ATOM 6072 N N . VAL B 1 344 ? 68.128 0.818 55.938 1.00 33.90 344 VAL B N 1
ATOM 6073 C CA . VAL B 1 344 ? 69.165 1.046 54.945 1.00 31.33 344 VAL B CA 1
ATOM 6074 C C . VAL B 1 344 ? 68.609 1.957 53.864 1.00 28.08 344 VAL B C 1
ATOM 6075 O O . VAL B 1 344 ? 67.419 1.913 53.535 1.00 28.09 344 VAL B O 1
ATOM 6079 N N . ARG B 1 345 ? 69.486 2.792 53.310 1.00 30.08 345 ARG B N 1
ATOM 6080 C CA . ARG B 1 345 ? 69.061 3.844 52.402 1.00 28.90 345 ARG B CA 1
ATOM 6081 C C . ARG B 1 345 ? 69.670 3.691 51.019 1.00 29.67 345 ARG B C 1
ATOM 6082 O O . ARG B 1 345 ? 69.535 4.599 50.195 1.00 32.42 345 ARG B O 1
ATOM 6090 N N . ASP B 1 346 ? 70.316 2.565 50.743 1.00 27.73 346 ASP B N 1
ATOM 6091 C CA . ASP B 1 346 ? 70.973 2.339 49.465 1.00 31.17 346 ASP B CA 1
ATOM 6092 C C . ASP B 1 346 ? 70.375 1.131 48.747 1.00 28.45 346 ASP B C 1
ATOM 6093 O O . ASP B 1 346 ? 69.283 0.668 49.087 1.00 26.16 346 ASP B O 1
ATOM 6098 N N . TRP B 1 347 ? 71.090 0.625 47.755 1.00 29.75 347 TRP B N 1
ATOM 6099 C CA . TRP B 1 347 ? 70.638 -0.479 46.928 1.00 26.15 347 TRP B CA 1
ATOM 6100 C C . TRP B 1 347 ? 71.010 -1.800 47.589 1.00 27.55 347 TRP B C 1
ATOM 6101 O O . TRP B 1 347 ? 72.184 -2.037 47.885 1.00 29.95 347 TRP B O 1
ATOM 6112 N N . VAL B 1 348 ? 70.022 -2.667 47.807 1.00 24.66 348 VAL B N 1
ATOM 6113 C CA . VAL B 1 348 ? 70.261 -3.900 48.555 1.00 26.02 348 VAL B CA 1
ATOM 6114 C C . VAL B 1 348 ? 70.158 -5.123 47.648 1.00 26.88 348 VAL B C 1
ATOM 6115 O O . VAL B 1 348 ? 69.548 -5.047 46.575 1.00 27.90 348 VAL B O 1
ATOM 6119 N N . PRO B 1 349 ? 70.752 -6.265 48.026 1.00 26.02 349 PRO B N 1
ATOM 6120 C CA . PRO B 1 349 ? 70.565 -7.514 47.247 1.00 28.05 349 PRO B CA 1
ATOM 6121 C C . PRO B 1 349 ? 69.216 -8.158 47.578 1.00 27.10 349 PRO B C 1
ATOM 6122 O O . PRO B 1 349 ? 69.097 -9.083 48.390 1.00 24.99 349 PRO B O 1
ATOM 6126 N N . GLN B 1 350 ? 68.168 -7.658 46.912 1.00 23.38 350 GLN B N 1
ATOM 6127 C CA . GLN B 1 350 ? 66.793 -8.036 47.251 1.00 23.97 350 GLN B CA 1
ATOM 6128 C C . GLN B 1 350 ? 66.542 -9.538 47.114 1.00 23.85 350 GLN B C 1
ATOM 6129 O O . GLN B 1 350 ? 65.947 -10.159 48.004 1.00 23.60 350 GLN B O 1
ATOM 6135 N N . LEU B 1 351 ? 66.934 -10.133 45.982 1.00 25.68 351 LEU B N 1
ATOM 6136 C CA . LEU B 1 351 ? 66.680 -11.559 45.775 1.00 25.69 351 LEU B CA 1
ATOM 6137 C C . LEU B 1 351 ? 67.395 -12.412 46.816 1.00 24.20 351 LEU B C 1
ATOM 6138 O O . LEU B 1 351 ? 66.830 -13.401 47.312 1.00 23.03 351 LEU B O 1
ATOM 6143 N N . GLU B 1 352 ? 68.642 -12.053 47.147 1.00 24.84 352 GLU B N 1
ATOM 6144 C CA . GLU B 1 352 ? 69.379 -12.761 48.195 1.00 28.23 352 GLU B CA 1
ATOM 6145 C C . GLU B 1 352 ? 68.706 -12.616 49.556 1.00 27.56 352 GLU B C 1
ATOM 6146 O O . GLU B 1 352 ? 68.631 -13.584 50.327 1.00 27.63 352 GLU B O 1
ATOM 6152 N N . ILE B 1 353 ? 68.246 -11.411 49.887 1.00 22.32 353 ILE B N 1
ATOM 6153 C CA . ILE B 1 353 ? 67.495 -11.224 51.127 1.00 25.09 353 ILE B CA 1
ATOM 6154 C C . ILE B 1 353 ? 66.275 -12.127 51.149 1.00 25.75 353 ILE B C 1
ATOM 6155 O O . ILE B 1 353 ? 65.993 -12.792 52.154 1.00 22.72 353 ILE B O 1
ATOM 6160 N N . LEU B 1 354 ? 65.543 -12.190 50.032 1.00 22.32 354 LEU B N 1
ATOM 6161 C CA . LEU B 1 354 ? 64.325 -12.992 50.023 1.00 23.91 354 LEU B CA 1
ATOM 6162 C C . LEU B 1 354 ? 64.636 -14.483 50.066 1.00 24.25 354 LEU B C 1
ATOM 6163 O O . LEU B 1 354 ? 63.827 -15.261 50.569 1.00 25.06 354 LEU B O 1
ATOM 6168 N N . ALA B 1 355 ? 65.794 -14.903 49.546 1.00 21.14 355 ALA B N 1
ATOM 6169 C CA . ALA B 1 355 ? 66.218 -16.295 49.630 1.00 23.31 355 ALA B CA 1
ATOM 6170 C C . ALA B 1 355 ? 66.738 -16.683 51.011 1.00 29.01 355 ALA B C 1
ATOM 6171 O O . ALA B 1 355 ? 66.980 -17.873 51.248 1.00 29.05 355 ALA B O 1
ATOM 6173 N N . HIS B 1 356 ? 66.923 -15.716 51.922 1.00 29.10 356 HIS B N 1
ATOM 6174 C CA . HIS B 1 356 ? 67.541 -16.034 53.210 1.00 29.97 356 HIS B CA 1
ATOM 6175 C C . HIS B 1 356 ? 66.544 -16.760 54.112 1.00 29.20 356 HIS B C 1
ATOM 6176 O O . HIS B 1 356 ? 65.390 -16.352 54.206 1.00 27.89 356 HIS B O 1
ATOM 6183 N N . PRO B 1 357 ? 66.971 -17.824 54.800 1.00 32.84 357 PRO B N 1
ATOM 6184 C CA . PRO B 1 357 ? 66.036 -18.558 55.672 1.00 31.42 357 PRO B CA 1
ATOM 6185 C C . PRO B 1 357 ? 65.455 -17.727 56.803 1.00 29.65 357 PRO B C 1
ATOM 6186 O O . PRO B 1 357 ? 64.391 -18.084 57.323 1.00 34.74 357 PRO B O 1
ATOM 6190 N N . SER B 1 358 ? 66.093 -16.620 57.188 1.00 29.75 358 SER B N 1
ATOM 6191 C CA . SER B 1 358 ? 65.566 -15.766 58.251 1.00 32.12 358 SER B CA 1
ATOM 6192 C C . SER B 1 358 ? 64.439 -14.858 57.786 1.00 30.70 358 SER B C 1
ATOM 6193 O O . SER B 1 358 ? 63.746 -14.279 58.626 1.00 30.31 358 SER B O 1
ATOM 6196 N N . THR B 1 359 ? 64.249 -14.697 56.479 1.00 29.45 359 THR B N 1
ATOM 6197 C CA . THR B 1 359 ? 63.243 -13.778 55.968 1.00 27.68 359 THR B CA 1
ATOM 6198 C C . THR B 1 359 ? 61.863 -14.416 56.054 1.00 29.66 359 THR B C 1
ATOM 6199 O O . THR B 1 359 ? 61.648 -15.520 55.546 1.00 32.32 359 THR B O 1
ATOM 6203 N N . GLY B 1 360 ? 60.923 -13.715 56.680 1.00 27.58 360 GLY B N 1
ATOM 6204 C CA . GLY B 1 360 ? 59.617 -14.291 56.943 1.00 32.52 360 GLY B CA 1
ATOM 6205 C C . GLY B 1 360 ? 58.478 -13.661 56.168 1.00 32.47 360 GLY B C 1
ATOM 6206 O O . GLY B 1 360 ? 57.407 -14.259 56.045 1.00 27.47 360 GLY B O 1
ATOM 6207 N N . GLY B 1 361 ? 58.689 -12.453 55.654 1.00 26.45 361 GLY B N 1
ATOM 6208 C CA . GLY B 1 361 ? 57.651 -11.768 54.905 1.00 24.67 361 GLY B CA 1
ATOM 6209 C C . GLY B 1 361 ? 58.260 -10.620 54.131 1.00 29.07 361 GLY B C 1
ATOM 6210 O O . GLY B 1 361 ? 59.392 -10.205 54.384 1.00 26.90 361 GLY B O 1
ATOM 6211 N N . PHE B 1 362 ? 57.467 -10.087 53.206 1.00 28.78 362 PHE B N 1
ATOM 6212 C CA . PHE B 1 362 ? 57.910 -9.039 52.290 1.00 24.30 362 PHE B CA 1
ATOM 6213 C C . PHE B 1 362 ? 56.766 -8.040 52.160 1.00 24.81 362 PHE B C 1
ATOM 6214 O O . PHE B 1 362 ? 55.716 -8.358 51.583 1.00 23.86 362 PHE B O 1
ATOM 6222 N N . MET B 1 363 ? 56.946 -6.855 52.749 1.00 24.98 363 MET B N 1
ATOM 6223 C CA . MET B 1 363 ? 56.043 -5.730 52.531 1.00 23.02 363 MET B CA 1
ATOM 6224 C C . MET B 1 363 ? 56.500 -5.004 51.278 1.00 22.22 363 MET B C 1
ATOM 6225 O O . MET B 1 363 ? 57.616 -4.481 51.243 1.00 24.10 363 MET B O 1
ATOM 6230 N N . SER B 1 364 ? 55.620 -4.933 50.289 1.00 23.83 364 SER B N 1
ATOM 6231 C CA . SER B 1 364 ? 55.969 -4.588 48.918 1.00 25.67 364 SER B CA 1
ATOM 6232 C C . SER B 1 364 ? 54.895 -3.719 48.291 1.00 24.09 364 SER B C 1
ATOM 6233 O O . SER B 1 364 ? 53.710 -3.865 48.586 1.00 25.39 364 SER B O 1
ATOM 6236 N N . HIS B 1 365 ? 55.306 -2.856 47.356 1.00 24.36 365 HIS B N 1
ATOM 6237 C CA . HIS B 1 365 ? 54.319 -2.175 46.528 1.00 24.58 365 HIS B CA 1
ATOM 6238 C C . HIS B 1 365 ? 53.748 -3.074 45.428 1.00 22.28 365 HIS B C 1
ATOM 6239 O O . HIS B 1 365 ? 52.845 -2.631 44.699 1.00 24.51 365 HIS B O 1
ATOM 6246 N N . CYS B 1 366 ? 54.216 -4.327 45.333 1.00 20.36 366 CYS B N 1
ATOM 6247 C CA . CYS B 1 366 ? 53.800 -5.307 44.316 1.00 22.75 366 CYS B CA 1
ATOM 6248 C C . CYS B 1 366 ? 54.039 -4.825 42.898 1.00 23.87 366 CYS B C 1
ATOM 6249 O O . CYS B 1 366 ? 53.253 -5.134 42.002 1.00 21.67 366 CYS B O 1
ATOM 6252 N N . GLY B 1 367 ? 55.130 -4.089 42.694 1.00 23.52 367 GLY B N 1
ATOM 6253 C CA . GLY B 1 367 ? 55.722 -4.075 41.371 1.00 23.95 367 GLY B CA 1
ATOM 6254 C C . GLY B 1 367 ? 55.939 -5.520 40.956 1.00 26.61 367 GLY B C 1
ATOM 6255 O O . GLY B 1 367 ? 56.215 -6.372 41.808 1.00 23.55 367 GLY B O 1
ATOM 6256 N N . TRP B 1 368 ? 55.813 -5.825 39.662 1.00 21.60 368 TRP B N 1
ATOM 6257 C CA . TRP B 1 368 ? 55.756 -7.233 39.284 1.00 23.23 368 TRP B CA 1
ATOM 6258 C C . TRP B 1 368 ? 57.095 -7.944 39.463 1.00 24.26 368 TRP B C 1
ATOM 6259 O O . TRP B 1 368 ? 57.113 -9.134 39.804 1.00 19.90 368 TRP B O 1
ATOM 6270 N N . ASN B 1 369 ? 58.220 -7.259 39.236 1.00 23.58 369 ASN B N 1
ATOM 6271 C CA . ASN B 1 369 ? 59.513 -7.912 39.444 1.00 22.81 369 ASN B CA 1
ATOM 6272 C C . ASN B 1 369 ? 59.734 -8.243 40.918 1.00 22.10 369 ASN B C 1
ATOM 6273 O O . ASN B 1 369 ? 60.316 -9.284 41.245 1.00 19.11 369 ASN B O 1
ATOM 6278 N N . SER B 1 370 ? 59.237 -7.397 41.820 1.00 21.89 370 SER B N 1
ATOM 6279 C CA . SER B 1 370 ? 59.331 -7.724 43.243 1.00 23.52 370 SER B CA 1
ATOM 6280 C C . SER B 1 370 ? 58.392 -8.870 43.602 1.00 23.71 370 SER B C 1
ATOM 6281 O O . SER B 1 370 ? 58.754 -9.738 44.406 1.00 25.27 370 SER B O 1
ATOM 6284 N N . CYS B 1 371 ? 57.186 -8.900 43.020 1.00 20.88 371 CYS B N 1
ATOM 6285 C CA . CYS B 1 371 ? 56.314 -10.063 43.212 1.00 22.30 371 CYS B CA 1
ATOM 6286 C C . CYS B 1 371 ? 57.006 -11.337 42.768 1.00 24.40 371 CYS B C 1
ATOM 6287 O O . CYS B 1 371 ? 56.923 -12.370 43.444 1.00 23.23 371 CYS B O 1
ATOM 6290 N N . LEU B 1 372 ? 57.674 -11.288 41.615 1.00 22.70 372 LEU B N 1
ATOM 6291 C CA . LEU B 1 372 ? 58.318 -12.490 41.112 1.00 23.22 372 LEU B CA 1
ATOM 6292 C C . LEU B 1 372 ? 59.449 -12.921 42.030 1.00 23.33 372 LEU B C 1
ATOM 6293 O O . LEU B 1 372 ? 59.629 -14.124 42.266 1.00 23.40 372 LEU B O 1
ATOM 6298 N N . ASP B 1 373 ? 60.212 -11.950 42.564 1.00 22.43 373 ASP B N 1
ATOM 6299 C CA . ASP B 1 373 ? 61.274 -12.263 43.519 1.00 23.36 373 ASP B CA 1
ATOM 6300 C C . ASP B 1 373 ? 60.704 -13.042 44.702 1.00 23.00 373 ASP B C 1
ATOM 6301 O O . ASP B 1 373 ? 61.230 -14.092 45.095 1.00 21.79 373 ASP B O 1
ATOM 6306 N N . SER B 1 374 ? 59.618 -12.529 45.278 1.00 21.78 374 SER B N 1
ATOM 6307 C CA . SER B 1 374 ? 59.013 -13.133 46.464 1.00 22.62 374 SER B CA 1
ATOM 6308 C C . SER B 1 374 ? 58.396 -14.485 46.137 1.00 25.88 374 SER B C 1
ATOM 6309 O O . SER B 1 374 ? 58.531 -15.449 46.905 1.00 28.53 374 SER B O 1
ATOM 6312 N N . LEU B 1 375 ? 57.691 -14.547 45.009 1.00 22.96 375 LEU B N 1
ATOM 6313 C CA . LEU B 1 375 ? 57.030 -15.758 44.551 1.00 24.37 375 LEU B CA 1
ATOM 6314 C C . LEU B 1 375 ? 58.050 -16.855 44.316 1.00 28.54 375 LEU B C 1
ATOM 6315 O O . LEU B 1 375 ? 57.820 -18.022 44.662 1.00 23.17 375 LEU B O 1
ATOM 6320 N N . THR B 1 376 ? 59.198 -16.484 43.736 1.00 22.07 376 THR B N 1
ATOM 6321 C CA . THR B 1 376 ? 60.256 -17.457 43.471 1.00 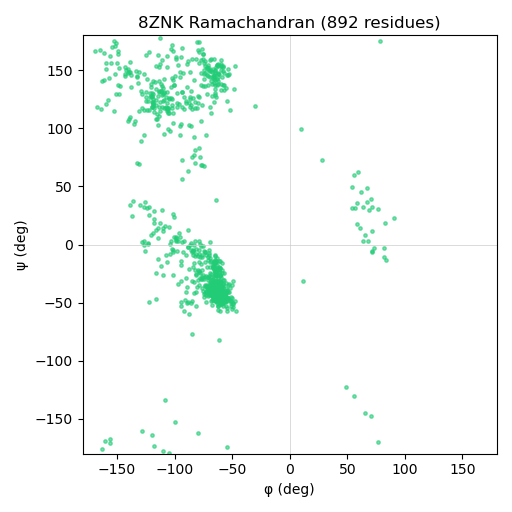20.98 376 THR B CA 1
ATOM 6322 C C . THR B 1 376 ? 60.802 -18.048 44.755 1.00 24.73 376 THR B C 1
ATOM 6323 O O . THR B 1 376 ? 61.092 -19.252 44.824 1.00 23.26 376 THR B O 1
ATOM 6327 N N . MET B 1 377 ? 60.970 -17.223 45.778 1.00 24.05 377 MET B N 1
ATOM 6328 C CA . MET B 1 377 ? 61.650 -17.693 46.964 1.00 24.92 377 MET B CA 1
ATOM 6329 C C . MET B 1 377 ? 60.683 -18.132 48.052 1.00 26.67 377 MET B C 1
ATOM 6330 O O . MET B 1 377 ? 61.121 -18.515 49.143 1.00 28.99 377 MET B O 1
ATOM 6335 N N . GLY B 1 378 ? 59.384 -18.096 47.778 1.00 27.05 378 GLY B N 1
ATOM 6336 C CA . GLY B 1 378 ? 58.416 -18.622 48.709 1.00 25.40 378 GLY B CA 1
ATOM 6337 C C . GLY B 1 378 ? 58.139 -17.732 49.898 1.00 27.97 378 GLY B C 1
ATOM 6338 O O . GLY B 1 378 ? 57.805 -18.239 50.970 1.00 25.72 378 GLY B O 1
ATOM 6339 N N . VAL B 1 379 ? 58.242 -16.421 49.739 1.00 24.07 379 VAL B N 1
ATOM 6340 C CA . VAL B 1 379 ? 58.051 -15.473 50.838 1.00 22.91 379 VAL B CA 1
ATOM 6341 C C . VAL B 1 379 ? 56.679 -14.823 50.703 1.00 24.76 379 VAL B C 1
ATOM 6342 O O . VAL B 1 379 ? 56.385 -14.241 49.649 1.00 22.70 379 VAL B O 1
ATOM 6346 N N . PRO B 1 380 ? 55.836 -14.861 51.739 1.00 22.93 380 PRO B N 1
ATOM 6347 C CA . PRO B 1 380 ? 54.517 -14.239 51.635 1.00 24.84 380 PRO B CA 1
ATOM 6348 C C . PRO B 1 380 ? 54.615 -12.722 51.606 1.00 24.09 380 PRO B C 1
ATOM 6349 O O . PRO B 1 380 ? 55.520 -12.126 52.193 1.00 24.55 380 PRO B O 1
ATOM 6353 N N . VAL B 1 381 ? 53.631 -12.098 50.959 1.00 24.21 381 VAL B N 1
ATOM 6354 C CA . VAL B 1 381 ? 53.650 -10.673 50.633 1.00 21.09 381 VAL B CA 1
ATOM 6355 C C . VAL B 1 381 ? 52.635 -9.913 51.482 1.00 22.38 381 VAL B C 1
ATOM 6356 O O . VAL B 1 381 ? 51.467 -10.303 51.564 1.00 27.26 381 VAL B O 1
ATOM 6360 N N . ALA B 1 382 ? 53.073 -8.817 52.092 1.00 25.25 382 ALA B N 1
ATOM 6361 C CA . ALA B 1 382 ? 52.157 -7.824 52.650 1.00 25.52 382 ALA B CA 1
ATOM 6362 C C . ALA B 1 382 ? 51.971 -6.767 51.566 1.00 26.86 382 ALA B C 1
ATOM 6363 O O . ALA B 1 382 ? 52.865 -5.953 51.324 1.00 22.49 382 ALA B O 1
ATOM 6365 N N . ALA B 1 383 ? 50.817 -6.796 50.888 1.00 23.27 383 ALA B N 1
ATOM 6366 C CA . ALA B 1 383 ? 50.637 -6.024 49.662 1.00 24.28 383 ALA B CA 1
ATOM 6367 C C . ALA B 1 383 ? 50.229 -4.591 49.981 1.00 29.09 383 ALA B C 1
ATOM 6368 O O . ALA B 1 383 ? 49.243 -4.350 50.695 1.00 27.59 383 ALA B O 1
ATOM 6370 N N . TRP B 1 384 ? 50.981 -3.641 49.438 1.00 24.68 384 TRP B N 1
ATOM 6371 C CA . TRP B 1 384 ? 50.660 -2.222 49.537 1.00 24.27 384 TRP B CA 1
ATOM 6372 C C . TRP B 1 384 ? 50.788 -1.605 48.145 1.00 23.48 384 TRP B C 1
ATOM 6373 O O . TRP B 1 384 ? 51.702 -0.819 47.884 1.00 21.71 384 TRP B O 1
ATOM 6384 N N . PRO B 1 385 ? 49.882 -1.936 47.234 1.00 25.16 385 PRO B N 1
ATOM 6385 C CA . PRO B 1 385 ? 49.955 -1.363 45.881 1.00 24.45 385 PRO B CA 1
ATOM 6386 C C . PRO B 1 385 ? 49.670 0.132 45.879 1.00 28.41 385 PRO B C 1
ATOM 6387 O O . PRO B 1 385 ? 48.815 0.632 46.613 1.00 25.50 385 PRO B O 1
ATOM 6391 N N . MET B 1 386 ? 50.382 0.842 45.000 1.00 25.38 386 MET B N 1
ATOM 6392 C CA . MET B 1 386 ? 50.270 2.292 44.834 1.00 31.09 386 MET B CA 1
ATOM 6393 C C . MET B 1 386 ? 49.760 2.759 43.482 1.00 29.14 386 MET B C 1
ATOM 6394 O O . MET B 1 386 ? 48.905 3.632 43.452 1.00 29.77 386 MET B O 1
ATOM 6399 N N . HIS B 1 387 ? 50.273 2.247 42.364 1.00 25.26 387 HIS B N 1
ATOM 6400 C CA . HIS B 1 387 ? 49.921 2.827 41.075 1.00 28.53 387 HIS B CA 1
ATOM 6401 C C . HIS B 1 387 ? 50.030 1.762 39.993 1.00 26.08 387 HIS B C 1
ATOM 6402 O O . HIS B 1 387 ? 50.434 0.623 40.249 1.00 23.63 387 HIS B O 1
ATOM 6409 N N . SER B 1 388 ? 49.626 2.145 38.775 1.00 25.87 388 SER B N 1
ATOM 6410 C CA . SER B 1 388 ? 49.729 1.311 37.581 1.00 25.88 388 SER B CA 1
ATOM 6411 C C . SER B 1 388 ? 49.190 -0.103 37.781 1.00 27.65 388 SER B C 1
ATOM 6412 O O . SER B 1 388 ? 48.023 -0.288 38.136 1.00 25.79 388 SER B O 1
ATOM 6415 N N . ASP B 1 389 ? 50.034 -1.103 37.537 1.00 21.89 389 ASP B N 1
ATOM 6416 C CA . ASP B 1 389 ? 49.628 -2.505 37.569 1.00 23.37 389 ASP B CA 1
ATOM 6417 C C . ASP B 1 389 ? 49.595 -3.093 38.967 1.00 23.10 389 ASP B C 1
ATOM 6418 O O . ASP B 1 389 ? 49.097 -4.211 39.139 1.00 23.94 389 ASP B O 1
ATOM 6423 N N . GLN B 1 390 ? 50.114 -2.372 39.950 1.00 21.28 390 GLN B N 1
ATOM 6424 C CA . GLN B 1 390 ? 50.259 -2.919 41.296 1.00 23.83 390 GLN B CA 1
ATOM 6425 C C . GLN B 1 390 ? 48.943 -3.379 41.934 1.00 23.17 390 GLN B C 1
ATOM 6426 O O . GLN B 1 390 ? 48.931 -4.470 42.535 1.00 22.36 390 GLN B O 1
ATOM 6432 N N . PRO B 1 391 ? 47.826 -2.653 41.840 1.00 23.39 391 PRO B N 1
ATOM 6433 C CA . PRO B 1 391 ? 46.608 -3.166 42.497 1.00 25.07 391 PRO B CA 1
ATOM 6434 C C . PRO B 1 391 ? 46.176 -4.515 41.957 1.00 25.45 391 PRO B C 1
ATOM 6435 O O . PRO B 1 391 ? 45.712 -5.360 42.732 1.00 24.36 391 PRO B O 1
ATOM 6439 N N . ARG B 1 392 ? 46.335 -4.758 40.653 1.00 23.78 392 ARG B N 1
ATOM 6440 C CA . ARG B 1 392 ? 45.919 -6.042 40.103 1.00 22.44 392 ARG B CA 1
ATOM 6441 C C . ARG B 1 392 ? 46.959 -7.138 40.347 1.00 25.22 392 ARG B C 1
ATOM 6442 O O . ARG B 1 392 ? 46.587 -8.298 40.580 1.00 23.35 392 ARG B O 1
ATOM 6450 N N . ASN B 1 393 ? 48.255 -6.802 40.288 1.00 21.19 393 ASN B N 1
ATOM 6451 C CA . ASN B 1 393 ? 49.287 -7.730 40.744 1.00 21.72 393 ASN B CA 1
ATOM 6452 C C . ASN B 1 393 ? 49.004 -8.161 42.186 1.00 22.10 393 ASN B C 1
ATOM 6453 O O . ASN B 1 393 ? 49.080 -9.349 42.526 1.00 22.02 393 ASN B O 1
ATOM 6458 N N . ALA B 1 394 ? 48.667 -7.192 43.039 1.00 21.39 394 ALA B N 1
ATOM 6459 C CA . ALA B 1 394 ? 48.375 -7.475 44.443 1.00 23.65 394 ALA B CA 1
ATOM 6460 C C . ALA B 1 394 ? 47.157 -8.383 44.600 1.00 24.51 394 ALA B C 1
ATOM 6461 O O . ALA B 1 394 ? 47.144 -9.256 45.478 1.00 24.00 394 ALA B O 1
ATOM 6463 N N . MET B 1 395 ? 46.117 -8.207 43.773 1.00 22.23 395 MET B N 1
ATOM 6464 C CA . MET B 1 395 ? 44.972 -9.086 43.964 1.00 26.13 395 MET B CA 1
ATOM 6465 C C . MET B 1 395 ? 45.267 -10.489 43.446 1.00 25.55 395 MET B C 1
ATOM 6466 O O . MET B 1 395 ? 44.773 -11.467 44.017 1.00 23.70 395 MET B O 1
ATOM 6471 N N . LEU B 1 396 ? 46.123 -10.620 42.417 1.00 22.87 396 LEU B N 1
ATOM 6472 C CA . LEU B 1 396 ? 46.599 -11.943 42.017 1.00 25.68 396 LEU B CA 1
ATOM 6473 C C . LEU B 1 396 ? 47.299 -12.635 43.183 1.00 23.69 396 LEU B C 1
ATOM 6474 O O . LEU B 1 396 ? 46.988 -13.783 43.518 1.00 22.68 396 LEU B O 1
ATOM 6479 N N . VAL B 1 397 ? 48.226 -11.928 43.826 1.00 23.72 397 VAL B N 1
ATOM 6480 C CA . VAL B 1 397 ? 49.018 -12.490 44.915 1.00 25.19 397 VAL B CA 1
ATOM 6481 C C . VAL B 1 397 ? 48.150 -12.775 46.139 1.00 22.58 397 VAL B C 1
ATOM 6482 O O . VAL B 1 397 ? 48.252 -13.849 46.747 1.00 25.03 397 VAL B O 1
ATOM 6486 N N . VAL B 1 398 ? 47.322 -11.805 46.543 1.00 22.95 398 VAL B N 1
ATOM 6487 C CA . VAL B 1 398 ? 46.598 -11.919 47.814 1.00 27.77 398 VAL B CA 1
ATOM 6488 C C . VAL B 1 398 ? 45.299 -12.708 47.655 1.00 29.75 398 VAL B C 1
ATOM 6489 O O . VAL B 1 398 ? 45.005 -13.602 48.457 1.00 28.53 398 VAL B O 1
ATOM 6493 N N . ASP B 1 399 ? 44.485 -12.380 46.647 1.00 27.12 399 ASP B N 1
ATOM 6494 C CA . ASP B 1 399 ? 43.138 -12.950 46.566 1.00 30.01 399 ASP B CA 1
ATOM 6495 C C . ASP B 1 399 ? 43.049 -14.192 45.696 1.00 30.52 399 ASP B C 1
ATOM 6496 O O . ASP B 1 399 ? 42.208 -15.062 45.961 1.00 33.78 399 ASP B O 1
ATOM 6501 N N . VAL B 1 400 ? 43.880 -14.297 44.661 1.00 27.12 400 VAL B N 1
ATOM 6502 C CA . VAL B 1 400 ? 43.790 -15.419 43.738 1.00 26.46 400 VAL B CA 1
ATOM 6503 C C . VAL B 1 400 ? 44.708 -16.533 44.211 1.00 30.39 400 VAL B C 1
ATOM 6504 O O . VAL B 1 400 ? 44.257 -17.663 44.435 1.00 32.98 400 VAL B O 1
ATOM 6508 N N . LEU B 1 401 ? 45.998 -16.228 44.352 1.00 26.30 401 LEU B N 1
ATOM 6509 C CA . LEU B 1 401 ? 46.978 -17.221 44.789 1.00 26.76 401 LEU B CA 1
ATOM 6510 C C . LEU B 1 401 ? 46.945 -17.453 46.298 1.00 28.12 401 LEU B C 1
ATOM 6511 O O . LEU B 1 401 ? 47.411 -18.502 46.759 1.00 29.62 401 LEU B O 1
ATOM 6516 N N . LYS B 1 402 ? 46.459 -16.477 47.068 1.00 27.10 402 LYS B N 1
ATOM 6517 C CA . LYS B 1 402 ? 46.343 -16.588 48.527 1.00 29.80 402 LYS B CA 1
ATOM 6518 C C . LYS B 1 402 ? 47.696 -16.779 49.212 1.00 31.87 402 LYS B C 1
ATOM 6519 O O . LYS B 1 402 ? 47.850 -17.601 50.120 1.00 28.69 402 LYS B O 1
ATOM 6525 N N . ILE B 1 403 ? 48.686 -15.998 48.804 1.00 28.77 403 ILE B N 1
ATOM 6526 C CA . ILE B 1 403 ? 49.991 -16.071 49.442 1.00 27.83 403 ILE B CA 1
ATOM 6527 C C . ILE B 1 403 ? 50.414 -14.709 49.963 1.00 28.92 403 ILE B C 1
ATOM 6528 O O . ILE B 1 403 ? 51.608 -14.414 50.068 1.00 28.82 403 ILE B O 1
ATOM 6533 N N . GLY B 1 404 ? 49.438 -13.906 50.363 1.00 29.21 404 GLY B N 1
ATOM 6534 C CA . GLY B 1 404 ? 49.738 -12.623 50.952 1.00 27.81 404 GLY B CA 1
ATOM 6535 C C . GLY B 1 404 ? 48.543 -12.077 51.702 1.00 29.64 404 GLY B C 1
ATOM 6536 O O . GLY B 1 404 ? 47.515 -12.741 51.852 1.00 29.28 404 GLY B O 1
ATOM 6537 N N . THR B 1 405 ? 48.711 -10.852 52.197 1.00 26.19 405 THR B N 1
ATOM 6538 C CA . THR B 1 405 ? 47.654 -10.108 52.866 1.00 28.59 405 THR B CA 1
ATOM 6539 C C . THR B 1 405 ? 47.791 -8.644 52.486 1.00 26.47 405 THR B C 1
ATOM 6540 O O . THR B 1 405 ? 48.885 -8.184 52.167 1.00 26.95 405 THR B O 1
ATOM 6544 N N . PHE B 1 406 ? 46.683 -7.910 52.502 1.00 25.68 406 PHE B N 1
ATOM 6545 C CA . PHE B 1 406 ? 46.737 -6.493 52.154 1.00 26.15 406 PHE B CA 1
ATOM 6546 C C . PHE B 1 406 ? 47.149 -5.639 53.346 1.00 29.52 406 PHE B C 1
ATOM 6547 O O . PHE B 1 406 ? 46.747 -5.900 54.483 1.00 31.28 406 PHE B O 1
ATOM 6555 N N . VAL B 1 407 ? 47.968 -4.616 53.080 1.00 26.12 407 VAL B N 1
ATOM 6556 C CA . VAL B 1 407 ? 48.302 -3.594 54.069 1.00 31.63 407 VAL B CA 1
ATOM 6557 C C . VAL B 1 407 ? 47.249 -2.504 54.001 1.00 36.27 407 VAL B C 1
ATOM 6558 O O . VAL B 1 407 ? 46.591 -2.194 55.002 1.00 36.35 407 VAL B O 1
ATOM 6562 N N . ASN B 1 408 ? 47.122 -1.888 52.828 1.00 37.83 408 ASN B N 1
ATOM 6563 C CA . ASN B 1 408 ? 46.142 -0.840 52.594 1.00 39.85 408 ASN B CA 1
ATOM 6564 C C . ASN B 1 408 ? 44.860 -1.426 52.015 1.00 41.47 408 ASN B C 1
ATOM 6565 O O . ASN B 1 408 ? 44.786 -2.592 51.634 1.00 36.61 408 ASN B O 1
ATOM 6570 N N . ASP B 1 409 ? 43.823 -0.605 51.968 1.00 45.25 409 ASP B N 1
ATOM 6571 C CA . ASP B 1 409 ? 42.580 -1.032 51.353 1.00 48.40 409 ASP B CA 1
ATOM 6572 C C . ASP B 1 409 ? 42.425 -0.179 50.104 1.00 48.41 409 ASP B C 1
ATOM 6573 O O . ASP B 1 409 ? 42.446 1.055 50.189 1.00 45.45 409 ASP B O 1
ATOM 6578 N N . TRP B 1 410 ? 42.311 -0.836 48.944 1.00 46.63 410 TRP B N 1
ATOM 6579 C CA . TRP B 1 410 ? 42.468 -0.117 47.685 1.00 44.55 410 TRP B CA 1
ATOM 6580 C C . TRP B 1 410 ? 41.393 0.952 47.503 1.00 49.70 410 TRP B C 1
ATOM 6581 O O . TRP B 1 410 ? 41.660 2.019 46.937 1.00 47.01 410 TRP B O 1
ATOM 6592 N N . GLU B 1 411 ? 40.172 0.691 47.976 1.00 49.32 411 GLU B N 1
ATOM 6593 C CA . GLU B 1 411 ? 39.114 1.686 47.852 1.00 50.25 411 GLU B CA 1
ATOM 6594 C C . GLU B 1 411 ? 39.293 2.875 48.793 1.00 53.24 411 GLU B C 1
ATOM 6595 O O . GLU B 1 411 ? 38.571 3.867 48.640 1.00 51.41 411 GLU B O 1
ATOM 6601 N N . LYS B 1 412 ? 40.243 2.816 49.732 1.00 52.29 412 LYS B N 1
ATOM 6602 C CA . LYS B 1 412 ? 40.598 3.940 50.596 1.00 52.63 412 LYS B CA 1
ATOM 6603 C C . LYS B 1 412 ? 41.994 4.484 50.276 1.00 50.01 412 LYS B C 1
ATOM 6604 O O . LYS B 1 412 ? 42.683 4.992 51.166 1.00 45.36 412 LYS B O 1
ATOM 6610 N N . ARG B 1 413 ? 42.431 4.379 49.015 1.00 47.89 413 ARG B N 1
ATOM 6611 C CA . ARG B 1 413 ? 43.846 4.589 48.700 1.00 48.89 413 ARG B CA 1
ATOM 6612 C C . ARG B 1 413 ? 44.292 6.024 48.947 1.00 47.43 413 ARG B C 1
ATOM 6613 O O . ARG B 1 413 ? 45.478 6.270 49.197 1.00 49.78 413 ARG B O 1
ATOM 6621 N N . SER B 1 414 ? 43.375 6.985 48.858 1.00 46.41 414 SER B N 1
ATOM 6622 C CA . SER B 1 414 ? 43.739 8.371 49.118 1.00 48.04 414 SER B CA 1
ATOM 6623 C C . SER B 1 414 ? 44.048 8.645 50.587 1.00 53.64 414 SER B C 1
ATOM 6624 O O . SER B 1 414 ? 44.534 9.737 50.900 1.00 53.26 414 SER B O 1
ATOM 6627 N N . GLU B 1 415 ? 43.797 7.697 51.487 1.00 48.78 415 GLU B N 1
ATOM 6628 C CA . GLU B 1 415 ? 43.968 7.932 52.913 1.00 45.73 415 GLU B CA 1
ATOM 6629 C C . GLU B 1 415 ? 45.314 7.423 53.420 1.00 42.34 415 GLU B C 1
ATOM 6630 O O . GLU B 1 415 ? 45.923 6.511 52.860 1.00 41.83 415 GLU B O 1
ATOM 6636 N N . LEU B 1 416 ? 45.768 8.039 54.507 1.00 36.73 416 LEU B N 1
ATOM 6637 C CA . LEU B 1 416 ? 47.029 7.668 55.140 1.00 35.10 416 LEU B CA 1
ATOM 6638 C C . LEU B 1 416 ? 46.949 6.248 55.686 1.00 37.25 416 LEU B C 1
ATOM 6639 O O . LEU B 1 416 ? 45.974 5.881 56.345 1.00 35.59 416 LEU B O 1
ATOM 6644 N N . VAL B 1 417 ? 47.975 5.446 55.428 1.00 33.68 417 VAL B N 1
ATOM 6645 C CA . VAL B 1 417 ? 48.024 4.096 55.984 1.00 36.60 417 VAL B CA 1
ATOM 6646 C C . VAL B 1 417 ? 48.616 4.186 57.387 1.00 34.42 417 VAL B C 1
ATOM 6647 O O . VAL B 1 417 ? 49.773 4.580 57.564 1.00 34.62 417 VAL B O 1
ATOM 6651 N N . SER B 1 418 ? 47.823 3.832 58.392 1.00 37.81 418 SER B N 1
ATOM 6652 C CA . SER B 1 418 ? 48.216 4.062 59.773 1.00 31.54 418 SER B CA 1
ATOM 6653 C C . SER B 1 418 ? 49.209 3.017 60.269 1.00 31.13 418 SER B C 1
ATOM 6654 O O . SER B 1 418 ? 49.262 1.885 59.787 1.00 32.72 418 SER B O 1
ATOM 6657 N N . SER B 1 419 ? 49.975 3.402 61.289 1.00 33.33 419 SER B N 1
ATOM 6658 C CA . SER B 1 419 ? 50.915 2.467 61.893 1.00 34.27 419 SER B CA 1
ATOM 6659 C C . SER B 1 419 ? 50.215 1.252 62.493 1.00 34.57 419 SER B C 1
ATOM 6660 O O . SER B 1 419 ? 50.835 0.191 62.618 1.00 34.71 419 SER B O 1
ATOM 6663 N N . ALA B 1 420 ? 48.929 1.366 62.831 1.00 37.11 420 ALA B N 1
ATOM 6664 C CA . ALA B 1 420 ? 48.211 0.203 63.347 1.00 37.28 420 ALA B CA 1
ATOM 6665 C C . ALA B 1 420 ? 47.889 -0.785 62.231 1.00 37.95 420 ALA B C 1
ATOM 6666 O O . ALA B 1 420 ? 48.054 -1.997 62.412 1.00 41.36 420 ALA B O 1
ATOM 6668 N N . MET B 1 421 ? 47.442 -0.298 61.066 1.00 38.28 421 MET B N 1
ATOM 6669 C CA . MET B 1 421 ? 47.257 -1.206 59.931 1.00 38.28 421 MET B CA 1
ATOM 6670 C C . MET B 1 421 ? 48.562 -1.893 59.544 1.00 34.79 421 MET B C 1
ATOM 6671 O O . MET B 1 421 ? 48.560 -3.063 59.147 1.00 33.29 421 MET B O 1
ATOM 6676 N N . ILE B 1 422 ? 49.685 -1.180 59.640 1.00 31.31 422 ILE B N 1
ATOM 6677 C CA . ILE B 1 422 ? 50.968 -1.747 59.229 1.00 33.95 422 ILE B CA 1
ATOM 6678 C C . ILE B 1 422 ? 51.412 -2.814 60.220 1.00 34.84 422 ILE B C 1
ATOM 6679 O O . ILE B 1 422 ? 51.851 -3.906 59.833 1.00 31.92 422 ILE B O 1
ATOM 6684 N N . ALA B 1 423 ? 51.272 -2.523 61.516 1.00 37.57 423 ALA B N 1
ATOM 6685 C CA . ALA B 1 423 ? 51.636 -3.494 62.538 1.00 34.76 423 ALA B CA 1
ATOM 6686 C C . ALA B 1 423 ? 50.810 -4.766 62.405 1.00 31.74 423 ALA B C 1
ATOM 6687 O O . ALA B 1 423 ? 51.339 -5.874 62.552 1.00 33.56 423 ALA B O 1
ATOM 6689 N N . LYS B 1 424 ? 49.515 -4.627 62.111 1.00 35.03 424 LYS B N 1
ATOM 6690 C CA . LYS B 1 424 ? 48.654 -5.795 61.958 1.00 35.85 424 LYS B CA 1
ATOM 6691 C C . LYS B 1 424 ? 49.145 -6.681 60.821 1.00 37.79 424 LYS B C 1
ATOM 6692 O O . LYS B 1 424 ? 49.250 -7.906 60.969 1.00 32.72 424 LYS B O 1
ATOM 6698 N N . ALA B 1 425 ? 49.455 -6.071 59.673 1.00 32.49 425 ALA B N 1
ATOM 6699 C CA . ALA B 1 425 ? 49.887 -6.844 58.510 1.00 34.81 425 ALA B CA 1
ATOM 6700 C C . ALA B 1 425 ? 51.195 -7.575 58.784 1.00 29.73 425 ALA B C 1
ATOM 6701 O O . ALA B 1 425 ? 51.344 -8.754 58.432 1.00 32.60 425 ALA B O 1
ATOM 6703 N N . VAL B 1 426 ? 52.152 -6.901 59.425 1.00 32.27 426 VAL B N 1
ATOM 6704 C CA . VAL B 1 426 ? 53.444 -7.533 59.691 1.00 30.75 426 VAL B CA 1
ATOM 6705 C C . VAL B 1 426 ? 53.285 -8.698 60.668 1.00 33.88 426 VAL B C 1
ATOM 6706 O O . VAL B 1 426 ? 53.805 -9.800 60.439 1.00 30.47 426 VAL B O 1
ATOM 6710 N N . LYS B 1 427 ? 52.563 -8.471 61.769 1.00 33.94 427 LYS B N 1
ATOM 6711 C CA . LYS B 1 427 ? 52.342 -9.537 62.748 1.00 38.00 427 LYS B CA 1
ATOM 6712 C C . LYS B 1 427 ? 51.615 -10.725 62.135 1.00 34.22 427 LYS B C 1
ATOM 6713 O O . LYS B 1 427 ? 52.004 -11.878 62.362 1.00 35.14 427 LYS B O 1
ATOM 6719 N N . LYS B 1 428 ? 50.569 -10.463 61.345 1.00 32.64 428 LYS B N 1
ATOM 6720 C CA . LYS B 1 428 ? 49.840 -11.540 60.683 1.00 34.90 428 LYS B CA 1
ATOM 6721 C C . LYS B 1 428 ? 50.772 -12.428 59.874 1.00 36.21 428 LYS B C 1
ATOM 6722 O O . LYS B 1 428 ? 50.644 -13.660 59.881 1.00 34.06 428 LYS B O 1
ATOM 6728 N N . LEU B 1 429 ? 51.738 -11.825 59.191 1.00 30.08 429 LEU B N 1
ATOM 6729 C CA . LEU B 1 429 ? 52.537 -12.591 58.246 1.00 34.65 429 LEU B CA 1
ATOM 6730 C C . LEU B 1 429 ? 53.686 -13.333 58.933 1.00 35.39 429 LEU B C 1
ATOM 6731 O O . LEU B 1 429 ? 53.967 -14.491 58.604 1.00 35.52 429 LEU B O 1
ATOM 6736 N N . VAL B 1 430 ? 54.365 -12.691 59.879 1.00 30.67 430 VAL B N 1
ATOM 6737 C CA . VAL B 1 430 ? 55.567 -13.269 60.478 1.00 34.75 430 VAL B CA 1
ATOM 6738 C C . VAL B 1 430 ? 55.246 -14.093 61.716 1.00 40.80 430 VAL B C 1
ATOM 6739 O O . VAL B 1 430 ? 55.736 -15.216 61.872 1.00 41.77 430 VAL B O 1
ATOM 6743 N N . ALA B 1 431 ? 54.436 -13.541 62.617 1.00 35.69 431 ALA B N 1
ATOM 6744 C CA . ALA B 1 431 ? 54.305 -14.081 63.963 1.00 38.31 431 ALA B CA 1
ATOM 6745 C C . ALA B 1 431 ? 53.050 -14.917 64.176 1.00 40.81 431 ALA B C 1
ATOM 6746 O O . ALA B 1 431 ? 53.067 -15.824 65.018 1.00 43.11 431 ALA B O 1
ATOM 6748 N N . SER B 1 432 ? 51.988 -14.668 63.422 1.00 34.00 432 SER B N 1
ATOM 6749 C CA . SER B 1 432 ? 50.651 -15.103 63.794 1.00 38.15 432 SER B CA 1
ATOM 6750 C C . SER B 1 432 ? 50.274 -16.430 63.150 1.00 38.51 432 SER B C 1
ATOM 6751 O O . SER B 1 432 ? 50.677 -16.745 62.027 1.00 32.97 432 SER B O 1
ATOM 6754 N N . LYS B 1 433 ? 49.458 -17.193 63.876 1.00 34.12 433 LYS B N 1
ATOM 6755 C CA . LYS B 1 433 ? 48.916 -18.436 63.344 1.00 35.03 433 LYS B CA 1
ATOM 6756 C C . LYS B 1 433 ? 47.988 -18.193 62.153 1.00 34.90 433 LYS B C 1
ATOM 6757 O O . LYS B 1 433 ? 47.827 -19.087 61.314 1.00 34.86 433 LYS B O 1
ATOM 6763 N N . GLU B 1 434 ? 47.349 -17.013 62.058 1.00 35.54 434 GLU B N 1
ATOM 6764 C CA . GLU B 1 434 ? 46.531 -16.761 60.866 1.00 42.43 434 GLU B CA 1
ATOM 6765 C C . GLU B 1 434 ? 47.375 -16.695 59.612 1.00 33.82 434 GLU B C 1
ATOM 6766 O O . GLU B 1 434 ? 46.862 -16.954 58.519 1.00 43.29 434 GLU B O 1
ATOM 6772 N N . GLY B 1 435 ? 48.649 -16.335 59.732 1.00 37.45 435 GLY B N 1
ATOM 6773 C CA . GLY B 1 435 ? 49.486 -16.374 58.551 1.00 30.91 435 GLY B CA 1
ATOM 6774 C C . GLY B 1 435 ? 49.981 -17.752 58.153 1.00 36.90 435 GLY B C 1
ATOM 6775 O O . GLY B 1 435 ? 50.614 -17.882 57.100 1.00 33.51 435 GLY B O 1
ATOM 6776 N N . ALA B 1 436 ? 49.700 -18.785 58.958 1.00 35.77 436 ALA B N 1
ATOM 6777 C CA . ALA B 1 436 ? 50.314 -20.090 58.726 1.00 35.11 436 ALA B CA 1
ATOM 6778 C C . ALA B 1 436 ? 49.871 -20.690 57.401 1.00 36.25 436 ALA B C 1
ATOM 6779 O O . ALA B 1 436 ? 50.672 -21.301 56.681 1.00 37.12 436 ALA B O 1
ATOM 6781 N N . GLU B 1 437 ? 48.592 -20.546 57.074 1.00 31.39 437 GLU B N 1
ATOM 6782 C CA . GLU B 1 437 ? 48.094 -21.044 55.803 1.00 37.00 437 GLU B CA 1
ATOM 6783 C C . GLU B 1 437 ? 48.688 -20.247 54.645 1.00 35.75 437 GLU B C 1
ATOM 6784 O O . GLU B 1 437 ? 48.994 -20.803 53.582 1.00 31.36 437 GLU B O 1
ATOM 6790 N N . ILE B 1 438 ? 48.851 -18.937 54.841 1.00 33.43 438 ILE B N 1
ATOM 6791 C CA . ILE B 1 438 ? 49.477 -18.086 53.829 1.00 30.90 438 ILE B CA 1
ATOM 6792 C C . ILE B 1 438 ? 50.938 -18.485 53.614 1.00 30.07 438 ILE B C 1
ATOM 6793 O O . ILE B 1 438 ? 51.394 -18.617 52.472 1.00 27.77 438 ILE B O 1
ATOM 6798 N N . ARG B 1 439 ? 51.710 -18.665 54.698 1.00 28.99 439 ARG B N 1
ATOM 6799 C CA . ARG B 1 439 ? 53.116 -19.001 54.483 1.00 29.15 439 ARG B CA 1
ATOM 6800 C C . ARG B 1 439 ? 53.273 -20.369 53.841 1.00 31.23 439 ARG B C 1
ATOM 6801 O O . ARG B 1 439 ? 54.123 -20.544 52.960 1.00 29.32 439 ARG B O 1
ATOM 6809 N N . LYS B 1 440 ? 52.433 -21.333 54.220 1.00 30.98 440 LYS B N 1
ATOM 6810 C CA . LYS B 1 440 ? 52.550 -22.661 53.637 1.00 30.87 440 LYS B CA 1
ATOM 6811 C C . LYS B 1 440 ? 52.231 -22.639 52.146 1.00 30.47 440 LYS B C 1
ATOM 6812 O O . LYS B 1 440 ? 52.909 -23.300 51.355 1.00 30.10 440 LYS B O 1
ATOM 6818 N N . ARG B 1 441 ? 51.232 -21.854 51.738 1.00 29.43 441 ARG B N 1
ATOM 6819 C CA . ARG B 1 441 ? 50.926 -21.728 50.315 1.00 31.47 441 ARG B CA 1
ATOM 6820 C C . ARG B 1 441 ? 52.026 -20.974 49.577 1.00 28.16 441 ARG B C 1
ATOM 6821 O O . ARG B 1 441 ? 52.331 -21.289 48.417 1.00 27.12 441 ARG B O 1
ATOM 6829 N N . ALA B 1 442 ? 52.623 -19.970 50.232 1.00 27.59 442 ALA B N 1
ATOM 6830 C CA . ALA B 1 442 ? 53.740 -19.235 49.635 1.00 25.84 442 ALA B CA 1
ATOM 6831 C C . ALA B 1 442 ? 54.943 -20.140 49.419 1.00 28.45 442 ALA B C 1
ATOM 6832 O O . ALA B 1 442 ? 55.623 -20.054 48.383 1.00 27.10 442 ALA B O 1
ATOM 6834 N N . VAL B 1 443 ? 55.220 -21.029 50.375 1.00 26.28 443 VAL B N 1
ATOM 6835 C CA . VAL B 1 443 ? 56.328 -21.973 50.207 1.00 28.01 443 VAL B CA 1
ATOM 6836 C C . VAL B 1 443 ? 56.054 -22.926 49.051 1.00 27.21 443 VAL B C 1
ATOM 6837 O O . VAL B 1 443 ? 56.958 -23.250 48.270 1.00 26.06 443 VAL B O 1
ATOM 6841 N N . GLU B 1 444 ? 54.811 -23.400 48.936 1.00 26.07 444 GLU B N 1
ATOM 6842 C CA . GLU B 1 444 ? 54.440 -24.316 47.858 1.00 27.12 444 GLU B CA 1
ATOM 6843 C C . GLU B 1 444 ? 54.539 -23.638 46.494 1.00 25.00 444 GLU B C 1
ATOM 6844 O O . GLU B 1 444 ? 55.021 -24.245 45.526 1.00 25.61 444 GLU B O 1
ATOM 6850 N N . MET B 1 445 ? 54.106 -22.375 46.400 1.00 26.36 445 MET B N 1
ATOM 6851 C CA . MET B 1 445 ? 54.281 -21.613 45.157 1.00 25.50 445 MET B CA 1
ATOM 6852 C C . MET B 1 445 ? 55.758 -21.491 44.782 1.00 25.83 445 MET B C 1
ATOM 6853 O O . MET B 1 445 ? 56.136 -21.681 43.616 1.00 25.77 445 MET B O 1
ATOM 6858 N N . GLY B 1 446 ? 56.607 -21.148 45.753 1.00 23.22 446 GLY B N 1
ATOM 6859 C CA . GLY B 1 446 ? 58.034 -21.048 45.467 1.00 23.76 446 GLY B CA 1
ATOM 6860 C C . GLY B 1 446 ? 58.592 -22.337 44.894 1.00 26.64 446 GLY B C 1
ATOM 6861 O O . GLY B 1 446 ? 59.347 -22.322 43.918 1.00 24.22 446 GLY B O 1
ATOM 6862 N N . ALA B 1 447 ? 58.193 -23.473 45.469 1.00 26.12 447 ALA B N 1
ATOM 6863 C CA . ALA B 1 447 ? 58.610 -24.773 44.945 1.00 23.45 447 ALA B CA 1
ATOM 6864 C C . ALA B 1 447 ? 58.202 -24.941 43.487 1.00 28.54 447 ALA B C 1
ATOM 6865 O O . ALA B 1 447 ? 58.997 -25.409 42.662 1.00 24.48 447 ALA B O 1
ATOM 6867 N N . ALA B 1 448 ? 56.948 -24.596 43.159 1.00 25.55 448 ALA B N 1
ATOM 6868 C CA . ALA B 1 448 ? 56.463 -24.812 41.800 1.00 28.46 448 ALA B CA 1
ATOM 6869 C C . ALA B 1 448 ? 57.112 -23.834 40.830 1.00 27.62 448 ALA B C 1
ATOM 6870 O O . ALA B 1 448 ? 57.428 -24.198 39.690 1.00 29.05 448 ALA B O 1
ATOM 6872 N N . VAL B 1 449 ? 57.342 -22.595 41.270 1.00 26.38 449 VAL B N 1
ATOM 6873 C CA . VAL B 1 449 ? 58.038 -21.629 40.421 1.00 26.93 449 VAL B CA 1
ATOM 6874 C C . VAL B 1 449 ? 59.453 -22.108 40.115 1.00 26.75 449 VAL B C 1
ATOM 6875 O O . VAL B 1 449 ? 59.863 -22.185 38.951 1.00 27.43 449 VAL B O 1
ATOM 6879 N N . ARG B 1 450 ? 60.228 -22.441 41.153 1.00 25.09 450 ARG B N 1
ATOM 6880 C CA . ARG B 1 450 ? 61.598 -22.876 40.896 1.00 29.32 450 ARG B CA 1
ATOM 6881 C C . ARG B 1 450 ? 61.608 -24.141 40.050 1.00 28.83 450 ARG B C 1
ATOM 6882 O O . ARG B 1 450 ? 62.497 -24.322 39.213 1.00 29.74 450 ARG B O 1
ATOM 6890 N N . GLN B 1 451 ? 60.605 -25.000 40.216 1.00 28.38 451 GLN B N 1
ATOM 6891 C CA . GLN B 1 451 ? 60.529 -26.210 39.403 1.00 29.70 451 GLN B CA 1
ATOM 6892 C C . GLN B 1 451 ? 60.259 -25.884 37.932 1.00 30.96 451 GLN B C 1
ATOM 6893 O O . GLN B 1 451 ? 60.795 -26.549 37.031 1.00 27.82 451 GLN B O 1
ATOM 6899 N N . SER B 1 452 ? 59.445 -24.856 37.663 1.00 28.44 452 SER B N 1
ATOM 6900 C CA . SER B 1 452 ? 59.090 -24.527 36.284 1.00 30.41 452 SER B CA 1
ATOM 6901 C C . SER B 1 452 ? 60.301 -24.097 35.459 1.00 29.27 452 SER B C 1
ATOM 6902 O O . SER B 1 452 ? 60.265 -24.180 34.226 1.00 28.93 452 SER B O 1
ATOM 6905 N N . VAL B 1 453 ? 61.378 -23.667 36.114 1.00 27.04 453 VAL B N 1
ATOM 6906 C CA . VAL B 1 453 ? 62.586 -23.206 35.434 1.00 30.84 453 VAL B CA 1
ATOM 6907 C C . VAL B 1 453 ? 63.636 -24.313 35.277 1.00 31.17 453 VAL B C 1
ATOM 6908 O O . VAL B 1 453 ? 64.562 -24.172 34.471 1.00 36.88 453 VAL B O 1
ATOM 6912 N N . ALA B 1 454 ? 63.496 -25.432 35.987 1.00 34.76 454 ALA B N 1
ATOM 6913 C CA . ALA B 1 454 ? 64.423 -26.552 35.874 1.00 37.45 454 ALA B CA 1
ATOM 6914 C C . ALA B 1 454 ? 64.113 -27.411 34.640 1.00 38.43 454 ALA B C 1
ATOM 6915 O O . ALA B 1 454 ? 63.113 -27.208 33.941 1.00 36.68 454 ALA B O 1
ATOM 6917 N N . ASP B 1 455 ? 64.986 -28.394 34.374 1.00 38.29 455 ASP B N 1
ATOM 6918 C CA . ASP B 1 455 ? 64.763 -29.358 33.293 1.00 40.15 455 ASP B CA 1
ATOM 6919 C C . ASP B 1 455 ? 63.358 -29.942 33.333 1.00 40.00 455 ASP B C 1
ATOM 6920 O O . ASP B 1 455 ? 62.875 -30.368 34.385 1.00 36.30 455 ASP B O 1
ATOM 6925 N N . GLY B 1 456 ? 62.713 -29.979 32.173 1.00 34.27 456 GLY B N 1
ATOM 6926 C CA . GLY B 1 456 ? 61.361 -30.485 32.091 1.00 34.20 456 GLY B CA 1
ATOM 6927 C C . GLY B 1 456 ? 60.296 -29.580 32.666 1.00 34.51 456 GLY B C 1
ATOM 6928 O O . GLY B 1 456 ? 59.112 -29.922 32.583 1.00 34.52 456 GLY B O 1
ATOM 6929 N N . GLY B 1 457 ? 60.669 -28.441 33.250 1.00 32.94 457 GLY B N 1
ATOM 6930 C CA . GLY B 1 457 ? 59.677 -27.533 33.789 1.00 30.01 457 GLY B CA 1
ATOM 6931 C C . GLY B 1 457 ? 58.953 -26.766 32.698 1.00 32.55 457 GLY B C 1
ATOM 6932 O O . GLY B 1 457 ? 59.433 -26.635 31.571 1.00 27.68 457 GLY B O 1
ATOM 6933 N N . VAL B 1 458 ? 57.772 -26.239 33.043 1.00 26.22 458 VAL B N 1
ATOM 6934 C CA . VAL B 1 458 ? 56.903 -25.674 32.014 1.00 28.17 458 VAL B CA 1
ATOM 6935 C C . VAL B 1 458 ? 57.538 -24.429 31.403 1.00 29.58 458 VAL B C 1
ATOM 6936 O O . VAL B 1 458 ? 57.472 -24.222 30.182 1.00 26.89 458 VAL B O 1
ATOM 6940 N N . THR B 1 459 ? 58.201 -23.601 32.220 1.00 23.71 459 THR B N 1
ATOM 6941 C CA . THR B 1 459 ? 58.880 -22.434 31.656 1.00 24.60 459 THR B CA 1
ATOM 6942 C C . THR B 1 459 ? 60.079 -22.868 30.814 1.00 25.93 459 THR B C 1
ATOM 6943 O O . THR B 1 459 ? 60.346 -22.301 29.745 1.00 22.29 459 THR B O 1
ATOM 6947 N N . ARG B 1 460 ? 60.815 -23.883 31.269 1.00 26.44 460 ARG B N 1
ATOM 6948 C CA . ARG B 1 460 ? 61.943 -24.344 30.467 1.00 26.39 460 ARG B CA 1
ATOM 6949 C C . ARG B 1 460 ? 61.472 -24.846 29.109 1.00 27.20 460 ARG B C 1
ATOM 6950 O O . ARG B 1 460 ? 62.125 -24.605 28.086 1.00 26.75 460 ARG B O 1
ATOM 6958 N N . MET B 1 461 ? 60.327 -25.521 29.065 1.00 25.13 461 MET B N 1
ATOM 6959 C CA . MET B 1 461 ? 59.844 -26.000 27.775 1.00 27.55 461 MET B CA 1
ATOM 6960 C C . MET B 1 461 ? 59.307 -24.863 26.907 1.00 24.90 461 MET B C 1
ATOM 6961 O O . MET B 1 461 ? 59.455 -2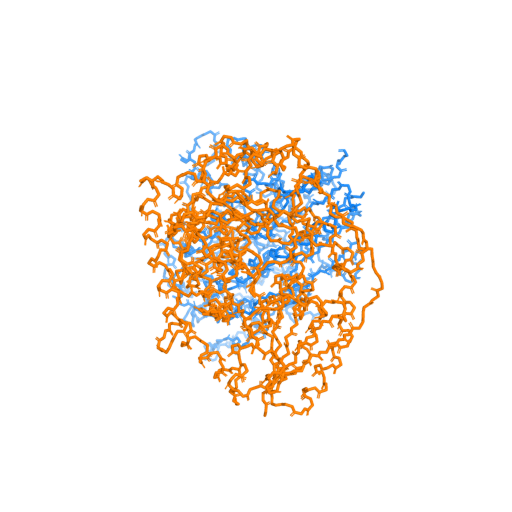4.902 25.678 1.00 25.63 461 MET B O 1
ATOM 6966 N N . GLU B 1 462 ? 58.664 -23.858 27.509 1.00 23.89 462 GLU B N 1
ATOM 6967 C CA . GLU B 1 462 ? 58.314 -22.662 26.753 1.00 25.49 462 GLU B CA 1
ATOM 6968 C C . GLU B 1 462 ? 59.563 -22.034 26.142 1.00 22.51 462 GLU B C 1
ATOM 6969 O O . GLU B 1 462 ? 59.573 -21.657 24.967 1.00 21.45 462 GLU B O 1
ATOM 6975 N N . LEU B 1 463 ? 60.623 -21.885 26.948 1.00 21.04 463 LEU B N 1
ATOM 6976 C CA . LEU B 1 463 ? 61.834 -21.216 26.472 1.00 21.84 463 LEU B CA 1
ATOM 6977 C C . LEU B 1 463 ? 62.514 -22.005 25.346 1.00 22.41 463 LEU B C 1
ATOM 6978 O O . LEU B 1 463 ? 62.946 -21.421 24.344 1.00 20.99 463 LEU B O 1
ATOM 6983 N N . ASP B 1 464 ? 62.607 -23.328 25.483 1.00 21.08 464 ASP B N 1
ATOM 6984 C CA . ASP B 1 464 ? 63.131 -24.177 24.410 1.00 22.10 464 ASP B CA 1
ATOM 6985 C C . ASP B 1 464 ? 62.333 -23.982 23.119 1.00 22.24 464 ASP B C 1
ATOM 6986 O O . ASP B 1 464 ? 62.903 -23.866 22.023 1.00 22.49 464 ASP B O 1
ATOM 6991 N N . SER B 1 465 ? 61.000 -23.940 23.231 1.00 21.85 465 SER B N 1
ATOM 6992 C CA . SER B 1 465 ? 60.163 -23.794 22.040 1.00 22.67 465 SER B CA 1
ATOM 6993 C C . SER B 1 465 ? 60.283 -22.391 21.451 1.00 23.15 465 SER B C 1
ATOM 6994 O O . SER B 1 465 ? 60.306 -22.232 20.226 1.00 23.22 465 SER B O 1
ATOM 6997 N N . PHE B 1 466 ? 60.390 -21.367 22.309 1.00 22.15 466 PHE B N 1
ATOM 6998 C CA . PHE B 1 466 ? 60.596 -20.001 21.830 1.00 20.63 466 PHE B CA 1
ATOM 6999 C C . PHE B 1 466 ? 61.893 -19.888 21.039 1.00 20.47 466 PHE B C 1
ATOM 7000 O O . PHE B 1 466 ? 61.915 -19.310 19.943 1.00 21.23 466 PHE B O 1
ATOM 7008 N N . ILE B 1 467 ? 62.988 -20.422 21.593 1.00 19.90 467 ILE B N 1
ATOM 7009 C CA . ILE B 1 467 ? 64.275 -20.371 20.909 1.00 20.87 467 ILE B CA 1
ATOM 7010 C C . ILE B 1 467 ? 64.173 -21.069 19.565 1.00 20.83 467 ILE B C 1
ATOM 7011 O O . ILE B 1 467 ? 64.703 -20.594 18.552 1.00 21.53 467 ILE B O 1
ATOM 7016 N N . ALA B 1 468 ? 63.474 -22.199 19.530 1.00 22.08 468 ALA B N 1
ATOM 7017 C CA . ALA B 1 468 ? 63.389 -22.963 18.291 1.00 23.71 468 ALA B CA 1
ATOM 7018 C C . ALA B 1 468 ? 62.621 -22.198 17.218 1.00 24.17 468 ALA B C 1
ATOM 7019 O O . ALA B 1 468 ? 62.962 -22.289 16.028 1.00 23.52 468 ALA B O 1
ATOM 7021 N N . GLN B 1 469 ? 61.588 -21.437 17.614 1.00 20.76 469 GLN B N 1
ATOM 7022 C CA . GLN B 1 469 ? 60.795 -20.685 16.635 1.00 23.12 469 GLN B CA 1
ATOM 7023 C C . GLN B 1 469 ? 61.563 -19.459 16.132 1.00 25.46 469 GLN B C 1
ATOM 7024 O O . GLN B 1 469 ? 61.596 -19.196 14.921 1.00 26.41 469 GLN B O 1
ATOM 7030 N N . ILE B 1 470 ? 62.200 -18.694 17.035 1.00 19.49 470 ILE B N 1
ATOM 7031 C CA . ILE B 1 470 ? 62.983 -17.542 16.561 1.00 19.77 470 ILE B CA 1
ATOM 7032 C C . ILE B 1 470 ? 64.198 -17.982 15.757 1.00 20.63 470 ILE B C 1
ATOM 7033 O O . ILE B 1 470 ? 64.745 -17.178 14.997 1.00 21.84 470 ILE B O 1
ATOM 7038 N N . SER B 1 471 ? 64.625 -19.237 15.877 1.00 20.36 471 SER B N 1
ATOM 7039 C CA . SER B 1 471 ? 65.770 -19.729 15.111 1.00 21.44 471 SER B CA 1
ATOM 7040 C C . SER B 1 471 ? 65.386 -20.517 13.870 1.00 22.93 471 SER B C 1
ATOM 7041 O O . SER B 1 471 ? 66.279 -21.085 13.224 1.00 23.04 471 SER B O 1
ATOM 7044 N N . ARG B 1 472 ? 64.104 -20.586 13.530 1.00 19.96 472 ARG B N 1
ATOM 7045 C CA . ARG B 1 472 ? 63.685 -21.360 12.366 1.00 23.99 472 ARG B CA 1
ATOM 7046 C C . ARG B 1 472 ? 64.284 -20.757 11.105 1.00 23.90 472 ARG B C 1
ATOM 7047 O O . ARG B 1 472 ? 64.569 -19.557 11.035 1.00 24.36 472 ARG B O 1
ATOM 7055 N N . ILE B 1 473 ? 64.456 -21.577 10.087 1.00 23.88 473 ILE B N 1
ATOM 7056 C CA . ILE B 1 473 ? 64.815 -20.966 8.823 1.00 28.25 473 ILE B CA 1
ATOM 7057 C C . ILE B 1 473 ? 63.721 -21.333 7.840 1.00 38.85 473 ILE B C 1
ATOM 7058 O O . ILE B 1 473 ? 62.548 -20.908 8.059 1.00 28.37 473 ILE B O 1
#

Solvent-accessible surface area: 34456 Å² total; per-residue (Å²): 133,13,13,0,0,0,0,0,4,1,20,10,41,34,0,45,3,0,2,7,0,0,50,12,0,32,94,60,104,11,20,3,22,2,0,0,6,53,33,4,3,135,4,2,94,78,28,21,48,52,38,99,31,143,72,20,106,66,27,87,55,44,85,33,45,26,14,84,55,82,24,74,73,15,86,30,109,24,117,26,62,19,9,46,17,15,38,23,2,15,30,7,3,21,20,0,5,8,6,0,7,8,17,0,20,47,23,15,89,123,11,86,20,0,0,0,0,0,1,16,20,4,0,1,0,0,24,21,5,119,70,11,137,44,10,20,0,0,0,0,8,12,34,0,0,0,14,39,0,0,46,30,13,59,136,94,61,113,30,110,77,9,127,20,102,17,6,103,115,31,23,48,65,141,46,4,26,22,132,92,23,59,87,20,61,116,35,5,34,113,20,0,84,114,25,12,50,0,15,0,0,1,0,0,67,38,9,2,12,94,6,4,79,21,3,52,101,142,88,18,18,28,141,22,92,8,13,1,0,0,1,2,19,13,38,84,33,146,170,53,94,0,4,71,26,0,64,163,31,71,81,136,21,0,0,1,0,4,12,25,16,36,9,22,26,42,63,109,15,5,56,38,0,0,61,0,0,49,103,1,108,29,52,0,0,1,8,16,43,24,7,19,46,3,34,43,83,31,65,117,107,103,31,134,30,26,149,44,0,94,100,135,6,139,152,82,9,48,28,5,102,65,81,7,16,30,9,47,0,3,46,20,96,4,8,0,0,0,0,1,10,0,13,5,41,12,2,0,18,0,2,0,29,8,8,1,1,0,0,8,3,12,8,17,20,5,3,6,0,0,11,0,0,17,64,48,33,108,2,7,8,63,6,11,68,23,140,122,56,105,92,78,9,42,8,60,62,0,5,133,2,0,76,55,0,22,55,44,168,92,0,57,102,10,31,107,77,2,79,98,28,0,34,39,0,83,121,3,21,54,139,65,11,44,4,59,109,20,1,68,51,0,17,65,51,0,44,100,182,142,16,6,0,0,0,0,1,3,2,18,9,44,44,0,44,3,0,1,7,0,0,50,29,0,20,109,70,122,9,20,0,22,1,0,1,4,54,33,4,2,141,4,2,100,85,25,26,52,49,45,100,26,140,76,19,117,66,21,70,51,43,83,37,101,31,60,116,54,117,20,58,75,17,86,24,110,24,127,22,49,19,11,41,18,15,52,28,2,15,110,13,0,58,95,1,35,132,31,0,33,62,19,0,88,73,28,16,85,120,16,83,22,0,0,0,0,0,2,15,26,0,0,22,0,0,57,35,8,122,94,12,138,42,12,20,0,9,0,1,26,16,24,0,0,0,18,30,0,0,36,23,16,33,35,7,7,116,13,86,67,12,137,18,104,16,7,97,117,31,22,53,88,135,36,8,20,16,93,96,19,29,68,36,52,26,40,18,19,16,35,0,26,59,22,12,56,0,14,0,0,2,0,0,63,34,9,3,13,100,7,2,88,28,3,71,95,108,27,2,12,15,101,18,101,16,18,0,0,0,2,2,20,12,44,81,84,164,52,139,0,5,42,21,0,71,155,36,66,106,100,18,0,0,1,0,6,12,23,13,35,6,8,21,25,64,102,16,4,85,39,1,0,38,0,0,55,106,0,111,31,46,1,0,1,7,16,43,25,6,22,47,2,33,48,87,37,56,113,131,100,36,140,36,30,146,61,0,108,152,8,156,143,78,5,51,29,16,108,78,76,7,20,29,9,49,0,1,43,22,87,5,0,2,0,0,0,1,10,0,12,7,35,12,2,1,19,0,4,0,20,4,3,6,2,0,0,7,1,20,9,29,21,6,4,11,0,0,13,0,0,15,67,47,30,105,4,5,12,68,10,12,55,17,141,118,79,115,106,89,10,31,11,57,89,0,5,143,5,0,78,64,0,18,64,25,183,115,0,42,95,14,54,118,76,3,78,91,30,0,52,36,0,88,127,2,31,51,120,58,6,48,6,80,108,31,10,67,44,0,15,66,60,0,40,107,174

Secondary structure (DSSP, 8-state):
-EEEEEE--SSHHHHHHHHHHHHHHGGG---EEEEE-HHHHHHHHHH--S--GGG-SSEEEEE--------PPP-TT-TT-S-GGGHHHHHHHGGGHHHHHHHHHHHHHH-SEEEEEEEGGGGGGGGGGGG-TTEEEEEEE-S-HHHHHHHHHHHTT--TTS--GGGGGPPP-TTSS-HHHHHHHHHHHHHHHHHEEEEEES--HHHHHHHHHHHHSHHHHTT-EEEE----S-SS----HHHHHHHTS-TT-EEEEE-TTT----HHHHHHHHHHHHHHT-EEEEE--PPPPSSTTSS-----PPTTHHHHTTTTEEEE-S---HHHHHTSTTEEEEEE---HHHHHHHHHHT--EEE---STTHHHHHHIIIIIS--EEESS-GGGTTSPPPHHHHHHHHHHHHHSHHHHHHHHHHHHHHHHHHHHHSTTSHHHHHHHHHHHHHT--/-EEEEEE--SSHHHHHHHHHHHHHHGGG---EEEEE-HHHHHHHHHH--S--GGG-TTEEEEE--------PPP-TT-TT-S-GGGHHHHHHHGGGHHHHHHHHHHHHTT-SEEEEEEEGGGGGGGGGGGG-TTEEEEEEE-S-HHHHHHHHHHHTT--TTS--GGGGGPPP-TTSS-HHHHHHHHHHHHHHHHHEEEEEES--HHHHHHHHHHHHSHHHHTT-EEEE----S-S----HHHHHHHTSPTT-EEEEE-TTT----HHHHHHHHHHHHHTT-EEEEE--PPPPSSTTSS----PPPTTT---TTTEEEE-S---HHHHHHSTTEEEEEE---HHHHHHHHHHT--EEE---STTHHHHHHIIIIIS--EEESS-GGGTTSPPPHHHHHHHHHHHHT-GGGHHHHHHHHHHHHHHHHHHSTT-HHHHHHHHHHHHHT--

Foldseek 3Di:
DEAEEEAFQLDALRLQLVVLVLVVCQVVPHAYEYEDAPLSVVVNVVQHPQDPPVPRPNYHYDHDHWDDWDQDFADQPLLLQFRPLCVRVLVRRLVLLVVLLVVVVVVLVPDQAYEYEYELLNQNSNLCQVVRPRYAYAYEDEFDLLLVLLVLCVVVVNDPPQDDVVSVVAFDQPSQDDVVVVVSNVVSNVSCLVGHQAYEYLAFCLQVVSSLVVCQPCVRNNRHHYFHQHVSDALDHDPDPLVVLLVPADFLQEEEEDEPQGGAHDQVLVAQLLLLQVLLVTAYEHAAEGHATSRNVDDDGDYDYPPCSCVVCVSRYHYHHDRDPLLVSLLRRRHNAYEYLQGRSVVRSNLQNLHAYAHDHRHDSSRSSVCSRCVVQNQYHYLDDSVPNSDRRGSNSSSVRSCCLRPDPNNVVSSVSSNVSNVLNNQLCDPPHVSVVSVVVVVCVSPPD/DEAEEEEFQLDALGLQQSVLVCVVCQVVPHAYEYEDAPLSVVVNVVQHFFDPPVPRDRYHYDHDHWDDWDLDFADQPQQLQFQPSCVRVLVRRLRLLVVLLVVVVVVLVPDQAYEYEYELLNLSSNLCQVVRPRYAYAYEDEADLLLVLLVLCVVVVNDPPDDDVVSVPAFDQPSQDDPVCVVSNVVSNVSCLVGHLAYEYLAFCLQVVVSLVVCQDCVNNNNHHYFHQHVSDDLDGVDPLVVLLVPADFLQEEEEDEPASGAHDQVQVAQQLLLQVLLVTAYEHADEGHAGSRNVDDDGDYDYDDPSVVCVNRYHYHYDRDPLLVSLLRRRHNAYEYLPRPNSVRSQLQNLHAYAHDHRHDSSSSSVCSRCVVLNQYHYLDDSVPNSDRRGSNSSSVRVCCGRPDPVNVVNSVSSNVSNVLRNQLCDPPHVSVVSVVVVSCVSPDD

Sequence (896 aa):
QIVVVMVPFPAQSHLNQLLHLSRLISPYNIPIHYVSTPSHVRQAKSRLQNWNINSATNFHIHEYPIPSFEALPPNPNDPTKFPTHLLPLFHASRHLCEPVTALLHSLAATAHRVVVIHDVLISSVVQEVKNIPNAEAYALQSVSVFNHFATIWEMMGKPSSVEDEALNHLPSQEGCVPMEFIEILMSQSHLANQFATGFIHNTSKAIEGKYVDFLDKEEFSGNIKQWALGPFNPVSVSRHKCLNFLDKQSPRSVMYVSFGTTISFTDEQIHELALGLEKSEQHFIWVLREADRGDIYAGTERTELPNGYEDRIKEKGMMVRDWVPQLEILAHPSTGGFMSHCGWNSCLDSLTMGVPVAAWPMHSDQPRNAMLVVDVLKIGTFVNDWEKRSELVSSAMIAKAVKKLVASKEGAEIRKRAVEMGAAVRQSVADGGVTRMELDSFIAQISRIQIVVVMVPFPAQSHLNQLLHLSRLISPYNIPIHYVSTPSHVRQAKSRLQNWNINSATNFHIHEYPIPSFEALPPNPNDPTKFPTHLLPLFHASRHLCEPVTALLHSLAATAHRVVVIHDVLISSVVQEVKNIPNAEAYALQSVSVFNHFATIWEMMGKPSSVEDEALNHLPSQEGCVPMEFIEILMSQSHLANQFATGFIHNTSKAIEGKYVDFLDKEEFSGNIKQWALGPFNPVSVRHKCLNFLDKQSPRSVMYVSFGTTISFTDEQIHELALGLEKSEQHFIWVLREADRGDIYAGTERTELPNGYERIKEKGMMVRDWVPQLEILAHPSTGGFMSHCGWNSCLDSLTMGVPVAAWPMHSDQPRNAMLVVDVLKIGTFVNDWEKRSELVSSAMIAKAVKKLVASKEGAEIRKRAVEMGAAVRQSVADGGVTRMELDSFIAQISRI

B-factor: mean 30.88, std 8.87, range [15.91, 72.42]

InterPro domains:
  IPR002213 UDP-glucuronosyl/UDP-glucosyltransferase [PF00201] (275-432)
  IPR002213 UDP-glucuronosyl/UDP-glucosyltransferase [cd03784] (21-444)
  IPR035595 UDP-glycosyltransferase family, conserved site [PS00375] (346-389)
  IPR058980 Glycosyltransferase, N-terminal domain [PF26168] (18-251)